Protein AF-A2DUW0-F1 (afdb_monomer_lite)

Structure (mmCIF, N/CA/C/O backbone):
data_AF-A2DUW0-F1
#
_entry.id   AF-A2DUW0-F1
#
loop_
_atom_site.group_PDB
_atom_site.id
_atom_site.type_symbol
_atom_site.label_atom_id
_atom_site.label_alt_id
_atom_site.label_comp_id
_atom_site.label_asym_id
_atom_site.label_entity_id
_atom_site.label_seq_id
_atom_site.pdbx_PDB_ins_code
_atom_site.Cartn_x
_atom_site.Cartn_y
_atom_site.Cartn_z
_atom_site.occupancy
_atom_site.B_iso_or_equiv
_atom_site.auth_seq_id
_atom_site.auth_comp_id
_atom_site.auth_asym_id
_atom_site.auth_atom_id
_atom_site.pdbx_PDB_model_num
ATOM 1 N N . MET A 1 1 ? -17.855 38.634 52.224 1.00 35.66 1 MET A N 1
ATOM 2 C CA . MET A 1 1 ? -19.246 39.143 52.230 1.00 35.66 1 MET A CA 1
ATOM 3 C C . MET A 1 1 ? -19.382 40.086 51.038 1.00 35.66 1 MET A C 1
ATOM 5 O O . MET A 1 1 ? -18.545 40.966 50.920 1.00 35.66 1 MET A O 1
ATOM 9 N N . PHE A 1 2 ? -20.346 39.821 50.146 1.00 29.27 2 PHE A N 1
ATOM 10 C CA . PHE A 1 2 ? -20.443 40.242 48.727 1.00 29.27 2 PHE A CA 1
ATOM 11 C C . PHE A 1 2 ? -19.543 39.495 47.729 1.00 29.27 2 PHE A C 1
ATOM 13 O O . PHE A 1 2 ? -18.723 40.077 47.031 1.00 29.27 2 PHE A O 1
ATOM 20 N N . LEU A 1 3 ? -19.746 38.177 47.645 1.00 30.94 3 LEU A N 1
ATOM 21 C CA . LEU A 1 3 ? -19.403 37.384 46.459 1.00 30.94 3 LEU A CA 1
ATOM 22 C C . LEU A 1 3 ? -20.303 36.142 46.402 1.00 30.94 3 LEU A C 1
ATOM 24 O O . LEU A 1 3 ? -19.866 35.025 46.647 1.00 30.94 3 LEU A O 1
ATOM 28 N N . THR A 1 4 ? -21.606 36.367 46.207 1.00 37.06 4 THR A N 1
ATOM 29 C CA . THR A 1 4 ? -22.603 35.369 45.763 1.00 37.06 4 THR A CA 1
ATOM 30 C C . THR A 1 4 ? -23.941 36.081 45.558 1.00 37.06 4 THR A C 1
ATOM 32 O O . THR A 1 4 ? -24.602 36.409 46.534 1.00 37.06 4 THR A O 1
ATOM 35 N N . LEU A 1 5 ? -24.273 36.404 44.304 1.00 29.56 5 LEU A N 1
ATOM 36 C CA . LEU A 1 5 ? -25.616 36.470 43.694 1.00 29.56 5 LEU A CA 1
ATOM 37 C C . LEU A 1 5 ? -25.523 37.313 42.410 1.00 29.56 5 LEU A C 1
ATOM 39 O O . LEU A 1 5 ? -25.614 38.535 42.460 1.00 29.56 5 LEU A O 1
ATOM 43 N N . LEU A 1 6 ? -25.341 36.657 41.265 1.00 28.47 6 LEU A N 1
ATOM 44 C CA . LEU A 1 6 ? -26.115 36.940 40.054 1.00 28.47 6 LEU A CA 1
ATOM 45 C C . LEU A 1 6 ? -25.976 35.742 39.111 1.00 28.47 6 LEU A C 1
ATOM 47 O O . LEU A 1 6 ? -24.917 35.436 38.573 1.00 28.47 6 LEU A O 1
ATOM 51 N N . TYR A 1 7 ? -27.092 35.036 39.034 1.00 33.09 7 TYR A N 1
ATOM 52 C CA . TYR A 1 7 ? -27.408 33.887 38.210 1.00 33.09 7 TYR A CA 1
ATOM 53 C C . TYR A 1 7 ? -27.801 34.390 36.802 1.00 33.09 7 TYR A C 1
ATOM 55 O O . TYR A 1 7 ? -28.501 35.393 36.689 1.00 33.09 7 TYR A O 1
ATOM 63 N N . TYR A 1 8 ? -27.407 33.631 35.775 1.00 30.00 8 TYR A N 1
ATOM 64 C CA . TYR A 1 8 ? -28.136 33.373 34.521 1.00 30.00 8 TYR A CA 1
ATOM 65 C C . TYR A 1 8 ? -28.273 34.485 33.466 1.00 30.00 8 TYR A C 1
ATOM 67 O O . TYR A 1 8 ? -29.315 35.115 33.315 1.00 30.00 8 TYR A O 1
ATOM 75 N N . ILE A 1 9 ? -27.273 34.549 32.583 1.00 25.31 9 ILE A N 1
ATOM 76 C CA . ILE A 1 9 ? -27.528 34.512 31.136 1.00 25.31 9 ILE A CA 1
ATOM 77 C C . ILE A 1 9 ? -26.670 33.367 30.588 1.00 25.31 9 ILE A C 1
ATOM 79 O O . ILE A 1 9 ? -25.445 33.463 30.573 1.00 25.31 9 ILE A O 1
ATOM 83 N N . ASN A 1 10 ? -27.321 32.266 30.205 1.00 26.20 10 ASN A N 1
ATOM 84 C CA . ASN A 1 10 ? -26.712 31.187 29.432 1.00 26.20 10 ASN A CA 1
ATOM 85 C C . ASN A 1 10 ? -26.269 31.765 28.086 1.00 26.20 10 ASN A C 1
ATOM 87 O O . ASN A 1 10 ? -27.077 31.927 27.175 1.00 26.20 10 ASN A O 1
ATOM 91 N N . ILE A 1 11 ? -24.989 32.100 27.975 1.00 27.03 11 ILE A N 1
ATOM 92 C CA . ILE A 1 11 ? -24.325 32.162 26.680 1.00 27.03 11 ILE A CA 1
ATOM 93 C C . ILE A 1 11 ? -23.965 30.704 26.376 1.00 27.03 11 ILE A C 1
ATOM 95 O O . ILE A 1 11 ? -23.225 30.120 27.173 1.00 27.03 11 ILE A O 1
ATOM 99 N N . PRO A 1 12 ? -24.499 30.082 25.309 1.00 25.00 12 PRO A N 1
ATOM 100 C CA . PRO A 1 12 ? -24.071 28.745 24.936 1.00 25.00 12 PRO A CA 1
ATOM 101 C C . PRO A 1 12 ? -22.571 28.820 24.655 1.00 25.00 12 PRO A C 1
ATOM 103 O O . PRO A 1 12 ? -22.129 29.553 23.768 1.00 25.00 12 PRO A O 1
ATOM 106 N N . GLN A 1 13 ? -21.776 28.122 25.467 1.00 25.81 13 GLN A N 1
ATOM 107 C CA . GLN A 1 13 ? -20.395 27.858 25.098 1.00 25.81 13 GLN A CA 1
ATOM 108 C C . GLN A 1 13 ? -20.413 27.086 23.772 1.00 25.81 13 GLN A C 1
ATOM 110 O O . GLN A 1 13 ? -21.318 26.270 23.577 1.00 25.81 13 GLN A O 1
ATOM 115 N N . PRO A 1 14 ? -19.472 27.338 22.846 1.00 25.48 14 PRO A N 1
ATOM 116 C CA . PRO A 1 14 ? -19.349 26.504 21.661 1.00 25.48 14 PRO A CA 1
ATOM 117 C C . PRO A 1 14 ? -19.167 25.066 22.147 1.00 25.48 14 PRO A C 1
ATOM 119 O O . PRO A 1 14 ? -18.234 24.787 22.897 1.00 25.48 14 PRO A O 1
ATOM 122 N N . HIS A 1 15 ? -20.125 24.203 21.805 1.00 29.12 15 HIS A N 1
ATOM 123 C CA . HIS A 1 15 ? -20.138 22.801 22.191 1.00 29.12 15 HIS A CA 1
ATOM 124 C C . HIS A 1 15 ? -18.778 22.185 21.849 1.00 29.12 15 HIS A C 1
ATOM 126 O O . HIS A 1 15 ? -18.462 21.977 20.679 1.00 29.12 15 HIS A O 1
ATOM 132 N N . GLY A 1 16 ? -17.963 21.906 22.869 1.00 28.61 16 GLY A N 1
ATOM 133 C CA . GLY A 1 16 ? -16.947 20.874 22.734 1.00 28.61 16 GLY A CA 1
ATOM 134 C C . GLY A 1 16 ? -17.696 19.603 22.363 1.00 28.61 16 GLY A C 1
ATOM 135 O O . GLY A 1 16 ? -18.690 19.288 23.016 1.00 28.61 16 GLY A O 1
ATOM 136 N N . TYR A 1 17 ? -17.295 18.945 21.275 1.00 37.66 17 TYR A N 1
ATOM 137 C CA . TYR A 1 17 ? -17.941 17.724 20.805 1.00 37.66 17 TYR A CA 1
ATOM 138 C C . TYR A 1 17 ? -17.980 16.706 21.952 1.00 37.66 17 TYR A C 1
ATOM 140 O O . TYR A 1 17 ? -16.959 16.108 22.297 1.00 37.66 17 TYR A O 1
ATOM 148 N N . GLU A 1 18 ? -19.156 16.539 22.560 1.00 33.97 18 GLU A N 1
ATOM 149 C CA . GLU A 1 18 ? -19.457 15.378 23.384 1.00 33.97 18 GLU A CA 1
ATOM 150 C C . GLU A 1 18 ? -19.238 14.162 22.485 1.00 33.97 18 GLU A C 1
ATOM 152 O O . GLU A 1 18 ? -19.802 14.067 21.392 1.00 33.97 18 GLU A O 1
ATOM 157 N N . SER A 1 19 ? -18.350 13.256 22.899 1.00 42.47 19 SER A N 1
ATOM 158 C CA . SER A 1 19 ? -18.252 11.947 22.267 1.00 42.47 19 SER A CA 1
ATOM 159 C C . SER A 1 19 ? -19.639 11.330 22.353 1.00 42.47 19 SER A C 1
ATOM 161 O O . SER A 1 19 ? -20.068 11.050 23.467 1.00 42.47 19 SER A O 1
ATOM 163 N N . LEU A 1 20 ? -20.343 11.162 21.231 1.00 52.78 20 LEU A N 1
ATOM 164 C CA . LEU A 1 20 ? -21.617 10.447 21.206 1.00 52.78 20 LEU A CA 1
ATOM 165 C C . LEU A 1 20 ? -21.343 9.039 21.751 1.00 52.78 20 LEU A C 1
ATOM 167 O O . LEU A 1 20 ? -20.740 8.235 21.037 1.00 52.78 20 LEU A O 1
ATOM 171 N N . PRO A 1 21 ? -21.718 8.729 23.007 1.00 62.34 21 PRO A N 1
ATOM 172 C CA . PRO A 1 21 ? -21.321 7.473 23.635 1.00 62.34 21 PRO A CA 1
ATOM 173 C C . PRO A 1 21 ? -22.006 6.284 22.951 1.00 62.34 21 PRO A C 1
ATOM 175 O O . PRO A 1 21 ? -21.516 5.162 23.024 1.00 62.34 21 PRO A O 1
ATOM 178 N N . CYS A 1 22 ? -23.104 6.548 22.234 1.00 80.38 22 CYS A N 1
ATOM 179 C CA . CYS A 1 22 ? -23.777 5.591 21.377 1.00 80.38 22 CYS A CA 1
ATOM 180 C C . CYS A 1 22 ? -23.915 6.102 19.941 1.00 80.38 22 CYS A C 1
ATOM 182 O O . CYS A 1 22 ? -25.001 6.429 19.466 1.00 80.38 22 CYS A O 1
ATOM 184 N N . GLY A 1 23 ? -22.788 6.186 19.241 1.00 82.31 23 GLY A N 1
ATOM 185 C CA . GLY A 1 23 ? -22.754 6.521 17.826 1.00 82.31 23 GLY A CA 1
ATOM 186 C C . GLY A 1 23 ? -21.554 5.916 17.111 1.00 82.31 23 GLY A C 1
ATOM 187 O O . GLY A 1 23 ? -20.636 5.390 17.736 1.00 82.31 23 GLY A O 1
ATOM 188 N N . ALA A 1 24 ? -21.573 5.989 15.787 1.00 85.75 24 ALA A N 1
ATOM 189 C CA . ALA A 1 24 ? -20.464 5.591 14.930 1.00 85.75 24 ALA A CA 1
ATOM 190 C C . ALA A 1 24 ? -20.120 6.741 13.985 1.00 85.75 24 ALA A C 1
ATOM 192 O O . ALA A 1 24 ? -21.026 7.360 13.435 1.00 85.75 24 ALA A O 1
ATOM 193 N N . ASN A 1 25 ? -18.833 7.025 13.783 1.00 81.44 25 ASN A N 1
ATOM 194 C CA . ASN A 1 25 ? -18.378 7.950 12.748 1.00 81.44 25 ASN A CA 1
ATOM 195 C C . ASN A 1 25 ? -17.589 7.169 11.698 1.00 81.44 25 ASN A C 1
ATOM 197 O O . ASN A 1 25 ? -16.466 6.744 11.961 1.00 81.44 25 ASN A O 1
ATOM 201 N N . ILE A 1 26 ? -18.179 6.982 10.521 1.00 82.88 26 ILE A N 1
ATOM 202 C CA . ILE A 1 26 ? -17.579 6.225 9.422 1.00 82.88 26 ILE A CA 1
ATOM 203 C C . ILE A 1 26 ? -17.382 7.190 8.259 1.00 82.88 26 ILE A C 1
ATOM 205 O O . ILE A 1 26 ? -18.352 7.711 7.716 1.00 82.88 26 ILE A O 1
ATOM 209 N N . ASP A 1 27 ? -16.131 7.481 7.895 1.00 77.50 27 ASP A N 1
ATOM 210 C CA . ASP A 1 27 ? -15.793 8.400 6.794 1.00 77.50 27 ASP A CA 1
ATOM 211 C C . ASP A 1 27 ? -16.489 9.783 6.878 1.00 77.50 27 ASP A C 1
ATOM 213 O O . ASP A 1 27 ? -16.844 10.393 5.867 1.00 77.50 27 ASP A O 1
ATOM 217 N N . GLY A 1 28 ? -16.689 10.303 8.094 1.00 75.31 28 GLY A N 1
ATOM 218 C CA . GLY A 1 28 ? -17.362 11.584 8.320 1.00 75.31 28 GLY A CA 1
ATOM 219 C C . GLY A 1 28 ? -18.889 11.497 8.316 1.00 75.31 28 GLY A C 1
ATOM 220 O O . GLY A 1 28 ? -19.545 12.535 8.335 1.00 75.31 28 GLY A O 1
ATOM 221 N N . TYR A 1 29 ? -19.471 10.299 8.301 1.00 84.62 29 TYR A N 1
ATOM 222 C CA . TYR A 1 29 ? -20.897 10.069 8.512 1.00 84.62 29 TYR A CA 1
ATOM 223 C C . TYR A 1 29 ? -21.140 9.598 9.943 1.00 84.62 29 TYR A C 1
ATOM 225 O O . TYR A 1 29 ? -20.657 8.545 10.353 1.00 84.62 29 TYR A O 1
ATOM 233 N N . ILE A 1 30 ? -21.894 10.393 10.695 1.00 86.12 30 ILE A N 1
ATOM 234 C CA . ILE A 1 30 ? -22.256 10.132 12.084 1.00 86.12 30 ILE A CA 1
ATOM 235 C C . ILE A 1 30 ? -23.592 9.395 12.121 1.00 86.12 30 ILE A C 1
ATOM 237 O O . ILE A 1 30 ? -24.615 9.932 11.696 1.00 86.12 30 ILE A O 1
ATOM 241 N N . TYR A 1 31 ? -23.588 8.197 12.685 1.00 92.88 31 TYR A N 1
ATOM 242 C CA . TYR A 1 31 ? -24.772 7.446 13.084 1.00 92.88 31 TYR A CA 1
ATOM 243 C C . TYR A 1 31 ? -24.980 7.645 14.584 1.00 92.88 31 TYR A C 1
ATOM 245 O O . TYR A 1 31 ? -24.024 7.511 15.347 1.00 92.88 31 TYR A O 1
ATOM 253 N N . ASN A 1 32 ? -26.200 7.969 15.014 1.00 92.75 32 ASN A N 1
ATOM 254 C CA . ASN A 1 32 ? -26.523 8.182 16.426 1.00 92.75 32 ASN A CA 1
ATOM 255 C C . ASN A 1 32 ? -27.611 7.197 16.867 1.00 92.75 32 ASN A C 1
ATOM 257 O O . ASN A 1 32 ? -28.758 7.300 16.438 1.00 92.75 32 ASN A O 1
ATOM 261 N N . PHE A 1 33 ? -27.238 6.279 17.755 1.00 94.06 33 PHE A N 1
ATOM 262 C CA . PHE A 1 33 ? -28.073 5.206 18.289 1.00 94.06 33 PHE A CA 1
ATOM 263 C C . PHE A 1 33 ? -28.546 5.463 19.722 1.00 94.06 33 PHE A C 1
ATOM 265 O O . PHE A 1 33 ? -29.137 4.584 20.342 1.00 94.06 33 PHE A O 1
ATOM 272 N N . GLU A 1 34 ? -28.347 6.665 20.261 1.00 90.12 34 GLU A N 1
ATOM 273 C CA . GLU A 1 34 ? -28.739 7.015 21.629 1.00 90.12 34 GLU A CA 1
ATOM 274 C C . GLU A 1 34 ? -30.231 6.759 21.905 1.00 90.12 34 GLU A C 1
ATOM 276 O O . GLU A 1 34 ? -30.599 6.298 22.985 1.00 90.12 34 GLU A O 1
ATOM 281 N N . GLY A 1 35 ? -31.089 6.940 20.894 1.00 88.19 35 GLY A N 1
ATOM 282 C CA . GLY A 1 35 ? -32.523 6.652 20.989 1.00 88.19 35 GLY A CA 1
ATOM 283 C C . GLY A 1 35 ? -32.885 5.169 21.159 1.00 88.19 35 GLY A C 1
ATOM 284 O O . GLY A 1 35 ? -34.002 4.876 21.579 1.00 88.19 35 GLY A O 1
ATOM 285 N N . VAL A 1 36 ? -31.962 4.241 20.878 1.00 89.94 36 VAL A N 1
ATOM 286 C CA . VAL A 1 36 ? -32.138 2.783 21.061 1.00 89.94 36 VAL A CA 1
ATOM 287 C C . VAL A 1 36 ? -31.187 2.183 22.098 1.00 89.94 36 VAL A C 1
ATOM 289 O O . VAL A 1 36 ? -31.312 1.007 22.427 1.00 89.94 36 VAL A O 1
ATOM 292 N N . ALA A 1 37 ? -30.274 2.982 22.654 1.00 86.88 37 ALA A N 1
ATOM 293 C CA . ALA A 1 37 ? -29.210 2.513 23.538 1.00 86.88 37 ALA A CA 1
ATOM 294 C C . ALA A 1 37 ? -29.707 1.994 24.897 1.00 86.88 37 ALA A C 1
ATOM 296 O O . ALA A 1 37 ? -29.127 1.077 25.468 1.00 86.88 37 ALA A O 1
ATOM 297 N N . ASN A 1 38 ? -30.786 2.581 25.424 1.00 81.75 38 ASN A N 1
ATOM 298 C CA . ASN A 1 38 ? -31.234 2.353 26.805 1.00 81.75 38 ASN A CA 1
ATOM 299 C C . ASN A 1 38 ? -32.020 1.049 27.015 1.00 81.75 3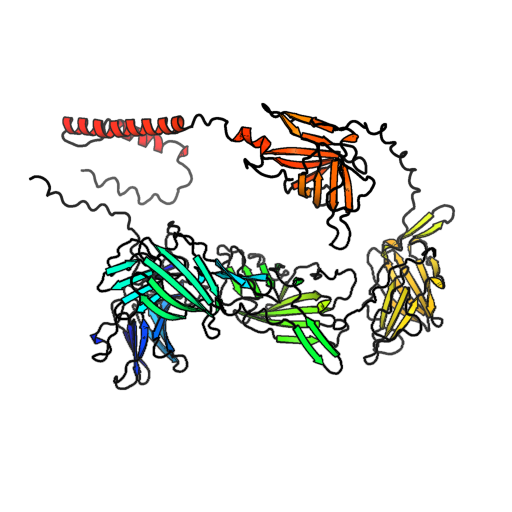8 ASN A C 1
ATOM 301 O O . ASN A 1 38 ? -32.403 0.745 28.144 1.00 81.75 38 ASN A O 1
ATOM 305 N N . ASN A 1 39 ? -32.292 0.288 25.953 1.00 84.69 39 ASN A N 1
ATOM 306 C CA . ASN A 1 39 ? -33.130 -0.902 26.031 1.00 84.69 39 ASN A CA 1
ATOM 307 C C . ASN A 1 39 ? -32.326 -2.149 25.662 1.00 84.69 39 ASN A C 1
ATOM 309 O O . ASN A 1 39 ? -31.848 -2.285 24.537 1.00 84.69 39 ASN A O 1
ATOM 313 N N . ALA A 1 40 ? -32.238 -3.093 26.601 1.00 91.75 40 ALA A N 1
ATOM 314 C CA . ALA A 1 40 ? -31.870 -4.459 26.264 1.00 91.75 40 ALA A CA 1
ATOM 315 C C . ALA A 1 40 ? -32.976 -5.068 25.389 1.00 91.75 40 ALA A C 1
ATOM 317 O O . ALA A 1 40 ? -34.159 -5.015 25.733 1.00 91.75 40 ALA A O 1
ATOM 318 N N . ASN A 1 41 ? -32.575 -5.648 24.268 1.00 94.62 41 ASN A N 1
ATOM 319 C CA . ASN A 1 41 ? -33.434 -6.326 23.315 1.00 94.62 41 ASN A CA 1
ATOM 320 C C . ASN A 1 41 ? -33.296 -7.832 23.524 1.00 94.62 41 ASN A C 1
ATOM 322 O O . ASN A 1 41 ? -32.182 -8.343 23.609 1.00 94.62 41 ASN A O 1
ATOM 326 N N . GLU A 1 42 ? -34.423 -8.532 23.606 1.00 95.88 42 GLU A N 1
ATOM 327 C CA . GLU A 1 42 ? -34.493 -9.987 23.755 1.00 95.88 42 GLU A CA 1
ATOM 328 C C . GLU A 1 42 ? -35.174 -10.563 22.513 1.00 95.88 42 GLU A C 1
ATOM 330 O O . GLU A 1 42 ? -36.256 -10.111 22.131 1.00 95.88 42 GLU A O 1
ATOM 335 N N . ILE A 1 43 ? -34.519 -11.516 21.848 1.00 95.38 43 ILE A N 1
ATOM 336 C CA . ILE A 1 43 ? -35.042 -12.174 20.649 1.00 95.38 43 ILE A CA 1
ATOM 337 C C . ILE A 1 43 ? -34.935 -13.684 20.821 1.00 95.38 43 ILE A C 1
ATOM 339 O O . ILE A 1 43 ? -33.837 -14.226 20.962 1.00 95.38 43 ILE A O 1
ATOM 343 N N . ASP A 1 44 ? -36.075 -14.359 20.730 1.00 95.06 44 ASP A N 1
ATOM 344 C CA . ASP A 1 44 ? -36.144 -15.813 20.649 1.00 95.06 44 ASP A CA 1
ATOM 345 C C . ASP A 1 44 ? -35.949 -16.275 19.198 1.00 95.06 44 ASP A C 1
ATOM 347 O O . ASP A 1 44 ? -36.615 -15.790 18.279 1.00 95.06 44 ASP A O 1
ATOM 351 N N . PHE A 1 45 ? -35.053 -17.237 18.981 1.00 92.94 45 PHE A N 1
ATOM 352 C CA . PHE A 1 45 ? -34.834 -17.872 17.685 1.00 92.94 45 PHE A CA 1
ATOM 353 C C . PHE A 1 45 ? -34.570 -19.374 17.860 1.00 92.94 45 PHE A C 1
ATOM 355 O O . PHE A 1 45 ? -33.614 -19.814 18.498 1.00 92.94 45 PHE A O 1
ATOM 362 N N . GLY A 1 46 ? -35.454 -20.197 17.294 1.00 93.00 46 GLY A N 1
ATOM 363 C CA . GLY A 1 46 ? -35.411 -21.643 17.505 1.00 93.00 46 GLY A CA 1
ATOM 364 C C . GLY A 1 46 ? -35.650 -22.005 18.973 1.00 93.00 46 GLY A C 1
ATOM 365 O O . GLY A 1 46 ? -36.700 -21.691 19.526 1.00 93.00 46 GLY A O 1
ATOM 366 N N . ASN A 1 47 ? -34.691 -22.697 19.587 1.00 94.44 47 ASN A N 1
ATOM 367 C CA . ASN A 1 47 ? -34.703 -23.049 21.006 1.00 94.44 47 ASN A CA 1
ATOM 368 C C . ASN A 1 47 ? -33.799 -22.140 21.850 1.00 94.44 47 ASN A C 1
ATOM 370 O O . ASN A 1 47 ? -33.537 -22.499 22.988 1.00 94.44 47 ASN A O 1
ATOM 374 N N . ALA A 1 48 ? -33.287 -21.030 21.319 1.00 95.56 48 ALA A N 1
ATOM 375 C CA . ALA A 1 48 ? -32.385 -20.134 22.031 1.00 95.56 48 ALA A CA 1
ATOM 376 C C . ALA A 1 48 ? -32.950 -18.711 22.106 1.00 95.56 48 ALA A C 1
ATOM 378 O O . ALA A 1 48 ? -33.774 -18.308 21.286 1.00 95.56 48 ALA A O 1
ATOM 379 N N . THR A 1 49 ? -32.462 -17.948 23.077 1.00 96.06 49 THR A N 1
ATOM 380 C CA . THR A 1 49 ? -32.793 -16.537 23.273 1.00 96.06 49 THR A CA 1
ATOM 381 C C . THR A 1 49 ? -31.504 -15.727 23.281 1.00 96.06 49 THR A C 1
ATOM 383 O O . THR A 1 49 ? -30.601 -16.028 24.060 1.00 96.06 49 THR A O 1
ATOM 386 N N . ILE A 1 50 ? -31.399 -14.684 22.459 1.00 96.75 50 ILE A N 1
ATOM 387 C CA . ILE A 1 50 ? -30.317 -13.697 22.567 1.00 96.75 50 ILE A CA 1
ATOM 388 C C . ILE A 1 50 ? -30.826 -12.436 23.256 1.00 96.75 50 ILE A C 1
ATOM 390 O O . ILE A 1 50 ? -31.853 -11.882 22.871 1.00 96.75 50 ILE A O 1
ATOM 394 N N . VAL A 1 51 ? -30.080 -11.972 24.255 1.00 96.75 51 VAL A N 1
ATOM 395 C CA . VAL A 1 51 ? -30.263 -10.667 24.888 1.00 96.75 51 VAL A CA 1
ATOM 396 C C . VAL A 1 51 ? -29.082 -9.789 24.500 1.00 96.75 51 VAL A C 1
ATOM 398 O O . VAL A 1 51 ? -27.935 -10.194 24.672 1.00 96.75 51 VAL A O 1
ATOM 401 N N . PHE A 1 52 ? -29.330 -8.599 23.967 1.00 96.50 52 PHE A N 1
ATOM 402 C CA . PHE A 1 52 ? -28.273 -7.674 23.562 1.00 96.50 52 PHE A CA 1
ATOM 403 C C . PHE A 1 52 ? -28.682 -6.217 23.756 1.00 96.50 52 PHE A C 1
ATOM 405 O O . PHE A 1 52 ? -29.864 -5.888 23.786 1.00 96.50 52 PHE A O 1
ATOM 412 N N . SER A 1 53 ? -27.704 -5.331 23.879 1.00 94.88 53 SER A N 1
ATOM 413 C CA . SER A 1 53 ? -27.911 -3.887 23.934 1.00 94.88 53 SER A CA 1
ATOM 414 C C . SER A 1 53 ? -26.997 -3.178 22.937 1.00 94.88 53 SER A C 1
ATOM 416 O O . SER A 1 53 ? -25.909 -3.661 22.617 1.00 94.88 53 SER A O 1
ATOM 418 N N . ILE A 1 54 ? -27.464 -2.043 22.413 1.00 94.00 54 ILE A N 1
ATOM 419 C CA . ILE A 1 54 ? -26.723 -1.216 21.460 1.00 94.00 54 ILE A CA 1
ATOM 420 C C . ILE A 1 54 ? -25.948 -0.155 22.242 1.00 94.00 54 ILE A C 1
ATOM 422 O O . ILE A 1 54 ? -26.527 0.644 22.971 1.00 94.00 54 ILE A O 1
ATOM 426 N N . CYS A 1 55 ? -24.623 -0.169 22.100 1.00 88.19 55 CYS A N 1
ATOM 427 C CA . CYS A 1 55 ? -23.660 0.708 22.784 1.00 88.19 55 CYS A CA 1
ATOM 428 C C . CYS A 1 55 ? -23.670 0.706 24.323 1.00 88.19 55 CYS A C 1
ATOM 430 O O . CYS A 1 55 ? -22.906 1.456 24.929 1.00 88.19 55 CYS A O 1
ATOM 432 N N . GLN A 1 56 ? -24.510 -0.094 24.976 1.00 89.94 56 GLN A N 1
ATOM 433 C CA . GLN A 1 56 ? -24.563 -0.192 26.432 1.00 89.94 56 GLN A CA 1
ATOM 434 C C . GLN A 1 56 ? -24.359 -1.624 26.895 1.00 89.94 56 GLN A C 1
ATOM 436 O O . GLN A 1 56 ? -24.572 -2.583 26.153 1.00 89.94 56 GLN A O 1
ATOM 441 N N . GLN A 1 57 ? -23.880 -1.756 28.130 1.00 91.62 57 GLN A N 1
ATOM 442 C CA . GLN A 1 57 ? -23.740 -3.063 28.749 1.00 91.62 57 GLN A CA 1
ATOM 443 C C . GLN A 1 57 ? -25.120 -3.529 29.200 1.00 91.62 57 GLN A C 1
ATOM 445 O O . GLN A 1 57 ? -25.974 -2.717 29.564 1.00 91.62 57 GLN A O 1
ATOM 450 N N . LEU A 1 58 ? -25.335 -4.834 29.198 1.00 93.50 58 LEU A N 1
ATOM 451 C CA . LEU A 1 58 ? -26.532 -5.421 29.772 1.00 93.50 58 LEU A CA 1
ATOM 452 C C . LEU A 1 58 ? -26.536 -5.214 31.289 1.00 93.50 58 LEU A C 1
ATOM 454 O O . LEU A 1 58 ? -25.502 -5.314 31.951 1.00 93.50 58 LEU A O 1
ATOM 458 N N . SER A 1 59 ? -27.708 -4.912 31.838 1.00 91.50 59 SER A N 1
ATOM 459 C CA . SER A 1 59 ? -27.907 -4.796 33.279 1.00 91.50 59 SER A CA 1
ATOM 460 C C . SER A 1 59 ? -27.844 -6.170 33.957 1.00 91.50 59 SER A C 1
ATOM 462 O O . SER A 1 59 ? -28.128 -7.195 33.339 1.00 91.50 59 SER A O 1
ATOM 464 N N . GLU A 1 60 ? -27.449 -6.201 35.231 1.00 90.88 60 GLU A N 1
ATOM 465 C CA . GLU A 1 60 ? -27.208 -7.438 35.995 1.00 90.88 60 GLU A CA 1
ATOM 466 C C . GLU A 1 60 ? -28.426 -8.378 36.051 1.00 90.88 60 GLU A C 1
ATOM 468 O O . GLU A 1 60 ? -28.267 -9.595 35.993 1.00 90.88 60 GLU A O 1
ATOM 473 N N . ASP A 1 61 ? -29.647 -7.833 36.048 1.00 91.94 61 ASP A N 1
ATOM 474 C CA . ASP A 1 61 ? -30.911 -8.586 36.023 1.00 91.94 61 ASP A CA 1
ATOM 475 C C . ASP A 1 61 ? -31.144 -9.376 34.723 1.00 91.94 61 ASP A C 1
ATOM 477 O O . ASP A 1 61 ? -32.064 -10.190 34.643 1.00 91.94 61 ASP A O 1
ATOM 481 N N . ARG A 1 62 ? -30.316 -9.153 33.696 1.00 91.50 62 ARG A N 1
ATOM 482 C CA . ARG A 1 62 ? -30.362 -9.878 32.419 1.00 91.50 62 ARG A CA 1
ATOM 483 C C . ARG A 1 62 ? -29.491 -11.127 32.394 1.00 91.50 62 ARG A C 1
ATOM 485 O O . ARG A 1 62 ? -29.464 -11.809 31.375 1.00 91.50 62 ARG A O 1
ATOM 492 N N . PHE A 1 63 ? -28.790 -11.429 33.481 1.00 90.75 63 PHE A N 1
ATOM 493 C CA . PHE A 1 63 ? -27.904 -12.581 33.596 1.00 90.75 63 PHE A CA 1
ATOM 494 C C . PHE A 1 63 ? -28.515 -13.641 34.513 1.00 90.75 63 PHE A C 1
ATOM 496 O O . PHE A 1 63 ? -29.345 -13.350 35.372 1.00 90.75 63 PHE A O 1
ATOM 503 N N . ILE A 1 64 ? -28.072 -14.889 34.356 1.00 88.38 64 ILE A N 1
ATOM 504 C CA . ILE A 1 64 ? -28.312 -15.919 35.373 1.00 88.38 64 ILE A CA 1
ATOM 505 C C . ILE A 1 64 ? -27.572 -15.477 36.642 1.00 88.38 64 ILE A C 1
ATOM 507 O O . ILE A 1 64 ? -26.440 -14.988 36.549 1.00 88.38 64 ILE A O 1
ATOM 511 N N . GLU A 1 65 ? -28.197 -15.635 37.810 1.00 88.31 65 GLU A N 1
ATOM 512 C CA . GLU A 1 65 ? -27.623 -15.233 39.100 1.00 88.31 65 GLU A CA 1
ATOM 513 C C . GLU A 1 65 ? -26.174 -15.741 39.242 1.00 88.31 65 GLU A C 1
ATOM 515 O O . GLU A 1 65 ? -25.893 -16.926 39.061 1.00 88.31 65 GLU A O 1
ATOM 520 N N . GLY A 1 66 ? -25.236 -14.823 39.501 1.00 84.25 66 GLY A N 1
ATOM 521 C CA . GLY A 1 66 ? -23.804 -15.126 39.632 1.00 84.25 66 GLY A CA 1
ATOM 522 C C . GLY A 1 66 ? -22.994 -15.189 38.327 1.00 84.25 66 GLY A C 1
ATOM 523 O O . GLY A 1 66 ? -21.786 -15.405 38.393 1.00 84.25 66 GLY A O 1
ATOM 524 N N . THR A 1 67 ? -23.602 -14.976 37.154 1.00 85.75 67 THR A N 1
ATOM 525 C CA . THR A 1 67 ? -22.892 -14.973 35.851 1.00 85.75 67 THR A CA 1
ATOM 526 C C . THR A 1 67 ? -22.622 -13.576 35.285 1.00 85.75 67 THR A C 1
ATOM 528 O O . THR A 1 67 ? -22.055 -13.454 34.201 1.00 85.75 67 THR A O 1
ATOM 531 N N . TYR A 1 68 ? -23.009 -12.516 35.998 1.00 86.88 68 TYR A N 1
ATOM 532 C CA . TYR A 1 68 ? -22.812 -11.143 35.538 1.00 86.88 68 TYR A CA 1
ATOM 533 C C . TYR A 1 68 ? -21.332 -10.815 35.321 1.00 86.88 68 TYR A C 1
ATOM 535 O O . TYR A 1 68 ? -20.478 -11.072 36.173 1.00 86.88 68 TYR A O 1
ATOM 543 N N . LYS A 1 69 ? -21.050 -10.188 34.180 1.00 82.81 69 LYS A N 1
ATOM 544 C CA . LYS A 1 69 ? -19.766 -9.561 33.876 1.00 82.81 69 LYS A CA 1
ATOM 545 C C . LYS A 1 69 ? -20.032 -8.153 33.353 1.00 82.81 69 LYS A C 1
ATOM 547 O O . LYS A 1 69 ? -20.866 -7.969 32.465 1.00 82.81 69 LYS A O 1
ATOM 552 N N . ALA A 1 70 ? -19.329 -7.167 33.906 1.00 77.69 70 ALA A N 1
ATOM 553 C CA . ALA A 1 70 ? -19.416 -5.789 33.433 1.00 77.69 70 ALA A CA 1
ATOM 554 C C . ALA A 1 70 ? -18.962 -5.696 31.966 1.00 77.69 70 ALA A C 1
ATOM 556 O O . ALA A 1 70 ? -18.113 -6.462 31.523 1.00 77.69 70 ALA A O 1
ATOM 557 N N . GLY A 1 71 ? -19.549 -4.773 31.207 1.00 82.00 71 GLY A N 1
ATOM 558 C CA . GLY A 1 71 ? -19.199 -4.506 29.812 1.00 82.00 71 GLY A CA 1
ATOM 559 C C . GLY A 1 71 ? -19.780 -5.472 28.775 1.00 82.00 71 GLY A C 1
ATOM 560 O O . GLY A 1 71 ? -19.653 -5.205 27.586 1.00 82.00 71 GLY A O 1
ATOM 561 N N . ILE A 1 72 ? -20.465 -6.555 29.156 1.00 92.00 72 ILE A N 1
ATOM 562 C CA . ILE A 1 72 ? -21.090 -7.466 28.180 1.00 92.00 72 ILE A CA 1
ATOM 563 C C . ILE A 1 72 ? -22.249 -6.768 27.453 1.00 92.00 72 ILE A C 1
ATOM 565 O O . ILE A 1 72 ? -23.188 -6.293 28.089 1.00 92.00 72 ILE A O 1
ATOM 569 N N . SER A 1 73 ? -22.205 -6.736 26.118 1.00 93.56 73 SER A N 1
ATOM 570 C CA . SER A 1 73 ? -23.253 -6.161 25.261 1.00 93.56 73 SER A CA 1
ATOM 571 C C . SER A 1 73 ? -24.231 -7.198 24.720 1.00 93.56 73 SER A C 1
ATOM 573 O O . SER A 1 73 ? -25.341 -6.832 24.349 1.00 93.56 73 SER A O 1
ATOM 575 N N . SER A 1 74 ? -23.851 -8.480 24.653 1.00 95.94 74 SER A N 1
ATOM 576 C CA . SER A 1 74 ? -24.733 -9.548 24.163 1.00 95.94 74 SER A CA 1
ATOM 577 C C . SER A 1 74 ? -24.467 -10.906 24.815 1.00 95.94 74 SER A C 1
ATOM 579 O O . SER A 1 74 ? -23.318 -11.312 25.011 1.00 95.94 74 SER A O 1
ATOM 581 N N . VAL A 1 75 ? -25.553 -11.608 25.142 1.00 96.00 75 VAL A N 1
ATOM 582 C CA . VAL A 1 75 ? -25.586 -12.910 25.818 1.00 96.00 75 VAL A CA 1
ATOM 583 C C . VAL A 1 75 ? -26.568 -13.822 25.084 1.00 96.00 75 VAL A C 1
ATOM 585 O O . VAL A 1 75 ? -27.705 -13.436 24.823 1.00 96.00 75 VAL A O 1
ATOM 588 N N . LEU A 1 76 ? -26.145 -15.045 24.785 1.00 96.00 76 LEU A N 1
ATOM 589 C CA . LEU A 1 76 ? -26.980 -16.108 24.240 1.00 96.00 76 LEU A CA 1
ATOM 590 C C . LEU A 1 76 ? -27.354 -17.104 25.345 1.00 96.00 76 LEU A C 1
ATOM 592 O O . LEU A 1 76 ? -26.480 -17.617 26.044 1.00 96.00 76 LEU A O 1
ATOM 596 N N . PHE A 1 77 ? -28.641 -17.421 25.444 1.00 95.19 77 PHE A N 1
ATOM 597 C CA . PHE A 1 77 ? -29.210 -18.432 26.329 1.00 95.19 77 PHE A CA 1
ATOM 598 C C . PHE A 1 77 ? -29.789 -19.580 25.493 1.00 95.19 77 PHE A C 1
ATOM 600 O O . PHE A 1 77 ? -30.886 -19.443 24.946 1.00 95.19 77 PHE A O 1
ATOM 607 N N . PRO A 1 78 ? -29.095 -20.718 25.355 1.00 91.56 78 PRO A N 1
ATOM 608 C CA . PRO A 1 78 ? -29.682 -21.887 24.719 1.00 91.56 78 PRO A CA 1
ATOM 609 C C . PRO A 1 78 ? -30.726 -22.541 25.637 1.00 91.56 78 PRO A C 1
ATOM 611 O O . PRO A 1 78 ? -30.495 -22.782 26.821 1.00 91.56 78 PRO A O 1
ATOM 614 N N . GLY A 1 79 ? -31.885 -22.879 25.082 1.00 88.00 79 GLY A N 1
ATOM 615 C CA . GLY A 1 79 ? -32.897 -23.723 25.711 1.00 88.00 79 GLY A CA 1
ATOM 616 C C . GLY A 1 79 ? -33.538 -23.137 26.970 1.00 88.00 79 GLY A C 1
ATOM 617 O O . GLY A 1 79 ? -34.095 -22.045 26.984 1.00 88.00 79 GLY A O 1
ATOM 618 N N . ASN A 1 80 ? -33.491 -23.923 28.045 1.00 83.19 80 ASN A N 1
ATOM 619 C CA . ASN A 1 80 ? -34.131 -23.686 29.343 1.00 83.19 80 ASN A CA 1
ATOM 620 C C . ASN A 1 80 ? -33.461 -22.589 30.201 1.00 83.19 80 ASN A C 1
ATOM 622 O O . ASN A 1 80 ? -33.703 -22.550 31.407 1.00 83.19 80 ASN A O 1
ATOM 626 N N . LYS A 1 81 ? -32.633 -21.718 29.604 1.00 83.62 81 LYS A N 1
ATOM 627 C CA . LYS A 1 81 ? -31.898 -20.628 30.278 1.00 83.62 81 LYS A CA 1
ATOM 628 C C . LYS A 1 81 ? -31.014 -21.102 31.450 1.00 83.62 81 LYS A C 1
ATOM 630 O O . LYS A 1 81 ? -30.788 -20.348 32.390 1.00 83.62 81 LYS A O 1
ATOM 635 N N . ALA A 1 82 ? -30.524 -22.346 31.412 1.00 87.50 82 ALA A N 1
ATOM 636 C CA . ALA A 1 82 ? -29.631 -22.888 32.445 1.00 87.50 82 ALA A CA 1
ATOM 637 C C . ALA A 1 82 ? -28.160 -22.470 32.257 1.00 87.50 82 ALA A C 1
ATOM 639 O O . ALA A 1 82 ? -27.390 -22.490 33.214 1.00 87.50 82 ALA A O 1
ATOM 640 N N . GLU A 1 83 ? -27.779 -22.079 31.040 1.00 91.19 83 GLU A N 1
ATOM 641 C CA . GLU A 1 83 ? -26.426 -21.658 30.671 1.00 91.19 83 GLU A CA 1
ATOM 642 C C . GLU A 1 83 ? -26.475 -20.334 29.900 1.00 91.19 83 GLU A C 1
ATOM 644 O O . GLU A 1 83 ? -27.477 -20.018 29.250 1.00 91.19 83 GLU A O 1
ATOM 649 N N . SER A 1 84 ? -25.389 -19.561 29.965 1.00 92.06 84 SER A N 1
ATOM 650 C CA . SER A 1 84 ? -25.228 -18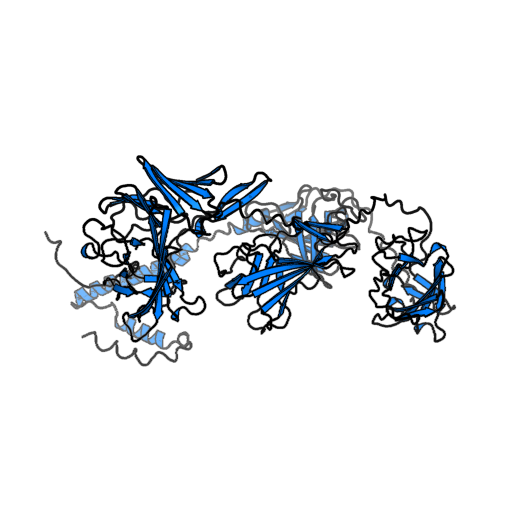.300 29.242 1.00 92.06 84 SER A CA 1
ATOM 651 C C . SER A 1 84 ? -23.878 -18.248 28.527 1.00 92.06 84 SER A C 1
ATOM 653 O O . SER A 1 84 ? -22.847 -18.649 29.065 1.00 92.06 84 SER A O 1
ATOM 655 N N . TYR A 1 85 ? -23.889 -17.746 27.294 1.00 93.19 85 TYR A N 1
ATOM 656 C CA . TYR A 1 85 ? -22.706 -17.605 26.447 1.00 93.19 85 TYR A CA 1
ATOM 657 C C . TYR A 1 85 ? -22.563 -16.141 26.033 1.00 93.19 85 TYR A C 1
ATOM 659 O O . TYR A 1 85 ? -23.484 -15.564 25.462 1.00 93.19 85 TYR A O 1
ATOM 667 N N . PHE A 1 86 ? -21.420 -15.519 26.310 1.00 93.88 86 PHE A N 1
ATOM 668 C CA . PHE A 1 86 ? -21.189 -14.105 25.996 1.00 93.88 86 PHE A CA 1
ATOM 669 C C . PHE A 1 86 ? -20.677 -13.933 24.567 1.00 93.88 86 PHE A C 1
ATOM 671 O O . PHE A 1 86 ? -19.685 -14.560 24.205 1.00 93.88 86 PHE A O 1
ATOM 678 N N . TYR A 1 87 ? -21.330 -13.088 23.767 1.00 93.06 87 TYR A N 1
ATOM 679 C CA . TYR A 1 87 ? -20.991 -12.893 22.349 1.00 93.06 87 TYR A CA 1
ATOM 680 C C . TYR A 1 87 ? -20.425 -11.513 22.016 1.00 93.06 87 TYR A C 1
ATOM 682 O O . TYR A 1 87 ? -19.794 -11.348 20.977 1.00 93.06 87 TYR A O 1
ATOM 690 N N . GLY A 1 88 ? -20.599 -10.526 22.891 1.00 89.25 88 GLY A N 1
ATOM 691 C CA . GLY A 1 88 ? -20.138 -9.171 22.622 1.00 89.25 88 GLY A CA 1
ATOM 692 C C . GLY A 1 88 ? -19.824 -8.400 23.889 1.00 89.25 88 GLY A C 1
ATOM 693 O O . GLY A 1 88 ? -20.453 -8.604 24.928 1.00 89.25 88 GLY A O 1
ATOM 694 N N . TYR A 1 89 ? -18.852 -7.503 23.773 1.00 86.81 89 TYR A N 1
ATOM 695 C CA . TYR A 1 89 ? -18.432 -6.572 24.808 1.00 86.81 89 TYR A CA 1
ATOM 696 C C . TYR A 1 89 ? -18.596 -5.141 24.279 1.00 86.81 89 TYR A C 1
ATOM 698 O O . TYR A 1 89 ? -18.205 -4.842 23.156 1.00 86.81 89 TYR A O 1
ATOM 706 N N . THR A 1 90 ? -19.183 -4.228 25.046 1.00 82.94 90 THR A N 1
ATOM 707 C CA . THR A 1 90 ? -19.448 -2.850 24.596 1.00 82.94 90 THR A CA 1
ATOM 708 C C . THR A 1 90 ? -18.186 -2.098 24.211 1.00 82.94 90 THR A C 1
ATOM 710 O O . THR A 1 90 ? -18.182 -1.357 23.234 1.00 82.94 90 THR A O 1
ATOM 713 N N . GLY A 1 91 ? -17.099 -2.323 24.950 1.00 72.12 91 GLY A N 1
ATOM 714 C CA . GLY A 1 91 ? -15.798 -1.717 24.679 1.00 72.12 91 GLY A CA 1
ATOM 715 C C . GLY A 1 91 ? -15.125 -2.198 23.391 1.00 72.12 91 GLY A C 1
ATOM 716 O O . GLY A 1 91 ? -14.130 -1.607 22.995 1.00 72.12 91 GLY A O 1
ATOM 717 N N . THR A 1 92 ? -15.643 -3.239 22.729 1.00 75.94 92 THR A N 1
ATOM 718 C CA . THR A 1 92 ? -15.110 -3.754 21.454 1.00 75.94 92 THR A CA 1
ATOM 719 C C . THR A 1 92 ? -15.989 -3.391 20.255 1.00 75.94 92 THR A C 1
ATOM 721 O O . THR A 1 92 ? -15.788 -3.931 19.169 1.00 75.94 92 THR A O 1
ATOM 724 N N . GLN A 1 93 ? -16.966 -2.492 20.430 1.00 83.69 93 GLN A N 1
ATOM 725 C CA . GLN A 1 93 ? -17.877 -2.080 19.363 1.00 83.69 93 GLN A CA 1
ATOM 726 C C . GLN A 1 93 ? -17.123 -1.484 18.171 1.00 83.69 93 GLN A C 1
ATOM 728 O O . GLN A 1 93 ? -16.433 -0.472 18.318 1.00 83.69 93 GLN A O 1
ATOM 733 N N . TYR A 1 94 ? -17.339 -2.059 16.991 1.00 83.19 94 TYR A N 1
ATOM 734 C CA . TYR A 1 94 ? -16.905 -1.597 15.672 1.00 83.19 94 TYR A CA 1
ATOM 735 C C . TYR A 1 94 ? -18.084 -1.230 14.799 1.00 83.19 94 TYR A C 1
ATOM 737 O O . TYR A 1 94 ? -19.183 -1.729 15.012 1.00 83.19 94 TYR A O 1
ATOM 745 N N . ALA A 1 95 ? -17.855 -0.342 13.837 1.00 87.88 95 ALA A N 1
ATOM 746 C CA . ALA A 1 95 ? -18.879 0.098 12.915 1.00 87.88 95 ALA A CA 1
ATOM 747 C C . ALA A 1 95 ? -18.334 0.181 11.487 1.00 87.88 95 ALA A C 1
ATOM 749 O O . ALA A 1 95 ? -17.301 0.804 11.249 1.00 87.88 95 ALA A O 1
ATOM 750 N N . GLU A 1 96 ? -19.061 -0.404 10.541 1.00 90.50 96 GLU A N 1
ATOM 751 C CA . GLU A 1 96 ? -18.781 -0.333 9.102 1.00 90.50 96 GLU A CA 1
ATOM 752 C C . GLU A 1 96 ? -20.079 -0.114 8.322 1.00 90.50 96 GLU A C 1
ATOM 754 O O . GLU A 1 96 ? -21.167 -0.414 8.814 1.00 90.50 96 GLU A O 1
ATOM 759 N N . PHE A 1 97 ? -19.998 0.412 7.101 1.00 91.56 97 PHE A N 1
ATOM 760 C CA . PHE A 1 97 ? -21.195 0.557 6.276 1.00 91.56 97 PHE A CA 1
ATOM 761 C C . PHE A 1 97 ? -21.791 -0.818 5.952 1.00 91.56 97 PHE A C 1
ATOM 763 O O . PHE A 1 97 ? -21.060 -1.740 5.598 1.00 91.56 97 PHE A O 1
ATOM 770 N N . ASN A 1 98 ? -23.124 -0.934 5.971 1.00 91.69 98 ASN A N 1
ATOM 771 C CA . ASN A 1 98 ? -23.791 -2.114 5.399 1.00 91.69 98 ASN A CA 1
ATOM 772 C C . ASN A 1 98 ? -23.431 -2.282 3.911 1.00 91.69 98 ASN A C 1
ATOM 774 O O . ASN A 1 98 ? -23.362 -3.394 3.394 1.00 91.69 98 ASN A O 1
ATOM 778 N N . ASP A 1 99 ? -23.223 -1.154 3.226 1.00 89.62 99 ASP A N 1
ATOM 779 C CA . ASP A 1 99 ? -22.805 -1.071 1.834 1.00 89.62 99 ASP A CA 1
ATOM 780 C C . ASP A 1 99 ? -21.828 0.102 1.670 1.00 89.62 99 ASP A C 1
ATOM 782 O O . ASP A 1 99 ? -22.202 1.269 1.793 1.00 89.62 99 ASP A O 1
ATOM 786 N N . ASN A 1 100 ? -20.569 -0.204 1.355 1.00 82.56 100 ASN A N 1
ATOM 787 C CA . ASN A 1 100 ? -19.498 0.786 1.183 1.00 82.56 100 ASN A CA 1
ATOM 788 C C . ASN A 1 100 ? -19.748 1.795 0.041 1.00 82.56 100 ASN A C 1
ATOM 790 O O . ASN A 1 100 ? -19.035 2.803 -0.071 1.00 82.56 100 ASN A O 1
ATOM 794 N N . SER A 1 101 ? -20.721 1.523 -0.836 1.00 85.44 101 SER A N 1
ATOM 795 C CA . SER A 1 101 ? -21.116 2.424 -1.921 1.00 85.44 101 SER A CA 1
ATOM 796 C C . SER A 1 101 ? -22.154 3.471 -1.503 1.00 85.44 101 SER A C 1
ATOM 798 O O . SER A 1 101 ? -22.210 4.530 -2.129 1.00 85.44 101 SER A O 1
ATOM 800 N N . ASP A 1 102 ? -22.934 3.222 -0.444 1.00 92.88 102 ASP A N 1
ATOM 801 C CA . ASP A 1 102 ? -24.022 4.104 -0.013 1.00 92.88 102 ASP A CA 1
ATOM 802 C C . ASP A 1 102 ? -24.174 4.128 1.521 1.00 92.88 102 ASP A C 1
ATOM 804 O O . ASP A 1 102 ? -24.784 3.221 2.098 1.00 92.88 102 ASP A O 1
ATOM 808 N N . PRO A 1 103 ? -23.708 5.196 2.201 1.00 91.31 103 PRO A N 1
ATOM 809 C CA . PRO A 1 103 ? -23.819 5.312 3.655 1.00 91.31 103 PRO A CA 1
ATOM 810 C C . PRO A 1 103 ? -25.282 5.329 4.140 1.00 91.31 103 PRO A C 1
ATOM 812 O O . PRO A 1 103 ? -25.551 5.049 5.309 1.00 91.31 103 PRO A O 1
ATOM 815 N N . ASN A 1 104 ? -26.261 5.619 3.274 1.00 94.31 104 ASN A N 1
ATOM 816 C CA . ASN A 1 104 ? -27.675 5.660 3.659 1.00 94.31 104 ASN A CA 1
ATOM 817 C C . ASN A 1 104 ? -28.318 4.273 3.792 1.00 94.31 104 ASN A C 1
ATOM 819 O O . ASN A 1 104 ? -29.431 4.181 4.307 1.00 94.31 104 ASN A O 1
ATOM 823 N N . LYS A 1 105 ? -27.646 3.195 3.364 1.00 94.06 105 LYS A N 1
ATOM 824 C CA . LYS A 1 105 ? -28.142 1.817 3.540 1.00 94.06 105 LYS A CA 1
ATOM 825 C C . LYS A 1 105 ? -27.974 1.282 4.965 1.00 94.06 105 LYS A C 1
ATOM 827 O O . LYS A 1 105 ? -28.451 0.190 5.272 1.00 94.06 105 LYS A O 1
ATOM 832 N N . GLY A 1 106 ? -27.344 2.059 5.842 1.00 95.62 106 GLY A N 1
ATOM 833 C CA . GLY A 1 106 ? -27.175 1.743 7.253 1.00 95.62 106 GLY A CA 1
ATOM 834 C C . GLY A 1 106 ? -25.762 1.288 7.605 1.00 95.62 106 GLY A C 1
ATOM 835 O O . GLY A 1 106 ? -24.807 1.538 6.867 1.00 95.62 106 GLY A O 1
ATOM 836 N N . VAL A 1 107 ? -25.630 0.649 8.763 1.00 96.50 107 VAL A N 1
ATOM 837 C CA . VAL A 1 107 ? -24.346 0.350 9.409 1.00 96.50 107 VAL A CA 1
ATOM 838 C C . VAL A 1 107 ? -24.395 -0.991 10.135 1.00 96.50 107 VAL A C 1
ATOM 840 O O . VAL A 1 107 ? -25.387 -1.320 10.789 1.00 96.50 107 VAL A O 1
ATOM 843 N N . ASN A 1 108 ? -23.302 -1.745 10.049 1.00 95.19 108 ASN A N 1
ATOM 844 C CA . ASN A 1 108 ? -23.066 -2.927 10.860 1.00 95.19 108 ASN A CA 1
ATOM 845 C C . ASN A 1 108 ? -22.375 -2.490 12.150 1.00 95.19 108 ASN A C 1
ATOM 847 O O . ASN A 1 108 ? -21.287 -1.923 12.081 1.00 95.19 108 ASN A O 1
ATOM 851 N N . LEU A 1 109 ? -22.960 -2.778 13.315 1.00 94.12 109 LEU A N 1
ATOM 852 C CA . LEU A 1 109 ? -22.260 -2.686 14.599 1.00 94.12 109 LEU A CA 1
ATOM 853 C C . LEU A 1 109 ? -21.743 -4.068 14.996 1.00 94.12 109 LEU A C 1
ATOM 855 O O . LEU A 1 109 ? -22.532 -4.987 15.198 1.00 94.12 109 LEU A O 1
ATOM 859 N N . ILE A 1 110 ? -20.431 -4.226 15.114 1.00 91.44 110 ILE A N 1
ATOM 860 C CA . ILE A 1 110 ? -19.785 -5.505 15.414 1.00 91.44 110 ILE A CA 1
ATOM 861 C C . ILE A 1 110 ? -19.242 -5.468 16.839 1.00 91.44 110 ILE A C 1
ATOM 863 O O . ILE A 1 110 ? -18.488 -4.570 17.192 1.00 91.44 110 ILE A O 1
ATOM 867 N N . TYR A 1 111 ? -19.607 -6.445 17.658 1.00 92.19 111 TYR A N 1
ATOM 868 C CA . TYR A 1 111 ? -19.131 -6.612 19.025 1.00 92.19 111 TYR A CA 1
ATOM 869 C C . TYR A 1 111 ? -18.356 -7.917 19.126 1.00 92.19 111 TYR A C 1
ATOM 871 O O . TYR A 1 111 ? -18.838 -8.962 18.692 1.00 92.19 111 TYR A O 1
ATOM 879 N N . TYR A 1 112 ? -17.184 -7.860 19.749 1.00 87.06 112 TYR A N 1
ATOM 880 C CA . TYR A 1 112 ? -16.329 -9.019 19.981 1.00 87.06 112 TYR A CA 1
ATOM 881 C C . TYR A 1 112 ? -16.313 -9.381 21.462 1.00 87.06 112 TYR A C 1
ATOM 883 O O . TYR A 1 112 ? -16.205 -8.510 22.328 1.00 87.06 112 TYR A O 1
ATOM 891 N N . TYR A 1 113 ? -16.354 -10.672 21.759 1.00 86.62 113 TYR A N 1
ATOM 892 C CA . TYR A 1 113 ? -16.035 -11.207 23.073 1.00 86.62 113 TYR A CA 1
ATOM 893 C C . TYR A 1 113 ? -14.946 -12.269 22.930 1.00 86.62 113 TYR A C 1
ATOM 895 O O . TYR A 1 113 ? -15.133 -13.269 22.240 1.00 86.62 113 TYR A O 1
ATOM 903 N N . SER A 1 114 ? -13.805 -12.055 23.583 1.00 79.31 114 SER A N 1
ATOM 904 C CA . SER A 1 114 ? -12.727 -13.042 23.672 1.00 79.31 114 SER A CA 1
ATOM 905 C C . SER A 1 114 ? -12.552 -13.434 25.132 1.00 79.31 114 SER A C 1
ATOM 907 O O . SER A 1 114 ? -12.323 -12.571 25.979 1.00 79.31 114 SER A O 1
ATOM 909 N N . ASN A 1 115 ? -12.681 -14.726 25.439 1.00 76.56 115 ASN A N 1
ATOM 910 C CA . ASN A 1 115 ? -12.284 -15.256 26.739 1.00 76.56 115 ASN A CA 1
ATOM 911 C C . ASN A 1 115 ? -10.925 -15.943 26.590 1.00 76.56 115 ASN A C 1
ATOM 913 O O . ASN A 1 115 ? -10.832 -16.998 25.962 1.00 76.56 115 ASN A O 1
ATOM 917 N N . ILE A 1 116 ? -9.895 -15.366 27.215 1.00 62.81 116 ILE A N 1
ATOM 918 C CA . ILE A 1 116 ? -8.516 -15.880 27.199 1.00 62.81 116 ILE A CA 1
ATOM 919 C C . ILE A 1 116 ? -8.460 -17.341 27.678 1.00 62.81 116 ILE A C 1
ATOM 921 O O . ILE A 1 116 ? -7.643 -18.116 27.189 1.00 62.81 116 ILE A O 1
ATOM 925 N N . GLN A 1 117 ? -9.336 -17.742 28.607 1.00 67.75 117 GLN A N 1
ATOM 926 C CA . GLN A 1 117 ? -9.333 -19.104 29.153 1.00 67.75 117 GLN A CA 1
ATOM 927 C C . GLN A 1 117 ? -9.867 -20.153 28.174 1.00 67.75 117 GLN A C 1
ATOM 929 O O . GLN A 1 117 ? -9.376 -21.280 28.173 1.00 67.75 117 GLN A O 1
ATOM 934 N N . ASP A 1 118 ? -10.835 -19.783 27.335 1.00 68.44 118 ASP A N 1
ATOM 935 C CA . ASP A 1 118 ? -11.518 -20.736 26.454 1.00 68.44 118 ASP A CA 1
ATOM 936 C C . ASP A 1 118 ? -10.924 -20.747 25.041 1.00 68.44 118 ASP A C 1
ATOM 938 O O . ASP A 1 118 ? -11.237 -21.637 24.256 1.00 68.44 118 ASP A O 1
ATOM 942 N N . ASN A 1 119 ? -10.081 -19.762 24.703 1.00 72.00 119 ASN A N 1
ATOM 943 C CA . ASN A 1 119 ? -9.532 -19.550 23.360 1.00 72.00 119 ASN A CA 1
ATOM 944 C C . ASN A 1 119 ? -10.617 -19.492 22.258 1.00 72.00 119 ASN A C 1
ATOM 946 O O . ASN A 1 119 ? -10.362 -19.799 21.094 1.00 72.00 119 ASN A O 1
ATOM 950 N N . ILE A 1 120 ? -11.847 -19.120 22.631 1.00 73.62 120 ILE A N 1
ATOM 951 C CA . ILE A 1 120 ? -12.990 -18.963 21.728 1.00 73.62 120 ILE A CA 1
ATOM 952 C C . ILE A 1 120 ? -13.286 -17.472 21.606 1.00 73.62 120 ILE A C 1
ATOM 954 O O . ILE A 1 120 ? -13.596 -16.803 22.597 1.00 73.62 120 ILE A O 1
ATOM 958 N N . LYS A 1 121 ? -13.241 -16.972 20.370 1.00 80.06 121 LYS A N 1
ATOM 959 C CA . LYS A 1 121 ? -13.744 -15.645 20.012 1.00 80.06 121 LYS A CA 1
ATOM 960 C C . LYS A 1 121 ? -15.192 -15.778 19.576 1.00 80.06 121 LYS A C 1
ATOM 962 O O . LYS A 1 121 ? -15.506 -16.584 18.706 1.00 80.06 121 LYS A O 1
ATOM 967 N N . ARG A 1 122 ? -16.063 -14.988 20.189 1.00 89.81 122 ARG A N 1
ATOM 968 C CA . ARG A 1 122 ? -17.479 -14.895 19.843 1.00 89.81 122 ARG A CA 1
ATOM 969 C C . ARG A 1 122 ? -17.767 -13.505 19.296 1.00 89.81 122 ARG A C 1
ATOM 971 O O . ARG A 1 122 ? -17.157 -12.533 19.747 1.00 89.81 122 ARG A O 1
ATOM 978 N N . VAL A 1 123 ? -18.645 -13.426 18.303 1.00 91.31 123 VAL A N 1
ATOM 979 C CA . VAL A 1 123 ? -18.933 -12.175 17.593 1.00 91.31 123 VAL A CA 1
ATOM 980 C C . VAL A 1 123 ? -20.435 -11.983 17.441 1.00 91.31 123 VAL A C 1
ATOM 982 O O . VAL A 1 123 ? -21.131 -12.882 16.968 1.00 91.31 123 VAL A O 1
ATOM 985 N N . THR A 1 124 ? -20.913 -10.788 17.777 1.00 96.38 124 THR A N 1
ATOM 986 C CA . THR A 1 124 ? -22.263 -10.316 17.447 1.00 96.38 124 THR A CA 1
ATOM 987 C C . THR A 1 124 ? -22.167 -9.201 16.416 1.00 96.38 124 THR A C 1
ATOM 989 O O . THR A 1 124 ? -21.552 -8.173 16.679 1.00 96.38 124 THR A O 1
ATOM 992 N N . VAL A 1 125 ? -22.814 -9.366 15.267 1.00 95.81 125 VAL A N 1
ATOM 993 C CA . VAL A 1 125 ? -23.004 -8.320 14.257 1.00 95.81 125 VAL A CA 1
ATOM 994 C C . VAL A 1 125 ? -24.454 -7.862 14.287 1.00 95.81 125 VAL A C 1
ATOM 996 O O . VAL A 1 125 ? -25.370 -8.670 14.169 1.00 95.81 125 VAL A O 1
ATOM 999 N N . LEU A 1 126 ? -24.665 -6.560 14.428 1.00 97.19 126 LEU A N 1
ATOM 1000 C CA . LEU A 1 126 ? -25.958 -5.907 14.299 1.00 97.19 126 LEU A CA 1
ATOM 1001 C C . LEU A 1 126 ? -25.988 -5.174 12.956 1.00 97.19 126 LEU A C 1
ATOM 1003 O O . LEU A 1 126 ? -25.444 -4.079 12.847 1.00 97.19 126 LEU A O 1
ATOM 1007 N N . SER A 1 127 ? -26.599 -5.767 11.934 1.00 97.31 127 SER A N 1
ATOM 1008 C CA . SER A 1 127 ? -26.784 -5.126 10.627 1.00 97.31 127 SER A CA 1
ATOM 1009 C C . SER A 1 127 ? -28.001 -4.206 10.678 1.00 97.31 127 SER A C 1
ATOM 1011 O O . SER A 1 127 ? -29.133 -4.671 10.529 1.00 97.31 127 SER A O 1
ATOM 1013 N N . ILE A 1 128 ? -27.785 -2.913 10.931 1.00 97.50 128 ILE A N 1
ATOM 1014 C CA . ILE A 1 128 ? -28.857 -1.932 11.134 1.00 97.50 128 ILE A CA 1
ATOM 1015 C C . ILE A 1 128 ? -29.116 -1.179 9.827 1.00 97.50 128 ILE A C 1
ATOM 1017 O O . ILE A 1 128 ? -28.335 -0.316 9.435 1.00 97.50 128 ILE A O 1
ATOM 1021 N N . GLU A 1 129 ? -30.206 -1.504 9.142 1.00 97.56 129 GLU A N 1
ATOM 1022 C CA . GLU A 1 129 ? -30.679 -0.826 7.935 1.00 97.56 129 GLU A CA 1
ATOM 1023 C C . GLU A 1 129 ? -31.541 0.394 8.286 1.00 97.56 129 GLU A C 1
ATOM 1025 O O . GLU A 1 129 ? -32.332 0.375 9.237 1.00 97.56 129 GLU A O 1
ATOM 1030 N N . TYR A 1 130 ? -31.411 1.464 7.498 1.00 96.88 130 TYR A N 1
ATOM 1031 C CA . TYR A 1 130 ? -32.246 2.651 7.663 1.00 96.88 130 TYR A CA 1
ATOM 1032 C C . TYR A 1 130 ? -33.697 2.362 7.263 1.00 96.88 130 TYR A C 1
ATOM 1034 O O . TYR A 1 130 ? -33.986 2.009 6.120 1.00 96.88 130 TYR A O 1
ATOM 1042 N N . ASP A 1 131 ? -34.617 2.587 8.199 1.00 96.88 131 ASP A N 1
ATOM 1043 C CA . ASP A 1 131 ? -36.058 2.612 7.947 1.00 96.88 131 ASP A CA 1
ATOM 1044 C C . ASP A 1 131 ? -36.660 3.825 8.656 1.00 96.88 131 ASP A C 1
ATOM 1046 O O . ASP A 1 131 ? -36.598 3.939 9.874 1.00 96.88 131 ASP A O 1
ATOM 1050 N N . GLU A 1 132 ? -37.248 4.747 7.897 1.00 96.06 132 GLU A N 1
ATOM 1051 C CA . GLU A 1 132 ? -37.812 5.989 8.435 1.00 96.06 132 GLU A CA 1
ATOM 1052 C C . GLU A 1 132 ? -38.979 5.760 9.415 1.00 96.06 132 GLU A C 1
ATOM 1054 O O . GLU A 1 132 ? -39.280 6.638 10.225 1.00 96.06 132 GLU A O 1
ATOM 1059 N N . LYS A 1 133 ? -39.650 4.602 9.348 1.00 96.81 133 LYS A N 1
ATOM 1060 C CA . LYS A 1 133 ? -40.879 4.320 10.107 1.00 96.81 133 LYS A CA 1
ATOM 1061 C C . LYS A 1 133 ? -40.644 3.570 11.408 1.00 96.81 133 LYS A C 1
ATOM 1063 O O . LYS A 1 133 ? -41.486 3.649 12.298 1.00 96.81 133 LYS A O 1
ATOM 1068 N N . GLU A 1 134 ? -39.560 2.812 11.493 1.00 96.62 134 GLU A N 1
ATOM 1069 C CA . GLU A 1 134 ? -39.311 1.895 12.600 1.00 96.62 134 GLU A CA 1
ATOM 1070 C C . GLU A 1 134 ? -38.273 2.513 13.543 1.00 96.62 134 GLU A C 1
ATOM 1072 O O . GLU A 1 134 ? -37.159 2.835 13.135 1.00 96.62 134 GLU A O 1
ATOM 1077 N N . ASP A 1 135 ? -38.607 2.669 14.824 1.00 92.94 135 ASP A N 1
ATOM 1078 C CA . ASP A 1 135 ? -37.617 3.083 15.828 1.00 92.94 135 ASP A CA 1
ATOM 1079 C C . ASP A 1 135 ? -36.581 1.970 16.017 1.00 92.94 135 ASP A C 1
ATOM 1081 O O . ASP A 1 135 ? -35.374 2.219 16.020 1.00 92.94 135 ASP A O 1
ATOM 1085 N N . PHE A 1 136 ? -37.068 0.732 16.107 1.00 94.94 136 PHE A N 1
ATOM 1086 C CA . PHE A 1 136 ? -36.270 -0.478 16.202 1.00 94.94 136 PHE A CA 1
ATOM 1087 C C . PHE A 1 136 ? -37.123 -1.703 15.857 1.00 94.94 136 PHE A C 1
ATOM 1089 O O . PHE A 1 136 ? -38.145 -1.949 16.499 1.00 94.94 136 PHE A O 1
ATOM 1096 N N . LYS A 1 137 ? -36.695 -2.506 14.881 1.00 96.06 137 LYS A N 1
ATOM 1097 C CA . LYS A 1 137 ? -37.357 -3.764 14.522 1.00 96.06 137 LYS A CA 1
ATOM 1098 C C . LYS A 1 137 ? -36.346 -4.812 14.095 1.00 96.06 137 LYS A C 1
ATOM 1100 O O . LYS A 1 137 ? -35.656 -4.628 13.098 1.00 96.06 137 LYS A O 1
ATOM 1105 N N . CYS A 1 138 ? -36.291 -5.931 14.809 1.00 96.50 138 CYS A N 1
ATOM 1106 C CA . CYS A 1 138 ? -35.503 -7.076 14.366 1.00 96.50 138 CYS A CA 1
ATOM 1107 C C . CYS A 1 138 ? -36.205 -7.793 13.204 1.00 96.50 138 CYS A C 1
ATOM 1109 O O . CYS A 1 138 ? -37.371 -8.168 13.318 1.00 96.50 138 CYS A O 1
ATOM 1111 N N . GLU A 1 139 ? -35.487 -8.023 12.106 1.00 96.88 139 GLU A N 1
ATOM 1112 C CA . GLU A 1 139 ? -35.974 -8.790 10.957 1.00 96.88 139 GLU A CA 1
ATOM 1113 C C . GLU A 1 139 ? -35.598 -10.268 11.033 1.00 96.88 139 GLU A C 1
ATOM 1115 O O . GLU A 1 139 ? -36.420 -11.135 10.741 1.00 96.88 139 GLU A O 1
ATOM 1120 N N . SER A 1 140 ? -34.355 -10.569 11.411 1.00 96.00 140 SER A N 1
ATOM 1121 C CA . SER A 1 140 ? -33.854 -11.944 11.459 1.00 96.00 140 SER A CA 1
ATOM 1122 C C . SER A 1 140 ? -32.636 -12.072 12.363 1.00 96.00 140 SER A C 1
ATOM 1124 O O . SER A 1 140 ? -31.806 -11.164 12.394 1.00 96.00 140 SER A O 1
ATOM 1126 N N . VAL A 1 141 ? -32.483 -13.238 12.988 1.00 96.88 141 VAL A N 1
ATOM 1127 C CA . VAL A 1 141 ? -31.264 -13.654 13.690 1.00 96.88 141 VAL A CA 1
ATOM 1128 C C . VAL A 1 141 ? -30.693 -14.872 12.972 1.00 96.88 141 VAL A C 1
ATOM 1130 O O . VAL A 1 141 ? -31.394 -15.866 12.792 1.00 96.88 141 VAL A O 1
ATOM 1133 N N . ASN A 1 142 ? -29.432 -14.792 12.558 1.00 95.25 142 ASN A N 1
ATOM 1134 C CA . ASN A 1 142 ? -28.692 -15.901 11.964 1.00 95.25 142 ASN A CA 1
ATOM 1135 C C . ASN A 1 142 ? -27.553 -16.287 12.907 1.00 95.25 142 ASN A C 1
ATOM 1137 O O . ASN A 1 142 ? -26.672 -15.470 13.174 1.00 95.25 142 ASN A O 1
ATOM 1141 N N . TYR A 1 143 ? -27.577 -17.522 13.403 1.00 94.56 143 TYR A N 1
ATOM 1142 C CA . TYR A 1 143 ? -26.564 -18.060 14.305 1.00 94.56 143 TYR A CA 1
ATOM 1143 C C . TYR A 1 143 ? -25.737 -19.135 13.602 1.00 94.56 143 TYR A C 1
ATOM 1145 O O . TYR A 1 143 ? -26.290 -20.049 12.991 1.00 94.56 143 TYR A O 1
ATOM 1153 N N . PHE A 1 144 ? -24.417 -19.016 13.709 1.00 89.06 144 PHE A N 1
ATOM 1154 C CA . PHE A 1 144 ? -23.444 -19.923 13.120 1.00 89.06 144 PHE A CA 1
ATOM 1155 C C . PHE A 1 144 ? -22.556 -20.474 14.237 1.00 89.06 144 PHE A C 1
ATOM 1157 O O . PHE A 1 144 ? -21.576 -19.845 14.642 1.00 89.06 144 PHE A O 1
ATOM 1164 N N . GLU A 1 145 ? -22.933 -21.645 14.749 1.00 87.44 145 GLU A N 1
ATOM 1165 C CA . GLU A 1 145 ? -22.290 -22.296 15.897 1.00 87.44 145 GLU A CA 1
ATOM 1166 C C . GLU A 1 145 ? -20.808 -22.606 15.639 1.00 87.44 145 GLU A C 1
ATOM 1168 O O . GLU A 1 145 ? -19.964 -22.270 16.470 1.00 87.44 145 GLU A O 1
ATOM 1173 N N . ASP A 1 146 ? -20.479 -23.122 14.448 1.00 80.12 146 ASP A N 1
ATOM 1174 C CA . ASP A 1 146 ? -19.117 -23.534 14.065 1.00 80.12 146 ASP A CA 1
ATOM 1175 C C . ASP A 1 146 ? -18.072 -22.413 14.177 1.00 80.12 146 ASP A C 1
ATOM 1177 O O . ASP A 1 146 ? -16.889 -22.674 14.387 1.00 80.12 146 ASP A O 1
ATOM 1181 N N . ILE A 1 147 ? -18.507 -21.159 14.037 1.00 78.06 147 ILE A N 1
ATOM 1182 C CA . ILE A 1 147 ? -17.646 -19.970 14.075 1.00 78.06 147 ILE A CA 1
ATOM 1183 C C . ILE A 1 147 ? -18.013 -19.011 15.215 1.00 78.06 147 ILE A C 1
ATOM 1185 O O . ILE A 1 147 ? -17.500 -17.896 15.256 1.00 78.06 147 ILE A O 1
ATOM 1189 N N . SER A 1 148 ? -18.899 -19.421 16.135 1.00 90.31 148 SER A N 1
ATOM 1190 C CA . SER A 1 148 ? -19.375 -18.596 17.259 1.00 90.31 148 SER A CA 1
ATOM 1191 C C . SER A 1 148 ? -19.794 -17.176 16.840 1.00 90.31 148 SER A C 1
ATOM 1193 O O . SER A 1 148 ? -19.431 -16.179 17.469 1.00 90.31 148 SER A O 1
ATOM 1195 N N . TYR A 1 149 ? -20.581 -17.088 15.767 1.00 92.75 149 TYR A N 1
ATOM 1196 C CA . TYR A 1 149 ? -20.983 -15.830 15.137 1.00 92.75 149 TYR A CA 1
ATOM 1197 C C . TYR A 1 149 ? -22.508 -15.685 15.119 1.00 92.75 149 TYR A C 1
ATOM 1199 O O . TYR A 1 149 ? -23.227 -16.605 14.719 1.00 92.75 149 TYR A O 1
ATOM 1207 N N . ILE A 1 150 ? -23.007 -14.517 15.527 1.00 96.00 150 ILE A N 1
ATOM 1208 C CA . ILE A 1 150 ? -24.427 -14.158 15.481 1.00 96.00 150 ILE A CA 1
ATOM 1209 C C . ILE A 1 150 ? -24.594 -12.887 14.653 1.00 96.00 150 ILE A C 1
ATOM 1211 O O . ILE A 1 150 ? -23.972 -11.874 14.950 1.00 96.00 150 ILE A O 1
ATOM 1215 N N . ASN A 1 151 ? -25.472 -12.917 13.651 1.00 96.94 151 ASN A N 1
ATOM 1216 C CA . ASN A 1 151 ? -25.882 -11.733 12.898 1.00 96.94 151 ASN A CA 1
ATOM 1217 C C . ASN A 1 151 ? -27.364 -11.427 13.142 1.00 96.94 151 ASN A C 1
ATOM 1219 O O . ASN A 1 151 ? -28.231 -12.248 12.831 1.00 96.94 151 ASN A O 1
ATOM 1223 N N . ILE A 1 152 ? -27.644 -10.238 13.669 1.00 97.50 152 ILE A N 1
ATOM 1224 C CA . ILE A 1 152 ? -28.981 -9.704 13.918 1.00 97.50 152 ILE A CA 1
ATOM 1225 C C . ILE A 1 152 ? -29.246 -8.584 12.910 1.00 97.50 152 ILE A C 1
ATOM 1227 O O . ILE A 1 152 ? -28.619 -7.527 12.963 1.00 97.50 152 ILE A O 1
ATOM 1231 N N . LYS A 1 153 ? -30.211 -8.791 12.011 1.00 97.50 153 LYS A N 1
ATOM 1232 C CA . LYS A 1 153 ? -30.670 -7.752 11.079 1.00 97.50 153 LYS A CA 1
ATOM 1233 C C . LYS A 1 153 ? -31.742 -6.895 11.730 1.00 97.50 153 LYS A C 1
ATOM 1235 O O . LYS A 1 153 ? -32.743 -7.425 12.215 1.00 97.50 153 LYS A O 1
ATOM 1240 N N . ILE A 1 154 ? -31.544 -5.584 11.722 1.00 97.56 154 ILE A N 1
ATOM 1241 C CA . ILE A 1 154 ? -32.385 -4.603 12.408 1.00 97.56 154 ILE A CA 1
ATOM 1242 C C . ILE A 1 154 ? -32.774 -3.514 11.412 1.00 97.56 154 ILE A C 1
ATOM 1244 O O . ILE A 1 154 ? -31.945 -3.060 10.636 1.00 97.56 154 ILE A O 1
ATOM 1248 N N . LYS A 1 155 ? -34.019 -3.048 11.468 1.00 97.31 155 LYS A N 1
ATOM 1249 C CA . LYS A 1 155 ? -34.464 -1.811 10.823 1.00 97.31 155 LYS A CA 1
ATOM 1250 C C . LYS A 1 155 ? -34.654 -0.720 11.858 1.00 97.31 155 LYS A C 1
ATOM 1252 O O . LYS A 1 155 ? -35.286 -0.952 12.891 1.00 97.31 155 LYS A O 1
ATOM 1257 N N . SER A 1 156 ? -34.079 0.451 11.601 1.00 96.88 156 SER A N 1
ATOM 1258 C CA . SER A 1 156 ? -34.144 1.576 12.529 1.00 96.88 156 SER A CA 1
ATOM 1259 C C . SER A 1 156 ? -33.955 2.924 11.836 1.00 96.88 156 SER A C 1
ATOM 1261 O O . SER A 1 156 ? -33.033 3.110 11.039 1.00 96.88 156 SER A O 1
ATOM 1263 N N . LYS A 1 157 ? -34.754 3.921 12.223 1.00 95.56 157 LYS A N 1
ATOM 1264 C CA . LYS A 1 157 ? -34.598 5.317 11.784 1.00 95.56 157 LYS A CA 1
ATOM 1265 C C . LYS A 1 157 ? -33.282 5.944 12.251 1.00 95.56 157 LYS A C 1
ATOM 1267 O O . LYS A 1 157 ? -32.822 6.917 11.656 1.00 95.56 157 LYS A O 1
ATOM 1272 N N . PHE A 1 158 ? -32.666 5.382 13.293 1.00 94.94 158 PHE A N 1
ATOM 1273 C CA . PHE A 1 158 ? -31.395 5.837 13.865 1.00 94.94 158 PHE A CA 1
ATOM 1274 C C . PHE A 1 158 ? -30.177 5.458 13.008 1.00 94.94 158 PHE A C 1
ATOM 1276 O O . PHE A 1 158 ? -29.111 6.048 13.159 1.00 94.94 158 PHE A O 1
ATOM 1283 N N . ALA A 1 159 ? -30.339 4.545 12.044 1.00 95.81 159 ALA A N 1
ATOM 1284 C CA . ALA A 1 159 ? -29.301 4.219 11.065 1.00 95.81 159 ALA A CA 1
ATOM 1285 C C . ALA A 1 159 ? -29.188 5.244 9.919 1.00 95.81 159 ALA A C 1
ATOM 1287 O O . ALA A 1 159 ? -28.478 5.001 8.945 1.00 95.81 159 ALA A O 1
ATOM 1288 N N . LYS A 1 160 ? -29.866 6.397 10.014 1.00 95.75 160 LYS A N 1
ATOM 1289 C CA . LYS A 1 160 ? -29.682 7.506 9.074 1.00 95.75 160 LYS A CA 1
ATOM 1290 C C . LYS A 1 160 ? -28.382 8.249 9.393 1.00 95.75 160 LYS A C 1
ATOM 1292 O O . LYS A 1 160 ? -28.297 8.859 10.462 1.00 95.75 160 LYS A O 1
ATOM 1297 N N . PRO A 1 161 ? -27.390 8.272 8.492 1.00 94.81 161 PRO A N 1
ATOM 1298 C CA . PRO A 1 161 ? -26.175 9.022 8.749 1.00 94.81 161 PRO A CA 1
ATOM 1299 C C . PRO A 1 161 ? -26.426 10.532 8.680 1.00 94.81 161 PRO A C 1
ATOM 1301 O O . PRO A 1 161 ? -27.187 11.027 7.847 1.00 94.81 161 PRO A O 1
ATOM 1304 N N . THR A 1 162 ? -25.701 11.284 9.500 1.00 90.81 162 THR A N 1
ATOM 1305 C CA . THR A 1 162 ? -25.569 12.739 9.387 1.00 90.81 162 THR A CA 1
ATOM 1306 C C . THR A 1 162 ? -24.133 13.060 9.001 1.00 90.81 162 THR A C 1
ATOM 1308 O O . THR A 1 162 ? -23.202 12.622 9.670 1.00 90.81 162 THR A O 1
ATOM 1311 N N . LYS A 1 163 ? -23.914 13.809 7.917 1.00 85.00 163 LYS A N 1
ATOM 1312 C CA . LYS A 1 163 ? -22.556 14.197 7.517 1.00 85.00 163 LYS A CA 1
ATOM 1313 C C . LYS A 1 163 ? -21.976 15.155 8.564 1.00 85.00 163 LYS A C 1
ATOM 1315 O O . LYS A 1 163 ? -22.526 16.235 8.775 1.00 85.00 163 LYS A O 1
ATOM 1320 N N . SER A 1 164 ? -20.891 14.756 9.219 1.00 75.56 164 SER A N 1
ATOM 1321 C CA . SER A 1 164 ? -20.177 15.584 10.186 1.00 75.56 164 SER A CA 1
ATOM 1322 C C . SER A 1 164 ? -19.626 16.825 9.485 1.00 75.56 164 SER A C 1
ATOM 1324 O O . SER A 1 164 ? -18.999 16.689 8.426 1.00 75.56 164 SER A O 1
ATOM 1326 N N . PRO A 1 165 ? -19.767 18.031 10.061 1.00 62.00 165 PRO A N 1
ATOM 1327 C CA . PRO A 1 165 ? -18.825 19.098 9.755 1.00 62.00 165 PRO A CA 1
ATOM 1328 C C . PRO A 1 165 ? -17.429 18.581 10.133 1.00 62.00 165 PRO A C 1
ATOM 1330 O O . PRO A 1 165 ? -17.257 18.011 11.210 1.00 62.00 165 PRO A O 1
ATOM 1333 N N . VAL A 1 166 ? -16.472 18.667 9.209 1.00 42.16 166 VAL A N 1
ATOM 1334 C CA . VAL A 1 166 ? -15.106 18.153 9.392 1.00 42.16 166 VAL A CA 1
ATOM 1335 C C . VAL A 1 166 ? -14.493 18.842 10.618 1.00 42.16 166 VAL A C 1
ATOM 1337 O O . VAL A 1 166 ? -14.337 20.062 10.577 1.00 42.16 166 VAL A O 1
ATOM 1340 N N . PRO A 1 167 ? -14.176 18.128 11.715 1.00 46.41 167 PRO A N 1
ATOM 1341 C CA . PRO A 1 167 ? -13.453 18.728 12.823 1.00 46.41 167 PRO A CA 1
ATOM 1342 C C . PRO A 1 167 ? -11.988 18.882 12.417 1.00 46.41 167 PRO A C 1
ATOM 1344 O O . PRO A 1 167 ? -11.351 17.928 11.978 1.00 46.41 167 PRO A O 1
ATOM 1347 N N . GLU A 1 168 ? -11.474 20.093 12.572 1.00 40.66 168 GLU A N 1
ATOM 1348 C CA . GLU A 1 168 ? -10.125 20.527 12.193 1.00 40.66 168 GLU A CA 1
ATOM 1349 C C . GLU A 1 168 ? -9.061 20.179 13.259 1.00 40.66 168 GLU A C 1
ATOM 1351 O O . GLU A 1 168 ? -7.987 20.771 13.284 1.00 40.66 168 GLU A O 1
ATOM 1356 N N . GLU A 1 169 ? -9.342 19.243 14.176 1.00 51.06 169 GLU A N 1
ATOM 1357 C CA . GLU A 1 169 ? -8.360 18.825 15.184 1.00 51.06 169 GLU A CA 1
ATOM 1358 C C . GLU A 1 169 ? -7.542 17.636 14.667 1.00 51.06 169 GLU A C 1
ATOM 1360 O O . GLU A 1 169 ? -7.986 16.485 14.678 1.00 51.06 169 GLU A O 1
ATOM 1365 N N . GLU A 1 170 ? -6.325 17.932 14.205 1.00 47.88 170 GLU A N 1
ATOM 1366 C CA . GLU A 1 170 ? -5.300 16.938 13.889 1.00 47.88 170 GLU A CA 1
ATOM 1367 C C . GLU A 1 170 ? -4.989 16.091 15.132 1.00 47.88 170 GLU A C 1
ATOM 1369 O O . GLU A 1 170 ? -4.337 16.534 16.080 1.00 47.88 170 GLU A O 1
ATOM 1374 N N . TYR A 1 171 ? -5.428 14.833 15.128 1.00 55.59 171 TYR A N 1
ATOM 1375 C CA . TYR A 1 171 ? -4.883 13.839 16.042 1.00 55.59 171 TYR A CA 1
ATOM 1376 C C . TYR A 1 171 ? -3.413 13.625 15.686 1.00 55.59 171 TYR A C 1
ATOM 1378 O O . TYR A 1 171 ? -3.096 13.227 14.565 1.00 55.59 171 TYR A O 1
ATOM 1386 N N . TYR A 1 172 ? -2.516 13.853 16.644 1.00 54.47 172 TYR A N 1
ATOM 1387 C CA . TYR A 1 172 ? -1.108 13.516 16.475 1.00 54.47 172 TYR A CA 1
ATOM 1388 C C . TYR A 1 172 ? -0.974 12.001 16.264 1.00 54.47 172 TYR A C 1
ATOM 1390 O O . TYR A 1 172 ? -1.127 11.205 17.194 1.00 54.47 172 TYR A O 1
ATOM 1398 N N . GLN A 1 173 ? -0.720 11.595 15.021 1.00 60.22 173 GLN A N 1
ATOM 1399 C CA . GLN A 1 173 ? -0.387 10.220 14.671 1.00 60.22 173 GLN A CA 1
ATOM 1400 C C . GLN A 1 173 ? 1.130 10.093 14.650 1.00 60.22 173 GLN A C 1
ATOM 1402 O O . GLN A 1 173 ? 1.803 10.627 13.767 1.00 60.22 173 GLN A O 1
ATOM 1407 N N . ALA A 1 174 ? 1.680 9.386 15.636 1.00 68.06 174 ALA A N 1
ATOM 1408 C CA . ALA A 1 174 ? 3.093 9.049 15.611 1.00 68.06 174 ALA A CA 1
ATOM 1409 C C . ALA A 1 174 ? 3.378 8.156 14.391 1.00 68.06 174 ALA A C 1
ATOM 1411 O O . ALA A 1 174 ? 2.581 7.284 14.029 1.00 68.06 174 ALA A O 1
ATOM 1412 N N . ASN A 1 175 ? 4.523 8.364 13.739 1.00 72.88 175 ASN A N 1
ATOM 1413 C CA . ASN A 1 175 ? 4.934 7.504 12.636 1.00 72.88 175 ASN A CA 1
ATOM 1414 C C . ASN A 1 175 ? 5.347 6.136 13.198 1.00 72.88 175 ASN A C 1
ATOM 1416 O O . ASN A 1 175 ? 6.424 5.979 13.769 1.00 72.88 175 ASN A O 1
ATOM 1420 N N . CYS A 1 176 ? 4.448 5.167 13.078 1.00 81.94 176 CYS A N 1
ATOM 1421 C CA . CYS A 1 176 ? 4.462 3.936 13.853 1.00 81.94 176 CYS A CA 1
ATOM 1422 C C . CYS A 1 176 ? 4.827 2.717 13.007 1.00 81.94 176 CYS A C 1
ATOM 1424 O O . CYS A 1 176 ? 4.162 1.678 12.995 1.00 81.94 176 CYS A O 1
ATOM 1426 N N . LEU A 1 177 ? 5.900 2.895 12.248 1.00 82.25 177 LEU A N 1
ATOM 1427 C CA . LEU A 1 177 ? 6.433 1.902 11.335 1.00 82.25 177 LEU A CA 1
ATOM 1428 C C . LEU A 1 177 ? 7.548 1.135 12.041 1.00 8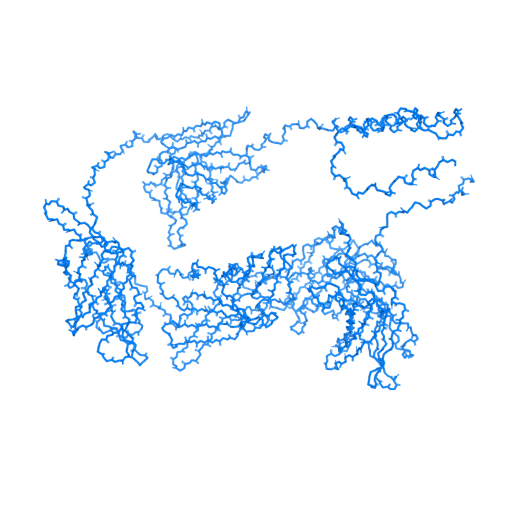2.25 177 LEU A C 1
ATOM 1430 O O . LEU A 1 177 ? 8.592 1.694 12.380 1.00 82.25 177 LEU A O 1
ATOM 1434 N N . VAL A 1 178 ? 7.321 -0.157 12.258 1.00 83.56 178 VAL A N 1
ATOM 1435 C CA . VAL A 1 178 ? 8.301 -1.063 12.857 1.00 83.56 178 VAL A CA 1
ATOM 1436 C C . VAL A 1 178 ? 9.033 -1.791 11.741 1.00 83.56 178 VAL A C 1
ATOM 1438 O O . VAL A 1 178 ? 8.407 -2.491 10.946 1.00 83.56 178 VAL A O 1
ATOM 1441 N N . TYR A 1 179 ? 10.358 -1.647 11.690 1.00 81.12 179 TYR A N 1
ATOM 1442 C CA . TYR A 1 179 ? 11.180 -2.312 10.685 1.00 81.12 179 TYR A CA 1
ATOM 1443 C C . TYR A 1 179 ? 11.806 -3.589 11.252 1.00 81.12 179 TYR A C 1
ATOM 1445 O O . TYR A 1 179 ? 12.609 -3.555 12.184 1.00 81.12 179 TYR A O 1
ATOM 1453 N N . SER A 1 180 ? 11.468 -4.734 10.666 1.00 76.69 180 SER A N 1
ATOM 1454 C CA . SER A 1 180 ? 12.121 -6.008 10.943 1.00 76.69 180 SER A CA 1
ATOM 1455 C C . SER A 1 180 ? 13.418 -6.120 10.133 1.00 76.69 180 SER A C 1
ATOM 1457 O O . SER A 1 180 ? 13.377 -6.005 8.901 1.00 76.69 180 SER A O 1
ATOM 1459 N N . PRO A 1 181 ? 14.575 -6.354 10.778 1.00 65.75 181 PRO A N 1
ATOM 1460 C CA . PRO A 1 181 ? 15.799 -6.700 10.074 1.00 65.75 181 PRO A CA 1
ATOM 1461 C C . PRO A 1 181 ? 15.685 -8.134 9.545 1.00 65.75 181 PRO A C 1
ATOM 1463 O O . PRO A 1 181 ? 15.709 -9.099 10.314 1.00 65.75 181 PRO A O 1
ATOM 1466 N N . ALA A 1 182 ? 15.567 -8.304 8.229 1.00 60.78 182 ALA A N 1
ATOM 1467 C CA . ALA A 1 182 ? 15.574 -9.634 7.643 1.00 60.78 182 ALA A CA 1
ATOM 1468 C C . ALA A 1 182 ? 16.996 -10.208 7.599 1.00 60.78 182 ALA A C 1
ATOM 1470 O O . ALA A 1 182 ? 17.979 -9.503 7.365 1.00 60.78 182 ALA A O 1
ATOM 1471 N N . LYS A 1 183 ? 17.103 -11.534 7.758 1.00 55.56 183 LYS A N 1
ATOM 1472 C CA . LYS A 1 183 ? 18.379 -12.267 7.651 1.00 55.56 183 LYS A CA 1
ATOM 1473 C C . LYS A 1 183 ? 19.036 -12.157 6.265 1.00 55.56 183 LYS A C 1
ATOM 1475 O O . LYS A 1 183 ? 20.216 -12.466 6.148 1.00 55.56 183 LYS A O 1
ATOM 1480 N N . ASP A 1 184 ? 18.296 -11.749 5.234 1.00 60.69 184 ASP A N 1
ATOM 1481 C CA . ASP A 1 184 ? 18.764 -11.576 3.852 1.00 60.69 184 ASP A CA 1
ATOM 1482 C C . ASP A 1 184 ? 19.081 -10.111 3.485 1.00 60.69 184 ASP A C 1
ATOM 1484 O O . ASP A 1 184 ? 19.339 -9.813 2.319 1.00 60.69 184 ASP A O 1
ATOM 1488 N N . GLY A 1 185 ? 19.071 -9.194 4.460 1.00 58.97 185 GLY A N 1
ATOM 1489 C CA . GLY A 1 185 ? 19.335 -7.770 4.236 1.00 58.97 185 GLY A CA 1
ATOM 1490 C C . GLY A 1 185 ? 18.147 -6.983 3.676 1.00 58.97 185 GLY A C 1
ATOM 1491 O O . GLY A 1 185 ? 18.314 -5.823 3.306 1.00 58.97 185 GLY A O 1
ATOM 1492 N N . LYS A 1 186 ? 16.950 -7.579 3.600 1.00 52.62 186 LYS A N 1
ATOM 1493 C CA . LYS A 1 186 ? 15.708 -6.836 3.351 1.00 52.62 186 LYS A CA 1
ATOM 1494 C C . LYS A 1 186 ? 15.161 -6.266 4.664 1.00 52.62 186 LYS A C 1
ATOM 1496 O O . LYS A 1 186 ? 15.380 -6.820 5.736 1.00 52.62 186 LYS A O 1
ATOM 1501 N N . HIS A 1 187 ? 14.448 -5.151 4.597 1.00 59.34 187 HIS A N 1
ATOM 1502 C CA . HIS A 1 187 ? 13.708 -4.628 5.743 1.00 59.34 187 HIS A CA 1
ATOM 1503 C C . HIS A 1 187 ? 12.227 -4.862 5.492 1.00 59.34 187 HIS A C 1
ATOM 1505 O O . HIS A 1 187 ? 11.733 -4.536 4.414 1.00 59.34 187 HIS A O 1
ATOM 1511 N N . TYR A 1 188 ? 11.530 -5.432 6.468 1.00 70.75 188 TYR A N 1
ATOM 1512 C CA . TYR A 1 188 ? 10.076 -5.549 6.415 1.00 70.75 188 TYR A CA 1
ATOM 1513 C C . TYR A 1 188 ? 9.451 -4.513 7.324 1.00 70.75 188 TYR A C 1
ATOM 1515 O O . TYR A 1 188 ? 9.994 -4.246 8.388 1.00 70.75 188 TYR A O 1
ATOM 1523 N N . MET A 1 189 ? 8.330 -3.939 6.911 1.00 79.00 189 MET A N 1
ATOM 1524 C CA . MET A 1 189 ? 7.682 -2.856 7.634 1.00 79.00 189 MET A CA 1
ATOM 1525 C C . MET A 1 189 ? 6.312 -3.318 8.125 1.00 79.00 189 MET A C 1
ATOM 1527 O O . MET A 1 189 ? 5.466 -3.688 7.316 1.00 79.00 189 MET A O 1
ATOM 1531 N N . THR A 1 190 ? 6.086 -3.266 9.434 1.00 82.12 190 THR A N 1
ATOM 1532 C CA . THR A 1 190 ? 4.756 -3.423 10.034 1.00 82.12 190 THR A CA 1
ATOM 1533 C C . THR A 1 190 ? 4.244 -2.041 10.415 1.00 82.12 190 THR A C 1
ATOM 1535 O O . THR A 1 190 ? 4.900 -1.324 11.173 1.00 82.12 190 THR A O 1
ATOM 1538 N N . ASN A 1 191 ? 3.084 -1.649 9.884 1.00 84.31 191 ASN A N 1
ATOM 1539 C CA . ASN A 1 191 ? 2.462 -0.370 10.209 1.00 84.31 191 ASN A CA 1
ATOM 1540 C C . ASN A 1 191 ? 1.475 -0.542 11.363 1.00 84.31 191 ASN A C 1
ATOM 1542 O O . ASN A 1 191 ? 0.350 -0.993 11.162 1.00 84.31 191 ASN A O 1
ATOM 1546 N N . LEU A 1 192 ? 1.889 -0.150 12.567 1.00 88.12 192 LEU A N 1
ATOM 1547 C CA . LEU A 1 192 ? 1.045 -0.280 13.747 1.00 88.12 192 LEU A CA 1
ATOM 1548 C C . LEU A 1 192 ? -0.156 0.682 13.747 1.00 88.12 192 LEU A C 1
ATOM 1550 O O . LEU A 1 192 ? -1.116 0.434 14.470 1.00 88.12 192 LEU A O 1
ATOM 1554 N N . ASN A 1 193 ? -0.144 1.733 12.915 1.00 81.56 193 ASN A N 1
ATOM 1555 C CA . ASN A 1 193 ? -1.286 2.644 12.788 1.00 81.56 193 ASN A CA 1
ATOM 1556 C C . ASN A 1 193 ? -2.537 1.952 12.234 1.00 81.56 193 ASN A C 1
ATOM 1558 O O . ASN A 1 193 ? -3.645 2.433 12.451 1.00 81.56 193 ASN A O 1
ATOM 1562 N N . LEU A 1 194 ? -2.366 0.819 11.544 1.00 78.50 194 LEU A N 1
ATOM 1563 C CA . LEU A 1 194 ? -3.476 0.008 11.041 1.00 78.50 194 LEU A CA 1
ATOM 1564 C C . LEU A 1 194 ? -4.279 -0.649 12.169 1.00 78.50 194 LEU A C 1
ATOM 1566 O O . LEU A 1 194 ? -5.416 -1.045 11.948 1.00 78.50 194 LEU A O 1
ATOM 1570 N N . PHE A 1 195 ? -3.709 -0.729 13.374 1.00 83.62 195 PHE A N 1
ATOM 1571 C CA . PHE A 1 195 ? -4.380 -1.266 14.553 1.00 83.62 195 PHE A CA 1
ATOM 1572 C C . PHE A 1 195 ? -5.000 -0.169 15.427 1.00 83.62 195 PHE A C 1
ATOM 1574 O O . PHE A 1 195 ? -5.537 -0.489 16.486 1.00 83.62 195 PHE A O 1
ATOM 1581 N N . ASN A 1 196 ? -4.922 1.109 15.041 1.00 82.00 196 ASN A N 1
ATOM 1582 C CA . ASN A 1 196 ? -5.486 2.201 15.831 1.00 82.00 196 ASN A CA 1
ATOM 1583 C C . ASN A 1 196 ? -7.012 2.123 15.811 1.00 82.00 196 ASN A C 1
ATOM 1585 O O . ASN A 1 196 ? -7.637 2.076 14.753 1.00 82.00 196 ASN A O 1
ATOM 1589 N N . TYR A 1 197 ? -7.614 2.184 16.991 1.00 72.88 197 TYR A N 1
ATOM 1590 C CA . TYR A 1 197 ? -9.049 2.099 17.174 1.00 72.88 197 TYR A CA 1
ATOM 1591 C C . TYR A 1 197 ? -9.611 3.365 17.820 1.00 72.88 197 TYR A C 1
ATOM 1593 O O . TYR A 1 197 ? -8.998 3.901 18.735 1.00 72.88 197 TYR A O 1
ATOM 1601 N N . GLN A 1 198 ? -10.768 3.876 17.391 1.00 70.44 198 GLN A N 1
ATOM 1602 C CA . GLN A 1 198 ? -11.253 5.187 17.865 1.00 70.44 198 GLN A CA 1
ATOM 1603 C C . GLN A 1 198 ? -11.356 5.273 19.403 1.00 70.44 198 GLN A C 1
ATOM 1605 O O . GLN A 1 198 ? -11.045 6.313 19.982 1.00 70.44 198 GLN A O 1
ATOM 1610 N N . ASN A 1 199 ? -11.710 4.158 20.050 1.00 73.44 199 ASN A N 1
ATOM 1611 C CA . ASN A 1 199 ? -11.829 4.034 21.507 1.00 73.44 199 ASN A CA 1
ATOM 1612 C C . ASN A 1 199 ? -10.753 3.126 22.141 1.00 73.44 199 ASN A C 1
ATOM 1614 O O . ASN A 1 199 ? -10.812 2.859 23.339 1.00 73.44 199 ASN A O 1
ATOM 1618 N N . GLY A 1 200 ? -9.783 2.654 21.348 1.00 84.25 200 GLY A N 1
ATOM 1619 C CA . GLY A 1 200 ? -8.841 1.584 21.699 1.00 84.25 200 GLY A CA 1
ATOM 1620 C C . GLY A 1 200 ? -9.472 0.238 22.045 1.00 84.25 200 GLY A C 1
ATOM 1621 O O . GLY A 1 200 ? -10.680 0.041 21.955 1.00 84.25 200 GLY A O 1
ATOM 1622 N N . TYR A 1 201 ? -8.610 -0.696 22.425 1.00 84.56 201 TYR A N 1
ATOM 1623 C CA . TYR A 1 201 ? -8.944 -2.051 22.845 1.00 84.56 201 TYR A CA 1
ATOM 1624 C C . TYR A 1 201 ? -9.137 -2.113 24.353 1.00 84.56 201 TYR A C 1
ATOM 1626 O O . TYR A 1 201 ? -8.371 -1.501 25.093 1.00 84.56 201 TYR A O 1
ATOM 1634 N N . VAL A 1 202 ? -10.110 -2.898 24.812 1.00 84.06 202 VAL A N 1
ATOM 1635 C CA . VAL A 1 202 ? -10.330 -3.147 26.242 1.00 84.06 202 VAL A CA 1
ATOM 1636 C C . VAL A 1 202 ? -9.825 -4.537 26.607 1.00 84.06 202 VAL A C 1
ATOM 1638 O O . VAL A 1 202 ? -10.236 -5.521 26.000 1.00 84.06 202 VAL A O 1
ATOM 1641 N N . LEU A 1 203 ? -8.937 -4.608 27.595 1.00 88.44 203 LEU A N 1
ATOM 1642 C CA . LEU A 1 203 ? -8.332 -5.827 28.126 1.00 88.44 203 LEU A CA 1
ATOM 1643 C C . LEU A 1 203 ? -8.614 -5.924 29.631 1.00 88.44 203 LEU A C 1
ATOM 1645 O O . LEU A 1 203 ? -8.826 -4.911 30.300 1.00 88.44 203 LEU A O 1
ATOM 1649 N N . GLU A 1 204 ? -8.563 -7.131 30.183 1.00 83.62 204 GLU A N 1
ATOM 1650 C CA . GLU A 1 204 ? -8.746 -7.376 31.617 1.00 83.62 204 GLU A CA 1
ATOM 1651 C C . GLU A 1 204 ? -7.461 -7.933 32.238 1.00 83.62 204 GLU A C 1
ATOM 1653 O O . GLU A 1 204 ? -6.773 -8.764 31.644 1.00 83.62 204 GLU A O 1
ATOM 1658 N N . SER A 1 205 ? -7.133 -7.479 33.451 1.00 90.56 205 SER A N 1
ATOM 1659 C CA . SER A 1 205 ? -6.018 -8.007 34.246 1.00 90.56 205 SER A CA 1
ATOM 1660 C C . SER A 1 205 ? -6.401 -8.045 35.726 1.00 90.56 205 SER A C 1
ATOM 1662 O O . SER A 1 205 ? -6.258 -7.062 36.467 1.00 90.56 205 SER A O 1
ATOM 1664 N N . GLY A 1 206 ? -6.946 -9.186 36.158 1.00 92.00 206 GLY A N 1
ATOM 1665 C CA . GLY A 1 206 ? -7.541 -9.339 37.487 1.00 92.00 206 GLY A CA 1
ATOM 1666 C C . GLY A 1 206 ? -8.773 -8.445 37.650 1.00 92.00 206 GLY A C 1
ATOM 1667 O O . GLY A 1 206 ? -9.723 -8.556 36.889 1.00 92.00 206 GLY A O 1
ATOM 1668 N N . GLU A 1 207 ? -8.752 -7.543 38.632 1.00 89.88 207 GLU A N 1
ATOM 1669 C CA . GLU A 1 207 ? -9.822 -6.551 38.861 1.00 89.88 207 GLU A CA 1
ATOM 1670 C C . GLU A 1 207 ? -9.652 -5.262 38.036 1.00 89.88 207 GLU A C 1
ATOM 1672 O O . GLU A 1 207 ? -10.432 -4.321 38.190 1.00 89.88 207 GLU A O 1
ATOM 1677 N N . ASN A 1 208 ? -8.589 -5.158 37.233 1.00 91.81 208 ASN A N 1
ATOM 1678 C CA . ASN A 1 208 ? -8.285 -3.947 36.478 1.00 91.81 208 ASN A CA 1
ATOM 1679 C C . ASN A 1 208 ? -8.818 -4.053 35.050 1.00 91.81 208 ASN A C 1
ATOM 1681 O O . ASN A 1 208 ? -8.625 -5.072 34.384 1.00 91.81 208 ASN A O 1
ATOM 1685 N N . LEU A 1 209 ? -9.399 -2.955 34.571 1.00 89.31 209 LEU A N 1
ATOM 1686 C CA . LEU A 1 209 ? -9.748 -2.752 33.168 1.00 89.31 209 LEU A CA 1
ATOM 1687 C C . LEU A 1 209 ? -8.646 -1.950 32.489 1.00 89.31 209 LEU A C 1
ATOM 1689 O O . LEU A 1 209 ? -8.203 -0.933 33.018 1.00 89.31 209 LEU A O 1
ATOM 1693 N N . ILE A 1 210 ? -8.200 -2.398 31.326 1.00 93.25 210 ILE A N 1
ATOM 1694 C CA . ILE A 1 210 ? -7.109 -1.781 30.582 1.00 93.25 210 ILE A CA 1
ATOM 1695 C C . ILE A 1 210 ? -7.663 -1.298 29.249 1.00 93.25 210 ILE A C 1
ATOM 1697 O O . ILE A 1 210 ? -8.198 -2.097 28.496 1.00 93.25 210 ILE A O 1
ATOM 1701 N N . PHE A 1 211 ? -7.514 -0.017 28.934 1.00 92.88 211 PHE A N 1
ATOM 1702 C CA . PHE A 1 211 ? -7.803 0.523 27.606 1.00 92.88 211 PHE A CA 1
ATOM 1703 C C . PHE A 1 211 ? -6.472 0.746 26.901 1.00 92.88 211 PHE A C 1
ATOM 1705 O O . PHE A 1 211 ? -5.639 1.456 27.446 1.00 92.88 211 PHE A O 1
ATOM 1712 N N . TYR A 1 212 ? -6.236 0.154 25.735 1.00 94.88 212 TYR A N 1
ATOM 1713 C CA . TYR A 1 212 ? -4.973 0.257 25.004 1.00 94.88 212 TYR A CA 1
ATOM 1714 C C . TYR A 1 212 ? -5.202 0.733 23.573 1.00 94.88 212 TYR A C 1
ATOM 1716 O O . TYR A 1 212 ? -6.027 0.185 22.853 1.00 94.88 212 TYR A O 1
ATOM 1724 N N . GLN A 1 213 ? -4.430 1.724 23.143 1.00 93.38 213 GLN A N 1
ATOM 1725 C CA . GLN A 1 213 ? -4.384 2.200 21.773 1.00 93.38 213 GLN A CA 1
ATOM 1726 C C . GLN A 1 213 ? -2.960 2.042 21.227 1.00 93.38 213 GLN A C 1
ATOM 1728 O O . GLN A 1 213 ? -2.051 2.755 21.670 1.00 93.38 213 GLN A O 1
ATOM 1733 N N . PRO A 1 214 ? -2.730 1.150 20.246 1.00 92.12 214 PRO A N 1
ATOM 1734 C CA . PRO A 1 214 ? -1.495 1.162 19.481 1.00 92.12 214 PRO A CA 1
ATOM 1735 C C . PRO A 1 214 ? -1.306 2.554 18.886 1.00 92.12 214 PRO A C 1
ATOM 1737 O O . PRO A 1 214 ? -2.266 3.163 18.444 1.00 92.12 214 PRO A O 1
ATOM 1740 N N . CYS A 1 215 ? -0.084 3.081 18.915 1.00 88.31 215 CYS A N 1
ATOM 1741 C CA . CYS A 1 215 ? 0.372 4.161 18.028 1.00 88.31 215 CYS A CA 1
ATOM 1742 C C . CYS A 1 215 ? -0.398 5.487 17.972 1.00 88.31 215 CYS A C 1
ATOM 1744 O O . CYS A 1 215 ? -0.073 6.376 17.187 1.00 88.31 215 CYS A O 1
ATOM 1746 N N . SER A 1 216 ? -1.343 5.675 18.877 1.00 90.06 216 SER A N 1
ATOM 1747 C CA . SER A 1 216 ? -2.063 6.914 19.091 1.00 90.06 216 SER A CA 1
ATOM 1748 C C . SER A 1 216 ? -2.297 7.112 20.591 1.00 90.06 216 SER A C 1
ATOM 1750 O O . SER A 1 216 ? -1.913 6.282 21.424 1.00 90.06 216 SER A O 1
ATOM 1752 N N . THR A 1 217 ? -2.889 8.245 20.942 1.00 91.19 217 THR A N 1
ATOM 1753 C CA . THR A 1 217 ? -3.375 8.521 22.288 1.00 91.19 217 THR A CA 1
ATOM 1754 C C . THR A 1 217 ? -4.897 8.515 22.288 1.00 91.19 217 THR A C 1
ATOM 1756 O O . THR A 1 217 ? -5.555 8.871 21.313 1.00 91.19 217 THR A O 1
ATOM 1759 N N . MET A 1 218 ? -5.469 8.103 23.409 1.00 90.31 218 MET A N 1
ATOM 1760 C CA . MET A 1 218 ? -6.896 8.133 23.686 1.00 90.31 218 MET A CA 1
ATOM 1761 C C . MET A 1 218 ? -7.173 9.103 24.830 1.00 90.31 218 MET A C 1
ATOM 1763 O O . MET A 1 218 ? -6.378 9.227 25.767 1.00 90.31 218 MET A O 1
ATOM 1767 N N . LYS A 1 219 ? -8.316 9.793 24.753 1.00 90.00 219 LYS A N 1
ATOM 1768 C CA . LYS A 1 219 ? -8.822 10.618 25.857 1.00 90.00 219 LYS A CA 1
ATOM 1769 C C . LYS A 1 219 ? -9.153 9.731 27.062 1.00 90.00 219 LYS A C 1
ATOM 1771 O O . LYS A 1 219 ? -9.305 8.517 26.929 1.00 90.00 219 LYS A O 1
ATOM 1776 N N . CYS A 1 220 ? -9.263 10.348 28.234 1.00 90.44 220 CYS A N 1
ATOM 1777 C CA . CYS A 1 220 ? -9.775 9.668 29.419 1.00 90.44 220 CYS A CA 1
ATOM 1778 C C . CYS A 1 220 ? -11.151 9.027 29.125 1.00 90.44 220 CYS A C 1
ATOM 1780 O O . CYS A 1 220 ? -12.022 9.732 28.602 1.00 90.44 220 CYS A O 1
ATOM 1782 N N . PRO A 1 221 ? -11.373 7.735 29.438 1.00 85.44 221 PRO A N 1
ATOM 1783 C CA . PRO A 1 221 ? -12.676 7.102 29.263 1.00 85.44 221 PRO A CA 1
ATOM 1784 C C . PRO A 1 221 ? -13.752 7.840 30.071 1.00 85.44 221 PRO A C 1
ATOM 1786 O O . PRO A 1 221 ? -13.558 8.121 31.251 1.00 85.44 221 PRO A O 1
ATOM 1789 N N . ALA A 1 222 ? -14.896 8.143 29.450 1.00 78.62 222 ALA A N 1
ATOM 1790 C CA . ALA A 1 222 ? -15.883 9.091 29.987 1.00 78.62 222 ALA A CA 1
ATOM 1791 C C . ALA A 1 222 ? -16.454 8.729 31.375 1.00 78.62 222 ALA A C 1
ATOM 1793 O O . ALA A 1 222 ? -16.883 9.609 32.116 1.00 78.62 222 ALA A O 1
ATOM 1794 N N . SER A 1 223 ? -16.452 7.446 31.747 1.00 78.94 223 SER A N 1
ATOM 1795 C CA . SER A 1 223 ? -16.940 6.956 33.043 1.00 78.94 223 SER A CA 1
ATOM 1796 C C . SER A 1 223 ? -15.869 6.900 34.142 1.00 78.94 223 SER A C 1
ATOM 1798 O O . SER A 1 223 ? -16.119 6.329 35.204 1.00 78.94 223 SER A O 1
ATOM 1800 N N . TYR A 1 224 ? -14.671 7.435 33.895 1.00 90.06 224 TYR A N 1
ATOM 1801 C CA . TYR A 1 224 ? -13.536 7.355 34.809 1.00 90.06 224 TYR A CA 1
ATOM 1802 C C . TYR A 1 224 ? -12.890 8.722 35.048 1.00 90.06 224 TYR A C 1
ATOM 1804 O O . TYR A 1 224 ? -12.964 9.633 34.230 1.00 90.06 224 TYR A O 1
ATOM 1812 N N . SER A 1 225 ? -12.220 8.857 36.190 1.00 93.75 225 SER A N 1
ATOM 1813 C CA . SER A 1 225 ? -11.335 9.984 36.489 1.00 93.75 225 SER A CA 1
ATOM 1814 C C . SER A 1 225 ? -9.887 9.590 36.203 1.00 93.75 225 SER A C 1
ATOM 1816 O O . SER A 1 225 ? -9.388 8.639 36.803 1.00 93.75 225 SER A O 1
ATOM 1818 N N . CYS A 1 226 ? -9.202 10.308 35.313 1.00 95.81 226 CYS A N 1
ATOM 1819 C CA . CYS A 1 226 ? -7.830 9.991 34.905 1.00 95.81 226 CYS A CA 1
ATOM 1820 C C . CYS A 1 226 ? -6.789 10.943 35.507 1.00 95.81 226 CYS A C 1
ATOM 1822 O O . CYS A 1 226 ? -7.070 12.114 35.759 1.00 95.81 226 CYS A O 1
ATOM 1824 N N . ASN A 1 227 ? -5.560 10.454 35.704 1.00 95.25 227 ASN A N 1
ATOM 1825 C CA . ASN A 1 227 ? -4.436 11.273 36.178 1.00 95.25 227 ASN A CA 1
ATOM 1826 C C . ASN A 1 227 ? -3.838 12.204 35.103 1.00 95.25 227 ASN A C 1
ATOM 1828 O O . ASN A 1 227 ? -3.128 13.147 35.449 1.00 95.25 227 ASN A O 1
ATOM 1832 N N . THR A 1 228 ? -4.109 11.946 33.822 1.00 93.50 228 THR A N 1
ATOM 1833 C CA . THR A 1 228 ? -3.734 12.799 32.684 1.00 93.50 228 THR A CA 1
ATOM 1834 C C . THR A 1 228 ? -4.920 12.931 31.716 1.00 93.50 228 THR A C 1
ATOM 1836 O O . THR A 1 228 ? -5.950 12.277 31.885 1.00 93.50 228 THR A O 1
ATOM 1839 N N . ASN A 1 229 ? -4.810 13.794 30.700 1.00 89.56 229 ASN A N 1
ATOM 1840 C CA . ASN A 1 229 ? -5.890 13.991 29.719 1.00 89.56 229 ASN A CA 1
ATOM 1841 C C . ASN A 1 229 ? -5.848 12.981 28.563 1.00 89.56 229 ASN A C 1
ATOM 1843 O O . ASN A 1 229 ? -6.850 12.802 27.868 1.00 89.56 229 ASN A O 1
ATOM 1847 N N . GLN A 1 230 ? -4.688 12.367 28.324 1.00 92.19 230 GLN A N 1
ATOM 1848 C CA . GLN A 1 230 ? -4.443 11.470 27.202 1.00 92.19 230 GLN A CA 1
ATOM 1849 C C . GLN A 1 230 ? -3.430 10.394 27.590 1.00 92.19 230 GLN A C 1
ATOM 1851 O O . GLN A 1 230 ? -2.470 10.681 28.303 1.00 92.19 230 GLN A O 1
ATOM 1856 N N . SER A 1 231 ? -3.627 9.184 27.076 1.00 94.06 231 SER A N 1
ATOM 1857 C CA . SER A 1 231 ? -2.712 8.059 27.261 1.00 94.06 231 SER A CA 1
ATOM 1858 C C . SER A 1 231 ? -2.735 7.135 26.050 1.00 94.06 231 SER A C 1
ATOM 1860 O O . SER A 1 231 ? -3.731 7.095 25.334 1.00 94.06 231 SER A O 1
ATOM 1862 N N . SER A 1 232 ? -1.670 6.373 25.817 1.00 94.62 232 SER A N 1
ATOM 1863 C CA . SER A 1 232 ? -1.724 5.213 24.920 1.00 94.62 232 SER A CA 1
ATOM 1864 C C . SER A 1 232 ? -2.265 3.973 25.631 1.00 94.62 232 SER A C 1
ATOM 1866 O O . SER A 1 232 ? -2.766 3.077 24.959 1.00 94.62 232 SER A O 1
ATOM 1868 N N . ALA A 1 233 ? -2.217 3.916 26.969 1.00 96.56 233 ALA A N 1
ATOM 1869 C CA . ALA A 1 233 ? -2.943 2.908 27.731 1.00 96.56 233 ALA A CA 1
ATOM 1870 C C . ALA A 1 233 ? -3.434 3.406 29.096 1.00 96.56 233 ALA A C 1
ATOM 1872 O O . ALA A 1 233 ? -2.647 3.858 29.924 1.00 96.56 233 ALA A O 1
ATOM 1873 N N . TRP A 1 234 ? -4.719 3.224 29.382 1.00 96.56 234 TRP A N 1
ATOM 1874 C CA . TRP A 1 234 ? -5.297 3.443 30.705 1.00 96.56 234 TRP A CA 1
ATOM 1875 C C . TRP A 1 234 ? -5.397 2.138 31.475 1.00 96.56 234 TRP A C 1
ATOM 1877 O O . TRP A 1 234 ? -5.940 1.172 30.958 1.00 96.56 234 TRP A O 1
ATOM 1887 N N . VAL A 1 235 ? -4.959 2.124 32.733 1.00 97.00 235 VAL A N 1
ATOM 1888 C CA . VAL A 1 235 ? -5.282 1.057 33.690 1.00 97.00 235 VAL A CA 1
ATOM 1889 C C . VAL A 1 235 ? -6.253 1.616 34.713 1.00 97.00 235 VAL A C 1
ATOM 1891 O O . VAL A 1 235 ? -5.920 2.545 35.450 1.00 97.00 235 VAL A O 1
ATOM 1894 N N . CYS A 1 236 ? -7.448 1.048 34.760 1.00 94.81 236 CYS A N 1
ATOM 1895 C CA . CYS A 1 236 ? -8.583 1.568 35.492 1.00 94.81 236 CYS A CA 1
ATOM 1896 C C . CYS A 1 236 ? -9.034 0.606 36.594 1.00 94.81 236 CYS A C 1
ATOM 1898 O O . CYS A 1 236 ? -9.284 -0.575 36.349 1.00 94.81 236 CYS A O 1
ATOM 1900 N N . LYS A 1 237 ? -9.186 1.137 37.810 1.00 95.81 237 LYS A N 1
ATOM 1901 C CA . LYS A 1 237 ? -9.696 0.433 38.990 1.00 95.81 237 LYS A CA 1
ATOM 1902 C C . LYS A 1 237 ? -10.583 1.378 39.801 1.00 95.81 237 LYS A C 1
ATOM 1904 O O . LYS A 1 237 ? -10.185 2.505 40.085 1.00 95.81 237 LYS A O 1
ATOM 1909 N N . ASN A 1 238 ? -11.777 0.928 40.195 1.00 93.25 238 ASN A N 1
ATOM 1910 C CA . ASN A 1 238 ? -12.713 1.697 41.034 1.00 93.25 238 ASN A CA 1
ATOM 1911 C C . ASN A 1 238 ? -13.010 3.123 40.509 1.00 93.25 238 ASN A C 1
ATOM 1913 O O . ASN A 1 238 ? -12.889 4.088 41.257 1.00 93.25 238 ASN A O 1
ATOM 1917 N N . GLN A 1 239 ? -13.363 3.267 39.224 1.00 89.94 239 GLN A N 1
ATOM 1918 C CA . GLN A 1 239 ? -13.623 4.559 38.547 1.00 89.94 239 GLN A CA 1
ATOM 1919 C C . GLN A 1 239 ? -12.425 5.528 38.453 1.00 89.94 239 GLN A C 1
ATOM 1921 O O . GLN A 1 239 ? -12.577 6.646 37.964 1.00 89.94 239 GLN A O 1
ATOM 1926 N N . SER A 1 240 ? -11.223 5.111 38.852 1.00 96.00 240 SER A N 1
ATOM 1927 C CA . SER A 1 240 ? -9.984 5.870 38.662 1.00 96.00 240 SER A CA 1
ATOM 1928 C C . SER A 1 240 ? -9.101 5.187 37.620 1.00 96.00 240 SER A C 1
ATOM 1930 O O . SER A 1 240 ? -8.985 3.962 37.643 1.00 96.00 240 SER A O 1
ATOM 1932 N N . CYS A 1 241 ? -8.480 5.952 36.722 1.00 96.38 241 CYS A N 1
ATOM 1933 C CA . CYS A 1 241 ? -7.544 5.451 35.716 1.00 96.38 241 CYS A CA 1
ATOM 1934 C C . CYS A 1 241 ? -6.165 6.102 35.842 1.00 96.38 241 CYS A C 1
ATOM 1936 O O . CYS A 1 241 ? -6.029 7.302 36.090 1.00 96.38 241 CYS A O 1
ATOM 1938 N N . ILE A 1 242 ? -5.133 5.297 35.607 1.00 96.88 242 ILE A N 1
ATOM 1939 C CA . ILE A 1 242 ? -3.732 5.715 35.570 1.00 96.88 242 ILE A CA 1
ATOM 1940 C C . ILE A 1 242 ? -3.201 5.501 34.150 1.00 96.88 242 ILE A C 1
ATOM 1942 O O . ILE A 1 242 ? -3.407 4.433 33.575 1.00 96.88 242 ILE A O 1
ATOM 1946 N N . SER A 1 243 ? -2.527 6.510 33.595 1.00 96.06 243 SER A N 1
ATOM 1947 C CA . SER A 1 243 ? -1.836 6.449 32.300 1.00 96.06 243 SER A CA 1
ATOM 1948 C C . SER A 1 243 ? -0.587 5.563 32.362 1.00 96.06 243 SER A C 1
ATOM 1950 O O . SER A 1 243 ? 0.210 5.674 33.296 1.00 96.06 243 SER A O 1
ATOM 1952 N N . TYR A 1 244 ? -0.404 4.706 31.357 1.00 95.44 244 TYR A N 1
ATOM 1953 C CA . TYR A 1 244 ? 0.766 3.849 31.157 1.00 95.44 244 TYR A CA 1
ATOM 1954 C C . TYR A 1 244 ? 1.405 4.137 29.793 1.00 95.44 244 TYR A C 1
ATOM 1956 O O . TYR A 1 244 ? 1.385 3.304 28.892 1.00 95.44 244 TYR A O 1
ATOM 1964 N N . GLY A 1 245 ? 2.014 5.313 29.633 1.00 90.06 245 GLY A N 1
ATOM 1965 C CA . GLY A 1 245 ? 2.762 5.654 28.421 1.00 90.06 245 GLY A CA 1
ATOM 1966 C C . GLY A 1 245 ? 1.966 6.491 27.420 1.00 90.06 245 GLY A C 1
ATOM 1967 O O . GLY A 1 245 ? 0.738 6.454 27.371 1.00 90.06 245 GLY A O 1
ATOM 1968 N N . THR A 1 246 ? 2.688 7.235 26.581 1.00 89.12 246 THR A N 1
ATOM 1969 C CA . THR A 1 246 ? 2.111 8.032 25.488 1.00 89.12 246 THR A CA 1
ATOM 1970 C C . THR A 1 246 ? 2.952 7.874 24.222 1.00 89.12 246 THR A C 1
ATOM 1972 O O . THR A 1 246 ? 4.152 7.602 24.299 1.00 89.12 246 THR A O 1
ATOM 1975 N N . THR A 1 247 ? 2.349 8.084 23.054 1.00 80.75 247 THR A N 1
ATOM 1976 C CA . THR A 1 247 ? 3.047 8.117 21.755 1.00 80.75 247 THR A CA 1
ATOM 1977 C C . THR A 1 247 ? 3.705 9.459 21.443 1.00 80.75 247 THR A C 1
ATOM 1979 O O . THR A 1 247 ? 4.274 9.616 20.367 1.00 80.75 247 THR A O 1
ATOM 1982 N N . MET A 1 248 ? 3.657 10.430 22.364 1.00 77.38 248 MET A N 1
ATOM 1983 C CA . MET A 1 248 ? 4.354 11.713 22.194 1.00 77.38 248 MET A CA 1
ATOM 1984 C C . MET A 1 248 ? 5.879 11.561 22.281 1.00 77.38 248 MET A C 1
ATOM 1986 O O . MET A 1 248 ? 6.613 12.416 21.792 1.00 77.38 248 MET A O 1
ATOM 1990 N N . ASN A 1 249 ? 6.360 10.467 22.879 1.00 70.38 249 ASN A N 1
ATOM 1991 C CA . ASN A 1 249 ? 7.772 10.107 22.883 1.00 70.38 249 ASN A CA 1
ATOM 1992 C C . ASN A 1 249 ? 8.087 9.167 21.708 1.00 70.38 249 ASN A C 1
ATOM 1994 O O . ASN A 1 249 ? 7.245 8.334 21.359 1.00 70.38 249 ASN A O 1
ATOM 1998 N N . PRO A 1 250 ? 9.295 9.253 21.113 1.00 69.69 250 PRO A N 1
ATOM 1999 C CA . PRO A 1 250 ? 9.710 8.322 20.075 1.00 69.69 250 PRO A CA 1
ATOM 2000 C C . PRO A 1 250 ? 9.611 6.888 20.593 1.00 69.69 250 PRO A C 1
ATOM 2002 O O . PRO A 1 250 ? 10.092 6.554 21.677 1.00 69.69 250 PRO A O 1
ATOM 2005 N N . MET A 1 251 ? 8.947 6.057 19.801 1.00 79.19 251 MET A N 1
ATOM 2006 C CA . MET A 1 251 ? 8.709 4.660 20.106 1.00 79.19 251 MET A CA 1
ATOM 2007 C C . MET A 1 251 ? 10.019 3.872 20.052 1.00 79.19 251 MET A C 1
ATOM 2009 O O . MET A 1 251 ? 10.673 3.834 19.011 1.00 79.19 251 MET A O 1
ATOM 2013 N N . ASP A 1 252 ? 10.373 3.210 21.151 1.00 85.12 252 ASP A N 1
ATOM 2014 C CA . ASP A 1 252 ? 11.463 2.234 21.162 1.00 85.12 252 ASP A CA 1
ATOM 2015 C C . ASP A 1 252 ? 10.900 0.851 20.818 1.00 85.12 252 ASP A C 1
ATOM 2017 O O . ASP A 1 252 ? 9.861 0.446 21.357 1.00 85.12 252 ASP A O 1
ATOM 2021 N N . TYR A 1 253 ? 11.561 0.127 19.913 1.00 88.50 253 TYR A N 1
ATOM 2022 C CA . TYR A 1 253 ? 11.153 -1.223 19.551 1.00 88.50 253 TYR A CA 1
ATOM 2023 C C . TYR A 1 253 ? 12.330 -2.177 19.361 1.00 88.50 253 TYR A C 1
ATOM 2025 O O . TYR A 1 253 ? 13.396 -1.827 18.859 1.00 88.50 253 TYR A O 1
ATOM 2033 N N . VAL A 1 254 ? 12.110 -3.438 19.733 1.00 90.12 254 VAL A N 1
ATOM 2034 C CA . VAL A 1 254 ? 13.101 -4.515 19.628 1.00 90.12 254 VAL A CA 1
ATOM 2035 C C . VAL A 1 254 ? 12.477 -5.696 18.897 1.00 90.12 254 VAL A C 1
ATOM 2037 O O . VAL A 1 254 ? 11.511 -6.284 19.378 1.00 90.12 254 VAL A O 1
ATOM 2040 N N . TYR A 1 255 ? 13.054 -6.087 17.760 1.00 86.38 255 TYR A N 1
ATOM 2041 C CA . TYR A 1 255 ? 12.633 -7.273 17.007 1.00 86.38 255 TYR A CA 1
ATOM 2042 C C . TYR A 1 255 ? 13.391 -8.532 17.470 1.00 86.38 255 TYR A C 1
ATOM 2044 O O . TYR A 1 255 ? 14.622 -8.520 17.551 1.00 86.38 255 TYR A O 1
ATOM 2052 N N . ARG A 1 256 ? 12.685 -9.638 17.757 1.00 87.44 256 ARG A N 1
ATOM 2053 C CA . ARG A 1 256 ? 13.259 -10.956 18.105 1.00 87.44 256 ARG A CA 1
ATOM 2054 C C . ARG A 1 256 ? 12.348 -12.108 17.661 1.00 87.44 256 ARG A C 1
ATOM 2056 O O . ARG A 1 256 ? 11.216 -12.186 18.116 1.00 87.44 256 ARG A O 1
ATOM 2063 N N . ASN A 1 257 ? 12.878 -13.060 16.885 1.00 81.25 257 ASN A N 1
ATOM 2064 C CA . ASN A 1 257 ? 12.250 -14.366 16.597 1.00 81.25 257 ASN A CA 1
ATOM 2065 C C . ASN A 1 257 ? 10.749 -14.292 16.233 1.00 81.25 257 ASN A C 1
ATOM 2067 O O . ASN A 1 257 ? 9.922 -14.829 16.963 1.00 81.25 257 ASN A O 1
ATOM 2071 N N . ASP A 1 258 ? 10.408 -13.619 15.130 1.00 86.06 258 ASP A N 1
ATOM 2072 C CA . ASP A 1 258 ? 9.018 -13.450 14.655 1.00 86.06 258 ASP A CA 1
ATOM 2073 C C . ASP A 1 258 ? 8.093 -12.757 15.673 1.00 86.06 258 ASP A C 1
ATOM 2075 O O . ASP A 1 258 ? 6.885 -12.982 15.727 1.00 86.06 258 ASP A O 1
ATOM 2079 N N . SER A 1 259 ? 8.678 -11.899 16.503 1.00 92.38 259 SER A N 1
ATOM 2080 C CA . SER A 1 259 ? 7.969 -10.985 17.385 1.00 92.38 259 SER A CA 1
ATOM 2081 C C . SER A 1 259 ? 8.707 -9.653 17.437 1.00 92.38 259 SER A C 1
ATOM 2083 O O . SER A 1 259 ? 9.923 -9.598 17.226 1.00 92.38 259 SER A O 1
ATOM 2085 N N . PHE A 1 260 ? 7.995 -8.578 17.742 1.00 92.50 260 PHE A N 1
ATOM 2086 C CA . PHE A 1 260 ? 8.620 -7.334 18.158 1.00 92.50 260 PHE A CA 1
ATOM 2087 C C . PHE A 1 260 ? 7.980 -6.810 19.430 1.00 92.50 260 PHE A C 1
ATOM 2089 O O . PHE A 1 260 ? 6.808 -7.037 19.718 1.00 92.50 260 PHE A O 1
ATOM 2096 N N . THR A 1 261 ? 8.781 -6.111 20.215 1.00 94.69 261 THR A N 1
ATOM 2097 C CA . THR A 1 261 ? 8.341 -5.467 21.442 1.00 94.69 261 THR A CA 1
ATOM 2098 C C . THR A 1 261 ? 8.396 -3.971 21.249 1.00 94.69 261 THR A C 1
ATOM 2100 O O . THR A 1 261 ? 9.440 -3.462 20.864 1.00 94.69 261 THR A O 1
ATOM 2103 N N . VAL A 1 262 ? 7.292 -3.296 21.534 1.00 94.25 262 VAL A N 1
ATOM 2104 C CA . VAL A 1 262 ? 7.158 -1.843 21.535 1.00 94.25 262 VAL A CA 1
ATOM 2105 C C . VAL A 1 262 ? 7.139 -1.353 22.971 1.00 94.25 262 VAL A C 1
ATOM 2107 O O . VAL A 1 262 ? 6.429 -1.924 23.799 1.00 94.25 262 VAL A O 1
ATOM 2110 N N . LYS A 1 263 ? 7.879 -0.289 23.275 1.00 94.50 263 LYS A N 1
ATOM 2111 C CA . LYS A 1 263 ? 7.866 0.337 24.595 1.00 94.50 263 LYS A CA 1
ATOM 2112 C C . LYS A 1 263 ? 7.395 1.786 24.512 1.00 94.50 263 LYS A C 1
ATOM 2114 O O . LYS A 1 263 ? 7.964 2.591 23.781 1.00 94.50 263 LYS A O 1
ATOM 2119 N N . TYR A 1 264 ? 6.392 2.110 25.321 1.00 92.94 264 TYR A N 1
ATOM 2120 C CA . TYR A 1 264 ? 5.884 3.459 25.540 1.00 92.94 264 TYR A CA 1
ATOM 2121 C C . TYR A 1 264 ? 6.302 3.899 26.940 1.00 92.94 264 TYR A C 1
ATOM 2123 O O . TYR A 1 264 ? 6.055 3.200 27.928 1.00 92.94 264 TYR A O 1
ATOM 2131 N N . THR A 1 265 ? 6.965 5.044 27.039 1.00 86.75 265 THR A N 1
ATOM 2132 C CA . THR A 1 265 ? 7.473 5.571 28.308 1.00 86.75 265 THR A CA 1
ATOM 2133 C C . THR A 1 265 ? 6.777 6.876 28.666 1.00 86.75 265 THR A C 1
ATOM 2135 O O . THR A 1 265 ? 6.608 7.768 27.836 1.00 86.75 265 THR A O 1
ATOM 2138 N N . GLU A 1 266 ? 6.382 6.985 29.929 1.00 84.75 266 GLU A N 1
ATOM 2139 C CA . GLU A 1 266 ? 5.905 8.205 30.573 1.00 84.75 266 GLU A CA 1
ATOM 2140 C C . GLU A 1 266 ? 6.577 8.307 31.954 1.00 84.75 266 GLU A C 1
ATOM 2142 O O . GLU A 1 266 ? 7.114 7.322 32.458 1.00 84.75 266 GLU A O 1
ATOM 2147 N N . SER A 1 267 ? 6.636 9.505 32.536 1.00 82.38 267 SER A N 1
ATOM 2148 C CA . SER A 1 267 ? 7.532 9.880 33.648 1.00 82.38 267 SER A CA 1
ATOM 2149 C C . SER A 1 267 ? 7.706 8.842 34.771 1.00 82.38 267 SER A C 1
ATOM 2151 O O . SER A 1 267 ? 8.826 8.671 35.253 1.00 82.38 267 SER A O 1
ATOM 2153 N N . SER A 1 268 ? 6.646 8.135 35.178 1.00 89.88 268 SER A N 1
ATOM 2154 C CA . SER A 1 268 ? 6.709 7.098 36.220 1.00 89.88 268 SER A CA 1
ATOM 2155 C C . SER A 1 268 ? 6.138 5.731 35.839 1.00 89.88 268 SER A C 1
ATOM 2157 O O . SER A 1 268 ? 6.357 4.786 36.598 1.00 89.88 268 SER A O 1
ATOM 2159 N N . GLN A 1 269 ? 5.441 5.609 34.707 1.00 95.56 269 GLN A N 1
ATOM 2160 C CA . GLN A 1 269 ? 4.790 4.384 34.235 1.00 95.56 269 GLN A CA 1
ATOM 2161 C C . GLN A 1 269 ? 5.297 4.015 32.841 1.00 95.56 269 GLN A C 1
ATOM 2163 O O . GLN A 1 269 ? 5.584 4.885 32.018 1.00 95.56 269 GLN A O 1
ATOM 2168 N N . SER A 1 270 ? 5.392 2.720 32.550 1.00 95.19 270 SER A N 1
ATOM 2169 C CA . SER A 1 270 ? 5.737 2.266 31.203 1.00 95.19 270 SER A CA 1
ATOM 2170 C C . SER A 1 270 ? 4.816 1.165 30.709 1.00 95.19 270 SER A C 1
ATOM 2172 O O . SER A 1 270 ? 4.357 0.322 31.480 1.00 95.19 270 SER A O 1
ATOM 2174 N N . LEU A 1 271 ? 4.564 1.175 29.407 1.00 96.56 271 LEU A N 1
ATOM 2175 C CA . LEU A 1 271 ? 3.834 0.136 28.702 1.00 96.56 271 LEU A CA 1
ATOM 2176 C C . LEU A 1 271 ? 4.791 -0.590 27.769 1.00 96.56 271 LEU A C 1
ATOM 2178 O O . LEU A 1 271 ? 5.521 0.027 26.997 1.00 96.56 271 LEU A O 1
ATOM 2182 N N . THR A 1 272 ? 4.778 -1.912 27.839 1.00 96.75 272 THR A N 1
ATOM 2183 C CA . THR A 1 272 ? 5.520 -2.796 26.947 1.00 96.75 272 THR A CA 1
ATOM 2184 C C . THR A 1 272 ? 4.525 -3.683 26.223 1.00 96.75 272 THR A C 1
ATOM 2186 O O . THR A 1 272 ? 3.761 -4.393 26.866 1.00 96.75 272 THR A O 1
ATOM 2189 N N . VAL A 1 273 ? 4.526 -3.655 24.895 1.00 97.00 273 VAL A N 1
ATOM 2190 C CA . VAL A 1 273 ? 3.617 -4.460 24.075 1.00 97.00 273 VAL A CA 1
ATOM 2191 C C . VAL A 1 273 ? 4.432 -5.394 23.211 1.00 97.00 273 VAL A C 1
ATOM 2193 O O . VAL A 1 273 ? 5.182 -4.953 22.342 1.00 97.00 273 VAL A O 1
ATOM 2196 N N . LYS A 1 274 ? 4.324 -6.693 23.469 1.00 96.88 274 LYS A N 1
ATOM 2197 C CA . LYS A 1 274 ? 4.953 -7.730 22.661 1.00 96.88 274 LYS A CA 1
ATOM 2198 C C . LYS A 1 274 ? 3.951 -8.213 21.624 1.00 96.88 274 LYS A C 1
ATOM 2200 O O . LYS A 1 274 ? 3.002 -8.909 21.963 1.00 96.88 274 LYS A O 1
ATOM 2205 N N . TYR A 1 275 ? 4.210 -7.889 20.370 1.00 95.69 275 TYR A N 1
ATOM 2206 C CA . TYR A 1 275 ? 3.474 -8.426 19.244 1.00 95.69 275 TYR A CA 1
ATOM 2207 C C . TYR A 1 275 ? 4.202 -9.649 18.690 1.00 95.69 275 TYR A C 1
ATOM 2209 O O . TYR A 1 275 ? 5.393 -9.582 18.382 1.00 95.69 275 TYR A O 1
ATOM 2217 N N . GLN A 1 276 ? 3.511 -10.772 18.577 1.00 95.12 276 GLN A N 1
ATOM 2218 C CA . GLN A 1 276 ? 4.043 -12.045 18.118 1.00 95.12 276 GLN A CA 1
ATOM 2219 C C . GLN A 1 276 ? 3.297 -12.499 16.865 1.00 95.12 276 GLN A C 1
ATOM 2221 O O . GLN A 1 276 ? 2.105 -12.253 16.724 1.00 95.12 276 GLN A O 1
ATOM 2226 N N . CYS A 1 277 ? 4.004 -13.144 15.941 1.00 91.44 277 CYS A N 1
ATOM 2227 C CA . CYS A 1 277 ? 3.377 -13.773 14.789 1.00 91.44 277 CYS A CA 1
ATOM 2228 C C . CYS A 1 277 ? 2.342 -14.817 15.231 1.00 91.44 277 CYS A C 1
ATOM 2230 O O . CYS A 1 277 ? 2.692 -15.775 15.925 1.00 91.44 277 CYS A O 1
ATOM 2232 N N . ASP A 1 278 ? 1.117 -14.663 14.735 1.00 89.81 278 ASP A N 1
ATOM 2233 C CA . ASP A 1 278 ? 0.112 -15.718 14.685 1.00 89.81 278 ASP A CA 1
ATOM 2234 C C . ASP A 1 278 ? -0.432 -15.903 13.260 1.00 89.81 278 ASP A C 1
ATOM 2236 O O . ASP A 1 278 ? -1.049 -15.003 12.693 1.00 89.81 278 ASP A O 1
ATOM 2240 N N . ARG A 1 279 ? -0.141 -17.063 12.657 1.00 80.88 279 ARG A N 1
ATOM 2241 C CA . ARG A 1 279 ? -0.486 -17.355 11.254 1.00 80.88 279 ARG A CA 1
ATOM 2242 C C . ARG A 1 279 ? -1.961 -17.662 11.061 1.00 80.88 279 ARG A C 1
ATOM 2244 O O . ARG A 1 279 ? -2.439 -17.562 9.936 1.00 80.88 279 ARG A O 1
ATOM 2251 N N . ASP A 1 280 ? -2.630 -18.033 12.141 1.00 75.12 280 ASP A N 1
ATOM 2252 C CA . ASP A 1 280 ? -4.054 -18.331 12.153 1.00 75.12 280 ASP A CA 1
ATOM 2253 C C . ASP A 1 280 ? -4.864 -17.090 12.583 1.00 75.12 280 ASP A C 1
ATOM 2255 O O . ASP A 1 280 ? -6.095 -17.110 12.587 1.00 75.12 280 ASP A O 1
ATOM 2259 N N . GLY A 1 281 ? -4.172 -15.992 12.922 1.00 70.25 281 GLY A N 1
ATOM 2260 C CA . GLY A 1 281 ? -4.764 -14.711 13.277 1.00 70.25 281 GLY A CA 1
ATOM 2261 C C . GLY A 1 281 ? -5.395 -13.984 12.086 1.00 70.25 281 GLY A C 1
ATOM 2262 O O . GLY A 1 281 ? -5.144 -14.285 10.920 1.00 70.25 281 GLY A O 1
ATOM 2263 N N . PHE A 1 282 ? -6.204 -12.970 12.386 1.00 60.19 282 PHE A N 1
ATOM 2264 C CA . PHE A 1 282 ? -6.804 -12.112 11.369 1.00 60.19 282 PHE A CA 1
ATOM 2265 C C . PHE A 1 282 ? -5.882 -10.934 11.049 1.00 60.19 282 PHE A C 1
ATOM 2267 O O . PHE A 1 282 ? -5.226 -10.367 11.924 1.00 60.19 282 PHE A O 1
ATOM 2274 N N . LEU A 1 283 ? -5.846 -10.553 9.775 1.00 63.16 283 LEU A N 1
ATOM 2275 C CA . LEU A 1 283 ? -5.083 -9.398 9.324 1.00 63.16 283 LEU A CA 1
ATOM 2276 C C . LEU A 1 283 ? -5.633 -8.112 9.951 1.00 63.16 283 LEU A C 1
ATOM 2278 O O . LEU A 1 283 ? -6.847 -7.921 9.990 1.00 63.16 283 LEU A O 1
ATOM 2282 N N . HIS A 1 284 ? -4.744 -7.239 10.430 1.00 72.62 284 HIS A N 1
ATOM 2283 C CA . HIS A 1 284 ? -5.100 -5.966 11.073 1.00 72.62 284 HIS A CA 1
ATOM 2284 C C . HIS A 1 284 ? -5.927 -6.093 12.365 1.00 72.62 284 HIS A C 1
ATOM 2286 O O . HIS A 1 284 ? -6.459 -5.100 12.856 1.00 72.62 284 HIS A O 1
ATOM 2292 N N . SER A 1 285 ? -6.014 -7.289 12.957 1.00 76.88 285 SER A N 1
ATOM 2293 C CA . SER A 1 285 ? -6.763 -7.524 14.192 1.00 76.88 285 SER A CA 1
ATOM 2294 C C . SER A 1 285 ? -5.864 -8.187 15.242 1.00 76.88 285 SER A C 1
ATOM 2296 O O . SER A 1 285 ? -5.623 -9.395 15.173 1.00 76.88 285 SER A O 1
ATOM 2298 N N . PRO A 1 286 ? -5.321 -7.413 16.200 1.00 85.31 286 PRO A N 1
ATOM 2299 C CA . PRO A 1 286 ? -4.488 -7.959 17.258 1.00 85.31 286 PRO A CA 1
ATOM 2300 C C . PRO A 1 286 ? -5.292 -8.840 18.200 1.00 85.31 286 PRO A C 1
ATOM 2302 O O . PRO A 1 286 ? -6.283 -8.419 18.793 1.00 85.31 286 PRO A O 1
ATOM 2305 N N . ASP A 1 287 ? -4.820 -10.071 18.366 1.00 86.00 287 ASP A N 1
ATOM 2306 C CA . ASP A 1 287 ? -5.337 -11.002 19.351 1.00 86.00 287 ASP A CA 1
ATOM 2307 C C . ASP A 1 287 ? -4.558 -10.874 20.656 1.00 86.00 287 ASP A C 1
ATOM 2309 O O . ASP A 1 287 ? -3.447 -11.388 20.801 1.00 86.00 287 ASP A O 1
ATOM 2313 N N . PHE A 1 288 ? -5.111 -10.128 21.603 1.00 89.38 288 PHE A N 1
ATOM 2314 C CA . PHE A 1 288 ? -4.468 -9.895 22.888 1.00 89.38 288 PHE A CA 1
ATOM 2315 C C . PHE A 1 288 ? -4.535 -11.149 23.758 1.00 89.38 288 PHE A C 1
ATOM 2317 O O . PHE A 1 288 ? -5.593 -11.538 24.244 1.00 89.38 288 PHE A O 1
ATOM 2324 N N . THR A 1 289 ? -3.377 -11.767 23.974 1.00 90.31 289 THR A N 1
ATOM 2325 C CA . THR A 1 289 ? -3.251 -13.033 24.703 1.00 90.31 289 THR A CA 1
ATOM 2326 C C . THR A 1 289 ? -3.020 -12.837 26.193 1.00 90.31 289 THR A C 1
ATOM 2328 O O . THR A 1 289 ? -3.353 -13.717 26.984 1.00 90.31 289 THR A O 1
ATOM 2331 N N . ASN A 1 290 ? -2.427 -11.710 26.595 1.00 94.06 290 ASN A N 1
ATOM 2332 C CA . ASN A 1 290 ? -2.141 -11.433 27.997 1.00 94.06 290 ASN A CA 1
ATOM 2333 C C . ASN A 1 290 ? -2.017 -9.931 28.272 1.00 94.06 290 ASN A C 1
ATOM 2335 O O . ASN A 1 290 ? -1.506 -9.180 27.437 1.00 94.06 290 ASN A O 1
ATOM 2339 N N . ALA A 1 291 ? -2.406 -9.519 29.475 1.00 95.75 291 ALA A N 1
ATOM 2340 C CA . ALA A 1 291 ? -2.143 -8.198 30.017 1.00 95.75 291 ALA A CA 1
ATOM 2341 C C . ALA A 1 291 ? -1.780 -8.328 31.504 1.00 95.75 291 ALA A C 1
ATOM 2343 O O . ALA A 1 291 ? -2.587 -8.769 32.320 1.00 95.75 291 ALA A O 1
ATOM 2344 N N . GLU A 1 292 ? -0.561 -7.939 31.868 1.00 97.19 292 GLU A N 1
ATOM 2345 C CA . GLU A 1 292 ? -0.032 -8.060 33.227 1.00 97.19 292 GLU A CA 1
ATOM 2346 C C . GLU A 1 292 ? 0.453 -6.712 33.749 1.00 97.19 292 GLU A C 1
ATOM 2348 O O . GLU A 1 292 ? 1.206 -5.996 33.085 1.00 97.19 292 GLU A O 1
ATOM 2353 N N . ILE A 1 293 ? 0.050 -6.383 34.976 1.00 97.06 293 ILE A N 1
ATOM 2354 C CA . ILE A 1 293 ? 0.491 -5.183 35.685 1.00 97.06 293 ILE A CA 1
ATOM 2355 C C . ILE A 1 293 ? 1.500 -5.609 36.753 1.00 97.06 293 ILE A C 1
ATOM 2357 O O . ILE A 1 293 ? 1.156 -6.317 37.698 1.00 97.06 293 ILE A O 1
ATOM 2361 N N . SER A 1 294 ? 2.747 -5.156 36.622 1.00 96.75 294 SER A N 1
ATOM 2362 C CA . SER A 1 294 ? 3.826 -5.425 37.577 1.00 96.75 294 SER A CA 1
ATOM 2363 C C . SER A 1 294 ? 4.436 -4.113 38.068 1.00 96.75 294 SER A C 1
ATOM 2365 O O . SER A 1 294 ? 5.371 -3.569 37.470 1.00 96.75 294 SER A O 1
ATOM 2367 N N . GLY A 1 295 ? 3.912 -3.602 39.184 1.00 94.56 295 GLY A N 1
ATOM 2368 C CA . GLY A 1 295 ? 4.301 -2.301 39.728 1.00 94.56 295 GLY A CA 1
ATOM 2369 C C . GLY A 1 295 ? 3.889 -1.177 38.779 1.00 94.56 295 GLY A C 1
ATOM 2370 O O . GLY A 1 295 ? 2.712 -1.032 38.476 1.00 94.56 295 GLY A O 1
ATOM 2371 N N . ASN A 1 296 ? 4.863 -0.414 38.282 1.00 96.69 296 ASN A N 1
ATOM 2372 C CA . ASN A 1 296 ? 4.626 0.692 37.348 1.00 96.69 296 ASN A CA 1
ATOM 2373 C C . ASN A 1 296 ? 4.726 0.284 35.865 1.00 96.69 296 ASN A C 1
ATOM 2375 O O . ASN A 1 296 ? 4.750 1.148 34.988 1.00 96.69 296 ASN A O 1
ATOM 2379 N N . ASN A 1 297 ? 4.827 -1.014 35.574 1.00 97.44 297 ASN A N 1
ATOM 2380 C CA . ASN A 1 297 ? 4.943 -1.520 34.212 1.00 97.44 297 ASN A CA 1
ATOM 2381 C C . ASN A 1 297 ? 3.694 -2.315 33.834 1.00 97.44 297 ASN A C 1
ATOM 2383 O O . ASN A 1 297 ? 3.342 -3.275 34.520 1.00 97.44 297 ASN A O 1
ATOM 2387 N N . LEU A 1 298 ? 3.070 -1.933 32.724 1.00 97.56 298 LEU A N 1
ATOM 2388 C CA . LEU A 1 298 ? 2.026 -2.696 32.053 1.00 97.56 298 LEU A CA 1
ATOM 2389 C C . LEU A 1 298 ? 2.665 -3.474 30.899 1.00 97.56 298 LEU A C 1
ATOM 2391 O O . LEU A 1 298 ? 3.337 -2.889 30.051 1.00 97.56 298 LEU A O 1
ATOM 2395 N N . SER A 1 299 ? 2.472 -4.788 30.869 1.00 97.62 299 SER A N 1
ATOM 2396 C CA . SER A 1 299 ? 2.947 -5.668 29.804 1.00 97.62 299 SER A CA 1
ATOM 2397 C C . SER A 1 299 ? 1.757 -6.277 29.074 1.00 97.62 299 SER A C 1
ATOM 2399 O O . SER A 1 299 ? 0.993 -7.026 29.673 1.00 97.62 299 SER A O 1
ATOM 2401 N N . ILE A 1 300 ? 1.611 -5.982 27.786 1.00 97.62 300 ILE A N 1
ATOM 2402 C CA . ILE A 1 300 ? 0.583 -6.555 26.913 1.00 97.62 300 ILE A CA 1
ATOM 2403 C C . ILE A 1 300 ? 1.264 -7.511 25.933 1.00 97.62 300 ILE A C 1
ATOM 2405 O O . ILE A 1 300 ? 2.317 -7.199 25.378 1.00 97.62 300 ILE A O 1
ATOM 2409 N N . SER A 1 301 ? 0.676 -8.681 25.709 1.00 96.75 301 SER A N 1
ATOM 2410 C CA . SER A 1 301 ? 1.063 -9.586 24.626 1.00 96.75 301 SER A CA 1
ATOM 2411 C C . SER A 1 301 ? -0.072 -9.681 23.621 1.00 96.75 301 SER A C 1
ATOM 2413 O O . SER A 1 301 ? -1.226 -9.863 24.003 1.00 96.75 301 SER A O 1
ATOM 2415 N N . ALA A 1 302 ? 0.260 -9.545 22.345 1.00 95.75 302 ALA A N 1
ATOM 2416 C CA . ALA A 1 302 ? -0.678 -9.635 21.243 1.00 95.75 302 ALA A CA 1
ATOM 2417 C C . ALA A 1 302 ? -0.118 -10.540 20.150 1.00 95.75 302 ALA A C 1
ATOM 2419 O O . ALA A 1 302 ? 1.076 -10.527 19.862 1.00 95.75 302 ALA A O 1
ATOM 2420 N N . ASN A 1 303 ? -0.995 -11.300 19.528 1.00 93.94 303 ASN A N 1
ATOM 2421 C CA . ASN A 1 303 ? -0.732 -12.137 18.380 1.00 93.94 303 ASN A CA 1
ATOM 2422 C C . ASN A 1 303 ? -1.278 -11.416 17.139 1.00 93.94 303 ASN A C 1
ATOM 2424 O O . ASN A 1 303 ? -2.448 -11.041 17.117 1.00 93.94 303 ASN A O 1
ATOM 2428 N N . ILE A 1 304 ? -0.441 -11.167 16.129 1.00 90.69 304 ILE A N 1
ATOM 2429 C CA . ILE A 1 304 ? -0.858 -10.534 14.868 1.00 90.69 304 ILE A CA 1
ATOM 2430 C C . ILE A 1 304 ? -0.304 -11.267 13.655 1.00 90.69 304 ILE A C 1
ATOM 2432 O O . ILE A 1 304 ? 0.882 -11.612 13.597 1.00 90.69 304 ILE A O 1
ATOM 2436 N N . LEU A 1 305 ? -1.164 -11.432 12.648 1.00 82.00 305 LEU A N 1
ATOM 2437 C CA . LEU A 1 305 ? -0.794 -12.004 11.357 1.00 82.00 305 LEU A CA 1
ATOM 2438 C C . LEU A 1 305 ? 0.208 -11.112 10.614 1.00 82.00 305 LEU A C 1
ATOM 2440 O O . LEU A 1 305 ? 1.116 -11.614 9.962 1.00 82.00 305 LEU A O 1
ATOM 2444 N N . ASP A 1 306 ? 0.112 -9.793 10.779 1.00 82.75 306 ASP A N 1
ATOM 2445 C CA . ASP A 1 306 ? 0.973 -8.797 10.131 1.00 82.75 306 ASP A CA 1
ATOM 2446 C C . ASP A 1 306 ? 2.472 -8.940 10.466 1.00 82.75 306 ASP A C 1
ATOM 2448 O O . ASP A 1 306 ? 3.324 -8.414 9.748 1.00 82.75 306 ASP A O 1
ATOM 2452 N N . ILE A 1 307 ? 2.815 -9.639 11.557 1.00 84.81 307 ILE A N 1
ATOM 2453 C CA . ILE A 1 307 ? 4.208 -9.962 11.923 1.00 84.81 307 ILE A CA 1
ATOM 2454 C C . ILE A 1 307 ? 4.663 -11.282 11.329 1.00 84.81 307 ILE A C 1
ATOM 2456 O O . ILE A 1 307 ? 5.868 -11.504 11.167 1.00 84.81 307 ILE A O 1
ATOM 2460 N N . CYS A 1 308 ? 3.731 -12.187 11.043 1.00 79.19 308 CYS A N 1
ATOM 2461 C CA . CYS A 1 308 ? 4.072 -13.495 10.533 1.00 79.19 308 CYS A CA 1
ATOM 2462 C C . CYS A 1 308 ? 4.757 -13.382 9.203 1.00 79.19 308 CYS A C 1
ATOM 2464 O O . CYS A 1 308 ? 4.071 -13.195 8.209 1.00 79.19 308 CYS A O 1
ATOM 2466 N N . ASN A 1 309 ? 6.091 -13.536 9.235 1.00 60.22 309 ASN A N 1
ATOM 2467 C CA . ASN A 1 309 ? 6.989 -13.679 8.092 1.00 60.22 309 ASN A CA 1
ATOM 2468 C C . ASN A 1 309 ? 6.322 -13.116 6.835 1.00 60.22 309 ASN A C 1
ATOM 2470 O O . ASN A 1 309 ? 5.682 -13.921 6.149 1.00 60.22 309 ASN A O 1
ATOM 2474 N N . PRO A 1 310 ? 6.377 -11.785 6.615 1.00 50.41 310 PRO A N 1
ATOM 2475 C CA . PRO A 1 310 ? 5.559 -11.080 5.625 1.00 50.41 310 PRO A CA 1
ATOM 2476 C C . PRO A 1 310 ? 5.559 -11.933 4.393 1.00 50.41 310 PRO A C 1
ATOM 2478 O O . PRO A 1 310 ? 6.664 -12.188 3.905 1.00 50.41 310 PRO A O 1
ATOM 2481 N N . VAL A 1 311 ? 4.375 -12.496 4.090 1.00 43.00 311 VAL A N 1
ATOM 2482 C CA . VAL A 1 311 ? 4.153 -13.644 3.201 1.00 43.00 311 VAL A CA 1
ATOM 2483 C C . VAL A 1 311 ? 5.387 -13.801 2.352 1.00 43.00 311 VAL A C 1
ATOM 2485 O O . VAL A 1 311 ? 5.568 -12.974 1.462 1.00 43.00 311 VAL A O 1
ATOM 2488 N N . ARG A 1 312 ? 6.313 -14.715 2.724 1.00 43.66 312 ARG A N 1
ATOM 2489 C CA . ARG A 1 312 ? 7.524 -14.974 1.924 1.00 43.66 312 ARG A CA 1
ATOM 2490 C C . ARG A 1 312 ? 7.001 -15.006 0.510 1.00 43.66 312 ARG A C 1
ATOM 2492 O O . ARG A 1 312 ? 6.268 -15.966 0.261 1.00 43.66 312 ARG A O 1
ATOM 2499 N N . GLY A 1 313 ? 7.284 -13.967 -0.296 1.00 44.50 313 GLY A N 1
ATOM 2500 C CA . GLY A 1 313 ? 6.649 -13.794 -1.602 1.00 44.50 313 GLY A CA 1
ATOM 2501 C C . GLY A 1 313 ? 6.673 -15.169 -2.214 1.00 44.50 313 GLY A C 1
ATOM 2502 O O . GLY A 1 313 ? 7.770 -15.746 -2.259 1.00 44.50 313 GLY A O 1
ATOM 2503 N N . SER A 1 314 ? 5.478 -15.772 -2.353 1.00 47.34 314 SER A N 1
ATOM 2504 C CA . SER A 1 314 ? 5.316 -17.222 -2.527 1.00 47.34 314 SER A CA 1
ATOM 2505 C C . SER A 1 314 ? 6.423 -17.644 -3.452 1.00 47.34 314 SER A C 1
ATOM 2507 O O . SER A 1 314 ? 6.490 -16.996 -4.482 1.00 47.34 314 SER A O 1
ATOM 2509 N N . LYS A 1 315 ? 7.358 -18.542 -3.080 1.00 51.72 315 LYS A N 1
ATOM 2510 C CA . LYS A 1 315 ? 8.537 -18.814 -3.929 1.00 51.72 315 LYS A CA 1
ATOM 2511 C C . LYS A 1 315 ? 8.035 -18.906 -5.369 1.00 51.72 315 LYS A C 1
ATOM 2513 O O . LYS A 1 315 ? 7.419 -19.911 -5.709 1.00 51.72 315 LYS A O 1
ATOM 2518 N N . ASN A 1 316 ? 8.245 -17.864 -6.182 1.00 62.69 316 ASN A N 1
ATOM 2519 C CA . ASN A 1 316 ? 7.563 -17.705 -7.470 1.00 62.69 316 ASN A CA 1
ATOM 2520 C C . ASN A 1 316 ? 8.330 -18.509 -8.522 1.00 62.69 316 ASN A C 1
ATOM 2522 O O . ASN A 1 316 ? 8.582 -18.066 -9.637 1.00 62.69 316 ASN A O 1
ATOM 2526 N N . VAL A 1 317 ? 8.799 -19.677 -8.088 1.00 64.00 317 VAL A N 1
ATOM 2527 C CA . VAL A 1 317 ? 9.443 -20.690 -8.885 1.00 64.00 317 VAL A CA 1
ATOM 2528 C C . VAL A 1 317 ? 8.344 -21.665 -9.259 1.00 64.00 317 VAL A C 1
ATOM 2530 O O . VAL A 1 317 ? 7.951 -22.516 -8.461 1.00 64.00 317 VAL A O 1
ATOM 2533 N N . TYR A 1 318 ? 7.837 -21.527 -10.472 1.00 70.81 318 TYR A N 1
ATOM 2534 C CA . TYR A 1 318 ? 6.854 -22.445 -11.015 1.00 70.81 318 TYR A CA 1
ATOM 2535 C C . TYR A 1 318 ? 7.593 -23.545 -11.772 1.00 70.81 318 TYR A C 1
ATOM 2537 O O . TYR A 1 318 ? 8.296 -23.282 -12.750 1.00 70.81 318 TYR A O 1
ATOM 2545 N N . HIS A 1 319 ? 7.457 -24.774 -11.280 1.00 70.31 319 HIS A N 1
ATOM 2546 C CA . HIS A 1 319 ? 7.956 -25.974 -11.939 1.00 70.31 319 HIS A CA 1
ATOM 2547 C C . HIS A 1 319 ? 6.837 -26.567 -12.794 1.00 70.31 319 HIS A C 1
ATOM 2549 O O . HIS A 1 319 ? 5.747 -26.841 -12.289 1.00 70.31 319 HIS A O 1
ATOM 2555 N N . PHE A 1 320 ? 7.095 -26.739 -14.088 1.00 69.81 320 PHE A N 1
ATOM 2556 C CA . PHE A 1 320 ? 6.156 -27.361 -15.013 1.00 69.81 320 PHE A CA 1
ATOM 2557 C C . PHE A 1 320 ? 6.725 -28.685 -15.522 1.00 69.81 320 PHE A C 1
ATOM 2559 O O . PHE A 1 320 ? 7.443 -28.710 -16.520 1.00 69.81 320 PHE A O 1
ATOM 2566 N N . ASP A 1 321 ? 6.347 -29.781 -14.864 1.00 52.84 321 ASP A N 1
ATOM 2567 C CA . ASP A 1 321 ? 6.733 -31.133 -15.269 1.00 52.84 321 ASP A CA 1
ATOM 2568 C C . ASP A 1 321 ? 5.769 -31.623 -16.357 1.00 52.84 321 ASP A C 1
ATOM 2570 O O . ASP A 1 321 ? 4.626 -32.013 -16.087 1.00 52.84 321 ASP A O 1
ATOM 2574 N N . LYS A 1 322 ? 6.190 -31.586 -17.627 1.00 52.22 322 LYS A N 1
ATOM 2575 C CA . LYS A 1 322 ? 5.397 -32.161 -18.724 1.00 52.22 322 LYS A CA 1
ATOM 2576 C C . LYS A 1 322 ? 6.275 -32.913 -19.724 1.00 52.22 322 LYS A C 1
ATOM 2578 O O . LYS A 1 322 ? 6.968 -32.307 -20.531 1.00 52.22 322 LYS A O 1
ATOM 2583 N N . LEU A 1 323 ? 6.177 -34.247 -19.679 1.00 42.84 323 LEU A N 1
ATOM 2584 C CA . LEU A 1 323 ? 6.577 -35.226 -20.708 1.00 42.84 323 LEU A CA 1
ATOM 2585 C C . LEU A 1 323 ? 7.875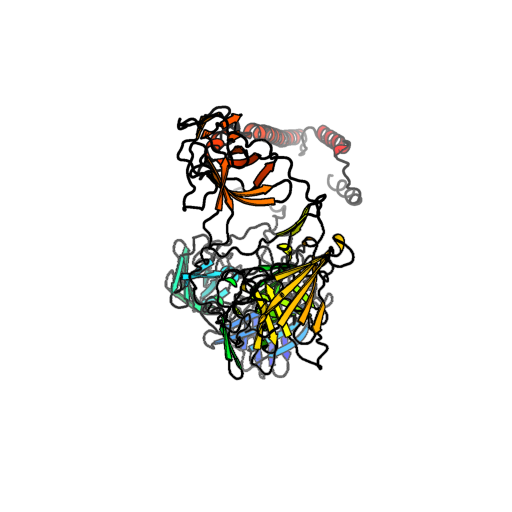 -34.890 -21.482 1.00 42.84 323 LEU A C 1
ATOM 2587 O O . LEU A 1 323 ? 7.833 -34.792 -22.706 1.00 42.84 323 LEU A O 1
ATOM 2591 N N . ASN A 1 324 ? 9.005 -34.804 -20.761 1.00 51.41 324 ASN A N 1
ATOM 2592 C CA . ASN A 1 324 ? 10.409 -34.702 -21.229 1.00 51.41 324 ASN A CA 1
ATOM 2593 C C . ASN A 1 324 ? 11.112 -33.335 -21.092 1.00 51.41 324 ASN A C 1
ATOM 2595 O O . ASN A 1 324 ? 12.267 -33.236 -21.502 1.00 51.41 324 ASN A O 1
ATOM 2599 N N . TYR A 1 325 ? 10.489 -32.317 -20.486 1.00 53.88 325 TYR A N 1
ATOM 2600 C CA . TYR A 1 325 ? 11.167 -31.050 -20.172 1.00 53.88 325 TYR A CA 1
ATOM 2601 C C . TYR A 1 325 ? 10.771 -30.525 -18.787 1.00 53.88 325 TYR A C 1
ATOM 2603 O O . TYR A 1 325 ? 9.582 -30.336 -18.527 1.00 53.88 325 TYR A O 1
ATOM 2611 N N . ASP A 1 326 ? 11.769 -30.241 -17.947 1.00 57.44 326 ASP A N 1
ATOM 2612 C CA . ASP A 1 326 ? 11.604 -29.494 -16.696 1.00 57.44 326 ASP A CA 1
ATOM 2613 C C . ASP A 1 326 ? 11.728 -28.002 -17.011 1.00 57.44 326 ASP A C 1
ATOM 2615 O O . ASP A 1 326 ? 12.827 -27.453 -17.110 1.00 57.44 326 ASP A O 1
ATOM 2619 N N . ALA A 1 327 ? 10.595 -27.324 -17.204 1.00 60.91 327 ALA A N 1
ATOM 2620 C CA . ALA A 1 327 ? 10.597 -25.870 -17.316 1.00 60.91 327 ALA A CA 1
ATOM 2621 C C . ALA A 1 327 ? 10.502 -25.265 -15.909 1.00 60.91 327 ALA A C 1
ATOM 2623 O O . ALA A 1 327 ? 9.460 -25.348 -15.253 1.00 60.91 327 ALA A O 1
ATOM 2624 N N . LYS A 1 328 ? 11.594 -24.645 -15.452 1.00 71.12 328 LYS A N 1
ATOM 2625 C CA . LYS A 1 328 ? 11.627 -23.841 -14.227 1.00 71.12 328 LYS A CA 1
ATOM 2626 C C . LYS A 1 328 ? 11.462 -22.373 -14.600 1.00 71.12 328 LYS A C 1
ATOM 2628 O O . LYS A 1 328 ? 12.363 -21.783 -15.187 1.00 71.12 328 LYS A O 1
ATOM 2633 N N . VAL A 1 329 ? 10.328 -21.786 -14.240 1.00 68.25 329 VAL A N 1
ATOM 2634 C CA . VAL A 1 329 ? 10.084 -20.350 -14.410 1.00 68.25 329 VAL A CA 1
ATOM 2635 C C . VAL A 1 329 ? 10.271 -19.689 -13.057 1.00 68.25 329 VAL A C 1
ATOM 2637 O O . VAL A 1 329 ? 9.461 -19.894 -12.156 1.00 68.25 329 VAL A O 1
ATOM 2640 N N . ASP A 1 330 ? 11.355 -18.934 -12.901 1.00 73.31 330 ASP A N 1
ATOM 2641 C CA . ASP A 1 330 ? 11.679 -18.236 -11.656 1.00 73.31 330 ASP A CA 1
ATOM 2642 C C . ASP A 1 330 ? 11.327 -16.750 -11.770 1.00 73.31 330 ASP A C 1
ATOM 2644 O O . ASP A 1 330 ? 12.100 -15.941 -12.281 1.00 73.31 330 ASP A O 1
ATOM 2648 N N . LEU A 1 331 ? 10.141 -16.384 -11.284 1.00 70.00 331 LEU A N 1
ATOM 2649 C CA . LEU A 1 331 ? 9.707 -14.989 -11.219 1.00 70.00 331 LEU A CA 1
ATOM 2650 C C . LEU A 1 331 ? 10.198 -14.282 -9.941 1.00 70.00 331 LEU A C 1
ATOM 2652 O O . LEU A 1 331 ? 9.822 -13.141 -9.700 1.00 70.00 331 LEU A O 1
ATOM 2656 N N . ASN A 1 332 ? 11.060 -14.896 -9.113 1.00 64.81 332 ASN A N 1
ATOM 2657 C CA . ASN A 1 332 ? 11.648 -14.211 -7.946 1.00 64.81 332 ASN A CA 1
ATOM 2658 C C . ASN A 1 332 ? 12.777 -13.246 -8.317 1.00 64.81 332 ASN A C 1
ATOM 2660 O O . ASN A 1 332 ? 13.410 -12.654 -7.435 1.00 64.81 332 ASN A O 1
ATOM 2664 N N . ASN A 1 333 ? 13.075 -13.105 -9.607 1.00 65.12 333 ASN A N 1
ATOM 2665 C CA . ASN A 1 333 ? 14.036 -12.125 -10.067 1.00 65.12 333 ASN A CA 1
ATOM 2666 C C . ASN A 1 333 ? 13.602 -10.733 -9.574 1.00 65.12 333 ASN A C 1
ATOM 2668 O O . ASN A 1 333 ? 12.459 -10.325 -9.782 1.00 65.12 333 ASN A O 1
ATOM 2672 N N . LYS A 1 334 ? 14.513 -9.983 -8.931 1.00 55.06 334 LYS A N 1
ATOM 2673 C CA . LYS A 1 334 ? 14.221 -8.662 -8.329 1.00 55.06 334 LYS A CA 1
ATOM 2674 C C . LYS A 1 334 ? 13.612 -7.654 -9.322 1.00 55.06 334 LYS A C 1
ATOM 2676 O O . LYS A 1 334 ? 13.091 -6.631 -8.905 1.00 55.06 334 LYS A O 1
ATOM 2681 N N . LYS A 1 335 ? 13.675 -7.955 -10.620 1.00 60.38 335 LYS A N 1
ATOM 2682 C CA . LYS A 1 335 ? 13.170 -7.172 -11.756 1.00 60.38 335 LYS A CA 1
ATOM 2683 C C . LYS A 1 335 ? 11.644 -7.100 -11.817 1.00 60.38 335 LYS A C 1
ATOM 2685 O O . LYS A 1 335 ? 11.117 -6.143 -12.367 1.00 60.38 335 LYS A O 1
ATOM 2690 N N . TYR A 1 336 ? 10.942 -8.073 -11.236 1.00 57.56 336 TYR A N 1
ATOM 2691 C CA . TYR A 1 336 ? 9.478 -8.063 -11.152 1.00 57.56 336 TYR A CA 1
ATOM 2692 C C . TYR A 1 336 ? 8.960 -7.319 -9.906 1.00 57.56 336 TYR A C 1
ATOM 2694 O O . TYR A 1 336 ? 7.755 -7.163 -9.754 1.00 57.56 336 TYR A O 1
ATOM 2702 N N . ILE A 1 337 ? 9.853 -6.852 -9.022 1.00 54.38 337 ILE A N 1
ATOM 2703 C CA . ILE A 1 337 ? 9.502 -6.211 -7.751 1.00 54.38 337 ILE A CA 1
ATOM 2704 C C . ILE A 1 337 ? 9.335 -4.703 -7.964 1.00 54.38 337 ILE A C 1
ATOM 2706 O O . ILE A 1 337 ? 10.303 -3.997 -8.243 1.00 54.38 337 ILE A O 1
ATOM 2710 N N . GLY A 1 338 ? 8.111 -4.204 -7.803 1.00 62.34 338 GLY A N 1
ATOM 2711 C CA . GLY A 1 338 ? 7.806 -2.776 -7.807 1.00 62.34 338 GLY A CA 1
ATOM 2712 C C . GLY A 1 338 ? 6.374 -2.479 -8.245 1.00 62.34 338 GLY A C 1
ATOM 2713 O O . GLY A 1 338 ? 5.735 -3.265 -8.941 1.00 62.34 338 GLY A O 1
ATOM 2714 N N . GLN A 1 339 ? 5.858 -1.321 -7.839 1.00 76.25 339 GLN A N 1
ATOM 2715 C CA . GLN A 1 339 ? 4.562 -0.829 -8.293 1.00 76.25 339 GLN A CA 1
ATOM 2716 C C . GLN A 1 339 ? 4.651 -0.369 -9.745 1.00 76.25 339 GLN A C 1
ATOM 2718 O O . GLN A 1 339 ? 5.318 0.617 -10.050 1.00 76.25 339 GLN A O 1
ATOM 2723 N N . THR A 1 340 ? 3.958 -1.072 -10.643 1.00 81.38 340 THR A N 1
ATOM 2724 C CA . THR A 1 340 ? 3.830 -0.649 -12.040 1.00 81.38 340 THR A CA 1
ATOM 2725 C C . THR A 1 340 ? 2.439 -0.088 -12.285 1.00 81.38 340 THR A C 1
ATOM 2727 O O . THR A 1 340 ? 1.446 -0.769 -12.038 1.00 81.38 340 THR A O 1
ATOM 2730 N N . GLU A 1 341 ? 2.376 1.146 -12.782 1.00 87.56 341 GLU A N 1
ATOM 2731 C CA . GLU A 1 341 ? 1.144 1.781 -13.254 1.00 87.56 341 GLU A CA 1
ATOM 2732 C C . GLU A 1 341 ? 0.866 1.402 -14.718 1.00 87.56 341 GLU A C 1
ATOM 2734 O O . GLU A 1 341 ? 1.747 1.490 -15.581 1.00 87.56 341 GLU A O 1
ATOM 2739 N N . PHE A 1 342 ? -0.376 1.012 -14.993 1.00 85.38 342 PHE A N 1
ATOM 2740 C CA . PHE A 1 342 ? -0.897 0.654 -16.302 1.00 85.38 342 PHE A CA 1
ATOM 2741 C C . PHE A 1 342 ? -2.102 1.520 -16.667 1.00 85.38 342 PHE A C 1
ATOM 2743 O O . PHE A 1 342 ? -2.991 1.765 -15.848 1.00 85.38 342 PHE A O 1
ATOM 2750 N N . ASN A 1 343 ? -2.164 1.889 -17.944 1.00 83.25 343 ASN A N 1
ATOM 2751 C CA . ASN A 1 343 ? -3.323 2.536 -18.540 1.00 83.25 343 ASN A CA 1
ATOM 2752 C C . ASN A 1 343 ? -4.327 1.467 -18.993 1.00 83.25 343 ASN A C 1
ATOM 2754 O O . ASN A 1 343 ? -3.942 0.424 -19.527 1.00 83.25 343 ASN A O 1
ATOM 2758 N N . LEU A 1 344 ? -5.623 1.714 -18.820 1.00 83.88 344 LEU A N 1
ATOM 2759 C CA . LEU A 1 344 ? -6.669 0.860 -19.384 1.00 83.88 344 LEU A CA 1
ATOM 2760 C C . LEU A 1 344 ? -6.932 1.253 -20.841 1.00 83.88 344 LEU A C 1
ATOM 2762 O O . LEU A 1 344 ? -7.047 2.433 -21.152 1.00 83.88 344 LEU A O 1
ATOM 2766 N N . SER A 1 345 ? -6.996 0.277 -21.751 1.00 76.75 345 SER A N 1
ATOM 2767 C CA . SER A 1 345 ? -7.258 0.565 -23.169 1.00 76.75 345 SER A CA 1
ATOM 2768 C C . SER A 1 345 ? -8.723 0.954 -23.411 1.00 76.75 345 SER A C 1
ATOM 2770 O O . SER A 1 345 ? -9.586 0.154 -23.064 1.00 76.75 345 SER A O 1
ATOM 2772 N N . ASP A 1 346 ? -8.955 2.118 -24.032 1.00 60.03 346 ASP A N 1
ATOM 2773 C CA . ASP A 1 346 ? -10.085 2.696 -24.809 1.00 60.03 346 ASP A CA 1
ATOM 2774 C C . ASP A 1 346 ? -11.562 2.258 -24.627 1.00 60.03 346 ASP A C 1
ATOM 2776 O O . ASP A 1 346 ? -12.422 2.782 -25.332 1.00 60.03 346 ASP A O 1
ATOM 2780 N N . THR A 1 347 ? -11.926 1.349 -23.722 1.00 57.41 347 THR A N 1
ATOM 2781 C CA . THR A 1 347 ? -13.312 0.847 -23.594 1.00 57.41 347 THR A CA 1
ATOM 2782 C C . THR A 1 347 ? -14.027 1.255 -22.311 1.00 57.41 347 THR A C 1
ATOM 2784 O O . THR A 1 347 ? -15.191 0.906 -22.152 1.00 57.41 347 THR A O 1
ATOM 2787 N N . PHE A 1 348 ? -13.379 1.991 -21.406 1.00 58.72 348 PHE A N 1
ATOM 2788 C CA . PHE A 1 348 ? -14.066 2.581 -20.254 1.00 58.72 348 PHE A CA 1
ATOM 2789 C C . PHE A 1 348 ? -14.544 3.990 -20.586 1.00 58.72 348 PHE A C 1
ATOM 2791 O O . PHE A 1 348 ? -13.798 4.777 -21.168 1.00 58.72 348 PHE A O 1
ATOM 2798 N N . ASP A 1 349 ? -15.780 4.296 -20.194 1.00 61.06 349 ASP A N 1
ATOM 2799 C CA . ASP A 1 349 ? -16.370 5.624 -20.324 1.00 61.06 349 ASP A CA 1
ATOM 2800 C C . ASP A 1 349 ? -15.401 6.676 -19.746 1.00 61.06 349 ASP A C 1
ATOM 2802 O O . ASP A 1 349 ? -14.975 6.589 -18.589 1.00 61.06 349 ASP A O 1
ATOM 2806 N N . LEU A 1 350 ? -14.979 7.623 -20.589 1.00 53.38 350 LEU A N 1
ATOM 2807 C CA . LEU A 1 350 ? -13.794 8.481 -20.406 1.00 53.38 350 LEU A CA 1
ATOM 2808 C C . LEU A 1 350 ? -13.843 9.388 -19.162 1.00 53.38 350 LEU A C 1
ATOM 2810 O O . LEU A 1 350 ? -12.855 10.052 -18.849 1.00 53.38 350 LEU A O 1
ATOM 2814 N N . ALA A 1 351 ? -14.971 9.430 -18.454 1.00 61.34 351 ALA A N 1
ATOM 2815 C CA . ALA A 1 351 ? -15.219 10.354 -17.356 1.00 61.34 351 ALA A CA 1
ATOM 2816 C C . ALA A 1 351 ? -14.335 10.122 -16.114 1.00 61.34 351 ALA A C 1
ATOM 2818 O O . ALA A 1 351 ? -14.120 11.068 -15.362 1.00 61.34 351 ALA A O 1
ATOM 2819 N N . TYR A 1 352 ? -13.802 8.911 -15.890 1.00 69.19 352 TYR A N 1
ATOM 2820 C CA . TYR A 1 352 ? -13.154 8.568 -14.608 1.00 69.19 352 TYR A CA 1
ATOM 2821 C C . TYR A 1 352 ? -11.671 8.174 -14.679 1.00 69.19 352 TYR A C 1
ATOM 2823 O O . TYR A 1 352 ? -11.078 7.950 -13.623 1.00 69.19 352 TYR A O 1
ATOM 2831 N N . GLN A 1 353 ? -11.086 8.082 -15.884 1.00 81.38 353 GLN A N 1
ATOM 2832 C CA . GLN A 1 353 ? -9.682 7.701 -16.150 1.00 81.38 353 GLN A CA 1
ATOM 2833 C C . GLN A 1 353 ? -9.072 6.738 -15.103 1.00 81.38 353 GLN A C 1
ATOM 2835 O O . GLN A 1 353 ? -8.141 7.109 -14.381 1.00 81.38 353 GLN A O 1
ATOM 2840 N N . PRO A 1 354 ? -9.608 5.510 -14.968 1.00 90.06 354 PRO A N 1
ATOM 2841 C CA . PRO A 1 354 ? -9.108 4.565 -13.979 1.00 90.06 354 PRO A CA 1
ATOM 2842 C C . PRO A 1 354 ? -7.653 4.166 -14.268 1.00 90.06 354 PRO A C 1
ATOM 2844 O O . PRO A 1 354 ? -7.270 3.927 -15.415 1.00 90.06 354 PRO A O 1
ATOM 2847 N N . LYS A 1 355 ? -6.856 4.056 -13.204 1.00 91.06 355 LYS A N 1
ATOM 2848 C CA . LYS A 1 355 ? -5.457 3.614 -13.222 1.00 91.06 355 LYS A CA 1
ATOM 2849 C C . LYS A 1 355 ? -5.345 2.234 -12.600 1.00 91.06 355 LYS A C 1
ATOM 2851 O O . LYS A 1 355 ? -5.943 1.975 -11.562 1.00 91.06 355 LYS A O 1
ATOM 2856 N N . VAL A 1 356 ? -4.556 1.353 -13.202 1.00 92.38 356 VAL A N 1
ATOM 2857 C CA . VAL A 1 356 ? -4.286 0.025 -12.641 1.00 92.38 356 VAL A CA 1
ATOM 2858 C C . VAL A 1 356 ? -2.859 -0.002 -12.115 1.00 92.38 356 VAL A C 1
ATOM 2860 O O . VAL A 1 356 ? -1.931 0.282 -12.860 1.00 92.38 356 VAL A O 1
ATOM 2863 N N . PHE A 1 357 ? -2.665 -0.372 -10.856 1.00 91.44 357 PHE A N 1
ATOM 2864 C CA . PHE A 1 357 ? -1.351 -0.628 -10.272 1.00 91.44 357 PHE A CA 1
ATOM 2865 C C . PHE A 1 357 ? -1.219 -2.125 -10.050 1.00 91.44 357 PHE A C 1
ATOM 2867 O O . PHE A 1 357 ? -2.070 -2.683 -9.378 1.00 91.44 357 PHE A O 1
ATOM 2874 N N . ALA A 1 358 ? -0.211 -2.803 -10.593 1.00 90.25 358 ALA A N 1
ATOM 2875 C CA . ALA A 1 358 ? -0.100 -4.252 -10.408 1.00 90.25 358 ALA A CA 1
ATOM 2876 C C . ALA A 1 358 ? 1.349 -4.745 -10.345 1.00 90.25 358 ALA A C 1
ATOM 2878 O O . ALA A 1 358 ? 2.248 -4.146 -10.939 1.00 90.25 358 ALA A O 1
ATOM 2879 N N . ASN A 1 359 ? 1.560 -5.831 -9.601 1.00 87.12 359 ASN A N 1
ATOM 2880 C CA . ASN A 1 359 ? 2.838 -6.491 -9.380 1.00 87.12 359 ASN A CA 1
ATOM 2881 C C . ASN A 1 359 ? 2.593 -8.007 -9.282 1.00 87.12 359 ASN A C 1
ATOM 2883 O O . ASN A 1 359 ? 2.041 -8.477 -8.294 1.00 87.12 359 ASN A O 1
ATOM 2887 N N . PRO A 1 360 ? 2.992 -8.794 -10.294 1.00 84.88 360 PRO A N 1
ATOM 2888 C CA . PRO A 1 360 ? 2.625 -10.210 -10.369 1.00 84.88 360 PRO A CA 1
ATOM 2889 C C . PRO A 1 360 ? 3.370 -11.106 -9.383 1.00 84.88 360 PRO A C 1
ATOM 2891 O O . PRO A 1 360 ? 3.044 -12.283 -9.277 1.00 84.88 360 PRO A O 1
ATOM 2894 N N . VAL A 1 361 ? 4.379 -10.601 -8.680 1.00 79.12 361 VAL A N 1
ATOM 2895 C CA . VAL A 1 361 ? 5.251 -11.448 -7.854 1.00 79.12 361 VAL A CA 1
ATOM 2896 C C . VAL A 1 361 ? 5.316 -11.018 -6.399 1.00 79.12 361 VAL A C 1
ATOM 2898 O O . VAL A 1 361 ? 5.752 -11.806 -5.562 1.00 79.12 361 VAL A O 1
ATOM 2901 N N . ASP A 1 362 ? 4.926 -9.781 -6.096 1.00 79.75 362 ASP A N 1
ATOM 2902 C CA . ASP A 1 362 ? 5.067 -9.200 -4.766 1.00 79.75 362 ASP A CA 1
ATOM 2903 C C . ASP A 1 362 ? 3.809 -8.444 -4.357 1.00 79.75 362 ASP A C 1
ATOM 2905 O O . ASP A 1 362 ? 3.003 -8.027 -5.195 1.00 79.75 362 ASP A O 1
ATOM 2909 N N . ILE A 1 363 ? 3.643 -8.287 -3.052 1.00 80.00 363 ILE A N 1
ATOM 2910 C CA . ILE A 1 363 ? 2.529 -7.554 -2.470 1.00 80.00 363 ILE A CA 1
ATOM 2911 C C . ILE A 1 363 ? 2.710 -6.068 -2.777 1.00 80.00 363 ILE A C 1
ATOM 2913 O O . ILE A 1 363 ? 3.785 -5.492 -2.606 1.00 80.00 363 ILE A O 1
ATOM 2917 N N . LEU A 1 364 ? 1.632 -5.438 -3.222 1.00 82.56 364 LEU A N 1
ATOM 2918 C CA . LEU A 1 364 ? 1.536 -4.010 -3.439 1.00 82.56 364 LEU A CA 1
ATOM 2919 C C . LEU A 1 364 ? 0.863 -3.326 -2.253 1.00 82.56 364 LEU A C 1
ATOM 2921 O O . LEU A 1 364 ? -0.298 -3.633 -1.959 1.00 82.56 364 LEU A O 1
ATOM 2925 N N . PRO A 1 365 ? 1.529 -2.344 -1.613 1.00 81.25 365 PRO A N 1
ATOM 2926 C CA . PRO A 1 365 ? 0.835 -1.460 -0.692 1.00 81.25 365 PRO A CA 1
ATOM 2927 C C . PRO A 1 365 ? -0.259 -0.678 -1.428 1.00 81.25 365 PRO A C 1
ATOM 2929 O O . PRO A 1 365 ? -0.242 -0.555 -2.659 1.00 81.25 365 PRO A O 1
ATOM 2932 N N . CYS A 1 366 ? -1.205 -0.133 -0.662 1.00 84.50 366 CYS A N 1
ATOM 2933 C CA . CYS A 1 366 ? -2.195 0.783 -1.210 1.00 84.50 366 CYS A CA 1
ATOM 2934 C C . CYS A 1 366 ? -1.480 1.963 -1.901 1.00 84.50 366 CYS A C 1
ATOM 2936 O O . CYS A 1 366 ? -0.577 2.544 -1.290 1.00 84.50 366 CYS A O 1
ATOM 2938 N N . PRO A 1 367 ? -1.828 2.313 -3.155 1.00 87.31 367 PRO A N 1
ATOM 2939 C CA . PRO A 1 367 ? -1.175 3.403 -3.869 1.00 87.31 367 PRO A CA 1
ATOM 2940 C C . PRO A 1 367 ? -1.288 4.724 -3.104 1.00 87.31 367 PRO A C 1
ATOM 2942 O O . PRO A 1 367 ? -2.355 5.067 -2.592 1.00 87.31 367 PRO A O 1
ATOM 2945 N N . GLU A 1 368 ? -0.189 5.477 -3.039 1.00 83.75 368 GLU A N 1
ATOM 2946 C CA . GLU A 1 368 ? -0.130 6.722 -2.274 1.00 83.75 368 GLU A CA 1
ATOM 2947 C C . GLU A 1 368 ? -1.217 7.714 -2.723 1.00 83.75 368 GLU A C 1
ATOM 2949 O O . GLU A 1 368 ? -1.432 7.951 -3.915 1.00 83.75 368 GLU A O 1
ATOM 2954 N N . GLY A 1 369 ? -1.930 8.284 -1.749 1.00 85.81 369 GLY A N 1
ATOM 2955 C CA . GLY A 1 369 ? -3.016 9.231 -1.996 1.00 85.81 369 GLY A CA 1
ATOM 2956 C C . GLY A 1 369 ? -4.352 8.603 -2.407 1.00 85.81 369 GLY A C 1
ATOM 2957 O O . GLY A 1 369 ? -5.259 9.356 -2.762 1.00 85.81 369 GLY A O 1
ATOM 2958 N N . TYR A 1 370 ? -4.494 7.275 -2.350 1.00 88.94 370 TYR A N 1
ATOM 2959 C CA . TYR A 1 370 ? -5.767 6.581 -2.547 1.00 88.94 370 TYR A CA 1
ATOM 2960 C C . TYR A 1 370 ? -6.255 5.875 -1.270 1.00 88.94 370 TYR A C 1
ATOM 2962 O O . TYR A 1 370 ? -5.469 5.489 -0.409 1.00 88.94 370 TYR A O 1
ATOM 2970 N N . LYS A 1 371 ? -7.573 5.681 -1.165 1.00 87.44 371 LYS A N 1
ATOM 2971 C CA . LYS A 1 371 ? -8.246 4.825 -0.179 1.00 87.44 371 LYS A CA 1
ATOM 2972 C C . LYS A 1 371 ? -8.550 3.463 -0.806 1.00 87.44 371 LYS A C 1
ATOM 2974 O O . LYS A 1 371 ? -9.369 3.382 -1.718 1.00 87.44 371 LYS A O 1
ATOM 2979 N N . CYS A 1 372 ? -7.913 2.399 -0.340 1.00 87.81 372 CYS A N 1
ATOM 2980 C CA . CYS A 1 372 ? -8.133 1.053 -0.869 1.00 87.81 372 CYS A CA 1
ATOM 2981 C C . CYS A 1 372 ? -9.310 0.347 -0.184 1.00 87.81 372 CYS A C 1
ATOM 2983 O O . CYS A 1 372 ? -9.458 0.444 1.032 1.00 87.81 372 CYS A O 1
ATOM 2985 N N . SER A 1 373 ? -10.149 -0.346 -0.958 1.00 78.44 373 SER A N 1
ATOM 2986 C CA . SER A 1 373 ? -11.165 -1.254 -0.431 1.00 78.44 373 SER A CA 1
ATOM 2987 C C . SER A 1 373 ? -10.525 -2.567 -0.002 1.00 78.44 373 SER A C 1
ATOM 2989 O O . SER A 1 373 ? -9.598 -3.065 -0.644 1.00 78.44 373 SER A O 1
ATOM 2991 N N . GLY A 1 374 ? -11.040 -3.108 1.098 1.00 66.50 374 GLY A N 1
ATOM 2992 C CA . GLY A 1 374 ? -10.593 -4.377 1.643 1.00 66.50 374 GLY A CA 1
ATOM 2993 C C . GLY A 1 374 ? -9.328 -4.258 2.488 1.00 66.50 374 GLY A C 1
ATOM 2994 O O . GLY A 1 374 ? -8.406 -3.495 2.212 1.00 66.50 374 GLY A O 1
ATOM 2995 N N . HIS A 1 375 ? -9.281 -5.068 3.541 1.00 65.62 375 HIS A N 1
ATOM 2996 C CA . HIS A 1 375 ? -8.099 -5.207 4.389 1.00 65.62 375 HIS A CA 1
ATOM 2997 C C . HIS A 1 375 ? -7.050 -6.139 3.779 1.00 65.62 375 HIS A C 1
ATOM 2999 O O . HIS A 1 375 ? -5.950 -6.237 4.302 1.00 65.62 375 HIS A O 1
ATOM 3005 N N . ARG A 1 376 ? -7.368 -6.851 2.689 1.00 72.12 376 ARG A N 1
ATOM 3006 C CA . ARG A 1 376 ? -6.492 -7.897 2.155 1.00 72.12 376 ARG A CA 1
ATOM 3007 C C . ARG A 1 376 ? -5.296 -7.311 1.403 1.00 72.12 376 ARG A C 1
ATOM 3009 O O . ARG A 1 376 ? -5.477 -6.375 0.619 1.00 72.12 376 ARG A O 1
ATOM 3016 N N . PRO A 1 377 ? -4.095 -7.897 1.560 1.00 76.31 377 PRO A N 1
ATOM 3017 C CA . PRO A 1 377 ? -2.954 -7.542 0.741 1.00 76.31 377 PRO A CA 1
ATOM 3018 C C . PRO A 1 377 ? -3.299 -7.818 -0.721 1.00 76.31 377 PRO A C 1
ATOM 3020 O O . PRO A 1 377 ? -4.040 -8.750 -1.053 1.00 76.31 377 PRO A O 1
ATOM 3023 N N . SER A 1 378 ? -2.780 -6.981 -1.605 1.00 87.44 378 SER A N 1
ATOM 3024 C CA . SER A 1 378 ? -3.098 -7.054 -3.019 1.00 87.44 378 SER A CA 1
ATOM 3025 C C . SER A 1 378 ? -1.834 -7.182 -3.844 1.00 87.44 378 SER A C 1
ATOM 3027 O O . SER A 1 378 ? -0.845 -6.524 -3.556 1.00 87.44 378 SER A O 1
ATOM 3029 N N . HIS A 1 379 ? -1.866 -7.987 -4.895 1.00 89.50 379 HIS A N 1
ATOM 3030 C CA . HIS A 1 379 ? -0.902 -7.933 -5.986 1.00 89.50 379 HIS A CA 1
ATOM 3031 C C . HIS A 1 379 ? -1.332 -6.932 -7.078 1.00 89.50 379 HIS A C 1
ATOM 3033 O O . HIS A 1 379 ? -0.619 -6.752 -8.064 1.00 89.50 379 HIS A O 1
ATOM 3039 N N . GLY A 1 380 ? -2.486 -6.267 -6.943 1.00 92.31 380 GLY A N 1
ATOM 3040 C CA . GLY A 1 380 ? -2.981 -5.321 -7.934 1.00 92.31 380 GLY A CA 1
ATOM 3041 C C . GLY A 1 380 ? -4.212 -4.514 -7.509 1.00 92.31 380 GLY A C 1
ATOM 3042 O O . GLY A 1 380 ? -5.220 -5.058 -7.071 1.00 92.31 380 GLY A O 1
ATOM 3043 N N . TRP A 1 381 ? -4.157 -3.206 -7.739 1.00 94.00 381 TRP A N 1
ATOM 3044 C CA . TRP A 1 381 ? -5.179 -2.217 -7.420 1.00 94.00 381 TRP A CA 1
ATOM 3045 C C . TRP A 1 381 ? -5.766 -1.582 -8.686 1.00 94.00 381 TRP A C 1
ATOM 3047 O O . TRP A 1 381 ? -5.028 -1.176 -9.584 1.00 94.00 381 TRP A O 1
ATOM 3057 N N . LEU A 1 382 ? -7.089 -1.429 -8.740 1.00 93.81 382 LEU A N 1
ATOM 3058 C CA . LEU A 1 382 ? -7.800 -0.617 -9.731 1.00 93.81 382 LEU A CA 1
ATOM 3059 C C . LEU A 1 382 ? -8.282 0.674 -9.071 1.00 93.81 382 LEU A C 1
ATOM 3061 O O . LEU A 1 382 ? -9.201 0.648 -8.262 1.00 93.81 382 LEU A O 1
ATOM 3065 N N . CYS A 1 383 ? -7.675 1.800 -9.415 1.00 93.56 383 CYS A N 1
ATOM 3066 C CA . CYS A 1 383 ? -7.870 3.072 -8.736 1.00 93.56 383 CYS A CA 1
ATOM 3067 C C . CYS A 1 383 ? -8.587 4.102 -9.605 1.00 93.56 383 CYS A C 1
ATOM 3069 O O . CYS A 1 383 ? -8.273 4.274 -10.780 1.00 93.56 383 CYS A O 1
ATOM 3071 N N . TYR A 1 384 ? -9.516 4.837 -9.003 1.00 90.81 384 TYR A N 1
ATOM 3072 C CA . TYR A 1 384 ? -10.329 5.857 -9.658 1.00 90.81 384 TYR A CA 1
ATOM 3073 C C . TYR A 1 384 ? -9.918 7.247 -9.173 1.00 90.81 384 TYR A C 1
ATOM 3075 O O . TYR A 1 384 ? -9.799 7.472 -7.969 1.00 90.81 384 TYR A O 1
ATOM 3083 N N . GLN A 1 385 ? -9.752 8.204 -10.089 1.00 84.69 385 GLN A N 1
ATOM 3084 C CA . GLN A 1 385 ? -9.421 9.601 -9.763 1.00 84.69 385 GLN A CA 1
ATOM 3085 C C . GLN A 1 385 ? -10.663 10.467 -9.479 1.00 84.69 385 GLN A C 1
ATOM 3087 O O . GLN A 1 385 ? -10.725 11.625 -9.879 1.00 84.69 385 GLN A O 1
ATOM 3092 N N . ASN A 1 386 ? -11.676 9.914 -8.812 1.00 82.56 386 ASN A N 1
ATOM 3093 C CA . ASN A 1 386 ? -12.824 10.707 -8.363 1.00 82.56 386 ASN A CA 1
ATOM 3094 C C . ASN A 1 386 ? -12.483 11.520 -7.095 1.00 82.56 386 ASN A C 1
ATOM 3096 O O . ASN A 1 386 ? -11.396 11.368 -6.533 1.00 82.56 386 ASN A O 1
ATOM 3100 N N . ASP A 1 387 ? -13.429 12.328 -6.603 1.00 76.12 387 ASP A N 1
ATOM 3101 C CA . ASP A 1 387 ? -13.268 13.182 -5.409 1.00 76.12 387 ASP A CA 1
ATOM 3102 C C . ASP A 1 387 ? -12.772 12.433 -4.158 1.00 76.12 387 ASP A C 1
ATOM 3104 O O . ASP A 1 387 ? -12.202 13.033 -3.251 1.00 76.12 387 ASP A O 1
ATOM 3108 N N . THR A 1 388 ? -12.964 11.112 -4.101 1.00 78.94 388 THR A N 1
ATOM 3109 C CA . THR A 1 388 ? -12.578 10.276 -2.955 1.00 78.94 388 THR A CA 1
ATOM 3110 C C . THR A 1 388 ? -11.315 9.444 -3.167 1.00 78.94 388 THR A C 1
ATOM 3112 O O . THR A 1 388 ? -10.907 8.774 -2.221 1.00 78.94 388 THR A O 1
ATOM 3115 N N . LYS A 1 389 ? -10.722 9.462 -4.375 1.00 88.00 389 LYS A N 1
ATOM 3116 C CA . LYS A 1 389 ? -9.566 8.645 -4.792 1.00 88.00 389 LYS A CA 1
ATOM 3117 C C . LYS A 1 389 ? -9.602 7.230 -4.205 1.00 88.00 389 LYS A C 1
ATOM 3119 O O . LYS A 1 389 ? -8.869 6.925 -3.272 1.00 88.00 389 LYS A O 1
ATOM 3124 N N . ARG A 1 390 ? -10.463 6.353 -4.724 1.00 91.81 390 ARG A N 1
ATOM 3125 C CA . ARG A 1 390 ? -10.626 4.979 -4.206 1.00 91.81 390 ARG A CA 1
ATOM 3126 C C . ARG A 1 390 ? -9.919 3.943 -5.077 1.00 91.81 390 ARG A C 1
ATOM 3128 O O . ARG A 1 390 ? -9.862 4.126 -6.290 1.00 91.81 390 ARG A O 1
ATOM 3135 N N . CYS A 1 391 ? -9.439 2.855 -4.482 1.00 93.44 391 CYS A N 1
ATOM 3136 C CA . CYS A 1 391 ? -8.895 1.692 -5.185 1.00 93.44 391 CYS A CA 1
ATOM 3137 C C . CYS A 1 391 ? -9.656 0.418 -4.826 1.00 93.44 391 CYS A C 1
ATOM 3139 O O . CYS A 1 391 ? -9.999 0.230 -3.668 1.00 93.44 391 CYS A O 1
ATOM 3141 N N . LEU A 1 392 ? -9.862 -0.455 -5.808 1.00 92.81 392 LEU A N 1
ATOM 3142 C CA . LEU A 1 392 ? -10.434 -1.791 -5.666 1.00 92.81 392 LEU A CA 1
ATOM 3143 C C . LEU A 1 392 ? -9.322 -2.844 -5.731 1.00 92.81 392 LEU A C 1
ATOM 3145 O O . LEU A 1 392 ? -8.458 -2.754 -6.611 1.00 92.81 392 LEU A O 1
ATOM 3149 N N . ASN A 1 393 ? -9.332 -3.834 -4.837 1.00 92.56 393 ASN A N 1
ATOM 3150 C CA . ASN A 1 393 ? -8.379 -4.944 -4.890 1.00 92.56 393 ASN A CA 1
ATOM 3151 C C . ASN A 1 393 ? -8.757 -5.886 -6.043 1.00 92.56 393 ASN A C 1
ATOM 3153 O O . ASN A 1 393 ? -9.791 -6.547 -5.997 1.00 92.56 393 ASN A O 1
ATOM 3157 N N . ILE A 1 394 ? -7.930 -5.953 -7.085 1.00 93.31 394 ILE A N 1
ATOM 3158 C CA . ILE A 1 394 ? -8.190 -6.806 -8.252 1.00 93.31 394 ILE A CA 1
ATOM 3159 C C . ILE A 1 394 ? -7.387 -8.111 -8.227 1.00 93.31 394 ILE A C 1
ATOM 3161 O O . ILE A 1 394 ? -7.749 -9.033 -8.961 1.00 93.31 394 ILE A O 1
ATOM 3165 N N . TRP A 1 395 ? -6.310 -8.207 -7.433 1.00 91.56 395 TRP A N 1
ATOM 3166 C CA . TRP A 1 395 ? -5.482 -9.414 -7.288 1.00 91.56 395 TRP A CA 1
ATOM 3167 C C . TRP A 1 395 ? -5.236 -9.700 -5.793 1.00 91.56 395 TRP A C 1
ATOM 3169 O O . TRP A 1 395 ? -4.381 -9.068 -5.181 1.00 91.56 395 TRP A O 1
ATOM 3179 N N . HIS A 1 396 ? -5.931 -10.659 -5.191 1.00 86.81 396 HIS A N 1
ATOM 3180 C CA . HIS A 1 396 ? -5.691 -11.076 -3.808 1.00 86.81 396 HIS A CA 1
ATOM 3181 C C . HIS A 1 396 ? -4.286 -11.669 -3.641 1.00 86.81 396 HIS A C 1
ATOM 3183 O O . HIS A 1 396 ? -3.897 -12.562 -4.395 1.00 86.81 396 HIS A O 1
ATOM 3189 N N . ALA A 1 397 ? -3.511 -11.166 -2.674 1.00 80.75 397 ALA A N 1
ATOM 3190 C CA . ALA A 1 397 ? -2.158 -11.667 -2.418 1.00 80.75 397 ALA A CA 1
ATOM 3191 C C . ALA A 1 397 ? -2.086 -12.848 -1.445 1.00 80.75 397 ALA A C 1
ATOM 3193 O O . ALA A 1 397 ? -1.053 -13.501 -1.319 1.00 80.75 397 ALA A O 1
ATOM 3194 N N . ASP A 1 398 ? -3.192 -13.138 -0.769 1.00 75.69 398 ASP A N 1
ATOM 3195 C CA . ASP A 1 398 ? -3.413 -14.341 0.027 1.00 75.69 398 ASP A CA 1
ATOM 3196 C C . ASP A 1 398 ? -3.733 -15.576 -0.837 1.00 75.69 398 ASP A C 1
ATOM 3198 O O . ASP A 1 398 ? -3.650 -16.706 -0.352 1.00 75.69 398 ASP A O 1
ATOM 3202 N N . GLU A 1 399 ? -4.037 -15.395 -2.126 1.00 79.38 399 GLU A N 1
ATOM 3203 C CA . GLU A 1 399 ? -4.324 -16.490 -3.050 1.00 79.38 399 GLU A CA 1
ATOM 3204 C C . GLU A 1 399 ? -3.122 -16.830 -3.939 1.00 79.38 399 GLU A C 1
ATOM 3206 O O . GLU A 1 399 ? -2.578 -15.990 -4.653 1.00 79.38 399 GLU A O 1
ATOM 3211 N N . VAL A 1 400 ? -2.742 -18.112 -3.967 1.00 78.19 400 VAL A N 1
ATOM 3212 C CA . VAL A 1 400 ? -1.762 -18.602 -4.943 1.00 78.19 400 VAL A CA 1
ATOM 3213 C C . VAL A 1 400 ? -2.398 -18.529 -6.336 1.00 78.19 400 VAL A C 1
ATOM 3215 O O . VAL A 1 400 ? -3.417 -19.194 -6.563 1.00 78.19 400 VAL A O 1
ATOM 3218 N N . PRO A 1 401 ? -1.821 -17.782 -7.297 1.00 84.69 401 PRO A N 1
ATOM 3219 C CA . PRO A 1 401 ? -2.418 -17.661 -8.616 1.00 84.69 401 PRO A CA 1
ATOM 3220 C C . PRO A 1 401 ? -2.483 -19.027 -9.298 1.00 84.69 401 PRO A C 1
ATOM 3222 O O . PRO A 1 401 ? -1.520 -19.802 -9.277 1.00 84.69 401 PRO A O 1
ATOM 3225 N N . LYS A 1 402 ? -3.604 -19.324 -9.966 1.00 86.75 402 LYS A N 1
ATOM 3226 C CA . LYS A 1 402 ? -3.704 -20.547 -10.774 1.00 86.75 402 LYS A CA 1
ATOM 3227 C C . LYS A 1 402 ? -2.749 -20.419 -11.948 1.00 86.75 402 LYS A C 1
ATOM 3229 O O . LYS A 1 402 ? -2.842 -19.470 -12.726 1.00 86.75 402 LYS A O 1
ATOM 3234 N N . THR A 1 403 ? -1.854 -21.385 -12.096 1.00 84.62 403 THR A N 1
ATOM 3235 C CA . THR A 1 403 ? -0.844 -21.355 -13.149 1.00 84.62 403 THR A CA 1
ATOM 3236 C C . THR A 1 403 ? -1.171 -22.345 -14.255 1.00 84.62 403 THR A C 1
ATOM 3238 O O . THR A 1 403 ? -1.667 -23.447 -14.029 1.00 84.62 403 THR A O 1
ATOM 3241 N N . SER A 1 404 ? -0.903 -21.952 -15.496 1.00 84.81 404 SER A N 1
ATOM 3242 C CA . SER A 1 404 ? -0.910 -22.870 -16.629 1.00 84.81 404 SER A CA 1
ATOM 3243 C C . SER A 1 404 ? 0.244 -22.555 -17.566 1.00 84.81 404 SER A C 1
ATOM 3245 O O . SER A 1 404 ? 0.594 -21.394 -17.780 1.00 84.81 404 SER A O 1
ATOM 3247 N N . TYR A 1 405 ? 0.835 -23.607 -18.121 1.00 79.31 405 TYR A N 1
ATOM 3248 C CA . TYR A 1 405 ? 1.919 -23.508 -19.085 1.00 79.31 405 TYR A CA 1
ATOM 3249 C C . TYR A 1 405 ? 1.474 -24.094 -20.421 1.00 79.31 405 TYR A C 1
ATOM 3251 O O . TYR A 1 405 ? 1.043 -25.251 -20.503 1.00 79.31 405 TYR A O 1
ATOM 3259 N N . ASN A 1 406 ? 1.549 -23.280 -21.472 1.00 77.44 406 ASN A N 1
ATOM 3260 C CA . ASN A 1 406 ? 1.241 -23.698 -22.831 1.00 77.44 406 ASN A CA 1
ATOM 3261 C C . ASN A 1 406 ? 2.534 -23.799 -23.648 1.00 77.44 406 ASN A C 1
ATOM 3263 O O . ASN A 1 406 ? 3.101 -22.782 -24.043 1.00 77.44 406 ASN A O 1
ATOM 3267 N N . ASN A 1 407 ? 2.959 -25.037 -23.912 1.00 66.69 407 ASN A N 1
ATOM 3268 C CA . ASN A 1 407 ? 4.128 -25.370 -24.729 1.00 66.69 407 ASN A CA 1
ATOM 3269 C C . ASN A 1 407 ? 3.789 -25.679 -26.197 1.00 66.69 407 ASN A C 1
ATOM 3271 O O . ASN A 1 407 ? 4.687 -25.951 -26.984 1.00 66.69 407 ASN A O 1
ATOM 3275 N N . LYS A 1 408 ? 2.504 -25.666 -26.587 1.00 59.41 408 LYS A N 1
ATOM 3276 C CA . LYS A 1 408 ? 2.078 -26.000 -27.961 1.00 59.41 408 LYS A CA 1
ATOM 3277 C C . LYS A 1 408 ? 2.345 -24.874 -28.966 1.00 59.41 408 LYS A C 1
ATOM 3279 O O . LYS A 1 408 ? 2.038 -25.016 -30.143 1.00 59.41 408 LYS A O 1
ATOM 3284 N N . SER A 1 409 ? 2.865 -23.745 -28.496 1.00 55.19 409 SER A N 1
ATOM 3285 C CA . SER A 1 409 ? 3.257 -22.590 -29.292 1.00 55.19 409 SER A CA 1
ATOM 3286 C C . SER A 1 409 ? 4.769 -22.421 -29.185 1.00 55.19 409 SER A C 1
ATOM 3288 O O . SER A 1 409 ? 5.323 -22.602 -28.104 1.00 55.19 409 SER A O 1
ATOM 3290 N N . LEU A 1 410 ? 5.418 -22.008 -30.278 1.00 50.69 410 LEU A N 1
ATOM 3291 C CA . LEU A 1 410 ? 6.829 -21.584 -30.305 1.00 50.69 410 LEU A CA 1
ATOM 3292 C C . LEU A 1 410 ? 7.151 -20.495 -29.261 1.00 50.69 410 LEU A C 1
ATOM 3294 O O . LEU A 1 410 ? 8.309 -20.292 -28.915 1.00 50.69 410 LEU A O 1
ATOM 3298 N N . TYR A 1 411 ? 6.124 -19.830 -28.726 1.00 62.41 411 TYR A N 1
ATOM 3299 C CA . TYR A 1 411 ? 6.214 -18.936 -27.584 1.00 62.41 411 TYR A CA 1
ATOM 3300 C C . TYR A 1 411 ? 5.677 -19.656 -26.354 1.00 62.41 411 TYR A C 1
ATOM 3302 O O . TYR A 1 411 ? 4.470 -19.638 -26.092 1.00 62.41 411 TYR A O 1
ATOM 3310 N N . ALA A 1 412 ? 6.587 -20.276 -25.601 1.00 69.81 412 ALA A N 1
ATOM 3311 C CA . ALA A 1 412 ? 6.311 -20.721 -24.244 1.00 69.81 412 ALA A CA 1
ATOM 3312 C C . ALA A 1 412 ? 5.553 -19.609 -23.505 1.00 69.81 412 ALA A C 1
ATOM 3314 O O . ALA A 1 412 ? 5.999 -18.459 -23.458 1.00 69.81 412 ALA A O 1
ATOM 3315 N N . LYS A 1 413 ? 4.359 -19.937 -23.010 1.00 84.38 413 LYS A N 1
ATOM 3316 C CA . LYS A 1 413 ? 3.480 -18.978 -22.348 1.00 84.38 413 LYS A CA 1
ATOM 3317 C C . LYS A 1 413 ? 3.127 -19.494 -20.967 1.00 84.38 413 LYS A C 1
ATOM 3319 O O . LYS A 1 413 ? 2.505 -20.550 -20.846 1.00 84.38 413 LYS A O 1
ATOM 3324 N N . VAL A 1 414 ? 3.486 -18.716 -19.955 1.00 85.75 414 VAL A N 1
ATOM 3325 C CA . VAL A 1 414 ? 3.043 -18.910 -18.576 1.00 85.75 414 VAL A CA 1
ATOM 3326 C C . VAL A 1 414 ? 1.857 -17.989 -18.351 1.00 85.75 414 VAL A C 1
ATOM 3328 O O . VAL A 1 414 ? 1.935 -16.785 -18.592 1.00 85.75 414 VAL A O 1
ATOM 3331 N N . THR A 1 415 ? 0.743 -18.554 -17.915 1.00 89.25 415 THR A N 1
ATOM 3332 C CA . THR A 1 415 ? -0.447 -17.800 -17.539 1.00 89.25 415 THR A CA 1
ATOM 3333 C C . THR A 1 415 ? -0.660 -17.951 -16.043 1.00 89.25 415 THR A C 1
ATOM 3335 O O . THR A 1 415 ? -0.808 -19.075 -15.568 1.00 89.25 415 THR A O 1
ATOM 3338 N N . LEU A 1 416 ? -0.688 -16.828 -15.330 1.00 90.31 416 LEU A N 1
ATOM 3339 C CA . LEU A 1 416 ? -1.107 -16.721 -13.937 1.00 90.31 416 LEU A CA 1
ATOM 3340 C C . LEU A 1 416 ? -2.521 -16.133 -13.908 1.00 90.31 416 LEU A C 1
ATOM 3342 O O . LEU A 1 416 ? -2.811 -15.189 -14.645 1.00 90.31 416 LEU A O 1
ATOM 3346 N N . VAL A 1 417 ? -3.405 -16.697 -13.093 1.00 91.56 417 VAL A N 1
ATOM 3347 C CA . VAL A 1 417 ? -4.769 -16.194 -12.900 1.00 91.56 417 VAL A CA 1
ATOM 3348 C C . VAL A 1 417 ? -4.954 -15.837 -11.433 1.00 91.56 417 VAL A C 1
ATOM 3350 O O . VAL A 1 417 ? -4.888 -16.724 -10.581 1.00 91.56 417 VAL A O 1
ATOM 3353 N N . TYR A 1 418 ? -5.189 -14.554 -11.172 1.00 92.81 418 TYR A N 1
ATOM 3354 C CA . TYR A 1 418 ? -5.518 -14.002 -9.858 1.00 92.81 418 TYR A CA 1
ATOM 3355 C C . TYR A 1 418 ? -7.023 -13.763 -9.775 1.00 92.81 418 TYR A C 1
ATOM 3357 O O . TYR A 1 418 ? -7.637 -13.373 -10.774 1.00 92.81 418 TYR A O 1
ATOM 3365 N N . ASN A 1 419 ? -7.600 -13.965 -8.594 1.00 93.00 419 ASN A N 1
ATOM 3366 C CA . ASN A 1 419 ? -8.940 -13.482 -8.280 1.00 93.00 419 ASN A CA 1
ATOM 3367 C C . ASN A 1 419 ? -8.808 -12.220 -7.422 1.00 93.00 419 ASN A C 1
ATOM 3369 O O . ASN A 1 419 ? -7.873 -12.104 -6.632 1.00 93.00 419 ASN A O 1
ATOM 3373 N N . GLY A 1 420 ? -9.717 -11.276 -7.605 1.00 90.25 420 GLY A N 1
ATOM 3374 C CA . GLY A 1 420 ? -9.856 -10.074 -6.795 1.00 90.25 420 GLY A CA 1
ATOM 3375 C C . GLY A 1 420 ? -11.262 -9.949 -6.232 1.00 90.25 420 GLY A C 1
ATOM 3376 O O . GLY A 1 420 ? -12.082 -10.864 -6.329 1.00 90.25 420 GLY A O 1
ATOM 3377 N N . GLU A 1 421 ? -11.553 -8.777 -5.684 1.00 88.50 421 GLU A N 1
ATOM 3378 C CA . GLU A 1 421 ? -12.871 -8.458 -5.152 1.00 88.50 421 GLU A CA 1
ATOM 3379 C C . GLU A 1 421 ? -13.931 -8.455 -6.261 1.00 88.50 421 GLU A C 1
ATOM 3381 O O . GLU A 1 421 ? -13.651 -8.169 -7.427 1.00 88.50 421 GLU A O 1
ATOM 3386 N N . SER A 1 422 ? -15.184 -8.731 -5.886 1.00 87.25 422 SER A N 1
ATOM 3387 C CA . SER A 1 422 ? -16.338 -8.705 -6.802 1.00 87.25 422 SER A CA 1
ATOM 3388 C C . SER A 1 422 ? -16.205 -9.646 -8.009 1.00 87.25 422 SER A C 1
ATOM 3390 O O . SER A 1 422 ? -16.587 -9.289 -9.125 1.00 87.25 422 SER A O 1
ATOM 3392 N N . ASP A 1 423 ? -15.622 -10.830 -7.798 1.00 86.75 423 ASP A N 1
ATOM 3393 C CA . ASP A 1 423 ? -15.384 -11.846 -8.832 1.00 86.75 423 ASP A CA 1
ATOM 3394 C C . ASP A 1 423 ? -14.556 -11.341 -10.028 1.00 86.75 423 ASP A C 1
ATOM 3396 O O . ASP A 1 423 ? -14.615 -11.902 -11.127 1.00 86.75 423 ASP A O 1
ATOM 3400 N N . ILE A 1 424 ? -13.781 -10.267 -9.843 1.00 89.81 424 ILE A N 1
ATOM 3401 C CA . ILE A 1 424 ? -12.869 -9.773 -10.869 1.00 89.81 424 ILE A CA 1
ATOM 3402 C C . ILE A 1 424 ? -11.726 -10.769 -11.005 1.00 89.81 424 ILE A C 1
ATOM 3404 O O . ILE A 1 424 ? -11.042 -11.089 -10.036 1.00 89.81 424 ILE A O 1
ATOM 3408 N N . GLN A 1 425 ? -11.468 -11.229 -12.225 1.00 94.06 425 GLN A N 1
ATOM 3409 C CA . GLN A 1 425 ? -10.294 -12.049 -12.508 1.00 94.06 425 GLN A CA 1
ATOM 3410 C C . GLN A 1 425 ? -9.214 -11.244 -13.211 1.00 94.06 425 GLN A C 1
ATOM 3412 O O . GLN A 1 425 ? -9.473 -10.309 -13.964 1.00 94.06 425 GLN A O 1
ATOM 3417 N N . SER A 1 426 ? -7.966 -11.633 -13.008 1.00 93.62 426 SER A N 1
ATOM 3418 C CA . SER A 1 426 ? -6.846 -11.038 -13.715 1.00 93.62 426 SER A CA 1
ATOM 3419 C C . SER A 1 426 ? -5.940 -12.108 -14.280 1.00 93.62 426 SER A C 1
ATOM 3421 O O . SER A 1 426 ? -5.359 -12.915 -13.562 1.00 93.62 426 SER A O 1
ATOM 3423 N N . ILE A 1 427 ? -5.836 -12.112 -15.604 1.00 92.69 427 ILE A N 1
ATOM 3424 C CA . ILE A 1 427 ? -5.074 -13.081 -16.377 1.00 92.69 427 ILE A CA 1
ATOM 3425 C C . ILE A 1 427 ? -3.765 -12.425 -16.792 1.00 92.69 427 ILE A C 1
ATOM 3427 O O . ILE A 1 427 ? -3.715 -11.589 -17.698 1.00 92.69 427 ILE A O 1
ATOM 3431 N N . VAL A 1 428 ? -2.690 -12.848 -16.149 1.00 91.19 428 VAL A N 1
ATOM 3432 C CA . VAL A 1 428 ? -1.334 -12.384 -16.396 1.00 91.19 428 VAL A CA 1
ATOM 3433 C C . VAL A 1 428 ? -0.615 -13.379 -17.291 1.00 91.19 428 VAL A C 1
ATOM 3435 O O . VAL A 1 428 ? -0.346 -14.514 -16.912 1.00 91.19 428 VAL A O 1
ATOM 3438 N N . ASN A 1 429 ? -0.304 -12.957 -18.512 1.00 89.81 429 ASN A N 1
ATOM 3439 C CA . ASN A 1 429 ? 0.376 -13.789 -19.491 1.00 89.81 429 ASN A CA 1
ATOM 3440 C C . ASN A 1 429 ? 1.823 -13.357 -19.659 1.00 89.81 429 ASN A C 1
ATOM 3442 O O . ASN A 1 429 ? 2.071 -12.324 -20.273 1.00 89.81 429 ASN A O 1
ATOM 3446 N N . PHE A 1 430 ? 2.761 -14.186 -19.232 1.00 87.00 430 PHE A N 1
ATOM 3447 C CA . PHE A 1 430 ? 4.156 -14.050 -19.610 1.00 87.00 430 PHE A CA 1
ATOM 3448 C C . PHE A 1 430 ? 4.422 -14.863 -20.873 1.00 87.00 430 PHE A C 1
ATOM 3450 O O . PHE A 1 430 ? 4.231 -16.080 -20.899 1.00 87.00 430 PHE A O 1
ATOM 3457 N N . LYS A 1 431 ? 4.819 -14.183 -21.943 1.00 87.06 431 LYS A N 1
ATOM 3458 C CA . LYS A 1 431 ? 5.276 -14.801 -23.183 1.00 87.06 431 LYS A CA 1
ATOM 3459 C C . LYS A 1 431 ? 6.798 -14.800 -23.208 1.00 87.06 431 LYS A C 1
ATOM 3461 O O . LYS A 1 431 ? 7.417 -13.759 -22.981 1.00 87.06 431 LYS A O 1
ATOM 3466 N N . CYS A 1 432 ? 7.377 -15.942 -23.558 1.00 83.00 432 CYS A N 1
ATOM 3467 C CA . CYS A 1 432 ? 8.793 -16.028 -23.873 1.00 83.00 432 CYS A CA 1
ATOM 3468 C C . CYS A 1 432 ? 9.117 -15.063 -25.017 1.00 83.00 432 CYS A C 1
ATOM 3470 O O . CYS A 1 432 ? 8.496 -15.109 -26.083 1.00 83.00 432 CYS A O 1
ATOM 3472 N N . ASN A 1 433 ? 10.087 -14.186 -24.782 1.00 78.81 433 ASN A N 1
ATOM 3473 C CA . ASN A 1 433 ? 10.664 -13.334 -25.808 1.00 78.81 433 ASN A CA 1
ATOM 3474 C C . ASN A 1 433 ? 12.181 -13.480 -25.754 1.00 78.81 433 ASN A C 1
ATOM 3476 O O . ASN A 1 433 ? 12.832 -12.898 -24.894 1.00 78.81 433 ASN A O 1
ATOM 3480 N N . ALA A 1 434 ? 12.711 -14.294 -26.665 1.00 67.69 434 ALA A N 1
ATOM 3481 C CA . ALA A 1 434 ? 14.133 -14.597 -26.765 1.00 67.69 434 ALA A CA 1
ATOM 3482 C C . ALA A 1 434 ? 14.904 -13.608 -27.662 1.00 67.69 434 ALA A C 1
ATOM 3484 O O . ALA A 1 434 ? 16.069 -13.851 -27.963 1.00 67.69 434 ALA A O 1
ATOM 3485 N N . ARG A 1 435 ? 14.280 -12.517 -28.145 1.00 57.75 435 ARG A N 1
ATOM 3486 C CA . ARG A 1 435 ? 14.974 -11.572 -29.033 1.00 57.75 435 ARG A CA 1
ATOM 3487 C C . ARG A 1 435 ? 16.065 -10.790 -28.276 1.00 57.75 435 ARG A C 1
ATOM 3489 O O . ARG A 1 435 ? 15.742 -10.123 -27.290 1.00 57.75 435 ARG A O 1
ATOM 3496 N N . PRO A 1 436 ? 17.311 -10.744 -28.783 1.00 44.62 436 PRO A N 1
ATOM 3497 C CA . PRO A 1 436 ? 18.235 -9.661 -28.457 1.00 44.62 436 PRO A CA 1
ATOM 3498 C C . PRO A 1 436 ? 17.672 -8.340 -29.033 1.00 44.62 436 PRO A C 1
ATOM 3500 O O . PRO A 1 436 ? 17.118 -8.369 -30.135 1.00 44.62 436 PRO A O 1
ATOM 3503 N N . PRO A 1 437 ? 17.750 -7.189 -28.333 1.00 45.31 437 PRO A N 1
ATOM 3504 C CA . PRO A 1 437 ? 18.626 -6.874 -27.212 1.00 45.31 437 PRO A CA 1
ATOM 3505 C C . PRO A 1 437 ? 17.823 -6.623 -25.925 1.00 45.31 437 PRO A C 1
ATOM 3507 O O . PRO A 1 437 ? 17.987 -5.584 -25.290 1.00 45.31 437 PRO A O 1
ATOM 3510 N N . ILE A 1 438 ? 16.905 -7.519 -25.549 1.00 48.28 438 ILE A N 1
ATOM 3511 C CA . ILE A 1 438 ? 16.305 -7.419 -24.214 1.00 48.28 438 ILE A CA 1
ATOM 3512 C C . ILE A 1 438 ? 17.422 -7.777 -23.242 1.00 48.28 438 ILE A C 1
ATOM 3514 O O . ILE A 1 438 ? 17.776 -8.950 -23.121 1.00 48.28 438 ILE A O 1
ATOM 3518 N N . GLN A 1 439 ? 18.047 -6.756 -22.646 1.00 51.56 439 GLN A N 1
ATOM 3519 C CA . GLN A 1 439 ? 19.093 -6.961 -21.655 1.00 51.56 439 GLN A CA 1
ATOM 3520 C C . GLN A 1 439 ? 18.572 -7.913 -20.591 1.00 51.56 439 GLN A C 1
ATOM 3522 O O . GLN A 1 439 ? 17.380 -7.915 -20.274 1.00 51.56 439 GLN A O 1
ATOM 3527 N N . ASP A 1 440 ? 19.485 -8.664 -19.983 1.00 48.81 440 ASP A N 1
ATOM 3528 C CA . ASP A 1 440 ? 19.156 -9.568 -18.892 1.00 48.81 440 ASP A CA 1
ATOM 3529 C C . ASP A 1 440 ? 18.323 -8.890 -17.795 1.00 48.81 440 ASP A C 1
ATOM 3531 O O . ASP A 1 440 ? 17.585 -9.580 -17.090 1.00 48.81 440 ASP A O 1
ATOM 3535 N N . ASP A 1 441 ? 18.411 -7.558 -17.710 1.00 44.88 441 ASP A N 1
ATOM 3536 C CA . ASP A 1 441 ? 17.863 -6.635 -16.723 1.00 44.88 441 ASP A CA 1
ATOM 3537 C C . ASP A 1 441 ? 16.520 -5.985 -17.063 1.00 44.88 441 ASP A C 1
ATOM 3539 O O . ASP A 1 441 ? 15.863 -5.483 -16.149 1.00 44.88 441 ASP A O 1
ATOM 3543 N N . GLU A 1 442 ? 16.076 -6.026 -18.318 1.00 46.69 442 GLU A N 1
ATOM 3544 C CA . GLU A 1 442 ? 14.831 -5.381 -18.733 1.00 46.69 442 GLU A CA 1
ATOM 3545 C C . GLU A 1 442 ? 13.724 -6.407 -18.959 1.00 46.69 442 GLU A C 1
ATOM 3547 O O . GLU A 1 442 ? 13.766 -7.245 -19.857 1.00 46.69 442 GLU A O 1
ATOM 3552 N N . ILE A 1 443 ? 12.649 -6.292 -18.181 1.00 51.94 443 ILE A N 1
ATOM 3553 C CA . ILE A 1 443 ? 11.356 -6.785 -18.642 1.00 51.94 443 ILE A CA 1
ATOM 3554 C C . ILE A 1 443 ? 10.976 -5.860 -19.795 1.00 51.94 443 ILE A C 1
ATOM 3556 O O . ILE A 1 443 ? 10.679 -4.687 -19.570 1.00 51.94 443 ILE A O 1
ATOM 3560 N N . ALA A 1 444 ? 10.987 -6.370 -21.026 1.00 47.28 444 ALA A N 1
ATOM 3561 C CA . ALA A 1 444 ? 10.407 -5.657 -22.153 1.00 47.28 444 ALA A CA 1
ATOM 3562 C C . ALA A 1 444 ? 8.887 -5.631 -21.965 1.00 47.28 444 ALA A C 1
ATOM 3564 O O . ALA A 1 444 ? 8.140 -6.445 -22.519 1.00 47.28 444 ALA A O 1
ATOM 3565 N N . TRP A 1 445 ? 8.423 -4.686 -21.150 1.00 51.66 445 TRP A N 1
ATOM 3566 C CA . TRP A 1 445 ? 7.057 -4.206 -21.197 1.00 51.66 445 TRP A CA 1
ATOM 3567 C C . TRP A 1 445 ? 6.770 -3.915 -22.664 1.00 51.66 445 TRP A C 1
ATOM 3569 O O . TRP A 1 445 ? 7.524 -3.182 -23.309 1.00 51.66 445 TRP A O 1
ATOM 3579 N N . LEU A 1 446 ? 5.734 -4.534 -23.235 1.00 48.12 446 LEU A N 1
ATOM 3580 C CA . LEU A 1 446 ? 5.294 -4.106 -24.558 1.00 48.12 446 LEU A CA 1
ATOM 3581 C C . LEU A 1 446 ? 5.130 -2.576 -24.502 1.00 48.12 446 LEU A C 1
ATOM 3583 O O . LEU A 1 446 ? 4.603 -2.080 -23.504 1.00 48.12 446 LEU A O 1
ATOM 3587 N N . PRO A 1 447 ? 5.566 -1.827 -25.530 1.00 40.66 447 PRO A N 1
ATOM 3588 C CA . PRO A 1 447 ? 5.589 -0.359 -25.516 1.00 40.66 447 PRO A CA 1
ATOM 3589 C C . PRO A 1 447 ? 4.226 0.294 -25.228 1.00 40.66 447 PRO A C 1
ATOM 3591 O O . PRO A 1 447 ? 4.157 1.480 -24.926 1.00 40.66 447 PRO A O 1
ATOM 3594 N N . ASN A 1 448 ? 3.149 -0.489 -25.223 1.00 53.06 448 ASN A N 1
ATOM 3595 C CA . ASN A 1 448 ? 1.864 -0.084 -24.694 1.00 53.06 448 ASN A CA 1
ATOM 3596 C C . ASN A 1 448 ? 1.689 -0.700 -23.296 1.00 53.06 448 ASN A C 1
ATOM 3598 O O . ASN A 1 448 ? 1.324 -1.873 -23.190 1.00 53.06 448 ASN A O 1
ATOM 3602 N N . LYS A 1 449 ? 1.897 0.096 -22.231 1.00 66.50 449 LYS A N 1
ATOM 3603 C CA . LYS A 1 449 ? 1.454 -0.170 -20.839 1.00 66.50 449 LYS A CA 1
ATOM 3604 C C . LYS A 1 449 ? -0.081 -0.226 -20.748 1.00 66.50 449 LYS A C 1
ATOM 3606 O O . LYS A 1 449 ? -0.694 0.469 -19.944 1.00 66.50 449 LYS A O 1
ATOM 3611 N N . THR A 1 450 ? -0.716 -0.979 -21.636 1.00 73.88 450 THR A N 1
ATOM 3612 C CA . THR A 1 450 ? -2.162 -1.052 -21.786 1.00 73.88 450 THR A CA 1
ATOM 3613 C C . THR A 1 450 ? -2.651 -2.382 -21.255 1.00 73.88 450 THR A C 1
ATOM 3615 O O . THR A 1 450 ? -2.283 -3.435 -21.782 1.00 73.88 450 THR A O 1
ATOM 3618 N N . VAL A 1 451 ? -3.505 -2.330 -20.246 1.00 84.50 451 VAL A N 1
ATOM 3619 C CA . VAL A 1 451 ? -4.268 -3.479 -19.767 1.00 84.50 451 VAL A CA 1
ATOM 3620 C C . VAL A 1 451 ? -5.601 -3.485 -20.497 1.00 84.50 451 VAL A C 1
ATOM 3622 O O . VAL A 1 451 ? -6.247 -2.446 -20.640 1.00 84.50 451 VAL A O 1
ATOM 3625 N N . LYS A 1 452 ? -6.009 -4.658 -20.987 1.00 87.94 452 LYS A N 1
ATOM 3626 C CA . LYS A 1 452 ? -7.325 -4.828 -21.611 1.00 87.94 452 LYS A CA 1
ATOM 3627 C C . LYS A 1 452 ? -8.304 -5.348 -20.574 1.00 87.94 452 LYS A C 1
ATOM 3629 O O . LYS A 1 452 ? -8.060 -6.410 -20.006 1.00 87.94 452 LYS A O 1
ATOM 3634 N N . TYR A 1 453 ? -9.404 -4.639 -20.369 1.00 89.56 453 TYR A N 1
ATOM 3635 C CA . TYR A 1 453 ? -10.521 -5.124 -19.567 1.00 89.56 453 TYR A CA 1
ATOM 3636 C C . TYR A 1 453 ? -11.597 -5.720 -20.476 1.00 89.56 453 TYR A C 1
ATOM 3638 O O . TYR A 1 453 ? -11.976 -5.115 -21.477 1.00 89.56 453 TYR A O 1
ATOM 3646 N N . TYR A 1 454 ? -12.073 -6.916 -20.141 1.00 87.19 454 TYR A N 1
ATOM 3647 C CA . TYR A 1 454 ? -13.142 -7.602 -20.860 1.00 87.19 454 TYR A CA 1
ATOM 3648 C C . TYR A 1 454 ? -14.400 -7.627 -19.993 1.00 87.19 454 TYR A C 1
ATOM 3650 O O . TYR A 1 454 ? -14.643 -8.599 -19.283 1.00 87.19 454 TYR A O 1
ATOM 3658 N N . GLU A 1 455 ? -15.212 -6.573 -20.093 1.00 85.25 455 GLU A N 1
ATOM 3659 C CA . GLU A 1 455 ? -16.425 -6.362 -19.285 1.00 85.25 455 GLU A CA 1
ATOM 3660 C C . GLU A 1 455 ? -17.362 -7.578 -19.277 1.00 85.25 455 GLU A C 1
ATOM 3662 O O . GLU A 1 455 ? -17.763 -8.048 -18.217 1.00 85.25 455 GLU A O 1
ATOM 3667 N N . LYS A 1 456 ? -17.616 -8.179 -20.450 1.00 86.19 456 LYS A N 1
ATOM 3668 C CA . LYS A 1 456 ? -18.493 -9.358 -20.598 1.00 86.19 456 LYS A CA 1
ATOM 3669 C C . LYS A 1 456 ? -18.107 -10.539 -19.695 1.00 86.19 456 LYS A C 1
ATOM 3671 O O . LYS A 1 456 ? -18.957 -11.366 -19.377 1.00 86.19 456 LYS A O 1
ATOM 3676 N N . TYR A 1 457 ? -16.830 -10.654 -19.349 1.00 83.19 457 TYR A N 1
ATOM 3677 C CA . TYR A 1 457 ? -16.281 -11.775 -18.589 1.00 83.19 457 TYR A CA 1
ATOM 3678 C C . TYR A 1 457 ? -15.632 -11.327 -17.275 1.00 83.19 457 TYR A C 1
ATOM 3680 O O . TYR A 1 457 ? -14.989 -12.143 -16.623 1.00 83.19 457 TYR A O 1
ATOM 3688 N N . ASN A 1 458 ? -15.769 -10.045 -16.926 1.00 89.81 458 ASN A N 1
ATOM 3689 C CA . ASN A 1 458 ? -15.215 -9.414 -15.735 1.00 89.81 458 ASN A CA 1
ATOM 3690 C C . ASN A 1 458 ? -13.738 -9.759 -15.451 1.00 89.81 458 ASN A C 1
ATOM 3692 O O . ASN A 1 458 ? -13.379 -10.120 -14.330 1.00 89.81 458 ASN A O 1
ATOM 3696 N N . TYR A 1 459 ? -12.865 -9.672 -16.466 1.00 92.38 459 TYR A N 1
ATOM 3697 C CA . TYR A 1 459 ? -11.434 -9.901 -16.249 1.00 92.38 459 TYR A CA 1
ATOM 3698 C C . TYR A 1 459 ? -10.504 -8.904 -16.938 1.00 92.38 459 TYR A C 1
ATOM 3700 O O . TYR A 1 459 ? -10.780 -8.383 -18.023 1.00 92.38 459 TYR A O 1
ATOM 3708 N N . PHE A 1 460 ? -9.345 -8.696 -16.318 1.00 91.19 460 PHE A N 1
ATOM 3709 C CA . PHE A 1 460 ? -8.225 -7.940 -16.864 1.00 91.19 460 PHE A CA 1
ATOM 3710 C C . PHE A 1 460 ? -7.216 -8.879 -17.528 1.00 91.19 460 PHE A C 1
ATOM 3712 O O . PHE A 1 460 ? -6.876 -9.935 -16.998 1.00 91.19 460 PHE A O 1
ATOM 3719 N N . LEU A 1 461 ? -6.719 -8.508 -18.706 1.00 91.25 461 LEU A N 1
ATOM 3720 C CA . LEU A 1 461 ? -5.699 -9.251 -19.436 1.00 91.25 461 LEU A CA 1
ATOM 3721 C C . LEU A 1 461 ? -4.407 -8.448 -19.491 1.00 91.25 461 LEU A C 1
ATOM 3723 O O . LEU A 1 461 ? -4.335 -7.406 -20.148 1.00 91.25 461 LEU A O 1
ATOM 3727 N N . TYR A 1 462 ? -3.373 -9.005 -18.879 1.00 90.25 462 TYR A N 1
ATOM 3728 C CA . TYR A 1 462 ? -2.027 -8.464 -18.886 1.00 90.25 462 TYR A CA 1
ATOM 3729 C C . TYR A 1 462 ? -1.152 -9.336 -19.776 1.00 90.25 462 TYR A C 1
ATOM 3731 O O . TYR A 1 462 ? -1.277 -10.566 -19.794 1.00 90.25 462 TYR A O 1
ATOM 3739 N N . GLN A 1 463 ? -0.260 -8.706 -20.532 1.00 87.06 463 GLN A N 1
ATOM 3740 C CA . GLN A 1 463 ? 0.680 -9.416 -21.383 1.00 87.06 463 GLN A CA 1
ATOM 3741 C C . GLN A 1 463 ? 2.085 -8.862 -21.180 1.00 87.06 463 GLN A C 1
ATOM 3743 O O . GLN A 1 463 ? 2.378 -7.725 -21.535 1.00 87.06 463 GLN A O 1
ATOM 3748 N N . PHE A 1 464 ? 2.944 -9.712 -20.639 1.00 83.69 464 PHE A N 1
ATOM 3749 C CA . PHE A 1 464 ? 4.346 -9.461 -20.366 1.00 83.69 464 PHE A CA 1
ATOM 3750 C C . PHE A 1 464 ? 5.178 -10.273 -21.349 1.00 83.69 464 PHE A C 1
ATOM 3752 O O . PHE A 1 464 ? 4.827 -11.408 -21.674 1.00 83.69 464 PHE A O 1
ATOM 3759 N N . ASN A 1 465 ? 6.286 -9.708 -21.809 1.00 81.81 465 ASN A N 1
ATOM 3760 C CA . ASN A 1 465 ? 7.297 -10.453 -22.538 1.00 81.81 465 ASN A CA 1
ATOM 3761 C C . ASN A 1 465 ? 8.513 -10.588 -21.625 1.00 81.81 465 ASN A C 1
ATOM 3763 O O . ASN A 1 465 ? 9.023 -9.583 -21.136 1.00 81.81 465 ASN A O 1
ATOM 3767 N N . SER A 1 466 ? 8.962 -11.813 -21.377 1.00 79.62 466 SER A N 1
ATOM 3768 C CA . SER A 1 466 ? 10.113 -12.054 -20.510 1.00 79.62 466 SER A CA 1
ATOM 3769 C C . SER A 1 466 ? 10.934 -13.240 -20.994 1.00 79.62 466 SER A C 1
ATOM 3771 O O . SER A 1 466 ? 10.385 -14.301 -21.307 1.00 79.62 466 SER A O 1
ATOM 3773 N N . LYS A 1 467 ? 12.259 -13.071 -20.996 1.00 76.31 467 LYS A N 1
ATOM 3774 C CA . LYS A 1 467 ? 13.213 -14.156 -21.237 1.00 76.31 467 LYS A CA 1
ATOM 3775 C C . LYS A 1 467 ? 13.152 -15.239 -20.152 1.00 76.31 467 LYS A C 1
ATOM 3777 O O . LYS A 1 467 ? 13.339 -16.408 -20.461 1.00 76.31 467 LYS A O 1
ATOM 3782 N N . ASP A 1 468 ? 12.796 -14.879 -18.914 1.00 75.12 468 ASP A N 1
ATOM 3783 C CA . ASP A 1 468 ? 12.754 -15.804 -17.767 1.00 75.12 468 ASP A CA 1
ATOM 3784 C C . ASP A 1 468 ? 11.606 -16.823 -17.892 1.00 75.12 468 ASP A C 1
ATOM 3786 O O . ASP A 1 468 ? 11.523 -17.789 -17.138 1.00 75.12 468 ASP A O 1
ATOM 3790 N N . THR A 1 469 ? 10.702 -16.611 -18.854 1.00 77.38 469 THR A N 1
ATOM 3791 C CA . THR A 1 469 ? 9.603 -17.539 -19.170 1.00 77.38 469 THR A CA 1
ATOM 3792 C C . THR A 1 469 ? 9.899 -18.458 -20.352 1.00 77.38 469 THR A C 1
ATOM 3794 O O . THR A 1 469 ? 9.070 -19.296 -20.716 1.00 77.38 469 THR A O 1
ATOM 3797 N N . CYS A 1 470 ? 11.087 -18.332 -20.945 1.00 77.81 470 CYS A N 1
ATOM 3798 C CA . CYS A 1 470 ? 11.586 -19.259 -21.946 1.00 77.81 470 CYS A CA 1
ATOM 3799 C C . CYS A 1 470 ? 12.059 -20.546 -21.258 1.00 77.81 470 CYS A C 1
ATOM 3801 O O . CYS A 1 470 ? 12.885 -20.514 -20.355 1.00 77.81 470 CYS A O 1
ATOM 3803 N N . SER A 1 471 ? 11.544 -21.702 -21.685 1.00 63.03 471 SER A N 1
ATOM 3804 C CA . SER A 1 471 ? 11.835 -23.004 -21.058 1.00 63.03 471 SER A CA 1
ATOM 3805 C C . SER A 1 471 ? 13.226 -23.564 -21.357 1.00 63.03 471 SER A C 1
ATOM 3807 O O . SER A 1 471 ? 13.518 -24.690 -20.971 1.00 63.03 471 SER A O 1
ATOM 3809 N N . MET A 1 472 ? 14.063 -22.826 -22.083 1.00 60.59 472 MET A N 1
ATOM 3810 C CA . MET A 1 472 ? 15.423 -23.227 -22.423 1.00 60.59 472 MET A CA 1
ATOM 3811 C C . MET A 1 472 ? 16.354 -22.101 -21.993 1.00 60.59 472 MET A C 1
ATOM 3813 O O . MET A 1 472 ? 16.203 -20.971 -22.461 1.00 60.59 472 MET A O 1
ATOM 3817 N N . THR A 1 473 ? 17.300 -22.401 -21.105 1.00 48.91 473 THR A N 1
ATOM 3818 C CA . THR A 1 473 ? 18.475 -21.556 -20.903 1.00 48.91 473 THR A CA 1
ATOM 3819 C C . THR A 1 473 ? 19.228 -21.542 -22.226 1.00 48.91 473 THR A C 1
ATOM 3821 O O . THR A 1 473 ? 19.779 -22.554 -22.656 1.00 48.91 473 THR A O 1
ATOM 3824 N N . TRP A 1 474 ? 19.178 -20.412 -22.928 1.00 49.19 474 TRP A N 1
ATOM 3825 C CA . TRP A 1 474 ? 20.096 -20.160 -24.027 1.00 49.19 474 TRP A CA 1
ATOM 3826 C C . TRP A 1 474 ? 21.456 -19.909 -23.385 1.00 49.19 474 TRP A C 1
ATOM 3828 O O . TRP A 1 474 ? 21.826 -18.763 -23.150 1.00 49.19 474 TRP A O 1
ATOM 3838 N N . ASP A 1 475 ? 22.181 -20.976 -23.061 1.00 39.75 475 ASP A N 1
ATOM 3839 C CA . ASP A 1 475 ? 23.620 -20.865 -22.870 1.00 39.75 475 ASP A CA 1
ATOM 3840 C C . ASP A 1 475 ? 24.186 -20.565 -24.259 1.00 39.75 475 ASP A C 1
ATOM 3842 O O . ASP A 1 475 ? 24.560 -21.463 -25.014 1.00 39.75 475 ASP A O 1
ATOM 3846 N N . PHE A 1 476 ? 24.177 -19.287 -24.646 1.00 38.91 476 PHE A N 1
ATOM 3847 C CA . PHE A 1 476 ? 25.167 -18.814 -25.593 1.00 38.91 476 PHE A CA 1
ATOM 3848 C C . PHE A 1 476 ? 26.499 -19.089 -24.900 1.00 38.91 476 PHE A C 1
ATOM 3850 O O . PHE A 1 476 ? 26.729 -18.532 -23.826 1.00 38.91 476 PHE A O 1
ATOM 3857 N N . PRO A 1 477 ? 27.361 -19.975 -25.423 1.00 35.53 477 PRO A N 1
ATOM 3858 C CA . PRO A 1 477 ? 28.711 -20.040 -24.899 1.00 35.53 477 PRO A CA 1
ATOM 3859 C C . PRO A 1 477 ? 29.273 -18.623 -25.023 1.00 35.53 477 PRO A C 1
ATOM 3861 O O . PRO A 1 477 ? 29.095 -18.012 -26.081 1.00 35.53 477 PRO A O 1
ATOM 3864 N N . ASP A 1 478 ? 29.876 -18.093 -23.956 1.00 32.66 478 ASP A N 1
ATOM 3865 C CA . ASP A 1 478 ? 30.652 -16.852 -23.998 1.00 32.66 478 ASP A CA 1
ATOM 3866 C C . ASP A 1 478 ? 31.742 -17.026 -25.062 1.00 32.66 478 ASP A C 1
ATOM 3868 O O . ASP A 1 478 ? 32.837 -17.531 -24.810 1.00 32.66 478 ASP A O 1
ATOM 3872 N N . PHE A 1 479 ? 31.407 -16.695 -26.304 1.00 40.50 479 PHE A N 1
ATOM 3873 C CA . PHE A 1 479 ? 32.354 -16.643 -27.391 1.00 40.50 479 PHE A CA 1
ATOM 3874 C C . PHE A 1 479 ? 32.890 -15.230 -27.397 1.00 40.50 479 PHE A C 1
ATOM 3876 O O . PHE A 1 479 ? 32.198 -14.284 -27.774 1.00 40.50 479 PHE A O 1
ATOM 3883 N N . ASP A 1 480 ? 34.138 -15.127 -26.956 1.00 30.55 480 ASP A N 1
ATOM 3884 C CA . ASP A 1 480 ? 34.996 -13.977 -27.165 1.00 30.55 480 ASP A CA 1
ATOM 3885 C C . ASP A 1 480 ? 34.834 -13.530 -28.628 1.00 30.55 480 ASP A C 1
ATOM 3887 O O . ASP A 1 480 ? 35.200 -14.253 -29.563 1.00 30.55 480 ASP A O 1
ATOM 3891 N N . TYR A 1 481 ? 34.164 -12.393 -28.831 1.00 34.44 481 TYR A N 1
ATOM 3892 C CA . TYR A 1 481 ? 33.887 -11.819 -30.144 1.00 34.44 481 TYR A CA 1
ATOM 3893 C C . TYR A 1 481 ? 35.208 -11.291 -30.712 1.00 34.44 481 TYR A C 1
ATOM 3895 O O . TYR A 1 481 ? 35.456 -10.089 -30.790 1.00 34.44 481 TYR A O 1
ATOM 3903 N N . GLN A 1 482 ? 36.085 -12.191 -31.147 1.00 30.08 482 GLN A N 1
ATOM 3904 C CA . GLN A 1 482 ? 37.096 -11.820 -32.117 1.00 30.08 482 GLN A CA 1
ATOM 3905 C C . GLN A 1 482 ? 36.375 -11.675 -33.451 1.00 30.08 482 GLN A C 1
ATOM 3907 O O . GLN A 1 482 ? 36.149 -12.650 -34.169 1.00 30.08 482 GLN A O 1
ATOM 3912 N N . LEU A 1 483 ? 35.971 -10.436 -33.759 1.00 35.72 483 LEU A N 1
ATOM 3913 C CA . LEU A 1 483 ? 35.707 -10.010 -35.130 1.00 35.72 483 LEU A CA 1
ATOM 3914 C C . LEU A 1 483 ? 36.809 -10.626 -36.004 1.00 35.72 483 LEU A C 1
ATOM 3916 O O . LEU A 1 483 ? 37.983 -10.343 -35.739 1.00 35.72 483 LEU A O 1
ATOM 3920 N N . PRO A 1 484 ? 36.480 -11.478 -36.995 1.00 34.56 484 PRO A N 1
ATOM 3921 C CA . PRO A 1 484 ? 37.478 -11.961 -37.927 1.00 34.56 484 PRO A CA 1
ATOM 3922 C C . PRO A 1 484 ? 38.142 -10.726 -38.520 1.00 34.56 484 PRO A C 1
ATOM 3924 O O . PRO A 1 484 ? 37.491 -9.901 -39.169 1.00 34.56 484 PRO A O 1
ATOM 3927 N N . SER A 1 485 ? 39.429 -10.556 -38.238 1.00 38.38 485 SER A N 1
ATOM 3928 C CA . SER A 1 485 ? 40.205 -9.516 -38.876 1.00 38.38 485 SER A CA 1
ATOM 3929 C C . SER A 1 485 ? 40.136 -9.778 -40.383 1.00 38.38 485 SER A C 1
ATOM 3931 O O . SER A 1 485 ? 40.482 -10.847 -40.875 1.00 38.38 485 SER A O 1
ATOM 3933 N N . SER A 1 486 ? 39.604 -8.795 -41.106 1.00 39.09 486 SER A N 1
ATOM 3934 C CA . SER A 1 486 ? 39.685 -8.661 -42.563 1.00 39.09 486 SER A CA 1
ATOM 3935 C C . SER A 1 486 ? 38.954 -9.679 -43.455 1.00 39.09 486 SER A C 1
ATOM 3937 O O . SER A 1 486 ? 39.546 -10.207 -44.394 1.00 39.09 486 SER A O 1
ATOM 3939 N N . THR A 1 487 ? 37.638 -9.840 -43.306 1.00 42.97 487 THR A N 1
ATOM 3940 C CA . THR A 1 487 ? 36.804 -10.055 -44.507 1.00 42.97 487 THR A CA 1
ATOM 3941 C C . THR A 1 487 ? 35.762 -8.950 -44.578 1.00 42.97 487 THR A C 1
ATOM 3943 O O . THR A 1 487 ? 34.953 -8.768 -43.674 1.00 42.97 487 THR A O 1
ATOM 3946 N N . SER A 1 488 ? 35.883 -8.107 -45.604 1.00 48.38 488 SER A N 1
ATOM 3947 C CA . SER A 1 488 ? 35.003 -6.968 -45.833 1.00 48.38 488 SER A CA 1
ATOM 3948 C C . SER A 1 488 ? 33.583 -7.484 -46.023 1.00 48.38 488 SER A C 1
ATOM 3950 O O . SER A 1 488 ? 33.282 -8.072 -47.064 1.00 48.38 488 SER A O 1
ATOM 3952 N N . TYR A 1 489 ? 32.715 -7.267 -45.036 1.00 52.06 489 TYR A N 1
ATOM 3953 C CA . TYR A 1 489 ? 31.282 -7.389 -45.261 1.00 52.06 489 TYR A CA 1
ATOM 3954 C C . TYR A 1 489 ? 30.926 -6.545 -46.489 1.00 52.06 489 TYR A C 1
ATOM 3956 O O . TYR A 1 489 ? 31.447 -5.428 -46.625 1.00 52.06 489 TYR A O 1
ATOM 3964 N N . PRO A 1 490 ? 30.103 -7.064 -47.414 1.00 55.97 490 PRO A N 1
ATOM 3965 C CA . PRO A 1 490 ? 29.704 -6.281 -48.564 1.00 55.97 490 PRO A CA 1
ATOM 3966 C C . PRO A 1 490 ? 29.049 -4.983 -48.084 1.00 55.97 490 PRO A C 1
ATOM 3968 O O . PRO A 1 490 ? 28.395 -4.968 -47.035 1.00 55.97 490 PRO A O 1
ATOM 3971 N N . PRO A 1 491 ? 29.259 -3.871 -48.805 1.00 58.94 491 PRO A N 1
ATOM 3972 C CA . PRO A 1 491 ? 28.714 -2.591 -48.400 1.00 58.94 491 PRO A CA 1
ATOM 3973 C C . PRO A 1 491 ? 27.198 -2.719 -48.229 1.00 58.94 491 PRO A C 1
ATOM 3975 O O . PRO A 1 491 ? 26.513 -3.262 -49.092 1.00 58.94 491 PRO A O 1
ATOM 3978 N N . GLN A 1 492 ? 26.663 -2.142 -47.149 1.00 67.81 492 GLN A N 1
ATOM 3979 C CA . GLN A 1 492 ? 25.216 -2.020 -46.883 1.00 67.81 492 GLN A CA 1
ATOM 3980 C C . GLN A 1 492 ? 24.464 -1.221 -47.972 1.00 67.81 492 GLN A C 1
ATOM 3982 O O . GLN A 1 492 ? 23.250 -1.027 -47.903 1.00 67.81 492 GLN A O 1
ATOM 3987 N N . TYR A 1 493 ? 25.203 -0.754 -48.979 1.00 75.44 493 TYR A N 1
ATOM 3988 C CA . TYR A 1 493 ? 24.764 0.092 -50.062 1.00 75.44 493 TYR A CA 1
ATOM 3989 C C . TYR A 1 493 ? 25.121 -0.546 -51.399 1.00 75.44 493 TYR A C 1
ATOM 3991 O O . TYR A 1 493 ? 26.283 -0.875 -51.648 1.00 75.44 493 TYR A O 1
ATOM 3999 N N . ILE A 1 494 ? 24.132 -0.651 -52.281 1.00 76.38 494 ILE A N 1
ATOM 4000 C CA . ILE A 1 494 ? 24.366 -0.979 -53.686 1.00 76.38 494 ILE A CA 1
ATOM 4001 C C . ILE A 1 494 ? 24.461 0.341 -54.447 1.00 76.38 494 ILE A C 1
ATOM 4003 O O . ILE A 1 494 ? 23.527 1.147 -54.416 1.00 76.38 494 ILE A O 1
ATOM 4007 N N . TYR A 1 495 ? 25.610 0.557 -55.089 1.00 75.94 495 TYR A N 1
ATOM 4008 C CA . TYR A 1 495 ? 25.865 1.704 -55.952 1.00 75.94 495 TYR A CA 1
ATOM 4009 C C . TYR A 1 495 ? 25.831 1.248 -57.404 1.00 75.94 495 TYR A C 1
ATOM 4011 O O . TYR A 1 495 ? 26.661 0.436 -57.810 1.00 75.94 495 TYR A O 1
ATOM 4019 N N . GLU A 1 496 ? 24.917 1.806 -58.191 1.00 75.88 496 GLU A N 1
ATOM 4020 C CA . GLU A 1 496 ? 24.945 1.651 -59.644 1.00 75.88 496 GLU A CA 1
ATOM 4021 C C . GLU A 1 496 ? 24.939 3.030 -60.303 1.00 75.88 496 GLU A C 1
ATOM 4023 O O . GLU A 1 496 ? 24.204 3.931 -59.895 1.00 75.88 496 GLU A O 1
ATOM 4028 N N . SER A 1 497 ? 25.812 3.215 -61.293 1.00 67.75 497 SER A N 1
ATOM 4029 C CA . SER A 1 497 ? 25.932 4.457 -62.053 1.00 67.75 497 SER A CA 1
ATOM 4030 C C . SER A 1 497 ? 25.778 4.152 -63.535 1.00 67.75 497 SER A C 1
ATOM 4032 O O . SER A 1 497 ? 26.574 3.408 -64.100 1.00 67.75 497 SER A O 1
ATOM 4034 N N . ASN A 1 498 ? 24.774 4.752 -64.179 1.00 61.47 498 ASN A N 1
ATOM 4035 C CA . ASN A 1 498 ? 24.564 4.650 -65.630 1.00 61.47 498 ASN A CA 1
ATOM 4036 C C . ASN A 1 498 ? 25.177 5.860 -66.369 1.00 61.47 498 ASN A C 1
ATOM 4038 O O . ASN A 1 498 ? 24.583 6.428 -67.286 1.00 61.47 498 ASN A O 1
ATOM 4042 N N . GLY A 1 499 ? 26.319 6.359 -65.880 1.00 67.06 499 GLY A N 1
ATOM 4043 C CA . GLY A 1 499 ? 27.073 7.480 -66.462 1.00 67.06 499 GLY A CA 1
ATOM 4044 C C . GLY A 1 499 ? 26.443 8.875 -66.326 1.00 67.06 499 GLY A C 1
ATOM 4045 O O . GLY A 1 499 ? 27.156 9.866 -66.428 1.00 67.06 499 GLY A O 1
ATOM 4046 N N . THR A 1 500 ? 25.137 8.979 -66.065 1.00 57.22 500 THR A N 1
ATOM 4047 C CA . THR A 1 500 ? 24.417 10.260 -65.880 1.00 57.22 500 THR A CA 1
ATOM 4048 C C . THR A 1 500 ? 23.782 10.412 -64.500 1.00 57.22 500 THR A C 1
ATOM 4050 O O . THR A 1 500 ? 23.497 11.528 -64.083 1.00 57.22 500 THR A O 1
ATOM 4053 N N . HIS A 1 501 ? 23.570 9.305 -63.787 1.00 60.72 501 HIS A N 1
ATOM 4054 C CA . HIS A 1 501 ? 22.961 9.270 -62.462 1.00 60.72 501 HIS A CA 1
ATOM 4055 C C . HIS A 1 501 ? 23.618 8.152 -61.654 1.00 60.72 501 HIS A C 1
ATOM 4057 O O . HIS A 1 501 ? 23.743 7.033 -62.159 1.00 60.72 501 HIS A O 1
ATOM 4063 N N . SER A 1 502 ? 24.021 8.451 -60.419 1.00 63.88 502 SER A N 1
ATOM 4064 C CA . SER A 1 502 ? 24.390 7.454 -59.418 1.00 63.88 502 SER A CA 1
ATOM 4065 C C . SER A 1 502 ? 23.190 7.183 -58.516 1.00 63.88 502 SER A C 1
ATOM 4067 O O . SER A 1 502 ? 22.480 8.092 -58.079 1.00 63.88 502 SER A O 1
ATOM 4069 N N . ILE A 1 503 ? 22.932 5.905 -58.271 1.00 67.38 503 ILE A N 1
ATOM 4070 C CA . ILE A 1 503 ? 21.826 5.445 -57.442 1.00 67.38 503 ILE A CA 1
ATOM 4071 C C . ILE A 1 503 ? 22.422 4.710 -56.261 1.00 67.38 503 ILE A C 1
ATOM 4073 O O . ILE A 1 503 ? 23.245 3.811 -56.429 1.00 67.38 503 ILE A O 1
ATOM 4077 N N . LYS A 1 504 ? 22.004 5.127 -55.068 1.00 76.44 504 LYS A N 1
ATOM 4078 C CA . LYS A 1 504 ? 22.367 4.506 -53.801 1.00 76.44 504 LYS A CA 1
ATOM 4079 C C . LYS A 1 504 ? 21.127 3.825 -53.240 1.00 76.44 504 LYS A C 1
ATOM 4081 O O . LYS A 1 504 ? 20.177 4.509 -52.861 1.00 76.44 504 LYS A O 1
ATOM 4086 N N . ILE A 1 505 ? 21.145 2.498 -53.193 1.00 73.75 505 ILE A N 1
ATOM 4087 C CA . ILE A 1 505 ? 20.121 1.710 -52.502 1.00 73.75 505 ILE A CA 1
ATOM 4088 C C . ILE A 1 505 ? 20.649 1.376 -51.118 1.00 73.75 505 ILE A C 1
ATOM 4090 O O . ILE A 1 505 ? 21.730 0.804 -51.002 1.00 73.75 505 ILE A O 1
ATOM 4094 N N . ASP A 1 506 ? 19.888 1.733 -50.089 1.00 76.25 506 ASP A N 1
ATOM 4095 C CA . ASP A 1 506 ? 20.235 1.463 -48.700 1.00 76.25 506 ASP A CA 1
ATOM 4096 C C . ASP A 1 506 ? 19.489 0.224 -48.201 1.00 76.25 506 ASP A C 1
ATOM 4098 O O . ASP A 1 506 ? 18.285 0.254 -47.926 1.00 76.25 506 ASP A O 1
ATOM 4102 N N . LEU A 1 507 ? 20.226 -0.880 -48.087 1.00 70.38 507 LEU A N 1
ATOM 4103 C CA . LEU A 1 507 ? 19.688 -2.139 -47.594 1.00 70.38 507 LEU A CA 1
ATOM 4104 C C . LEU A 1 507 ? 19.750 -2.223 -46.059 1.00 70.38 507 LEU A C 1
ATOM 4106 O O . LEU A 1 507 ? 19.286 -3.217 -45.514 1.00 70.38 507 LEU A O 1
ATOM 4110 N N . SER A 1 508 ? 20.253 -1.205 -45.342 1.00 68.88 508 SER A N 1
ATOM 4111 C CA . SER A 1 508 ? 20.309 -1.183 -43.865 1.00 68.88 508 SER A CA 1
ATOM 4112 C C . SER A 1 508 ? 18.929 -1.280 -43.206 1.00 68.88 508 SER A C 1
ATOM 4114 O O . SER A 1 508 ? 18.759 -1.926 -42.176 1.00 68.88 508 SER A O 1
ATOM 4116 N N . SER A 1 509 ? 17.905 -0.730 -43.860 1.00 63.00 509 SER A N 1
ATOM 4117 C CA . SER A 1 509 ? 16.502 -0.797 -43.422 1.00 63.00 509 SER A CA 1
ATOM 4118 C C . SER A 1 509 ? 15.869 -2.196 -43.519 1.00 63.00 509 SER A C 1
ATOM 4120 O O . SER A 1 509 ? 14.762 -2.413 -43.032 1.00 63.00 509 SER A O 1
ATOM 4122 N N . ILE A 1 510 ? 16.557 -3.145 -44.156 1.00 62.75 510 ILE A N 1
ATOM 4123 C CA . ILE A 1 510 ? 16.112 -4.527 -44.406 1.00 62.75 510 ILE A CA 1
ATOM 4124 C C . ILE A 1 510 ? 16.651 -5.469 -43.302 1.00 62.75 510 ILE A C 1
ATOM 4126 O O . ILE A 1 510 ? 16.370 -6.666 -43.295 1.00 62.75 510 ILE A O 1
ATOM 4130 N N . PHE A 1 511 ? 17.431 -4.946 -42.346 1.00 56.62 511 PHE A N 1
ATOM 4131 C CA . PHE A 1 511 ? 18.116 -5.733 -41.323 1.00 56.62 511 PHE A CA 1
ATOM 4132 C C . PHE A 1 511 ? 17.162 -6.200 -40.217 1.00 56.62 511 PHE A C 1
ATOM 4134 O O . PHE A 1 511 ? 16.540 -5.396 -39.529 1.00 56.62 511 PHE A O 1
ATOM 4141 N N . MET A 1 512 ? 17.138 -7.521 -40.018 1.00 51.16 512 MET A N 1
ATOM 4142 C CA . MET A 1 512 ? 16.311 -8.295 -39.083 1.00 51.16 512 MET A CA 1
ATOM 4143 C C . MET A 1 512 ? 14.852 -8.467 -39.499 1.00 51.16 512 MET A C 1
ATOM 4145 O O . MET A 1 512 ? 13.930 -7.855 -38.954 1.00 51.16 512 MET A O 1
ATOM 4149 N N . PHE A 1 513 ? 14.630 -9.425 -40.397 1.00 50.91 513 PHE A N 1
ATOM 4150 C CA . PHE A 1 513 ? 13.309 -10.005 -40.560 1.00 50.91 513 PHE A CA 1
ATOM 4151 C C . PHE A 1 513 ? 13.160 -11.253 -39.696 1.00 50.91 513 PHE A C 1
ATOM 4153 O O . PHE A 1 513 ? 13.712 -12.310 -39.990 1.00 50.91 513 PHE A O 1
ATOM 4160 N N . ASP A 1 514 ? 12.342 -11.139 -38.659 1.00 45.19 514 ASP A N 1
ATOM 4161 C CA . ASP A 1 514 ? 11.697 -12.289 -38.035 1.00 45.19 514 ASP A CA 1
ATOM 4162 C C . ASP A 1 514 ? 10.353 -12.467 -38.754 1.00 45.19 514 ASP A C 1
ATOM 4164 O O . ASP A 1 514 ? 9.324 -11.900 -38.360 1.00 45.19 514 ASP A O 1
ATOM 4168 N N . VAL A 1 515 ? 10.381 -13.115 -39.926 1.00 46.97 515 VAL A N 1
ATOM 4169 C CA . VAL A 1 515 ? 9.177 -13.283 -40.744 1.00 46.97 515 VAL A CA 1
ATOM 4170 C C . VAL A 1 515 ? 8.315 -14.385 -40.126 1.00 46.97 515 VAL A C 1
ATOM 4172 O O . VAL A 1 515 ? 8.317 -15.531 -40.562 1.00 46.97 515 VAL A O 1
ATOM 4175 N N . ASN A 1 516 ? 7.486 -14.014 -39.151 1.00 41.50 516 ASN A N 1
ATOM 4176 C CA . ASN A 1 516 ? 6.386 -14.837 -38.630 1.00 41.50 516 ASN A CA 1
ATOM 4177 C C . ASN A 1 516 ? 5.218 -14.998 -39.630 1.00 41.50 516 ASN A C 1
ATOM 4179 O O . ASN A 1 516 ? 4.064 -15.180 -39.235 1.00 41.50 516 ASN A O 1
ATOM 4183 N N . SER A 1 517 ? 5.462 -14.888 -40.939 1.00 39.97 517 SER A N 1
ATOM 4184 C CA . SER A 1 517 ? 4.413 -15.113 -41.929 1.00 39.97 517 SER A CA 1
ATOM 4185 C C . SER A 1 517 ? 4.301 -16.604 -42.211 1.00 39.97 517 SER A C 1
ATOM 4187 O O . SER A 1 517 ? 5.265 -17.218 -42.665 1.00 39.97 517 SER A O 1
ATOM 4189 N N . LEU A 1 518 ? 3.108 -17.164 -41.995 1.00 37.28 518 LEU A N 1
ATOM 4190 C CA . LEU A 1 518 ? 2.708 -18.468 -42.518 1.00 37.28 518 LEU A CA 1
ATOM 4191 C C . LEU A 1 518 ? 3.086 -18.568 -44.005 1.00 37.28 518 LEU A C 1
ATOM 4193 O O . LEU A 1 518 ? 2.404 -18.011 -44.868 1.00 37.28 518 LEU A O 1
ATOM 4197 N N . CYS A 1 519 ? 4.159 -19.295 -44.311 1.00 40.03 519 CYS A N 1
ATOM 4198 C CA . CYS A 1 519 ? 4.458 -19.701 -45.676 1.00 40.03 519 CYS A CA 1
ATOM 4199 C C . CYS A 1 519 ? 3.402 -20.724 -46.102 1.00 40.03 519 CYS A C 1
ATOM 4201 O O . CYS A 1 519 ? 3.396 -21.856 -45.623 1.00 40.03 519 CYS A O 1
ATOM 4203 N N . LYS A 1 520 ? 2.501 -20.348 -47.014 1.00 37.50 520 LYS A N 1
ATOM 4204 C CA . LYS A 1 520 ? 1.761 -21.330 -47.815 1.00 37.50 520 LYS A CA 1
ATOM 4205 C C . LYS A 1 520 ? 2.668 -21.740 -48.969 1.00 37.50 520 LYS A C 1
ATOM 4207 O O . LYS A 1 520 ? 2.623 -21.127 -50.030 1.00 37.50 520 LYS A O 1
ATOM 4212 N N . THR A 1 521 ? 3.507 -22.748 -48.759 1.00 42.38 521 THR A N 1
ATOM 4213 C CA . THR A 1 521 ? 4.170 -23.402 -49.889 1.00 42.38 521 THR A CA 1
ATOM 4214 C C . THR A 1 521 ? 3.113 -24.170 -50.689 1.00 42.38 521 THR A C 1
ATOM 4216 O O . THR A 1 521 ? 2.165 -24.734 -50.138 1.00 42.38 521 THR A O 1
ATOM 4219 N N . THR A 1 522 ? 3.225 -24.141 -52.013 1.00 39.78 522 THR A N 1
ATOM 4220 C CA . THR A 1 522 ? 2.327 -24.835 -52.953 1.00 39.78 522 THR A CA 1
ATOM 4221 C C . THR A 1 522 ? 2.536 -26.352 -52.960 1.00 39.78 522 THR A C 1
ATOM 4223 O O . THR A 1 522 ? 1.714 -27.078 -53.518 1.00 39.78 522 THR A O 1
ATOM 4226 N N . MET A 1 523 ? 3.589 -26.852 -52.304 1.00 40.12 523 MET A N 1
ATOM 4227 C CA . MET A 1 523 ? 3.837 -28.280 -52.120 1.00 40.12 523 MET A CA 1
ATOM 4228 C C . MET A 1 523 ? 3.214 -28.794 -50.818 1.00 40.12 523 MET A C 1
ATOM 4230 O O . MET A 1 523 ? 3.856 -28.838 -49.775 1.00 40.12 523 MET A O 1
ATOM 4234 N N . ASP A 1 524 ? 1.967 -29.238 -50.948 1.00 41.34 524 ASP A N 1
ATOM 4235 C CA . ASP A 1 524 ? 1.229 -30.107 -50.029 1.00 41.34 524 ASP A CA 1
ATOM 4236 C C . ASP A 1 524 ? 0.898 -29.542 -48.628 1.00 41.34 524 ASP A C 1
ATOM 4238 O O . ASP A 1 524 ? 1.716 -29.023 -47.870 1.00 41.34 524 ASP A O 1
ATOM 4242 N N . TYR A 1 525 ? -0.379 -29.643 -48.277 1.00 38.25 525 TYR A N 1
ATOM 4243 C CA . TYR A 1 525 ? -1.005 -28.942 -47.160 1.00 38.25 525 TYR A CA 1
ATOM 4244 C C . TYR A 1 525 ? -0.354 -29.240 -45.783 1.00 38.25 525 TYR A C 1
ATOM 4246 O O . TYR A 1 525 ? -0.197 -30.394 -45.388 1.00 38.25 525 TYR A O 1
ATOM 4254 N N . ARG A 1 526 ? -0.161 -28.169 -44.985 1.00 44.41 526 ARG A N 1
ATOM 4255 C CA . ARG A 1 526 ? 0.078 -28.119 -43.514 1.00 44.41 526 ARG A CA 1
ATOM 4256 C C . ARG A 1 526 ? 1.513 -28.288 -42.989 1.00 44.41 526 ARG A C 1
ATOM 4258 O O . ARG A 1 526 ? 1.737 -29.102 -42.092 1.00 44.41 526 ARG A O 1
ATOM 4265 N N . LYS A 1 527 ? 2.477 -27.482 -43.435 1.00 57.47 527 LYS A N 1
ATOM 4266 C CA . LYS A 1 527 ? 3.738 -27.335 -42.683 1.00 57.47 527 LYS A CA 1
ATOM 4267 C C . LYS A 1 527 ? 4.089 -25.870 -42.497 1.00 57.47 527 LYS A C 1
ATOM 4269 O O . LYS A 1 527 ? 4.274 -25.144 -43.464 1.00 57.47 527 LYS A O 1
ATOM 4274 N N . GLU A 1 528 ? 4.138 -25.451 -41.239 1.00 61.09 528 GLU A N 1
ATOM 4275 C CA . GLU A 1 528 ? 4.638 -24.138 -40.854 1.00 61.09 528 GLU A CA 1
ATOM 4276 C C . GLU A 1 528 ? 6.168 -24.187 -40.906 1.00 61.09 528 GLU A C 1
ATOM 4278 O O . GLU A 1 528 ? 6.812 -24.938 -40.164 1.00 61.09 528 GLU A O 1
ATOM 4283 N N . SER A 1 529 ? 6.730 -23.420 -41.836 1.00 69.19 529 SER A N 1
ATOM 4284 C CA . SER A 1 529 ? 8.164 -23.169 -41.929 1.00 69.19 529 SER A CA 1
ATOM 4285 C C . SER A 1 529 ? 8.435 -21.732 -41.501 1.00 69.19 529 SER A C 1
ATOM 4287 O O . SER A 1 529 ? 7.725 -20.822 -41.930 1.00 69.19 529 SER A O 1
ATOM 4289 N N . LEU A 1 530 ? 9.452 -21.537 -40.667 1.00 72.12 530 LEU A N 1
ATOM 4290 C CA . LEU A 1 530 ? 9.946 -20.224 -40.261 1.00 72.12 530 LEU A CA 1
ATOM 4291 C C . LEU A 1 530 ? 11.149 -19.857 -41.114 1.00 72.12 530 LEU A C 1
ATOM 4293 O O . LEU A 1 530 ? 12.024 -20.690 -41.348 1.00 72.12 530 LEU A O 1
ATOM 4297 N N . LEU A 1 531 ? 11.182 -18.611 -41.562 1.00 79.12 531 LEU A N 1
ATOM 4298 C CA . LEU A 1 531 ? 12.242 -18.075 -42.394 1.00 79.12 531 LEU A CA 1
ATOM 4299 C C . LEU A 1 531 ? 12.990 -17.001 -41.605 1.00 79.12 531 LEU A C 1
ATOM 4301 O O . LEU A 1 531 ? 12.422 -15.959 -41.284 1.00 79.12 531 LEU A O 1
ATOM 4305 N N . PHE A 1 532 ? 14.260 -17.260 -41.314 1.00 78.88 532 PHE A N 1
ATOM 4306 C CA . PHE A 1 532 ? 15.158 -16.337 -40.631 1.00 78.88 532 PHE A CA 1
ATOM 4307 C C . PHE A 1 532 ? 16.167 -15.821 -41.650 1.00 78.88 532 PHE A C 1
ATOM 4309 O O . PHE A 1 532 ? 16.871 -16.623 -42.255 1.00 78.88 532 PHE A O 1
ATOM 4316 N N . ILE A 1 533 ? 16.238 -14.511 -41.876 1.00 80.12 533 ILE A N 1
ATOM 4317 C CA . ILE A 1 533 ? 17.153 -13.913 -42.859 1.00 80.12 533 ILE A CA 1
ATOM 4318 C C . ILE A 1 533 ? 17.774 -12.655 -42.247 1.00 80.12 533 ILE A C 1
ATOM 4320 O O . ILE A 1 533 ? 17.070 -11.760 -41.780 1.00 80.12 533 ILE A O 1
ATOM 4324 N N . SER A 1 534 ? 19.098 -12.584 -42.301 1.00 78.94 534 SER A N 1
ATOM 4325 C CA . SER A 1 534 ? 19.933 -11.451 -41.925 1.00 78.94 534 SER A CA 1
ATOM 4326 C C . SER A 1 534 ? 20.989 -11.258 -43.020 1.00 78.94 534 SER A C 1
ATOM 4328 O O . SER A 1 534 ? 22.067 -11.839 -42.957 1.00 78.94 534 SER A O 1
ATOM 4330 N N . PRO A 1 535 ? 20.691 -10.475 -44.069 1.00 67.69 535 PRO A N 1
ATOM 4331 C CA . PRO A 1 535 ? 21.479 -10.446 -45.304 1.00 67.69 535 PRO A CA 1
ATOM 4332 C C . PRO A 1 535 ? 22.900 -9.892 -45.172 1.00 67.69 535 PRO A C 1
ATOM 4334 O O . PRO A 1 535 ? 23.586 -9.825 -46.183 1.00 67.69 535 PRO A O 1
ATOM 4337 N N . PHE A 1 536 ? 23.351 -9.504 -43.974 1.00 71.12 536 PHE A N 1
ATOM 4338 C CA . PHE A 1 536 ? 24.701 -8.981 -43.729 1.00 71.12 536 PHE A CA 1
ATOM 4339 C C . PHE A 1 536 ? 25.240 -9.285 -42.326 1.00 71.12 536 PHE A C 1
ATOM 4341 O O . PHE A 1 536 ? 26.178 -8.629 -41.876 1.00 71.12 536 PHE A O 1
ATOM 4348 N N . ALA A 1 537 ? 24.632 -10.229 -41.614 1.00 72.81 537 ALA A N 1
ATOM 4349 C CA . ALA A 1 537 ? 25.172 -10.709 -40.353 1.00 72.81 537 ALA A CA 1
ATOM 4350 C C . ALA A 1 537 ? 24.865 -12.193 -40.242 1.00 72.81 537 ALA A C 1
ATOM 4352 O O . ALA A 1 537 ? 23.692 -12.580 -40.293 1.00 72.81 537 ALA A O 1
ATOM 4353 N N . ASP A 1 538 ? 25.912 -12.994 -40.067 1.00 75.75 538 ASP A N 1
ATOM 4354 C CA . ASP A 1 538 ? 25.741 -14.401 -39.780 1.00 75.75 538 ASP A CA 1
ATOM 4355 C C . ASP A 1 538 ? 25.120 -14.554 -38.387 1.00 75.75 538 ASP A C 1
ATOM 4357 O O . ASP A 1 538 ? 25.386 -13.795 -37.454 1.00 75.75 538 ASP A O 1
ATOM 4361 N N . PHE A 1 539 ? 24.224 -15.521 -38.233 1.00 76.50 539 PHE A N 1
ATOM 4362 C CA . PHE A 1 539 ? 23.710 -15.870 -36.916 1.00 76.50 539 PHE A CA 1
ATOM 4363 C C . PHE A 1 539 ? 23.705 -17.380 -36.723 1.00 76.50 539 PHE A C 1
ATOM 4365 O O . PHE A 1 539 ? 23.735 -18.178 -37.671 1.00 76.50 539 PHE A O 1
ATOM 4372 N N . GLY A 1 540 ? 23.740 -17.768 -35.450 1.00 79.75 540 GLY A N 1
ATOM 4373 C CA . GLY A 1 540 ? 23.639 -19.161 -35.039 1.00 79.75 540 GLY A CA 1
ATOM 4374 C C . GLY A 1 540 ? 22.306 -19.784 -35.457 1.00 79.75 540 GLY A C 1
ATOM 4375 O O . GLY A 1 540 ? 21.353 -19.079 -35.782 1.00 79.75 540 GLY A O 1
ATOM 4376 N N . CYS A 1 541 ? 22.227 -21.113 -35.431 1.00 81.75 541 CYS A N 1
ATOM 4377 C CA . CYS A 1 541 ? 20.987 -21.846 -35.689 1.00 81.75 541 CYS A CA 1
ATOM 4378 C C . CYS A 1 541 ? 19.821 -21.283 -34.828 1.00 81.75 541 CYS A C 1
ATOM 4380 O O . CYS A 1 541 ? 19.915 -21.325 -33.602 1.00 81.75 541 CYS A O 1
ATOM 4382 N N . PRO A 1 542 ? 18.730 -20.753 -35.419 1.00 68.81 542 PRO A N 1
ATOM 4383 C CA . PRO A 1 542 ? 17.738 -19.925 -34.709 1.00 68.81 542 PRO A CA 1
ATOM 4384 C C . PRO A 1 542 ? 16.769 -20.695 -33.794 1.00 68.81 542 PRO A C 1
ATOM 4386 O O . PRO A 1 542 ? 15.892 -20.102 -33.171 1.00 68.81 542 PRO A O 1
ATOM 4389 N N . ILE A 1 543 ? 16.898 -22.019 -33.706 1.00 63.69 543 ILE A N 1
ATOM 4390 C CA . ILE A 1 543 ? 16.075 -22.902 -32.873 1.00 63.69 543 ILE A CA 1
ATOM 4391 C C . ILE A 1 543 ? 16.998 -24.024 -32.379 1.00 63.69 543 ILE A C 1
ATOM 4393 O O . ILE A 1 543 ? 17.893 -24.417 -33.122 1.00 63.69 543 ILE A O 1
ATOM 4397 N N . ALA A 1 544 ? 16.742 -24.624 -31.209 1.00 55.91 544 ALA A N 1
ATOM 4398 C CA . ALA A 1 544 ? 17.396 -25.857 -30.721 1.00 55.91 544 ALA A CA 1
ATOM 4399 C C . ALA A 1 544 ? 17.238 -27.090 -31.653 1.00 55.91 544 ALA A C 1
ATOM 4401 O O . ALA A 1 544 ? 17.480 -28.232 -31.266 1.00 55.91 544 ALA A O 1
ATOM 4402 N N . GLY A 1 545 ? 16.795 -26.873 -32.890 1.00 55.62 545 GLY A N 1
ATOM 4403 C CA . GLY A 1 545 ? 16.823 -27.847 -33.954 1.00 55.62 545 GLY A CA 1
ATOM 4404 C C . GLY A 1 545 ? 18.248 -28.161 -34.387 1.00 55.62 545 GLY A C 1
ATOM 4405 O O . GLY A 1 545 ? 19.116 -27.294 -34.434 1.00 55.62 545 GLY A O 1
ATOM 4406 N N . ALA A 1 546 ? 18.488 -29.414 -34.756 1.00 65.38 546 ALA A N 1
ATOM 4407 C CA . ALA A 1 546 ? 19.753 -29.814 -35.351 1.00 65.38 546 ALA A CA 1
ATOM 4408 C C . ALA A 1 546 ? 19.919 -29.122 -36.717 1.00 65.38 546 ALA A C 1
ATOM 4410 O O . ALA A 1 546 ? 19.320 -29.548 -37.711 1.00 65.38 546 ALA A O 1
ATOM 4411 N N . CYS A 1 547 ? 20.722 -28.056 -36.772 1.00 78.00 547 CYS A N 1
ATOM 4412 C CA . CYS A 1 547 ? 21.221 -27.525 -38.034 1.00 78.00 547 CYS A CA 1
ATOM 4413 C C . CYS A 1 547 ? 22.124 -28.576 -38.680 1.00 78.00 547 CYS A C 1
ATOM 4415 O O . CYS A 1 547 ? 23.054 -29.104 -38.067 1.00 78.00 547 CYS A O 1
ATOM 4417 N N . LYS A 1 548 ? 21.826 -28.928 -39.929 1.00 61.41 548 LYS A N 1
ATOM 4418 C CA . LYS A 1 548 ? 22.649 -29.874 -40.674 1.00 61.41 548 LYS A CA 1
ATOM 4419 C C . LYS A 1 548 ? 23.918 -29.132 -41.113 1.00 61.41 548 LYS A C 1
ATOM 4421 O O . LYS A 1 548 ? 23.832 -28.128 -41.814 1.00 61.41 548 LYS A O 1
ATOM 4426 N N . SER A 1 549 ? 25.084 -29.628 -40.700 1.00 61.38 549 SER A N 1
ATOM 4427 C CA . SER A 1 549 ? 26.434 -29.283 -41.192 1.00 61.38 549 SER A CA 1
ATOM 4428 C C . SER A 1 549 ? 26.992 -27.863 -41.001 1.00 61.38 549 SER A C 1
ATOM 4430 O O . SER A 1 549 ? 28.213 -27.742 -41.006 1.00 61.38 549 SER A O 1
ATOM 4432 N N . ILE A 1 550 ? 26.185 -26.814 -40.820 1.00 73.12 550 ILE A N 1
ATOM 4433 C CA . ILE A 1 550 ? 26.696 -25.438 -40.694 1.00 73.12 550 ILE A CA 1
ATOM 4434 C C . ILE A 1 550 ? 26.019 -24.720 -39.524 1.00 73.12 550 ILE A C 1
ATOM 4436 O O . ILE A 1 550 ? 24.794 -24.639 -39.457 1.00 73.12 550 ILE A O 1
ATOM 4440 N N . ASN A 1 551 ? 26.838 -24.203 -38.603 1.00 75.19 551 ASN A N 1
ATOM 4441 C CA . ASN A 1 551 ? 26.382 -23.567 -37.362 1.00 75.19 551 ASN A CA 1
ATOM 4442 C C . ASN A 1 551 ? 26.154 -22.055 -37.494 1.00 75.19 551 ASN A C 1
ATOM 4444 O O . ASN A 1 551 ? 25.636 -21.446 -36.560 1.00 75.19 551 ASN A O 1
ATOM 4448 N N . LYS A 1 552 ? 26.560 -21.455 -38.618 1.00 82.81 552 LYS A N 1
ATOM 4449 C CA . LYS A 1 552 ? 26.378 -20.039 -38.934 1.00 82.81 552 LYS A CA 1
ATOM 4450 C C . LYS A 1 552 ? 25.905 -19.882 -40.371 1.00 82.81 552 LYS A C 1
ATOM 4452 O O . LYS A 1 552 ? 26.469 -20.479 -41.275 1.00 82.81 552 LYS A O 1
ATOM 4457 N N . SER A 1 553 ? 24.874 -19.087 -40.579 1.00 85.88 553 SER A N 1
ATOM 4458 C CA . SER A 1 553 ? 24.338 -18.783 -41.899 1.00 85.88 553 SER A CA 1
ATOM 4459 C C . SER A 1 553 ? 23.727 -17.403 -41.811 1.00 85.88 553 SER A C 1
ATOM 4461 O O . SER A 1 553 ? 23.202 -17.021 -40.765 1.00 85.88 553 SER A O 1
ATOM 4463 N N . ASP A 1 554 ? 23.744 -16.678 -42.916 1.00 85.75 554 ASP A N 1
ATOM 4464 C CA . ASP A 1 554 ? 23.054 -15.400 -43.008 1.00 85.75 554 ASP A CA 1
ATOM 4465 C C . ASP A 1 554 ? 21.532 -15.610 -43.111 1.00 85.75 554 ASP A C 1
ATOM 4467 O O . ASP A 1 554 ? 20.755 -14.679 -42.934 1.00 85.75 554 ASP A O 1
ATOM 4471 N N . GLY A 1 555 ? 21.056 -16.839 -43.348 1.00 87.19 555 GLY A N 1
ATOM 4472 C CA . GLY A 1 555 ? 19.637 -17.165 -43.265 1.00 87.19 555 GLY A CA 1
ATOM 4473 C C . GLY A 1 555 ? 19.330 -18.659 -43.194 1.00 87.19 555 GLY A C 1
ATOM 4474 O O . GLY A 1 555 ? 20.017 -19.481 -43.798 1.00 87.19 555 GLY A O 1
ATOM 4475 N N . TYR A 1 556 ? 18.253 -19.005 -42.489 1.00 86.62 556 TYR A N 1
ATOM 4476 C CA . TYR A 1 556 ? 17.767 -20.368 -42.287 1.00 86.62 556 TYR A CA 1
ATOM 4477 C C . TYR A 1 556 ? 16.284 -20.490 -42.627 1.00 86.62 556 TYR A C 1
ATOM 4479 O O . TYR A 1 556 ? 15.490 -19.600 -42.326 1.00 86.62 556 TYR A O 1
ATOM 4487 N N . ILE A 1 557 ? 15.895 -21.647 -43.158 1.00 85.38 557 ILE A N 1
ATOM 4488 C CA . ILE A 1 557 ? 14.503 -22.098 -43.159 1.00 85.38 557 ILE A CA 1
ATOM 4489 C C . ILE A 1 557 ? 14.344 -23.242 -42.161 1.00 85.38 557 ILE A C 1
ATOM 4491 O O . ILE A 1 557 ? 15.028 -24.260 -42.251 1.00 85.38 557 ILE A O 1
ATOM 4495 N N . CYS A 1 558 ? 13.452 -23.084 -41.191 1.00 82.88 558 CYS A N 1
ATOM 4496 C CA . CYS A 1 558 ? 13.212 -24.065 -40.142 1.00 82.88 558 CYS A CA 1
ATOM 4497 C C . CYS A 1 558 ? 11.829 -24.682 -40.293 1.00 82.88 558 CYS A C 1
ATOM 4499 O O . CYS A 1 558 ? 10.827 -23.978 -40.305 1.00 82.88 558 CYS A O 1
ATOM 4501 N N . THR A 1 559 ? 11.768 -26.007 -40.374 1.00 79.25 559 THR A N 1
ATOM 4502 C CA . THR A 1 559 ? 10.507 -26.753 -40.460 1.00 79.25 559 THR A CA 1
ATOM 4503 C C . THR A 1 559 ? 10.115 -27.294 -39.089 1.00 79.25 559 THR A C 1
ATOM 4505 O O . THR A 1 559 ? 10.927 -27.929 -38.415 1.00 79.25 559 THR A O 1
ATOM 4508 N N . SER A 1 560 ? 8.865 -27.070 -38.680 1.00 67.25 560 SER A N 1
ATOM 4509 C CA . SER A 1 560 ? 8.269 -27.705 -37.500 1.00 67.25 560 SER A CA 1
ATOM 4510 C C . SER A 1 560 ? 7.779 -29.107 -37.880 1.00 67.25 560 SER A C 1
ATOM 4512 O O . SER A 1 560 ? 6.728 -29.264 -38.506 1.00 67.25 560 SER A O 1
ATOM 4514 N N . ARG A 1 561 ? 8.555 -30.157 -37.580 1.00 59.31 561 ARG A N 1
ATOM 4515 C CA . ARG A 1 561 ? 8.111 -31.547 -37.775 1.00 59.31 561 ARG A CA 1
ATOM 4516 C C . ARG A 1 561 ? 8.377 -32.360 -36.509 1.00 59.31 561 ARG A C 1
ATOM 4518 O O . ARG A 1 561 ? 9.531 -32.580 -36.169 1.00 59.31 561 ARG A O 1
ATOM 4525 N N . ASN A 1 562 ? 7.307 -32.842 -35.869 1.00 55.88 562 ASN A N 1
ATOM 4526 C CA . ASN A 1 562 ? 7.326 -33.852 -34.799 1.00 55.88 562 ASN A CA 1
ATOM 4527 C C . ASN A 1 562 ? 8.361 -33.575 -33.689 1.00 55.88 562 ASN A C 1
ATOM 4529 O O . ASN A 1 562 ? 9.356 -34.293 -33.594 1.00 55.88 562 ASN A O 1
ATOM 4533 N N . ASP A 1 563 ? 8.143 -32.519 -32.899 1.00 57.97 563 ASP A N 1
ATOM 4534 C CA . ASP A 1 563 ? 8.935 -32.135 -31.713 1.00 57.97 563 ASP A CA 1
ATOM 4535 C C . ASP A 1 563 ? 10.438 -31.849 -31.945 1.00 57.97 563 ASP A C 1
ATOM 4537 O O . ASP A 1 563 ? 11.129 -31.423 -31.027 1.00 57.97 563 ASP A O 1
ATOM 4541 N N . ASN A 1 564 ? 10.943 -31.999 -33.177 1.00 65.44 564 ASN A N 1
ATOM 4542 C CA . ASN A 1 564 ? 12.337 -31.762 -33.554 1.00 65.44 564 ASN A CA 1
ATOM 4543 C C . ASN A 1 564 ? 12.419 -30.818 -34.764 1.00 65.44 564 ASN A C 1
ATOM 4545 O O . ASN A 1 564 ? 12.437 -31.282 -35.913 1.00 65.44 564 ASN A O 1
ATOM 4549 N N . PRO A 1 565 ? 12.467 -29.492 -34.543 1.00 72.69 565 PRO A N 1
ATOM 4550 C CA . PRO A 1 565 ? 12.628 -28.538 -35.628 1.00 72.69 565 PRO A CA 1
ATOM 4551 C C . PRO A 1 565 ? 13.921 -28.829 -36.399 1.00 72.69 565 PRO A C 1
ATOM 4553 O O . PRO A 1 565 ? 14.961 -29.124 -35.814 1.00 72.69 565 PRO A O 1
ATOM 4556 N N . ARG A 1 566 ? 13.864 -28.778 -37.731 1.00 80.62 566 ARG A N 1
ATOM 4557 C CA . ARG A 1 566 ? 15.059 -28.882 -38.583 1.00 80.62 566 ARG A CA 1
ATOM 4558 C C . ARG A 1 566 ? 15.237 -27.592 -39.351 1.00 80.62 566 ARG A C 1
ATOM 4560 O O . ARG A 1 566 ? 14.344 -27.224 -40.114 1.00 80.62 566 ARG A O 1
ATOM 4567 N N . CYS A 1 567 ? 16.384 -26.957 -39.152 1.00 83.62 567 CYS A N 1
ATOM 4568 C CA . CYS A 1 567 ? 16.784 -25.740 -39.839 1.00 83.62 567 CYS A CA 1
ATOM 4569 C C . CYS A 1 567 ? 17.789 -26.072 -40.946 1.00 83.62 567 CYS A C 1
ATOM 4571 O O . CYS A 1 567 ? 18.749 -26.813 -40.725 1.00 83.62 567 CYS A O 1
ATOM 4573 N N . ILE A 1 568 ? 17.540 -25.543 -42.140 1.00 85.69 568 ILE A N 1
ATOM 4574 C CA . ILE A 1 568 ? 18.404 -25.676 -43.313 1.00 85.69 568 ILE A CA 1
ATOM 4575 C C . ILE A 1 568 ? 18.957 -24.281 -43.629 1.00 85.69 568 ILE A C 1
ATOM 4577 O O . ILE A 1 568 ? 18.159 -23.347 -43.741 1.00 85.69 568 ILE A O 1
ATOM 4581 N N . PRO A 1 569 ? 20.283 -24.109 -43.752 1.00 86.38 569 PRO A N 1
ATOM 4582 C CA . PRO A 1 569 ? 20.880 -22.836 -44.137 1.00 86.38 569 PRO A CA 1
ATOM 4583 C C . PRO A 1 569 ? 20.608 -22.548 -45.620 1.00 86.38 569 PRO A C 1
ATOM 4585 O O . PRO A 1 569 ? 21.013 -23.303 -46.509 1.00 86.38 569 PRO A O 1
ATOM 4588 N N . ILE A 1 570 ? 19.904 -21.451 -45.883 1.00 86.69 570 ILE A N 1
ATOM 4589 C CA . ILE A 1 570 ? 19.423 -21.055 -47.218 1.00 86.69 570 ILE A CA 1
ATOM 4590 C C . ILE A 1 570 ? 20.148 -19.831 -47.784 1.00 86.69 570 ILE A C 1
ATOM 4592 O O . ILE A 1 570 ? 19.902 -19.453 -48.926 1.00 86.69 570 ILE A O 1
ATOM 4596 N N . MET A 1 571 ? 21.006 -19.190 -46.989 1.00 87.62 571 MET A N 1
ATOM 4597 C CA . MET A 1 571 ? 21.721 -17.984 -47.393 1.00 87.62 571 MET A CA 1
ATOM 4598 C C . MET A 1 571 ? 23.116 -17.950 -46.773 1.00 87.62 571 MET A C 1
ATOM 4600 O O . MET A 1 571 ? 23.251 -18.000 -45.549 1.00 87.62 571 MET A O 1
ATOM 4604 N N . TYR A 1 572 ? 24.134 -17.856 -47.627 1.00 85.81 572 TYR A N 1
ATOM 4605 C CA . TYR A 1 572 ? 25.533 -17.773 -47.227 1.00 85.81 572 TYR A CA 1
ATOM 4606 C C . TYR A 1 572 ? 26.231 -16.674 -48.036 1.00 85.81 572 TYR A C 1
ATOM 4608 O O . TYR A 1 572 ? 26.522 -16.834 -49.219 1.00 85.81 572 TYR A O 1
ATOM 4616 N N . LEU A 1 573 ? 26.492 -15.528 -47.415 1.00 79.19 573 LEU A N 1
ATOM 4617 C CA . LEU A 1 573 ? 27.092 -14.360 -48.064 1.00 79.19 573 LEU A CA 1
ATOM 4618 C C . LEU A 1 573 ? 28.488 -14.636 -48.607 1.00 79.19 573 LEU A C 1
ATOM 4620 O O . LEU A 1 573 ? 28.879 -14.033 -49.606 1.00 79.19 573 LEU A O 1
ATOM 4624 N N . GLN A 1 574 ? 29.231 -15.552 -47.980 1.00 79.94 574 GLN A N 1
ATOM 4625 C CA . GLN A 1 574 ? 30.575 -15.914 -48.437 1.00 79.94 574 GLN A CA 1
ATOM 4626 C C . GLN A 1 574 ? 30.555 -16.632 -49.799 1.00 79.94 574 GLN A C 1
ATOM 4628 O O . GLN A 1 574 ? 31.543 -16.567 -50.522 1.00 79.94 574 GLN A O 1
ATOM 4633 N N . GLU A 1 575 ? 29.429 -17.248 -50.191 1.00 79.19 575 GLU A N 1
ATOM 4634 C CA . GLU A 1 575 ? 29.226 -17.837 -51.531 1.00 79.19 575 GLU A CA 1
ATOM 4635 C C . GLU A 1 575 ? 28.854 -16.779 -52.592 1.00 79.19 575 GLU A C 1
ATOM 4637 O O . GLU A 1 575 ? 28.647 -17.089 -53.770 1.00 79.19 575 GLU A O 1
ATOM 4642 N N . GLY A 1 576 ? 28.780 -15.510 -52.180 1.00 78.00 576 GLY A N 1
ATOM 4643 C CA . GLY A 1 576 ? 28.441 -14.372 -53.016 1.00 78.00 576 GLY A CA 1
ATOM 4644 C C . GLY A 1 576 ? 26.936 -14.156 -53.183 1.00 78.00 576 GLY A C 1
ATOM 4645 O O . GLY A 1 576 ? 26.092 -15.022 -52.945 1.00 78.00 576 GLY A O 1
ATOM 4646 N N . TYR A 1 577 ? 26.599 -12.953 -53.636 1.00 86.12 577 TYR A N 1
ATOM 4647 C CA . TYR A 1 577 ? 25.253 -12.575 -54.046 1.00 86.12 577 TYR A CA 1
ATOM 4648 C C . TYR A 1 577 ? 25.317 -11.910 -55.419 1.00 86.12 577 TYR A C 1
ATOM 4650 O O . TYR A 1 577 ? 26.328 -11.329 -55.812 1.00 86.12 577 TYR A O 1
ATOM 4658 N N . SER A 1 578 ? 24.221 -11.994 -56.159 1.00 88.69 578 SER A N 1
ATOM 4659 C CA . SER A 1 578 ? 24.022 -11.231 -57.393 1.00 88.69 578 SER A CA 1
ATOM 4660 C C . SER A 1 578 ? 22.764 -10.398 -57.248 1.00 88.69 578 SER A C 1
ATOM 4662 O O . SER A 1 578 ? 21.830 -10.833 -56.578 1.00 88.69 578 SER A O 1
ATOM 4664 N N . TYR A 1 579 ? 22.708 -9.232 -57.875 1.00 87.75 579 TYR A N 1
ATOM 4665 C CA . TYR A 1 579 ? 21.489 -8.441 -57.912 1.00 87.75 579 TYR A CA 1
ATOM 4666 C C . TYR A 1 579 ? 21.141 -8.048 -59.342 1.00 87.75 579 TYR A C 1
ATOM 4668 O O . TYR A 1 579 ? 22.011 -7.885 -60.191 1.00 87.75 579 TYR A O 1
ATOM 4676 N N . GLU A 1 580 ? 19.847 -7.925 -59.601 1.00 88.12 580 GLU A N 1
ATOM 4677 C CA . GLU A 1 580 ? 19.288 -7.485 -60.872 1.00 88.12 580 GLU A CA 1
ATOM 4678 C C . GLU A 1 580 ? 18.199 -6.450 -60.577 1.00 88.12 580 GLU A C 1
ATOM 4680 O O . GLU A 1 580 ? 17.285 -6.691 -59.778 1.00 88.12 580 GLU A O 1
ATOM 4685 N N . PHE A 1 581 ? 18.283 -5.289 -61.225 1.00 82.25 581 PHE A N 1
ATOM 4686 C CA . PHE A 1 581 ? 17.186 -4.327 -61.233 1.00 82.25 581 PHE A CA 1
ATOM 4687 C C . PHE A 1 581 ? 15.985 -4.922 -61.970 1.00 82.25 581 PHE A C 1
ATOM 4689 O O . PHE A 1 581 ? 16.125 -5.628 -62.972 1.00 82.25 581 PHE A O 1
ATOM 4696 N N . THR A 1 582 ? 14.781 -4.671 -61.462 1.00 77.44 582 THR A N 1
ATOM 4697 C CA . THR A 1 582 ? 13.571 -5.214 -62.088 1.00 77.44 582 THR A CA 1
ATOM 4698 C C . THR A 1 582 ? 13.360 -4.613 -63.489 1.00 77.44 582 THR A C 1
ATOM 4700 O O . THR A 1 582 ? 13.672 -3.452 -63.748 1.00 77.44 582 THR A O 1
ATOM 4703 N N . LYS A 1 583 ? 12.829 -5.412 -64.431 1.00 70.44 583 LYS A N 1
ATOM 4704 C CA . LYS A 1 583 ? 12.747 -5.078 -65.874 1.00 70.44 583 LYS A CA 1
ATOM 4705 C C . LYS A 1 583 ? 11.964 -3.799 -66.220 1.00 70.44 583 LYS A C 1
ATOM 4707 O O . LYS A 1 583 ? 11.994 -3.380 -67.372 1.00 70.44 583 LYS A O 1
ATOM 4712 N N . GLN A 1 584 ? 11.229 -3.224 -65.272 1.00 67.81 584 GLN A N 1
ATOM 4713 C CA . GLN A 1 584 ? 10.342 -2.078 -65.488 1.00 67.81 584 GLN A CA 1
ATOM 4714 C C . GLN A 1 584 ? 10.991 -0.723 -65.134 1.00 67.81 584 GLN A C 1
ATOM 4716 O O . GLN A 1 584 ? 10.426 0.322 -65.450 1.00 67.81 584 GLN A O 1
ATOM 4721 N N . GLY A 1 585 ? 12.227 -0.724 -64.618 1.00 66.25 585 GLY A N 1
ATOM 4722 C CA . GLY A 1 585 ? 13.033 0.477 -64.399 1.00 66.25 585 GLY A CA 1
ATOM 4723 C C . GLY A 1 585 ? 13.601 0.562 -62.983 1.00 66.25 585 GLY A C 1
ATOM 4724 O O . GLY A 1 585 ? 13.259 -0.220 -62.101 1.00 66.25 585 GLY A O 1
ATOM 4725 N N . LEU A 1 586 ? 14.470 1.550 -62.758 1.00 67.50 586 LEU A N 1
ATOM 4726 C CA . LEU A 1 586 ? 15.169 1.761 -61.483 1.00 67.50 586 LEU A CA 1
ATOM 4727 C C . LEU A 1 586 ? 14.209 1.972 -60.293 1.00 67.50 586 LEU A C 1
ATOM 4729 O O . LEU A 1 586 ? 14.551 1.632 -59.167 1.00 67.50 586 LEU A O 1
ATOM 4733 N N . ASN A 1 587 ? 12.996 2.476 -60.541 1.00 69.81 587 ASN A N 1
ATOM 4734 C CA . ASN A 1 587 ? 12.019 2.816 -59.500 1.00 69.81 587 ASN A CA 1
ATOM 4735 C C . ASN A 1 587 ? 11.215 1.621 -58.955 1.00 69.81 587 ASN A C 1
ATOM 4737 O O . ASN A 1 587 ? 10.595 1.757 -57.903 1.00 69.81 587 ASN A O 1
ATOM 4741 N N . A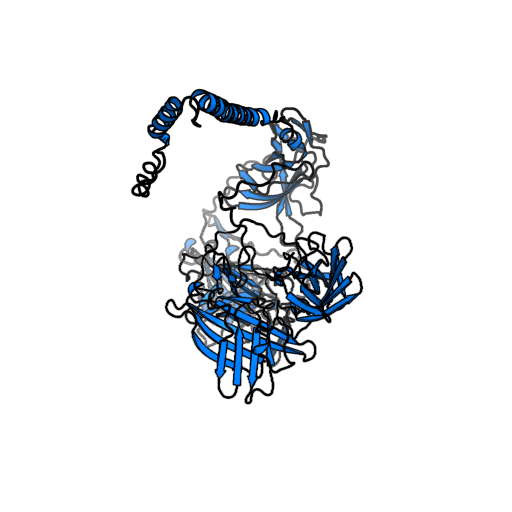SP A 1 588 ? 11.224 0.465 -59.626 1.00 75.94 588 ASP A N 1
ATOM 4742 C CA . ASP A 1 588 ? 10.389 -0.688 -59.242 1.00 75.94 588 ASP A CA 1
ATOM 4743 C C . ASP A 1 588 ? 11.071 -1.643 -58.249 1.00 75.94 588 ASP A C 1
ATOM 4745 O O . ASP A 1 588 ? 10.458 -2.595 -57.756 1.00 75.94 588 ASP A O 1
ATOM 4749 N N . GLY A 1 589 ? 12.324 -1.349 -57.895 1.00 83.44 589 GLY A N 1
ATOM 4750 C CA . GLY A 1 589 ? 13.081 -2.060 -56.874 1.00 83.44 589 GLY A CA 1
ATOM 4751 C C . GLY A 1 589 ? 14.123 -3.034 -57.424 1.00 83.44 589 GLY A C 1
ATOM 4752 O O . GLY A 1 589 ? 14.425 -3.068 -58.622 1.00 83.44 589 GLY A O 1
ATOM 4753 N N . ILE A 1 590 ? 14.685 -3.832 -56.519 1.00 87.06 590 ILE A N 1
ATOM 4754 C CA . ILE A 1 590 ? 15.870 -4.666 -56.747 1.00 87.06 590 ILE A CA 1
ATOM 4755 C C . ILE A 1 590 ? 15.586 -6.128 -56.407 1.00 87.06 590 ILE A C 1
ATOM 4757 O O . ILE A 1 590 ? 14.909 -6.424 -55.427 1.00 87.06 590 ILE A O 1
ATOM 4761 N N . THR A 1 591 ? 16.096 -7.058 -57.212 1.00 88.81 591 THR A N 1
ATOM 4762 C CA . THR A 1 591 ? 16.088 -8.490 -56.889 1.00 88.81 591 THR A CA 1
ATOM 4763 C C . THR A 1 591 ? 17.491 -8.922 -56.515 1.00 88.81 591 THR A C 1
ATOM 4765 O O . THR A 1 591 ? 18.393 -8.831 -57.337 1.00 88.81 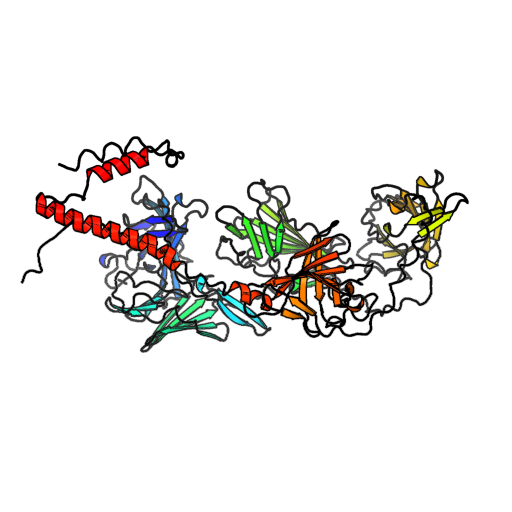591 THR A O 1
ATOM 4768 N N . ILE A 1 592 ? 17.673 -9.414 -55.295 1.00 88.31 592 ILE A N 1
ATOM 4769 C CA . ILE A 1 592 ? 18.941 -9.919 -54.773 1.00 88.31 592 ILE A CA 1
ATOM 4770 C C . ILE A 1 592 ? 18.841 -11.441 -54.702 1.00 88.31 592 ILE A C 1
ATOM 4772 O O . ILE A 1 592 ? 17.909 -11.979 -54.114 1.00 88.31 592 ILE A O 1
ATOM 4776 N N . LYS A 1 593 ? 19.772 -12.151 -55.328 1.00 90.06 593 LYS A N 1
ATOM 4777 C CA . LYS A 1 593 ? 19.867 -13.611 -55.305 1.00 90.06 593 LYS A CA 1
ATOM 4778 C C . LYS A 1 593 ? 21.069 -14.005 -54.459 1.00 90.06 593 LYS A C 1
ATOM 4780 O O . LYS A 1 593 ? 22.196 -13.624 -54.777 1.00 90.06 593 LYS A O 1
ATOM 4785 N N . PHE A 1 594 ? 20.816 -14.794 -53.429 1.00 88.25 594 PHE A N 1
ATOM 4786 C CA . PHE A 1 594 ? 21.815 -15.384 -52.557 1.00 88.25 594 PHE A CA 1
ATOM 4787 C C . PHE A 1 594 ? 21.898 -16.887 -52.806 1.00 88.25 594 PHE A C 1
ATOM 4789 O O . PHE A 1 594 ? 20.879 -17.535 -53.061 1.00 88.25 594 PHE A O 1
ATOM 4796 N N . ARG A 1 595 ? 23.103 -17.447 -52.706 1.00 86.81 595 ARG A N 1
ATOM 4797 C CA . ARG A 1 595 ? 23.311 -18.896 -52.739 1.00 86.81 595 ARG A CA 1
ATOM 4798 C C . ARG A 1 595 ? 23.343 -19.441 -51.312 1.00 86.81 595 ARG A C 1
ATOM 4800 O O . ARG A 1 595 ? 24.020 -18.896 -50.444 1.00 86.81 595 ARG A O 1
ATOM 4807 N N . GLY A 1 596 ? 22.558 -20.480 -51.070 1.00 83.75 596 GLY A N 1
ATOM 4808 C CA . GLY A 1 596 ? 22.566 -21.281 -49.853 1.00 83.75 596 GLY A CA 1
ATOM 4809 C C . GLY A 1 596 ? 23.267 -22.620 -50.071 1.00 83.75 596 GLY A C 1
ATOM 4810 O O . GLY A 1 596 ? 23.904 -22.860 -51.098 1.00 83.75 596 GLY A O 1
ATOM 4811 N N . THR A 1 597 ? 23.124 -23.515 -49.096 1.00 78.69 597 THR A N 1
ATOM 4812 C CA . THR A 1 597 ? 23.630 -24.892 -49.211 1.00 78.69 597 THR A CA 1
ATOM 4813 C C . THR A 1 597 ? 22.763 -25.744 -50.142 1.00 78.69 597 THR A C 1
ATOM 4815 O O . THR A 1 597 ? 21.623 -25.389 -50.431 1.00 78.69 597 THR A O 1
ATOM 4818 N N . ASP A 1 598 ? 23.291 -26.872 -50.631 1.00 72.19 598 ASP A N 1
ATOM 4819 C CA . ASP A 1 598 ? 22.522 -27.885 -51.376 1.00 72.19 598 ASP A CA 1
ATOM 4820 C C . ASP A 1 598 ? 21.779 -27.359 -52.627 1.00 72.19 598 ASP A C 1
ATOM 4822 O O . ASP A 1 598 ? 20.683 -27.815 -52.949 1.00 72.19 598 ASP A O 1
ATOM 4826 N N . TYR A 1 599 ? 22.381 -26.414 -53.361 1.00 78.19 599 TYR A N 1
ATOM 4827 C CA . TYR A 1 599 ? 21.796 -25.761 -54.550 1.00 78.19 599 TYR A CA 1
ATOM 4828 C C . TYR A 1 599 ? 20.552 -24.904 -54.266 1.00 78.19 599 TYR A C 1
ATOM 4830 O O . TYR A 1 599 ? 19.860 -24.498 -55.202 1.00 78.19 599 TYR A O 1
ATOM 4838 N N . ILE A 1 600 ? 20.281 -24.589 -52.997 1.00 82.75 600 ILE A N 1
ATOM 4839 C CA . ILE A 1 600 ? 19.193 -23.697 -52.611 1.00 82.75 600 ILE A CA 1
ATOM 4840 C C . ILE A 1 600 ? 19.572 -22.258 -52.964 1.00 82.75 600 ILE A C 1
ATOM 4842 O O . ILE A 1 600 ? 20.642 -21.776 -52.602 1.00 82.75 600 ILE A O 1
ATOM 4846 N N . THR A 1 601 ? 18.685 -21.548 -53.653 1.00 85.19 601 THR A N 1
ATOM 4847 C CA . THR A 1 601 ? 18.835 -20.120 -53.948 1.00 85.19 601 THR A CA 1
ATOM 4848 C C . THR A 1 601 ? 17.751 -19.333 -53.224 1.00 85.19 601 THR A C 1
ATOM 4850 O O . THR A 1 601 ? 16.573 -19.664 -53.317 1.00 85.19 601 THR A O 1
ATOM 4853 N N . LEU A 1 602 ? 18.125 -18.263 -52.531 1.00 88.31 602 LEU A N 1
ATOM 4854 C CA . LEU A 1 602 ? 17.183 -17.306 -51.960 1.00 88.31 602 LEU A CA 1
ATOM 4855 C C . LEU A 1 602 ? 17.138 -16.067 -52.856 1.00 88.31 602 LEU A C 1
ATOM 4857 O O . LEU A 1 602 ? 18.133 -15.371 -53.018 1.00 88.31 602 LEU A O 1
ATOM 4861 N N . SER A 1 603 ? 15.984 -15.773 -53.440 1.00 89.56 603 SER A N 1
ATOM 4862 C CA . SER A 1 603 ? 15.744 -14.598 -54.271 1.00 89.56 603 SER A CA 1
ATOM 4863 C C . SER A 1 603 ? 14.872 -13.597 -53.516 1.00 89.56 603 SER A C 1
ATOM 4865 O O . SER A 1 603 ? 13.668 -13.783 -53.392 1.00 89.56 603 SER A O 1
ATOM 4867 N N . VAL A 1 604 ? 15.473 -12.521 -53.016 1.00 87.56 604 VAL A N 1
ATOM 4868 C CA . VAL A 1 604 ? 14.790 -11.434 -52.309 1.00 87.56 604 VAL A CA 1
ATOM 4869 C C . VAL A 1 604 ? 14.501 -10.291 -53.279 1.00 87.56 604 VAL A C 1
ATOM 4871 O O . VAL A 1 604 ? 15.408 -9.570 -53.688 1.00 87.56 604 VAL A O 1
ATOM 4874 N N . ARG A 1 605 ? 13.238 -10.100 -53.653 1.00 88.31 605 ARG A N 1
ATOM 4875 C CA . ARG A 1 605 ? 12.779 -8.945 -54.430 1.00 88.31 605 ARG A CA 1
ATOM 4876 C C . ARG A 1 605 ? 12.296 -7.856 -53.483 1.00 88.31 605 ARG A C 1
ATOM 4878 O O . ARG A 1 605 ? 11.302 -8.056 -52.798 1.00 88.31 605 ARG A O 1
ATOM 4885 N N . VAL A 1 606 ? 12.955 -6.704 -53.476 1.00 85.62 606 VAL A N 1
ATOM 4886 C CA . VAL A 1 606 ? 12.601 -5.552 -52.642 1.00 85.62 606 VAL A CA 1
ATOM 4887 C C . VAL A 1 606 ? 12.001 -4.459 -53.518 1.00 85.62 606 VAL A C 1
ATOM 4889 O O . VAL A 1 606 ? 12.710 -3.839 -54.305 1.00 85.62 606 VAL A O 1
ATOM 4892 N N . GLU A 1 607 ? 10.698 -4.227 -53.392 1.00 87.81 607 GLU A N 1
ATOM 4893 C CA . GLU A 1 607 ? 9.973 -3.166 -54.098 1.00 87.81 607 GLU A CA 1
ATOM 4894 C C . GLU A 1 607 ? 10.030 -1.839 -53.322 1.00 87.81 607 GLU A C 1
ATOM 4896 O O . GLU A 1 607 ? 9.920 -1.814 -52.093 1.00 87.81 607 GLU A O 1
ATOM 4901 N N . CYS A 1 608 ? 10.121 -0.715 -54.035 1.00 84.19 608 CYS A N 1
ATOM 4902 C CA . CYS A 1 608 ? 9.998 0.619 -53.442 1.00 84.19 608 CYS A CA 1
ATOM 4903 C C . CYS A 1 608 ? 8.536 0.905 -53.052 1.00 84.19 608 CYS A C 1
ATOM 4905 O O . CYS A 1 608 ? 7.721 1.309 -53.886 1.00 84.19 608 CYS A O 1
ATOM 4907 N N . LYS A 1 609 ? 8.170 0.702 -51.778 1.00 82.88 609 LYS A N 1
ATOM 4908 C CA . LYS A 1 609 ? 6.864 1.126 -51.230 1.00 82.88 609 LYS A CA 1
ATOM 4909 C C . LYS A 1 609 ? 7.004 1.614 -49.791 1.00 82.88 609 LYS A C 1
ATOM 4911 O O . LYS A 1 609 ? 7.797 1.089 -49.023 1.00 82.88 609 LYS A O 1
ATOM 4916 N N . LYS A 1 610 ? 6.146 2.569 -49.408 1.00 71.38 610 LYS A N 1
ATOM 4917 C CA . LYS A 1 610 ? 6.081 3.157 -48.052 1.00 71.38 610 LYS A CA 1
ATOM 4918 C C . LYS A 1 610 ? 5.600 2.196 -46.951 1.00 71.38 610 LYS A C 1
ATOM 4920 O O . LYS A 1 610 ? 5.629 2.563 -45.784 1.00 71.38 610 LYS A O 1
ATOM 4925 N N . SER A 1 611 ? 5.108 1.008 -47.298 1.00 55.72 611 SER A N 1
ATOM 4926 C CA . SER A 1 611 ? 4.663 -0.005 -46.337 1.00 55.72 611 SER A CA 1
ATOM 4927 C C . SER A 1 611 ? 5.263 -1.358 -46.686 1.00 55.72 611 SER A C 1
ATOM 4929 O O . SER A 1 611 ? 5.308 -1.735 -47.858 1.00 55.72 611 SER A O 1
ATOM 4931 N N . SER A 1 612 ? 5.729 -2.082 -45.673 1.00 54.41 612 SER A N 1
ATOM 4932 C CA . SER A 1 612 ? 6.335 -3.401 -45.816 1.00 54.41 612 SER A CA 1
ATOM 4933 C C . SER A 1 612 ? 5.265 -4.494 -45.900 1.00 54.41 612 SER A C 1
ATOM 4935 O O . SER A 1 612 ? 4.390 -4.614 -45.042 1.00 54.41 612 SER A O 1
ATOM 4937 N N . ARG A 1 613 ? 5.302 -5.292 -46.970 1.00 52.88 613 ARG A N 1
ATOM 4938 C CA . ARG A 1 613 ? 4.519 -6.524 -47.139 1.00 52.88 613 ARG A CA 1
ATOM 4939 C C . ARG A 1 613 ? 5.427 -7.617 -47.676 1.00 52.88 613 ARG A C 1
ATOM 4941 O O . ARG A 1 613 ? 6.309 -7.324 -48.479 1.00 52.88 613 ARG A O 1
ATOM 4948 N N . TYR A 1 614 ? 5.153 -8.859 -47.273 1.00 58.06 614 TYR A N 1
ATOM 4949 C CA . TYR A 1 614 ? 5.941 -10.006 -47.703 1.00 58.06 614 TYR A CA 1
ATOM 4950 C C . TYR A 1 614 ? 5.081 -11.120 -48.278 1.00 58.06 614 TYR A C 1
ATOM 4952 O O . TYR A 1 614 ? 4.006 -11.420 -47.757 1.00 58.06 614 TYR A O 1
ATOM 4960 N N . VAL A 1 615 ? 5.559 -11.721 -49.364 1.00 52.88 615 VAL A N 1
ATOM 4961 C CA . VAL A 1 615 ? 4.975 -12.922 -49.968 1.00 52.88 615 VAL A CA 1
ATOM 4962 C C . VAL A 1 615 ? 6.121 -13.868 -50.280 1.00 52.88 615 VAL A C 1
ATOM 4964 O O . VAL A 1 615 ? 7.095 -13.459 -50.910 1.00 52.88 615 VAL A O 1
ATOM 4967 N N . ILE A 1 616 ? 6.007 -15.112 -49.818 1.00 60.69 616 ILE A N 1
ATOM 4968 C CA . ILE A 1 616 ? 6.996 -16.160 -50.060 1.00 60.69 616 ILE A CA 1
ATOM 4969 C C . ILE A 1 616 ? 6.356 -17.198 -50.970 1.00 60.69 616 ILE A C 1
ATOM 4971 O O . ILE A 1 616 ? 5.269 -17.693 -50.666 1.00 60.69 616 ILE A O 1
ATOM 4975 N N . TYR A 1 617 ? 7.008 -17.514 -52.082 1.00 61.38 617 TYR A N 1
ATOM 4976 C CA . TYR A 1 617 ? 6.608 -18.610 -52.958 1.00 61.38 617 TYR A CA 1
ATOM 4977 C C . TYR A 1 617 ? 7.823 -19.466 -53.321 1.00 61.38 617 TYR A C 1
ATOM 4979 O O . TYR A 1 617 ? 8.947 -18.972 -53.407 1.00 61.38 617 TYR A O 1
ATOM 4987 N N . ASP A 1 618 ? 7.578 -20.769 -53.441 1.00 64.12 618 ASP A N 1
ATOM 4988 C CA . ASP A 1 618 ? 8.596 -21.818 -53.497 1.00 64.12 618 ASP A CA 1
ATOM 4989 C C . ASP A 1 618 ? 8.581 -22.483 -54.879 1.00 64.12 618 ASP A C 1
ATOM 4991 O O . ASP A 1 618 ? 7.543 -22.982 -55.325 1.00 64.12 618 ASP A O 1
ATOM 4995 N N . GLU A 1 619 ? 9.731 -22.469 -55.547 1.00 75.06 619 GLU A N 1
ATOM 4996 C CA . GLU A 1 619 ? 10.058 -23.355 -56.664 1.00 75.06 619 GLU A CA 1
ATOM 4997 C C . GLU A 1 619 ? 11.096 -24.378 -56.174 1.00 75.06 619 GLU A C 1
ATOM 4999 O O . GLU A 1 619 ? 11.834 -24.085 -55.238 1.00 75.06 619 GLU A O 1
ATOM 5004 N N . PRO A 1 620 ? 11.221 -25.574 -56.782 1.00 74.94 620 PRO A N 1
ATOM 5005 C CA . PRO A 1 620 ? 12.204 -26.563 -56.343 1.00 74.94 620 PRO A CA 1
ATOM 5006 C C . PRO A 1 620 ? 13.612 -25.951 -56.220 1.00 74.94 620 PRO A C 1
ATOM 5008 O O . PRO A 1 620 ? 14.238 -25.611 -57.223 1.00 74.94 620 PRO A O 1
ATOM 5011 N N . ASN A 1 621 ? 14.108 -25.843 -54.983 1.00 77.75 621 ASN A N 1
ATOM 5012 C CA . ASN A 1 621 ? 15.400 -25.251 -54.612 1.00 77.75 621 ASN A CA 1
ATOM 5013 C C . ASN A 1 621 ? 15.525 -23.721 -54.786 1.00 77.75 621 ASN A C 1
ATOM 5015 O O . ASN A 1 621 ? 16.638 -23.203 -54.695 1.00 77.75 621 ASN A O 1
ATOM 5019 N N . ILE A 1 622 ? 14.437 -22.973 -55.002 1.00 83.31 622 ILE A N 1
ATOM 5020 C CA . ILE A 1 622 ? 14.466 -21.504 -55.062 1.00 83.31 622 ILE A CA 1
ATOM 5021 C C . ILE A 1 622 ? 13.371 -20.908 -54.171 1.00 83.31 622 ILE A C 1
ATOM 5023 O O . ILE A 1 622 ? 12.178 -21.033 -54.441 1.00 83.31 622 ILE A O 1
ATOM 5027 N N . PHE A 1 623 ? 13.792 -20.182 -53.136 1.00 84.12 623 PHE A N 1
ATOM 5028 C CA . PHE A 1 623 ? 12.905 -19.420 -52.263 1.00 84.12 623 PHE A CA 1
ATOM 5029 C C . PHE A 1 623 ? 12.790 -17.989 -52.769 1.00 84.12 623 PHE A C 1
ATOM 5031 O O . PHE A 1 623 ? 13.769 -17.246 -52.743 1.00 84.12 623 PHE A O 1
ATOM 5038 N N . HIS A 1 624 ? 11.601 -17.565 -53.188 1.00 84.25 624 HIS A N 1
ATOM 5039 C CA . HIS A 1 624 ? 11.356 -16.169 -53.535 1.00 84.25 624 HIS A CA 1
ATOM 5040 C C . HIS A 1 624 ? 10.758 -15.431 -52.341 1.00 84.25 624 HIS A C 1
ATOM 5042 O O . HIS A 1 624 ? 9.680 -15.785 -51.875 1.00 84.25 624 HIS A O 1
ATOM 5048 N N . VAL A 1 625 ? 11.436 -14.392 -51.858 1.00 84.44 625 VAL A N 1
ATOM 5049 C CA . VAL A 1 625 ? 10.950 -13.480 -50.819 1.00 84.44 625 VAL A CA 1
ATOM 5050 C C . VAL A 1 625 ? 10.643 -12.149 -51.468 1.00 84.44 625 VAL A C 1
ATOM 5052 O O . VAL A 1 625 ? 11.536 -11.456 -51.940 1.00 84.44 625 VAL A O 1
ATOM 5055 N N . HIS A 1 626 ? 9.376 -11.769 -51.492 1.00 83.25 626 HIS A N 1
ATOM 5056 C CA . HIS A 1 626 ? 8.994 -10.415 -51.865 1.00 83.25 626 HIS A CA 1
ATOM 5057 C C . HIS A 1 626 ? 8.984 -9.566 -50.606 1.00 83.25 626 HIS A C 1
ATOM 5059 O O . HIS A 1 626 ? 8.396 -9.973 -49.614 1.00 83.25 626 HIS A O 1
ATOM 5065 N N . ALA A 1 627 ? 9.635 -8.416 -50.640 1.00 81.56 627 ALA A N 1
ATOM 5066 C CA . ALA A 1 627 ? 9.686 -7.427 -49.581 1.00 81.56 627 ALA A CA 1
ATOM 5067 C C . ALA A 1 627 ? 9.367 -6.056 -50.174 1.00 81.56 627 ALA A C 1
ATOM 5069 O O . ALA A 1 627 ? 9.548 -5.820 -51.369 1.00 81.56 627 ALA A O 1
ATOM 5070 N N . SER A 1 628 ? 8.929 -5.127 -49.337 1.00 81.56 628 SER A N 1
ATOM 5071 C CA . SER A 1 628 ? 8.843 -3.725 -49.723 1.00 81.56 628 SER A CA 1
ATOM 5072 C C . SER A 1 628 ? 9.445 -2.833 -48.649 1.00 81.56 628 SER A C 1
ATOM 5074 O O . SER A 1 628 ? 9.177 -3.018 -47.464 1.00 81.56 628 SER A O 1
ATOM 5076 N N . SER A 1 629 ? 10.289 -1.895 -49.070 1.00 80.75 629 SER A N 1
ATOM 5077 C CA . SER A 1 629 ? 10.997 -0.962 -48.191 1.00 80.75 629 SER A CA 1
ATOM 5078 C C . SER A 1 629 ? 11.127 0.397 -48.875 1.00 80.75 629 SER A C 1
ATOM 5080 O O . SER A 1 629 ? 11.257 0.482 -50.098 1.00 80.75 629 SER A O 1
ATOM 5082 N N . ASP A 1 630 ? 11.118 1.467 -48.087 1.00 78.94 630 ASP A N 1
ATOM 5083 C CA . ASP A 1 630 ? 11.436 2.815 -48.550 1.00 78.94 630 ASP A CA 1
ATOM 5084 C C . ASP A 1 630 ? 12.940 2.992 -48.833 1.00 78.94 630 ASP A C 1
ATOM 5086 O O . ASP A 1 630 ? 13.316 3.843 -49.639 1.00 78.94 630 ASP A O 1
ATOM 5090 N N . GLY A 1 631 ? 13.799 2.156 -48.238 1.00 74.50 631 GLY A N 1
ATOM 5091 C CA . GLY A 1 631 ? 15.233 2.081 -48.538 1.00 74.50 631 GLY A CA 1
ATOM 5092 C C . GLY A 1 631 ? 15.545 1.540 -49.938 1.00 74.50 631 GLY A C 1
ATOM 5093 O O . GLY A 1 631 ? 16.597 1.847 -50.497 1.00 74.50 631 GLY A O 1
ATOM 5094 N N . ALA A 1 632 ? 14.604 0.803 -50.544 1.00 79.19 632 ALA A N 1
ATOM 5095 C CA . ALA A 1 632 ? 14.687 0.348 -51.934 1.00 79.19 632 ALA A CA 1
ATOM 5096 C C . ALA A 1 632 ? 14.239 1.409 -52.953 1.00 79.19 632 ALA A C 1
ATOM 5098 O O . ALA A 1 632 ? 14.354 1.192 -54.159 1.00 79.19 632 ALA A O 1
ATOM 5099 N N . CYS A 1 633 ? 13.717 2.549 -52.491 1.00 80.06 633 CYS A N 1
ATOM 5100 C CA . CYS A 1 633 ? 13.365 3.655 -53.366 1.00 80.06 633 CYS A CA 1
ATOM 5101 C C . CYS A 1 633 ? 14.611 4.388 -53.849 1.00 80.06 633 CYS A C 1
ATOM 5103 O O . CYS A 1 633 ? 15.459 4.789 -53.052 1.00 80.06 633 CYS A O 1
ATOM 5105 N N . VAL A 1 634 ? 14.684 4.618 -55.161 1.00 75.38 634 VAL A N 1
ATOM 5106 C CA . VAL A 1 634 ? 15.747 5.414 -55.776 1.00 75.38 634 VAL A CA 1
ATOM 5107 C C . VAL A 1 634 ? 15.731 6.807 -55.169 1.00 75.38 634 VAL A C 1
ATOM 5109 O O . VAL A 1 634 ? 14.767 7.560 -55.322 1.00 75.38 634 VAL A O 1
ATOM 5112 N N . ARG A 1 635 ? 16.820 7.162 -54.491 1.00 72.19 635 ARG A N 1
ATOM 5113 C CA . ARG A 1 635 ? 17.081 8.540 -54.088 1.00 72.19 635 ARG A CA 1
ATOM 5114 C C . ARG A 1 635 ? 18.077 9.126 -55.085 1.00 72.19 635 ARG A C 1
ATOM 5116 O O . ARG A 1 635 ? 19.125 8.507 -55.283 1.00 72.19 635 ARG A O 1
ATOM 5123 N N . PRO A 1 636 ? 17.778 10.271 -55.728 1.00 64.62 636 PRO A N 1
ATOM 5124 C CA . PRO A 1 636 ? 18.771 10.958 -56.537 1.00 64.62 636 PRO A CA 1
ATOM 5125 C C . PRO A 1 636 ? 19.954 11.290 -55.629 1.00 64.62 636 PRO A C 1
ATOM 5127 O O . PRO A 1 636 ? 19.807 12.018 -54.645 1.00 64.62 636 PRO A O 1
ATOM 5130 N N . TYR A 1 637 ? 21.107 10.691 -55.919 1.00 54.28 637 TYR A N 1
ATOM 5131 C CA . TYR A 1 637 ? 22.334 11.003 -55.212 1.00 54.28 637 TYR A CA 1
ATOM 5132 C C . TYR A 1 637 ? 22.810 12.364 -55.715 1.00 54.28 637 TYR A C 1
ATOM 5134 O O . TYR A 1 637 ? 23.394 12.485 -56.790 1.00 54.28 637 TYR A O 1
ATOM 5142 N N . ILE A 1 638 ? 22.473 13.410 -54.965 1.00 53.09 638 ILE A N 1
ATOM 5143 C CA . ILE A 1 638 ? 23.103 14.714 -55.129 1.00 53.09 638 ILE A CA 1
ATOM 5144 C C . ILE A 1 638 ? 24.493 14.534 -54.536 1.00 53.09 638 ILE A C 1
ATOM 5146 O O . ILE A 1 638 ? 24.604 14.272 -53.336 1.00 53.09 638 ILE A O 1
ATOM 5150 N N . ASP A 1 639 ? 25.520 14.598 -55.385 1.00 49.06 639 ASP A N 1
ATOM 5151 C CA . ASP A 1 639 ? 26.910 14.594 -54.937 1.00 49.06 639 ASP A CA 1
ATOM 5152 C C . ASP A 1 639 ? 27.006 15.630 -53.813 1.00 49.06 639 ASP A C 1
ATOM 5154 O O . ASP A 1 639 ? 26.595 16.778 -54.038 1.00 49.06 639 ASP A O 1
ATOM 5158 N N . PRO A 1 640 ? 27.385 15.238 -52.582 1.00 41.16 640 PRO A N 1
ATOM 5159 C CA . PRO A 1 640 ? 27.390 16.168 -51.474 1.00 41.16 640 PRO A CA 1
ATOM 5160 C C . PRO A 1 640 ? 28.216 17.369 -51.910 1.00 41.16 640 PRO A C 1
ATOM 5162 O O . PRO A 1 640 ? 29.383 17.215 -52.276 1.00 41.16 640 PRO A O 1
ATOM 5165 N N . THR A 1 641 ? 27.594 18.555 -51.913 1.00 43.62 641 THR A N 1
ATOM 5166 C CA . THR A 1 641 ? 28.331 19.816 -52.014 1.00 43.62 641 THR A CA 1
ATOM 5167 C C . THR A 1 641 ? 29.531 19.663 -51.092 1.00 43.62 641 THR A C 1
ATOM 5169 O O . THR A 1 641 ? 29.303 19.283 -49.934 1.00 43.62 641 THR A O 1
ATOM 5172 N N . PRO A 1 642 ? 30.770 19.840 -51.596 1.00 38.38 642 PRO A N 1
ATOM 5173 C CA . PRO A 1 642 ? 31.963 19.597 -50.804 1.00 38.38 642 PRO A CA 1
ATOM 5174 C C . PRO A 1 642 ? 31.757 20.289 -49.460 1.00 38.38 642 PRO A C 1
ATOM 5176 O O . PRO A 1 642 ? 31.274 21.429 -49.453 1.00 38.38 642 PRO A O 1
ATOM 5179 N N . PRO A 1 643 ? 31.982 19.575 -48.342 1.00 41.06 643 PRO A N 1
ATOM 5180 C CA . PRO A 1 643 ? 31.691 20.112 -47.026 1.00 41.06 643 PRO A CA 1
ATOM 5181 C C . PRO A 1 643 ? 32.314 21.507 -46.932 1.00 41.06 643 PRO A C 1
ATOM 5183 O O . PRO A 1 643 ? 33.418 21.690 -47.463 1.00 41.06 643 PRO A O 1
ATOM 5186 N N . PRO A 1 644 ? 31.633 22.494 -46.312 1.00 41.09 644 PRO A N 1
ATOM 5187 C CA . PRO A 1 644 ? 32.300 23.746 -45.988 1.00 41.09 644 PRO A CA 1
ATOM 5188 C C . PRO A 1 644 ? 33.625 23.378 -45.331 1.00 41.09 644 PRO A C 1
ATOM 5190 O O . PRO A 1 644 ? 33.647 22.456 -44.505 1.00 41.09 644 PRO A O 1
ATOM 5193 N N . GLU A 1 645 ? 34.707 24.008 -45.801 1.00 37.41 645 GLU A N 1
ATOM 5194 C CA . GLU A 1 645 ? 36.069 23.706 -45.366 1.00 37.41 645 GLU A CA 1
ATOM 5195 C C . GLU A 1 645 ? 36.069 23.426 -43.862 1.00 37.41 645 GLU A C 1
ATOM 5197 O O . GLU A 1 645 ? 35.426 24.181 -43.119 1.00 37.41 645 GLU A O 1
ATOM 5202 N N . PRO A 1 646 ? 36.704 22.322 -43.417 1.00 36.47 646 PRO A N 1
ATOM 5203 C CA . PRO A 1 646 ? 36.693 21.925 -42.020 1.00 36.47 646 PRO A CA 1
ATOM 5204 C C . PRO A 1 646 ? 36.983 23.156 -41.180 1.00 36.47 646 PRO A C 1
ATOM 5206 O O . PRO A 1 646 ? 37.991 23.825 -41.408 1.00 36.47 646 PRO A O 1
ATOM 5209 N N . TYR A 1 647 ? 36.062 23.474 -40.264 1.00 44.53 647 TYR A N 1
ATOM 5210 C CA . TYR A 1 647 ? 36.244 24.553 -39.309 1.00 44.53 647 TYR A CA 1
ATOM 5211 C C . TYR A 1 647 ? 37.606 24.344 -38.661 1.00 44.53 647 TYR A C 1
ATOM 5213 O O . TYR A 1 647 ? 37.791 23.420 -37.869 1.00 44.53 647 TYR A O 1
ATOM 5221 N N . VAL A 1 648 ? 38.573 25.160 -39.073 1.00 43.66 648 VAL A N 1
ATOM 5222 C CA . VAL A 1 648 ? 39.872 25.233 -38.431 1.00 43.66 648 VAL A CA 1
ATOM 5223 C C . VAL A 1 648 ? 39.557 25.837 -37.070 1.00 43.66 648 VAL A C 1
ATOM 5225 O O . VAL A 1 648 ? 39.139 27.000 -37.030 1.00 43.66 648 VAL A O 1
ATOM 5228 N N . PRO A 1 649 ? 39.655 25.071 -35.967 1.00 45.44 649 PRO A N 1
ATOM 5229 C CA . PRO A 1 649 ? 39.417 25.640 -34.656 1.00 45.44 649 PRO A CA 1
ATOM 5230 C C . PRO A 1 649 ? 40.333 26.861 -34.503 1.00 45.44 649 PRO A C 1
ATOM 5232 O O . PRO A 1 649 ? 41.509 26.783 -34.880 1.00 45.44 649 PRO A O 1
ATOM 5235 N N . PRO A 1 650 ? 39.820 28.006 -34.024 1.00 44.84 650 PRO A N 1
ATOM 5236 C CA . PRO A 1 650 ? 40.652 29.169 -33.784 1.00 44.84 650 PRO A CA 1
ATOM 5237 C C . PRO A 1 650 ? 41.812 28.762 -32.872 1.00 44.84 650 PRO A C 1
ATOM 5239 O O . PRO A 1 650 ? 41.624 27.985 -31.939 1.00 44.84 650 PRO A O 1
ATOM 5242 N N . SER A 1 651 ? 42.997 29.264 -33.233 1.00 49.94 651 SER A N 1
ATOM 5243 C CA . SER A 1 651 ? 44.284 29.246 -32.525 1.00 49.94 651 SER A CA 1
ATOM 5244 C C . SER A 1 651 ? 44.315 28.504 -31.186 1.00 49.94 651 SER A C 1
ATOM 5246 O O . SER A 1 651 ? 43.626 28.902 -30.252 1.00 49.94 651 SER A O 1
ATOM 5248 N N . THR A 1 652 ? 45.196 27.503 -31.122 1.00 57.88 652 THR A N 1
ATOM 5249 C CA . THR A 1 652 ? 45.849 26.905 -29.944 1.00 57.88 652 THR A CA 1
ATOM 5250 C C . THR A 1 652 ? 45.181 27.216 -28.590 1.00 57.88 652 THR A C 1
ATOM 5252 O O . THR A 1 652 ? 45.259 28.365 -28.147 1.00 57.88 652 THR A O 1
ATOM 5255 N N . PRO A 1 653 ? 44.579 26.225 -27.894 1.00 56.06 653 PRO A N 1
ATOM 5256 C CA . PRO A 1 653 ? 43.977 26.448 -26.579 1.00 56.06 653 PRO A CA 1
ATOM 5257 C C . PRO A 1 653 ? 44.970 27.171 -25.666 1.00 56.06 653 PRO A C 1
ATOM 5259 O O . PRO A 1 653 ? 46.138 26.782 -25.592 1.00 56.06 653 PRO A O 1
ATOM 5262 N N . LYS A 1 654 ? 44.525 28.244 -25.001 1.00 59.44 654 LYS A N 1
ATOM 5263 C CA . LYS A 1 654 ? 45.374 28.948 -24.037 1.00 59.44 654 LYS A CA 1
ATOM 5264 C C . LYS A 1 654 ? 45.711 27.964 -22.917 1.00 59.44 654 LYS A C 1
ATOM 5266 O O . LYS A 1 654 ? 44.815 27.416 -22.285 1.00 59.44 654 LYS A O 1
ATOM 5271 N N . THR A 1 655 ? 47.001 27.722 -22.692 1.00 56.44 655 THR A N 1
ATOM 5272 C CA . THR A 1 655 ? 47.504 26.798 -21.659 1.00 56.44 655 THR A CA 1
ATOM 5273 C C . THR A 1 655 ? 47.338 27.345 -20.235 1.00 56.44 655 THR A C 1
ATOM 5275 O O . THR A 1 655 ? 47.729 26.686 -19.278 1.00 56.44 655 THR A O 1
ATOM 5278 N N . GLU A 1 656 ? 46.791 28.551 -20.079 1.00 56.22 656 GLU A N 1
ATOM 5279 C CA . GLU A 1 656 ? 46.554 29.173 -18.780 1.00 56.22 656 GLU A CA 1
ATOM 5280 C C . GLU A 1 656 ? 45.341 28.521 -18.103 1.00 56.22 656 GLU A C 1
ATOM 5282 O O . GLU A 1 656 ? 44.208 28.610 -18.580 1.00 56.22 656 GLU A O 1
ATOM 5287 N N . THR A 1 657 ? 45.596 27.841 -16.986 1.00 55.50 657 THR A N 1
ATOM 5288 C CA . THR A 1 657 ? 44.584 27.458 -16.001 1.00 55.50 657 THR A CA 1
ATOM 5289 C C . THR A 1 657 ? 43.861 28.714 -15.525 1.00 55.50 657 THR A C 1
ATOM 5291 O O . THR A 1 657 ? 44.483 29.656 -15.036 1.00 55.50 657 THR A O 1
ATOM 5294 N N . VAL A 1 658 ? 42.542 28.752 -15.703 1.00 57.53 658 VAL A N 1
ATOM 5295 C CA . VAL A 1 658 ? 41.700 29.836 -15.192 1.00 57.53 658 VAL A CA 1
ATOM 5296 C C . VAL A 1 658 ? 41.539 29.606 -13.689 1.00 57.53 658 VAL A C 1
ATOM 5298 O O . VAL A 1 658 ? 40.657 28.866 -13.272 1.00 57.53 658 VAL A O 1
ATOM 5301 N N . GLU A 1 659 ? 42.405 30.214 -12.873 1.00 58.34 659 GLU A N 1
ATOM 5302 C CA . GLU A 1 659 ? 42.466 29.943 -11.423 1.00 58.34 659 GLU A CA 1
ATOM 5303 C C . GLU A 1 659 ? 41.147 30.255 -10.685 1.00 58.34 659 GLU A C 1
ATOM 5305 O O . GLU A 1 659 ? 40.839 29.641 -9.663 1.00 58.34 659 GLU A O 1
ATOM 5310 N N . SER A 1 660 ? 40.349 31.204 -11.189 1.00 66.88 660 SER A N 1
ATOM 5311 C CA . SER A 1 660 ? 38.952 31.433 -10.795 1.00 66.88 660 SER A CA 1
ATOM 5312 C C . SER A 1 660 ? 38.313 32.507 -11.678 1.00 66.88 660 SER A C 1
ATOM 5314 O O . SER A 1 660 ? 39.006 33.318 -12.293 1.00 66.88 660 SER A O 1
ATOM 5316 N N . TYR A 1 661 ? 36.984 32.561 -11.704 1.00 73.38 661 TYR A N 1
ATOM 5317 C CA . TYR A 1 661 ? 36.262 33.765 -12.109 1.00 73.38 661 TYR A CA 1
ATOM 5318 C C . TYR A 1 661 ? 35.243 34.152 -11.037 1.00 73.38 661 TYR A C 1
ATOM 5320 O O . TYR A 1 661 ? 34.695 33.298 -10.334 1.00 73.38 661 TYR A O 1
ATOM 5328 N N . GLU A 1 662 ? 35.034 35.458 -10.890 1.00 74.50 662 GLU A N 1
ATOM 5329 C CA . GLU A 1 662 ? 34.128 36.041 -9.904 1.00 74.50 662 GLU A CA 1
ATOM 5330 C C . GLU A 1 662 ? 32.767 36.298 -10.549 1.00 74.50 662 GLU A C 1
ATOM 5332 O O . GLU A 1 662 ? 32.647 37.105 -11.474 1.00 74.50 662 GLU A O 1
ATOM 5337 N N . ILE A 1 663 ? 31.735 35.620 -10.053 1.00 72.06 663 ILE A N 1
ATOM 5338 C CA . ILE A 1 663 ? 30.347 35.971 -10.352 1.00 72.06 663 ILE A CA 1
ATOM 5339 C C . ILE A 1 663 ? 29.977 37.085 -9.375 1.00 72.06 663 ILE A C 1
ATOM 5341 O O . ILE A 1 663 ? 29.896 36.851 -8.169 1.00 72.06 663 ILE A O 1
ATOM 5345 N N . LYS A 1 664 ? 29.832 38.311 -9.889 1.00 59.94 664 LYS A N 1
ATOM 5346 C CA . LYS A 1 664 ? 29.408 39.471 -9.099 1.00 59.94 664 LYS A CA 1
ATOM 5347 C C . LYS A 1 664 ? 27.890 39.449 -8.952 1.00 59.94 664 LYS A C 1
ATOM 5349 O O . LYS A 1 664 ? 27.187 39.779 -9.906 1.00 59.94 664 LYS A O 1
ATOM 5354 N N . GLY A 1 665 ? 27.411 39.088 -7.765 1.00 60.12 665 GLY A N 1
ATOM 5355 C CA . GLY A 1 665 ? 26.105 39.543 -7.294 1.00 60.12 665 GLY A CA 1
ATOM 5356 C C . GLY A 1 665 ? 26.148 41.047 -7.006 1.00 60.12 665 GLY A C 1
ATOM 5357 O O . GLY A 1 665 ? 27.212 41.664 -7.083 1.00 60.12 665 GLY A O 1
ATOM 5358 N N . GLU A 1 666 ? 25.011 41.660 -6.667 1.00 54.81 666 GLU A N 1
ATOM 5359 C CA . GLU A 1 666 ? 24.960 43.111 -6.420 1.00 54.81 666 GLU A CA 1
ATOM 5360 C C . GLU A 1 666 ? 25.931 43.573 -5.313 1.00 54.81 666 GLU A C 1
ATOM 5362 O O . GLU A 1 666 ? 26.404 44.703 -5.396 1.00 54.81 666 GLU A O 1
ATOM 5367 N N . ASN A 1 667 ? 26.310 42.703 -4.356 1.00 48.31 667 ASN A N 1
ATOM 5368 C CA . ASN A 1 667 ? 27.222 43.045 -3.250 1.00 48.31 667 ASN A CA 1
ATOM 5369 C C . ASN A 1 667 ? 28.289 41.987 -2.874 1.00 48.31 667 ASN A C 1
ATOM 5371 O O . ASN A 1 667 ? 29.150 42.289 -2.051 1.00 48.31 667 ASN A O 1
ATOM 5375 N N . GLU A 1 668 ? 28.303 40.792 -3.481 1.00 57.12 668 GLU A N 1
ATOM 5376 C CA . GLU A 1 668 ? 29.297 39.743 -3.186 1.00 57.12 668 GLU A CA 1
ATOM 5377 C C . GLU A 1 668 ? 29.819 39.034 -4.441 1.00 57.12 668 GLU A C 1
ATOM 5379 O O . GLU A 1 668 ? 29.143 38.935 -5.468 1.00 57.12 668 GLU A O 1
ATOM 5384 N N . THR A 1 669 ? 31.055 38.539 -4.354 1.00 61.47 669 THR A N 1
ATOM 5385 C CA . THR A 1 669 ? 31.740 37.801 -5.421 1.00 61.47 669 THR A CA 1
ATOM 5386 C C . THR A 1 669 ? 31.810 36.317 -5.084 1.00 61.47 669 THR A C 1
ATOM 5388 O O . THR A 1 669 ? 32.624 35.908 -4.254 1.00 61.47 669 THR A O 1
ATOM 5391 N N . MET A 1 670 ? 31.033 35.489 -5.781 1.00 74.81 670 MET A N 1
ATOM 5392 C CA . MET A 1 670 ? 31.211 34.039 -5.730 1.00 74.81 670 MET A CA 1
ATOM 5393 C C . MET A 1 670 ? 32.432 33.670 -6.578 1.00 74.81 670 MET A C 1
ATOM 5395 O O . MET A 1 670 ? 32.423 33.832 -7.802 1.00 74.81 670 MET A O 1
ATOM 5399 N N . LYS A 1 671 ? 33.492 33.163 -5.938 1.00 75.12 671 LYS A N 1
ATOM 5400 C CA . LYS A 1 671 ? 34.638 32.580 -6.647 1.00 75.12 671 LYS A CA 1
ATOM 5401 C C . LYS A 1 671 ? 34.321 31.147 -7.034 1.00 75.12 671 LYS A C 1
ATOM 5403 O O . LYS A 1 671 ? 34.259 30.260 -6.183 1.00 75.12 671 LYS A O 1
ATOM 5408 N N . VAL A 1 672 ? 34.156 30.907 -8.329 1.00 73.38 672 VAL A N 1
ATOM 5409 C CA . VAL A 1 672 ? 34.062 29.543 -8.847 1.00 73.38 672 VAL A CA 1
ATOM 5410 C C . VAL A 1 672 ? 35.484 29.002 -8.990 1.00 73.38 672 VAL A C 1
ATOM 5412 O O . VAL A 1 672 ? 36.236 29.435 -9.860 1.00 73.38 672 VAL A O 1
ATOM 5415 N N . THR A 1 673 ? 35.875 28.114 -8.075 1.00 70.94 673 THR A N 1
ATOM 5416 C CA . THR A 1 673 ? 37.218 27.515 -8.012 1.00 70.94 673 THR A CA 1
ATOM 5417 C C . THR A 1 673 ? 37.304 26.209 -8.808 1.00 70.94 673 THR A C 1
ATOM 5419 O O . THR A 1 673 ? 36.296 25.553 -9.086 1.00 70.94 673 THR A O 1
ATOM 5422 N N . GLU A 1 674 ? 38.528 25.788 -9.141 1.00 62.44 674 GLU A N 1
ATOM 5423 C CA . GLU A 1 674 ? 38.834 24.594 -9.952 1.00 62.44 674 GLU A CA 1
ATOM 5424 C C . GLU A 1 674 ? 38.303 23.252 -9.397 1.00 62.44 674 GLU A C 1
ATOM 5426 O O . GLU A 1 674 ? 38.265 22.246 -10.120 1.00 62.44 674 GLU A O 1
ATOM 5431 N N . SER A 1 675 ? 37.928 23.192 -8.116 1.00 63.19 675 SER A N 1
ATOM 5432 C CA . SER A 1 675 ? 37.543 21.953 -7.427 1.00 63.19 675 SER A CA 1
ATOM 5433 C C . SER A 1 675 ? 36.040 21.696 -7.366 1.00 63.19 675 SER A C 1
ATOM 5435 O O . SER A 1 675 ? 35.649 20.622 -6.914 1.00 63.19 675 SER A O 1
ATOM 5437 N N . THR A 1 676 ? 35.189 22.625 -7.811 1.00 77.56 676 THR A N 1
ATOM 5438 C CA . THR A 1 676 ? 33.744 22.412 -7.668 1.00 77.56 676 THR A CA 1
ATOM 5439 C C . THR A 1 676 ? 33.187 21.582 -8.824 1.00 77.56 676 THR A C 1
ATOM 5441 O O . THR A 1 676 ? 33.064 22.080 -9.943 1.00 77.56 676 THR A O 1
ATOM 5444 N N . GLU A 1 677 ? 32.821 20.333 -8.543 1.00 89.50 677 GLU A N 1
ATOM 5445 C CA . GLU A 1 677 ? 31.994 19.522 -9.437 1.00 89.50 677 GLU A CA 1
ATOM 5446 C C . GLU A 1 677 ? 30.513 19.854 -9.231 1.00 89.50 677 GLU A C 1
ATOM 5448 O O . GLU A 1 677 ? 30.019 19.864 -8.104 1.00 89.50 677 GLU A O 1
ATOM 5453 N N . ILE A 1 678 ? 29.801 20.090 -10.331 1.00 92.62 678 ILE A N 1
ATOM 5454 C CA . ILE A 1 678 ? 28.340 20.185 -10.359 1.00 92.62 678 ILE A CA 1
ATOM 5455 C C . ILE A 1 678 ? 27.835 18.999 -11.172 1.00 92.62 678 ILE A C 1
ATOM 5457 O O . ILE A 1 678 ? 28.234 18.826 -12.327 1.00 92.62 678 ILE A O 1
ATOM 5461 N N . ARG A 1 679 ? 26.950 18.193 -10.583 1.00 93.00 679 ARG A N 1
ATOM 5462 C CA . ARG A 1 679 ? 26.353 17.027 -11.242 1.00 93.00 679 ARG A CA 1
ATOM 5463 C C . ARG A 1 679 ? 24.848 16.981 -11.034 1.00 93.00 679 ARG A C 1
ATOM 5465 O O . ARG A 1 679 ? 24.345 17.441 -10.011 1.00 93.00 679 ARG A O 1
ATOM 5472 N N . GLY A 1 680 ? 24.131 16.416 -11.997 1.00 90.94 680 GLY A N 1
ATOM 5473 C CA . GLY A 1 680 ? 22.677 16.313 -11.925 1.00 90.94 680 GLY A CA 1
ATOM 5474 C C . GLY A 1 680 ? 22.047 15.753 -13.194 1.00 90.94 680 GLY A C 1
ATOM 5475 O O . GLY A 1 680 ? 22.666 15.730 -14.263 1.00 90.94 680 GLY A O 1
ATOM 5476 N N . HIS A 1 681 ? 20.808 15.293 -13.045 1.00 90.81 681 HIS A N 1
ATOM 5477 C CA . HIS A 1 681 ? 19.947 14.871 -14.142 1.00 90.81 681 HIS A CA 1
ATOM 5478 C C . HIS A 1 681 ? 19.172 16.084 -14.646 1.00 90.81 681 HIS A C 1
ATOM 5480 O O . HIS A 1 681 ? 18.509 16.752 -13.859 1.00 90.81 681 HIS A O 1
ATOM 5486 N N . VAL A 1 682 ? 19.249 16.361 -15.946 1.00 92.88 682 VAL A N 1
ATOM 5487 C CA . VAL A 1 682 ? 18.563 17.506 -16.547 1.00 92.88 682 VAL A CA 1
ATOM 5488 C C . VAL A 1 682 ? 17.692 17.024 -17.697 1.00 92.88 682 VAL A C 1
ATOM 5490 O O . VAL A 1 682 ? 18.177 16.397 -18.645 1.00 92.88 682 VAL A O 1
ATOM 5493 N N . LEU A 1 683 ? 16.401 17.338 -17.626 1.00 91.56 683 LEU A N 1
ATOM 5494 C CA . LEU A 1 683 ? 15.465 17.218 -18.733 1.00 91.56 683 LEU A CA 1
ATOM 5495 C C . LEU A 1 683 ? 15.646 18.429 -19.655 1.00 91.56 683 LEU A C 1
ATOM 5497 O O . LEU A 1 683 ? 15.192 19.538 -19.360 1.00 91.56 683 LEU A O 1
ATOM 5501 N N . LEU A 1 684 ? 16.336 18.214 -20.772 1.00 92.19 684 LEU A N 1
ATOM 5502 C CA . LEU A 1 684 ? 16.560 19.216 -21.805 1.00 92.19 684 LEU A CA 1
ATOM 5503 C C . LEU A 1 684 ? 15.330 19.329 -22.698 1.00 92.19 684 LEU A C 1
ATOM 5505 O O . LEU A 1 684 ? 15.027 18.398 -23.443 1.00 92.19 684 LEU A O 1
ATOM 5509 N N . LYS A 1 685 ? 14.688 20.495 -22.699 1.00 89.50 685 LYS A N 1
ATOM 5510 C CA . LYS A 1 685 ? 13.693 20.843 -23.716 1.00 89.50 685 LYS A CA 1
ATOM 5511 C C . LYS A 1 685 ? 14.412 21.260 -24.996 1.00 89.50 685 LYS A C 1
ATOM 5513 O O . LYS A 1 685 ? 15.118 22.272 -25.007 1.00 89.50 685 LYS A O 1
ATOM 5518 N N . GLY A 1 686 ? 14.291 20.446 -26.043 1.00 83.81 686 GLY A N 1
ATOM 5519 C CA . GLY A 1 686 ? 14.916 20.666 -27.351 1.00 83.81 686 GLY A CA 1
ATOM 5520 C C . GLY A 1 686 ? 13.897 20.981 -28.450 1.00 83.81 686 GLY A C 1
ATOM 5521 O O . GLY A 1 686 ? 12.704 20.752 -28.287 1.00 83.81 686 GLY A O 1
ATOM 5522 N N . GLU A 1 687 ? 14.365 21.472 -29.603 1.00 67.81 687 GLU A N 1
ATOM 5523 C CA . GLU A 1 687 ? 13.494 21.824 -30.744 1.00 67.81 687 GLU A CA 1
ATOM 5524 C C . GLU A 1 687 ? 12.833 20.610 -31.426 1.00 67.81 687 GLU A C 1
ATOM 5526 O O . GLU A 1 687 ? 11.798 20.764 -32.070 1.00 67.81 687 GLU A O 1
ATOM 5531 N N . MET A 1 688 ? 13.410 19.409 -31.290 1.00 63.03 688 MET A N 1
ATOM 5532 C CA . MET A 1 688 ? 12.895 18.182 -31.922 1.00 63.03 688 MET A CA 1
ATOM 5533 C C . MET A 1 688 ? 12.288 17.176 -30.933 1.00 63.03 688 MET A C 1
ATOM 5535 O O . MET A 1 688 ? 11.364 16.458 -31.304 1.00 63.03 688 MET A O 1
ATOM 5539 N N . ALA A 1 689 ? 12.805 17.103 -29.702 1.00 77.25 689 ALA A N 1
ATOM 5540 C CA . ALA A 1 689 ? 12.295 16.251 -28.627 1.00 77.25 689 ALA A CA 1
ATOM 5541 C C . ALA A 1 689 ? 12.935 16.634 -27.284 1.00 77.25 689 ALA A C 1
ATOM 5543 O O . ALA A 1 689 ? 14.071 17.121 -27.254 1.00 77.25 689 ALA A O 1
ATOM 5544 N N . ASP A 1 690 ? 12.234 16.343 -26.188 1.00 87.88 690 ASP A N 1
ATOM 5545 C CA . ASP A 1 690 ? 12.797 16.411 -24.841 1.00 87.88 690 ASP A CA 1
ATOM 5546 C C . ASP A 1 690 ? 13.809 15.269 -24.631 1.00 87.88 690 ASP A C 1
ATOM 5548 O O . ASP A 1 690 ? 13.594 14.138 -25.073 1.00 87.88 690 ASP A O 1
ATOM 5552 N N . GLN A 1 691 ? 14.933 15.553 -23.969 1.00 88.69 691 GLN A N 1
ATOM 5553 C CA . GLN A 1 691 ? 15.996 14.577 -23.702 1.00 88.69 691 GLN A CA 1
ATOM 5554 C C . GLN A 1 691 ? 16.406 14.604 -22.232 1.00 88.69 691 GLN A C 1
ATOM 5556 O O . GLN A 1 691 ? 16.844 15.638 -21.734 1.00 88.69 691 GLN A O 1
ATOM 5561 N N . LEU A 1 692 ? 16.348 13.459 -21.552 1.00 88.75 692 LEU A N 1
ATOM 5562 C CA . LEU A 1 692 ? 16.934 13.307 -20.220 1.00 88.75 692 LEU A CA 1
ATOM 5563 C C . LEU A 1 692 ? 18.426 12.963 -20.350 1.00 88.75 692 LEU A C 1
ATOM 5565 O O . LEU A 1 692 ? 18.776 11.975 -20.998 1.00 88.75 692 LEU A O 1
ATOM 5569 N N . ALA A 1 693 ? 19.306 13.771 -19.756 1.00 91.62 693 ALA A N 1
ATOM 5570 C CA . ALA A 1 693 ? 20.753 13.552 -19.794 1.00 91.62 693 ALA A CA 1
ATOM 5571 C C . ALA A 1 693 ? 21.421 13.885 -18.453 1.00 91.62 693 ALA A C 1
ATOM 5573 O O . ALA A 1 693 ? 20.912 14.692 -17.674 1.00 91.62 693 ALA A O 1
ATOM 5574 N N . ASN A 1 694 ? 22.588 13.285 -18.210 1.00 92.62 694 ASN A N 1
ATOM 5575 C CA . ASN A 1 694 ? 23.417 13.602 -17.050 1.00 92.62 694 ASN A CA 1
ATOM 5576 C C . ASN A 1 694 ? 24.427 14.668 -17.448 1.00 92.62 694 ASN A C 1
ATOM 5578 O O . ASN A 1 694 ? 25.118 14.521 -18.460 1.00 92.62 694 ASN A O 1
ATOM 5582 N N . PHE A 1 695 ? 24.535 15.711 -16.635 1.00 95.12 695 PHE A N 1
ATOM 5583 C CA . PHE A 1 695 ? 25.534 16.750 -16.825 1.00 95.12 695 PHE A CA 1
ATOM 5584 C C . PHE A 1 695 ? 26.583 16.697 -15.725 1.00 95.12 695 PHE A C 1
ATOM 5586 O O . PHE A 1 695 ? 26.253 16.511 -14.554 1.00 95.12 695 PHE A O 1
ATOM 5593 N N . TYR A 1 696 ? 27.836 16.898 -16.127 1.00 94.06 696 TYR A N 1
ATOM 5594 C CA . TYR A 1 696 ? 28.964 17.139 -15.232 1.00 94.06 696 TYR A CA 1
ATOM 5595 C C . TYR A 1 696 ? 29.604 18.456 -15.650 1.00 94.06 696 TYR A C 1
ATOM 5597 O O . TYR A 1 696 ? 30.043 18.580 -16.795 1.00 94.06 696 TYR A O 1
ATOM 5605 N N . ALA A 1 697 ? 29.650 19.437 -14.754 1.00 93.56 697 ALA A N 1
ATOM 5606 C CA . ALA A 1 697 ? 30.342 20.694 -14.993 1.00 93.56 697 ALA A CA 1
ATOM 5607 C C . ALA A 1 697 ? 31.467 20.911 -13.981 1.00 93.56 697 ALA A C 1
ATOM 5609 O O . ALA A 1 697 ? 31.291 20.756 -12.774 1.00 93.56 697 ALA A O 1
ATOM 5610 N N . TYR A 1 698 ? 32.599 21.341 -14.522 1.00 92.19 698 TYR A N 1
ATOM 5611 C CA . TYR A 1 698 ? 33.808 21.793 -13.852 1.00 92.19 698 TYR A CA 1
ATOM 5612 C C . TYR A 1 698 ? 34.066 23.223 -14.330 1.00 92.19 698 TYR A C 1
ATOM 5614 O O . TYR A 1 698 ? 34.894 23.450 -15.206 1.00 92.19 698 TYR A O 1
ATOM 5622 N N . PRO A 1 699 ? 33.319 24.224 -13.850 1.00 81.81 699 PRO A N 1
ATOM 5623 C CA . PRO A 1 699 ? 33.292 25.511 -14.536 1.00 81.81 699 PRO A CA 1
ATOM 5624 C C . PRO A 1 699 ? 34.658 26.227 -14.537 1.00 81.81 699 PRO A C 1
ATOM 5626 O O . PRO A 1 699 ? 34.969 26.945 -15.482 1.00 81.81 699 PRO A O 1
ATOM 5629 N N . GLY A 1 700 ? 35.497 25.973 -13.523 1.00 77.00 700 GLY A N 1
ATOM 5630 C CA . GLY A 1 700 ? 36.865 26.497 -13.417 1.00 77.00 700 GLY A CA 1
ATOM 5631 C C . GLY A 1 700 ? 37.980 25.575 -13.930 1.00 77.00 700 GLY A C 1
ATOM 5632 O O . GLY A 1 700 ? 39.138 25.960 -13.877 1.00 77.00 700 GLY A O 1
ATOM 5633 N N . SER A 1 701 ? 37.701 24.352 -14.399 1.00 82.69 701 SER A N 1
ATOM 5634 C CA . SER A 1 701 ? 38.761 23.454 -14.895 1.00 82.69 701 SER A CA 1
ATOM 5635 C C . SER A 1 701 ? 38.286 22.544 -16.030 1.00 82.69 701 SER A C 1
ATOM 5637 O O . SER A 1 701 ? 37.101 22.428 -16.311 1.00 82.69 701 SER A O 1
ATOM 5639 N N . ALA A 1 702 ? 39.209 21.906 -16.748 1.00 84.81 702 ALA A N 1
ATOM 5640 C CA . ALA A 1 702 ? 38.864 20.859 -17.706 1.00 84.81 702 ALA A CA 1
ATOM 5641 C C . ALA A 1 702 ? 39.268 19.511 -17.104 1.00 84.81 702 ALA A C 1
ATOM 5643 O O . ALA A 1 702 ? 40.459 19.215 -16.995 1.00 84.81 702 ALA A O 1
ATOM 5644 N N . LYS A 1 703 ? 38.286 18.699 -16.710 1.00 88.06 703 LYS A N 1
ATOM 5645 C CA . LYS A 1 703 ? 38.496 17.381 -16.088 1.00 88.06 703 LYS A CA 1
ATOM 5646 C C . LYS A 1 703 ? 37.665 16.324 -16.798 1.00 88.06 703 LYS A C 1
ATOM 5648 O O . LYS A 1 703 ? 36.669 16.646 -17.441 1.00 88.06 703 LYS A O 1
ATOM 5653 N N . ARG A 1 704 ? 38.081 15.065 -16.704 1.00 89.38 704 ARG A N 1
ATOM 5654 C CA . ARG A 1 704 ? 37.253 13.915 -17.080 1.00 89.38 704 ARG A CA 1
ATOM 5655 C C . ARG A 1 704 ? 36.248 13.643 -15.951 1.00 89.38 704 ARG A C 1
ATOM 5657 O O . ARG A 1 704 ? 36.663 13.748 -14.797 1.00 89.38 704 ARG A O 1
ATOM 5664 N N . PRO A 1 705 ? 34.983 13.283 -16.238 1.00 87.00 705 PRO A N 1
ATOM 5665 C CA . PRO A 1 705 ? 34.045 12.911 -15.187 1.00 87.00 705 PRO A CA 1
ATOM 5666 C C . PRO A 1 705 ? 34.565 11.711 -14.390 1.00 87.00 705 PRO A C 1
ATOM 5668 O O . PRO A 1 705 ? 35.181 10.802 -14.962 1.00 87.00 705 PRO A O 1
ATOM 5671 N N . GLU A 1 706 ? 34.322 11.696 -13.081 1.00 81.62 706 GLU A N 1
ATOM 5672 C CA . GLU A 1 706 ? 34.666 10.550 -12.237 1.00 81.62 706 GLU A CA 1
ATOM 5673 C C . GLU A 1 706 ? 33.921 9.283 -12.707 1.00 81.62 706 GLU A C 1
ATOM 5675 O O . GLU A 1 706 ? 32.776 9.341 -13.153 1.00 81.62 706 GLU A O 1
ATOM 5680 N N . GLY A 1 707 ? 34.585 8.121 -12.639 1.00 76.81 707 GLY A N 1
ATOM 5681 C CA . GLY A 1 707 ? 34.025 6.837 -13.094 1.00 76.81 707 GLY A CA 1
ATOM 5682 C C . GLY A 1 707 ? 34.484 6.357 -14.479 1.00 76.81 707 GLY A C 1
ATOM 5683 O O . GLY A 1 707 ? 33.969 5.355 -14.963 1.00 76.81 707 GLY A O 1
ATOM 5684 N N . ASN A 1 708 ? 35.466 7.026 -15.102 1.00 72.62 708 ASN A N 1
ATOM 5685 C CA . ASN A 1 708 ? 36.057 6.662 -16.403 1.00 72.62 708 ASN A CA 1
ATOM 5686 C C . ASN A 1 708 ? 35.029 6.403 -17.532 1.00 72.62 708 ASN A C 1
ATOM 5688 O O . ASN A 1 708 ? 35.129 5.385 -18.222 1.00 72.62 708 ASN A O 1
ATOM 5692 N N . PRO A 1 709 ? 34.077 7.323 -17.783 1.00 78.94 709 PRO A N 1
ATOM 5693 C CA . PRO A 1 709 ? 33.186 7.215 -18.937 1.00 78.94 709 PRO A CA 1
ATOM 5694 C C . PRO A 1 709 ? 33.977 7.195 -20.251 1.00 78.94 709 PRO A C 1
ATOM 5696 O O . PRO A 1 709 ? 35.039 7.822 -20.344 1.00 78.94 709 PRO A O 1
ATOM 5699 N N . GLU A 1 710 ? 33.471 6.521 -21.282 1.00 84.31 710 GLU A N 1
ATOM 5700 C CA . GLU A 1 710 ? 34.009 6.649 -22.637 1.00 84.31 710 GLU A CA 1
ATOM 5701 C C . GLU A 1 710 ? 33.741 8.070 -23.143 1.00 84.31 710 GLU A C 1
ATOM 5703 O O . GLU A 1 710 ? 32.601 8.488 -23.336 1.00 84.31 710 GLU A O 1
ATOM 5708 N N . THR A 1 711 ? 34.805 8.850 -23.314 1.00 87.25 711 THR A N 1
ATOM 5709 C CA . THR A 1 711 ? 34.724 10.244 -23.754 1.00 87.25 711 THR A CA 1
ATOM 5710 C C . THR A 1 711 ? 35.000 10.338 -25.246 1.00 87.25 711 THR A C 1
ATOM 5712 O O . THR A 1 711 ? 36.039 9.871 -25.714 1.00 87.25 711 THR A O 1
ATOM 5715 N N . PHE A 1 712 ? 34.107 10.974 -26.002 1.00 82.12 712 PHE A N 1
ATOM 5716 C CA . PHE A 1 712 ? 34.301 11.175 -27.437 1.00 82.12 712 PHE A CA 1
ATOM 5717 C C . PHE A 1 712 ? 35.034 12.497 -27.715 1.00 82.12 712 PHE A C 1
ATOM 5719 O O . PHE A 1 712 ? 34.614 13.561 -27.263 1.00 82.12 712 PHE A O 1
ATOM 5726 N N . GLY A 1 713 ? 36.124 12.443 -28.485 1.00 75.75 713 GLY A N 1
ATOM 5727 C CA . GLY A 1 713 ? 36.801 13.614 -29.061 1.00 75.75 713 GLY A CA 1
ATOM 5728 C C . GLY A 1 713 ? 37.832 14.332 -28.178 1.00 75.75 713 GLY A C 1
ATOM 5729 O O . GLY A 1 713 ? 38.811 14.843 -28.717 1.00 75.75 713 GLY A O 1
ATOM 5730 N N . VAL A 1 714 ? 37.677 14.356 -26.850 1.00 84.88 714 VAL A N 1
ATOM 5731 C CA . VAL A 1 714 ? 38.635 14.996 -25.922 1.00 84.88 714 VAL A CA 1
ATOM 5732 C C . VAL A 1 714 ? 38.748 14.228 -24.603 1.00 84.88 714 VAL A C 1
ATOM 5734 O O . VAL A 1 714 ? 37.796 13.583 -24.183 1.00 84.88 714 VAL A O 1
ATOM 5737 N N . ASN A 1 715 ? 39.902 14.318 -23.930 1.00 85.44 715 ASN A N 1
ATOM 5738 C CA . ASN A 1 715 ? 40.125 13.663 -22.628 1.00 85.44 715 ASN A CA 1
ATOM 5739 C C . ASN A 1 715 ? 39.622 14.490 -21.434 1.00 85.44 715 ASN A C 1
ATOM 5741 O O . ASN A 1 715 ? 39.310 13.927 -20.393 1.00 85.44 715 ASN A O 1
ATOM 5745 N N . ASN A 1 716 ? 39.555 15.815 -21.583 1.00 90.19 716 ASN A N 1
ATOM 5746 C CA . ASN A 1 716 ? 39.174 16.767 -20.542 1.00 90.19 716 ASN A CA 1
ATOM 5747 C C . ASN A 1 716 ? 38.268 17.835 -21.160 1.00 90.19 716 ASN A C 1
ATOM 5749 O O . ASN A 1 716 ? 38.572 18.312 -22.255 1.00 90.19 716 ASN A O 1
ATOM 5753 N N . ALA A 1 717 ? 37.213 18.228 -20.451 1.00 92.75 717 ALA A N 1
ATOM 5754 C CA . ALA A 1 717 ? 36.332 19.334 -20.816 1.00 92.75 717 ALA A CA 1
ATOM 5755 C C . ALA A 1 717 ? 35.758 19.986 -19.553 1.00 92.75 717 ALA A C 1
ATOM 5757 O O . ALA A 1 717 ? 35.809 19.397 -18.470 1.00 92.75 717 ALA A O 1
ATOM 5758 N N . SER A 1 718 ? 35.226 21.199 -19.689 1.00 93.75 718 SER A N 1
ATOM 5759 C CA . SER A 1 718 ? 34.605 21.920 -18.570 1.00 93.75 718 SER A CA 1
ATOM 5760 C C . SER A 1 718 ? 33.148 21.542 -18.375 1.00 93.75 718 SER A C 1
ATOM 5762 O O . SER A 1 718 ? 32.656 21.629 -17.259 1.00 93.75 718 SER A O 1
ATOM 5764 N N . VAL A 1 719 ? 32.446 21.103 -19.422 1.00 95.19 719 VAL A N 1
ATOM 5765 C CA . VAL A 1 719 ? 31.080 20.585 -19.299 1.00 95.19 719 VAL A CA 1
ATOM 5766 C C . VAL A 1 719 ? 30.894 19.357 -20.184 1.00 95.19 719 VAL A C 1
ATOM 5768 O O . VAL A 1 719 ? 31.164 19.386 -21.390 1.00 95.19 719 VAL A O 1
ATOM 5771 N N . TRP A 1 720 ? 30.379 18.292 -19.580 1.00 95.81 720 TRP A N 1
ATOM 5772 C CA . TRP A 1 720 ? 30.071 17.021 -20.220 1.00 95.81 720 TRP A CA 1
ATOM 5773 C C . TRP A 1 720 ? 28.572 16.771 -20.233 1.00 95.81 720 TRP A C 1
ATOM 5775 O O . TRP A 1 720 ? 27.901 16.953 -19.217 1.00 95.81 720 TRP A O 1
ATOM 5785 N N . LYS A 1 721 ? 28.076 16.291 -21.373 1.00 94.88 721 LYS A N 1
ATOM 5786 C CA . LYS A 1 721 ? 26.758 15.666 -21.490 1.00 94.88 721 LYS A CA 1
ATOM 5787 C C . LYS A 1 721 ? 26.979 14.171 -21.647 1.00 94.88 721 LYS A C 1
ATOM 5789 O O . LYS A 1 721 ? 27.606 13.736 -22.613 1.00 94.88 721 LYS A O 1
ATOM 5794 N N . CYS A 1 722 ? 26.477 13.405 -20.694 1.00 93.44 722 CYS A N 1
ATOM 5795 C CA . CYS A 1 722 ? 26.611 11.960 -20.661 1.00 93.44 722 CYS A CA 1
ATOM 5796 C C . CYS A 1 722 ? 25.235 11.324 -20.812 1.00 93.44 722 CYS A C 1
ATOM 5798 O O . CYS A 1 722 ? 24.284 11.690 -20.112 1.00 93.44 722 CYS A O 1
ATOM 5800 N N . TRP A 1 723 ? 25.130 10.358 -21.717 1.00 85.88 723 TRP A N 1
ATOM 5801 C CA . TRP A 1 723 ? 23.937 9.529 -21.811 1.00 85.88 723 TRP A CA 1
ATOM 5802 C C . TRP A 1 723 ? 24.108 8.330 -20.900 1.00 85.88 723 TRP A C 1
ATOM 5804 O O . TRP A 1 723 ? 25.169 7.703 -20.854 1.00 85.88 723 TRP A O 1
ATOM 5814 N N . MET A 1 724 ? 23.046 8.004 -20.173 1.00 68.25 724 MET A N 1
ATOM 5815 C CA . MET A 1 724 ? 22.971 6.711 -19.519 1.00 68.25 724 MET A CA 1
ATOM 5816 C C . MET A 1 724 ? 22.806 5.666 -20.618 1.00 68.25 724 MET A C 1
ATOM 5818 O O . MET A 1 724 ? 21.704 5.444 -21.113 1.00 68.25 724 MET A O 1
ATOM 5822 N N . ALA A 1 725 ? 23.918 5.062 -21.037 1.00 52.69 725 ALA A N 1
ATOM 5823 C CA . ALA A 1 725 ? 23.846 3.781 -21.709 1.00 52.69 725 ALA A CA 1
ATOM 5824 C C . ALA A 1 725 ? 23.304 2.755 -20.696 1.00 52.69 725 ALA A C 1
ATOM 5826 O O . ALA A 1 725 ? 23.608 2.849 -19.500 1.00 52.69 725 ALA A O 1
ATOM 5827 N N . PRO A 1 726 ? 22.482 1.794 -21.128 1.00 46.44 726 PRO A N 1
ATOM 5828 C CA . PRO A 1 726 ? 21.975 0.762 -20.239 1.00 46.44 726 PRO A CA 1
ATOM 5829 C C . PRO A 1 726 ? 23.152 -0.094 -19.732 1.00 46.44 726 PRO A C 1
ATOM 5831 O O . PRO A 1 726 ? 23.783 -0.786 -20.521 1.00 46.44 726 PRO A O 1
ATOM 5834 N N . LYS A 1 727 ? 23.465 0.076 -18.435 1.00 43.03 727 LYS A N 1
ATOM 5835 C CA . LYS A 1 727 ? 24.427 -0.531 -17.473 1.00 43.03 727 LYS A CA 1
ATOM 5836 C C . LYS A 1 727 ? 25.639 -1.391 -17.893 1.00 43.03 727 LYS A C 1
ATOM 5838 O O . LYS A 1 727 ? 26.510 -1.574 -17.048 1.00 43.03 727 LYS A O 1
ATOM 5843 N N . THR A 1 728 ? 25.763 -1.896 -19.113 1.00 39.34 728 THR A N 1
ATOM 5844 C CA . THR A 1 728 ? 26.889 -2.738 -19.557 1.00 39.34 728 THR A CA 1
ATOM 5845 C C . THR A 1 728 ? 27.885 -2.017 -20.465 1.00 39.34 728 THR A C 1
ATOM 5847 O O . THR A 1 728 ? 28.953 -2.559 -20.733 1.00 39.34 728 THR A O 1
ATOM 5850 N N . SER A 1 729 ? 27.586 -0.789 -20.898 1.00 48.91 729 SER A N 1
ATOM 5851 C CA . SER A 1 729 ? 28.541 0.083 -21.591 1.00 48.91 729 SER A CA 1
ATOM 5852 C C . SER A 1 729 ? 29.047 1.162 -20.632 1.00 48.91 729 SER A C 1
ATOM 5854 O O . SER A 1 729 ? 28.237 1.715 -19.880 1.00 48.91 729 SER A O 1
ATOM 5856 N N . PRO A 1 730 ? 30.344 1.520 -20.658 1.00 55.59 730 PRO A N 1
ATOM 5857 C CA . PRO A 1 730 ? 30.806 2.749 -20.020 1.00 55.59 730 PRO A CA 1
ATOM 5858 C C . PRO A 1 730 ? 29.938 3.918 -20.502 1.00 55.59 730 PRO A C 1
ATOM 5860 O O . PRO A 1 730 ? 29.558 3.974 -21.674 1.00 55.59 730 PRO A O 1
ATOM 5863 N N . PHE A 1 731 ? 29.575 4.826 -19.589 1.00 72.50 731 PHE A N 1
ATOM 5864 C CA . PHE A 1 731 ? 28.801 6.020 -19.930 1.00 72.50 731 PHE A CA 1
ATOM 5865 C C . PHE A 1 731 ? 29.488 6.730 -21.094 1.00 72.50 731 PHE A C 1
ATOM 5867 O O . PHE A 1 731 ? 30.662 7.076 -20.985 1.00 72.50 731 PHE A O 1
ATOM 5874 N N . THR A 1 732 ? 28.787 6.937 -22.205 1.00 86.06 732 THR A N 1
ATOM 5875 C CA . THR A 1 732 ? 29.346 7.730 -23.296 1.00 86.06 732 THR A CA 1
ATOM 5876 C C . THR A 1 732 ? 29.098 9.198 -22.988 1.00 86.06 732 THR A C 1
ATOM 5878 O O . THR A 1 732 ? 27.952 9.625 -22.817 1.00 86.06 732 THR A O 1
ATOM 5881 N N . CYS A 1 733 ? 30.173 9.971 -22.910 1.00 92.56 733 CYS A N 1
ATOM 5882 C CA . CYS A 1 733 ? 30.127 11.405 -22.669 1.00 92.56 733 CYS A CA 1
ATOM 5883 C C . CYS A 1 733 ? 30.678 12.162 -23.877 1.00 92.56 733 CYS A C 1
ATOM 5885 O O . CYS A 1 733 ? 31.733 11.821 -24.418 1.00 92.56 733 CYS A O 1
ATOM 5887 N N . ILE A 1 734 ? 29.992 13.235 -24.264 1.00 93.75 734 ILE A N 1
ATOM 5888 C CA . ILE A 1 734 ? 30.516 14.224 -25.210 1.00 93.75 734 ILE A CA 1
ATOM 5889 C C . ILE A 1 734 ? 30.844 15.517 -24.469 1.00 93.75 734 ILE A C 1
ATOM 5891 O O . ILE A 1 734 ? 30.149 15.899 -23.520 1.00 93.75 734 ILE A O 1
ATOM 5895 N N . ASN A 1 735 ? 31.891 16.211 -24.911 1.00 94.69 735 ASN A N 1
ATOM 5896 C CA . ASN A 1 735 ? 32.155 17.559 -24.431 1.00 94.69 735 ASN A CA 1
ATOM 5897 C C . ASN A 1 735 ? 31.143 18.524 -25.055 1.00 94.69 735 ASN A C 1
ATOM 5899 O O . ASN A 1 735 ? 31.035 18.619 -26.275 1.00 94.69 735 ASN A O 1
ATOM 5903 N N . VAL A 1 736 ? 30.407 19.260 -24.229 1.00 95.81 736 VAL A N 1
ATOM 5904 C CA . VAL A 1 736 ? 29.449 20.274 -24.705 1.00 95.81 736 VAL A CA 1
ATOM 5905 C C . VAL A 1 736 ? 29.956 21.699 -24.508 1.00 95.81 736 VAL A C 1
ATOM 5907 O O . VAL A 1 736 ? 29.464 22.605 -25.177 1.00 95.81 736 VAL A O 1
ATOM 5910 N N . ALA A 1 737 ? 30.972 21.888 -23.661 1.00 95.62 737 ALA A N 1
ATOM 5911 C CA . ALA A 1 737 ? 31.756 23.116 -23.562 1.00 95.62 737 ALA A CA 1
ATOM 5912 C C . ALA A 1 737 ? 33.120 22.863 -22.893 1.00 95.62 737 ALA A C 1
ATOM 5914 O O . ALA A 1 737 ? 33.288 21.922 -22.113 1.00 95.62 737 ALA A O 1
ATOM 5915 N N . ASP A 1 738 ? 34.097 23.718 -23.178 1.00 93.38 738 ASP A N 1
ATOM 5916 C CA . ASP A 1 738 ? 35.457 23.652 -22.650 1.00 93.38 738 ASP A CA 1
ATOM 5917 C C . ASP A 1 738 ? 36.026 25.067 -22.457 1.00 93.38 738 ASP A C 1
ATOM 5919 O O . ASP A 1 738 ? 36.286 25.797 -23.415 1.00 93.38 738 ASP A O 1
ATOM 5923 N N . ALA A 1 739 ? 36.228 25.455 -21.195 1.00 89.00 739 ALA A N 1
ATOM 5924 C CA . ALA A 1 739 ? 36.619 26.809 -20.811 1.00 89.00 739 ALA A CA 1
ATOM 5925 C C . ALA A 1 739 ? 38.002 27.220 -21.331 1.00 89.00 739 ALA A C 1
ATOM 5927 O O . ALA A 1 739 ? 38.295 28.415 -21.393 1.00 89.00 739 ALA A O 1
ATOM 5928 N N . ARG A 1 740 ? 38.829 26.268 -21.791 1.00 88.12 740 ARG A N 1
ATOM 5929 C CA . ARG A 1 740 ? 40.113 26.557 -22.455 1.00 88.12 740 ARG A CA 1
ATOM 5930 C C . ARG A 1 740 ? 39.948 27.338 -23.763 1.00 88.12 740 ARG A C 1
ATOM 5932 O O . ARG A 1 740 ? 40.889 27.996 -24.202 1.00 88.12 740 ARG A O 1
ATOM 5939 N N . TYR A 1 741 ? 38.757 27.298 -24.365 1.00 87.25 741 TYR A N 1
ATOM 5940 C CA . TYR A 1 741 ? 38.391 28.100 -25.539 1.00 87.25 741 TYR A CA 1
ATOM 5941 C C . TYR A 1 741 ? 37.779 29.462 -25.175 1.00 87.25 741 TYR A C 1
ATOM 5943 O O . TYR A 1 741 ? 37.354 30.209 -26.056 1.00 87.25 741 TYR A O 1
ATOM 5951 N N . GLY A 1 742 ? 37.765 29.807 -23.887 1.00 85.81 742 GLY A N 1
ATOM 5952 C CA . GLY A 1 742 ? 37.212 31.044 -23.360 1.00 85.81 742 GLY A CA 1
ATOM 5953 C C . GLY A 1 742 ? 35.817 30.876 -22.763 1.00 85.81 742 GLY A C 1
ATOM 5954 O O . GLY A 1 742 ? 35.058 29.956 -23.077 1.00 85.81 742 GLY A O 1
ATOM 5955 N N . TYR A 1 743 ? 35.486 31.816 -21.886 1.00 90.94 743 TYR A N 1
ATOM 5956 C CA . TYR A 1 743 ? 34.186 31.947 -21.248 1.00 90.94 743 TYR A CA 1
ATOM 5957 C C . TYR A 1 743 ? 33.790 33.427 -21.200 1.00 90.94 743 TYR A C 1
ATOM 5959 O O . TYR A 1 743 ? 34.637 34.320 -21.284 1.00 90.94 743 TYR A O 1
ATOM 5967 N N . LYS A 1 744 ? 32.491 33.691 -21.075 1.00 92.75 744 LYS A N 1
ATOM 5968 C CA . LYS A 1 744 ? 31.914 35.028 -20.931 1.00 92.75 744 LYS A CA 1
ATOM 5969 C C . LYS A 1 744 ? 31.024 35.047 -19.694 1.00 92.75 744 LYS A C 1
ATOM 5971 O O . LYS A 1 744 ? 30.116 34.225 -19.593 1.00 92.75 744 LYS A O 1
ATOM 5976 N N . VAL A 1 745 ? 31.283 35.972 -18.774 1.00 91.56 745 VAL A N 1
ATOM 5977 C CA . VAL A 1 745 ? 30.458 36.178 -17.574 1.00 91.56 745 VAL A CA 1
ATOM 5978 C C . VAL A 1 745 ? 29.564 37.396 -17.798 1.00 91.56 745 VAL A C 1
ATOM 5980 O O . VAL A 1 745 ? 30.064 38.478 -18.101 1.00 91.56 745 VAL A O 1
ATOM 5983 N N . GLU A 1 746 ? 28.251 37.219 -17.664 1.00 92.25 746 GLU A N 1
ATOM 5984 C CA . GLU A 1 746 ? 27.237 38.273 -17.772 1.00 92.25 746 GLU A CA 1
ATOM 5985 C C . GLU A 1 746 ? 26.252 38.152 -16.601 1.00 92.25 746 GLU A C 1
ATOM 5987 O O . GLU A 1 746 ? 25.328 37.337 -16.629 1.00 92.25 746 GLU A O 1
ATOM 5992 N N . GLY A 1 747 ? 26.460 38.943 -15.545 1.00 89.88 747 GLY A N 1
ATOM 5993 C CA . GLY A 1 747 ? 25.705 38.798 -14.295 1.00 89.88 747 GLY A CA 1
ATOM 5994 C C . GLY A 1 747 ? 25.896 37.402 -13.696 1.00 89.88 747 GLY A C 1
ATOM 5995 O O . GLY A 1 747 ? 27.029 36.942 -13.562 1.00 89.88 747 GLY A O 1
ATOM 5996 N N . ASN A 1 748 ? 24.791 36.706 -13.414 1.00 90.62 748 ASN A N 1
ATOM 5997 C CA . ASN A 1 748 ? 24.790 35.340 -12.867 1.00 90.62 748 ASN A CA 1
ATOM 5998 C C . ASN A 1 748 ? 24.937 34.243 -13.937 1.00 90.62 748 ASN A C 1
ATOM 6000 O O . ASN A 1 748 ? 24.792 33.058 -13.630 1.00 90.62 748 ASN A O 1
ATOM 6004 N N . ASN A 1 749 ? 25.193 34.621 -15.193 1.00 93.31 749 ASN A N 1
ATOM 6005 C CA . ASN A 1 749 ? 25.335 33.689 -16.303 1.00 93.31 749 ASN A CA 1
ATOM 6006 C C . ASN A 1 749 ? 26.802 33.534 -16.702 1.00 93.31 749 ASN A C 1
ATOM 6008 O O . ASN A 1 749 ? 27.490 34.515 -16.990 1.00 93.31 749 ASN A O 1
ATOM 6012 N N . VAL A 1 750 ? 27.257 32.289 -16.804 1.00 93.62 750 VAL A N 1
ATOM 6013 C CA . VAL A 1 750 ? 28.583 31.939 -17.321 1.00 93.62 750 VAL A CA 1
ATOM 6014 C C . VAL A 1 750 ? 28.402 31.150 -18.604 1.00 93.62 750 VAL A C 1
ATOM 6016 O O . VAL A 1 750 ? 27.909 30.026 -18.580 1.00 93.62 750 VAL A O 1
ATOM 6019 N N . THR A 1 751 ? 28.797 31.732 -19.732 1.00 94.88 751 THR A N 1
ATOM 6020 C CA . THR A 1 751 ? 28.749 31.063 -21.035 1.00 94.88 751 THR A CA 1
ATOM 6021 C C . THR A 1 751 ? 30.126 30.530 -21.404 1.00 94.88 751 THR A C 1
ATOM 6023 O O . THR A 1 751 ? 31.081 31.297 -21.483 1.00 94.88 751 THR A O 1
ATOM 6026 N N . ILE A 1 752 ? 30.224 29.226 -21.644 1.00 94.88 752 ILE A N 1
ATOM 6027 C CA . ILE A 1 752 ? 31.451 28.495 -21.967 1.00 94.88 752 ILE A CA 1
ATOM 6028 C C . ILE A 1 752 ? 31.323 27.951 -23.397 1.00 94.88 752 ILE A C 1
ATOM 6030 O O . ILE A 1 752 ? 30.334 27.292 -23.718 1.00 94.88 752 ILE A O 1
ATOM 6034 N N . GLY A 1 753 ? 32.292 28.250 -24.266 1.00 93.06 753 GLY A N 1
ATOM 6035 C CA . GLY A 1 753 ? 32.315 27.788 -25.663 1.00 93.06 753 GLY A CA 1
ATOM 6036 C C . GLY A 1 753 ? 33.134 26.509 -25.870 1.00 93.06 753 GLY A C 1
ATOM 6037 O O . GLY A 1 753 ? 33.526 25.853 -24.911 1.00 93.06 753 GLY A O 1
ATOM 6038 N N . GLY A 1 754 ? 33.424 26.155 -27.127 1.00 90.56 754 GLY A N 1
ATOM 6039 C CA . GLY A 1 754 ? 34.399 25.102 -27.460 1.00 90.56 754 GLY A CA 1
ATOM 6040 C C . GLY A 1 754 ? 33.901 23.657 -27.325 1.00 90.56 754 GLY A C 1
ATOM 6041 O O . GLY A 1 754 ? 34.707 22.733 -27.223 1.00 90.56 754 GLY A O 1
ATOM 6042 N N . GLY A 1 755 ? 32.585 23.444 -27.300 1.00 90.56 755 GLY A N 1
ATOM 6043 C CA . GLY A 1 755 ? 31.986 22.114 -27.293 1.00 90.56 755 GLY A CA 1
ATOM 6044 C C . GLY A 1 755 ? 32.039 21.397 -28.641 1.00 90.56 755 GLY A C 1
ATOM 6045 O O . GLY A 1 755 ? 32.326 21.987 -29.688 1.00 90.56 755 GLY A O 1
ATOM 6046 N N . HIS A 1 756 ? 31.735 20.101 -28.622 1.00 90.50 756 HIS A N 1
ATOM 6047 C CA . HIS A 1 756 ? 31.603 19.291 -29.826 1.00 90.50 756 HIS A CA 1
ATOM 6048 C C . HIS A 1 756 ? 30.582 19.911 -30.794 1.00 90.50 756 HIS A C 1
ATOM 6050 O O . HIS A 1 756 ? 29.525 20.382 -30.383 1.00 90.50 756 HIS A O 1
ATOM 6056 N N . SER A 1 757 ? 30.895 19.921 -32.094 1.00 88.19 757 SER A N 1
ATOM 6057 C CA . SER A 1 757 ? 30.076 20.586 -33.124 1.00 88.19 757 SER A CA 1
ATOM 6058 C C . SER A 1 757 ? 29.847 22.089 -32.882 1.00 88.19 757 SER A C 1
ATOM 6060 O O . SER A 1 757 ? 28.846 22.644 -33.327 1.00 88.19 757 SER A O 1
ATOM 6062 N N . GLY A 1 758 ? 30.763 22.761 -32.174 1.00 91.38 758 GLY A N 1
ATOM 6063 C CA . GLY A 1 758 ? 30.682 24.197 -31.898 1.00 91.38 758 GLY A CA 1
ATOM 6064 C C . GLY A 1 758 ? 29.636 24.567 -30.847 1.00 91.38 758 GLY A C 1
ATOM 6065 O O . GLY A 1 758 ? 29.175 25.708 -30.839 1.00 91.38 758 GLY A O 1
ATOM 6066 N N . SER A 1 759 ? 29.221 23.617 -30.003 1.00 94.38 759 SER A N 1
ATOM 6067 C CA . SER A 1 759 ? 28.243 23.896 -28.957 1.00 94.38 759 SER A CA 1
ATOM 6068 C C . SER A 1 759 ? 28.816 24.794 -27.861 1.00 94.38 759 SER A C 1
ATOM 6070 O O . SER A 1 759 ? 30.027 24.824 -27.614 1.00 94.38 759 SER A O 1
ATOM 6072 N N . SER A 1 760 ? 27.929 25.510 -27.178 1.00 96.06 760 SER A N 1
ATOM 6073 C CA . SER A 1 760 ? 28.241 26.274 -25.970 1.00 96.06 760 SER A CA 1
ATOM 6074 C C . SER A 1 760 ? 27.291 25.907 -24.832 1.00 96.06 760 SER A C 1
ATOM 6076 O O . SER A 1 760 ? 26.233 25.317 -25.053 1.00 96.06 760 SER A O 1
ATOM 6078 N N . VAL A 1 761 ? 27.671 26.235 -23.601 1.00 97.25 761 VAL A N 1
ATOM 6079 C CA . VAL A 1 761 ? 26.841 26.039 -22.407 1.00 97.25 761 VAL A CA 1
ATOM 6080 C C . VAL A 1 761 ? 26.764 27.353 -21.641 1.00 97.25 761 VAL A C 1
ATOM 6082 O O . VAL A 1 761 ? 27.797 27.903 -21.274 1.00 97.25 761 VAL A O 1
ATOM 6085 N N . THR A 1 762 ? 25.557 27.830 -21.354 1.00 97.12 762 THR A N 1
ATOM 6086 C CA . THR A 1 762 ? 25.278 28.923 -20.420 1.00 97.12 762 THR A CA 1
ATOM 6087 C C . THR A 1 762 ? 24.800 28.342 -19.089 1.00 97.12 762 THR A C 1
ATOM 6089 O O . THR A 1 762 ? 23.718 27.762 -19.017 1.00 97.12 762 THR A O 1
ATOM 6092 N N . LEU A 1 763 ? 25.604 28.507 -18.038 1.00 96.62 763 LEU A N 1
ATOM 6093 C CA . LEU A 1 763 ? 25.275 28.153 -16.657 1.00 96.62 763 LEU A CA 1
ATOM 6094 C C . LEU A 1 763 ? 24.683 29.374 -15.941 1.00 96.62 763 LEU A C 1
ATOM 6096 O O . LEU A 1 763 ? 25.381 30.375 -15.780 1.00 96.62 763 LEU A O 1
ATOM 6100 N N . SER A 1 764 ? 23.425 29.291 -15.517 1.00 95.81 764 SER A N 1
ATOM 6101 C CA . SER A 1 764 ? 22.724 30.331 -14.755 1.00 95.81 764 SER A CA 1
ATOM 6102 C C . SER A 1 764 ? 22.687 29.955 -13.279 1.00 95.81 764 SER A C 1
ATOM 6104 O O . SER A 1 764 ? 21.992 29.013 -12.905 1.00 95.81 764 SER A O 1
ATOM 6106 N N . PHE A 1 765 ? 23.427 30.673 -12.439 1.00 94.00 765 PHE A N 1
ATOM 6107 C CA . PHE A 1 765 ? 23.487 30.387 -11.005 1.00 94.00 765 PHE A CA 1
ATOM 6108 C C . PHE A 1 765 ? 22.330 31.074 -10.266 1.00 94.00 765 PHE A C 1
ATOM 6110 O O . PHE A 1 765 ? 22.117 32.280 -10.417 1.00 94.00 765 PHE A O 1
ATOM 6117 N N . VAL A 1 766 ? 21.578 30.309 -9.471 1.00 94.19 766 VAL A N 1
ATOM 6118 C CA . VAL A 1 766 ? 20.430 30.783 -8.679 1.00 94.19 766 VAL A CA 1
ATOM 6119 C C . VAL A 1 766 ? 20.508 30.273 -7.237 1.00 94.19 766 VAL A C 1
ATOM 6121 O O . VAL A 1 766 ? 21.149 29.258 -6.962 1.00 94.19 766 VAL A O 1
ATOM 6124 N N . CYS A 1 767 ? 19.856 30.970 -6.307 1.00 90.19 767 CYS A N 1
ATOM 6125 C CA . CYS A 1 767 ? 19.777 30.548 -4.908 1.00 90.19 767 CYS A CA 1
ATOM 6126 C C . CYS A 1 767 ? 18.908 29.282 -4.754 1.00 90.19 767 CYS A C 1
ATOM 6128 O O . CYS A 1 767 ? 17.787 29.235 -5.251 1.00 90.19 767 CYS A O 1
ATOM 6130 N N . SER A 1 768 ? 19.413 28.281 -4.023 1.00 87.69 768 SER A N 1
ATOM 6131 C CA . SER A 1 768 ? 18.713 27.009 -3.735 1.00 87.69 768 SER A CA 1
ATOM 6132 C C . SER A 1 768 ? 17.647 27.080 -2.622 1.00 87.69 768 SER A C 1
ATOM 6134 O O . SER A 1 768 ? 17.010 26.078 -2.299 1.00 87.69 768 SER A O 1
ATOM 6136 N N . GLY A 1 769 ? 17.495 28.232 -1.961 1.00 83.62 769 GLY A N 1
ATOM 6137 C CA . GLY A 1 769 ? 16.651 28.409 -0.771 1.00 83.62 769 GLY A CA 1
ATOM 6138 C C . GLY A 1 769 ? 17.174 27.713 0.495 1.00 83.62 769 GLY A C 1
ATOM 6139 O O . GLY A 1 769 ? 16.524 27.764 1.537 1.00 83.62 769 GLY A O 1
ATOM 6140 N N . LYS A 1 770 ? 18.336 27.051 0.429 1.00 82.38 770 LYS A N 1
ATOM 6141 C CA . LYS A 1 770 ? 18.986 26.378 1.561 1.00 82.38 770 LYS A CA 1
ATOM 6142 C C . LYS A 1 770 ? 20.288 27.100 1.902 1.00 82.38 770 LYS A C 1
ATOM 6144 O O . LYS A 1 770 ? 21.029 27.469 0.997 1.00 82.38 770 LYS A O 1
ATOM 6149 N N . LYS A 1 771 ? 20.581 27.263 3.199 1.00 79.81 771 LYS A N 1
ATOM 6150 C CA . LYS A 1 771 ? 21.840 27.869 3.687 1.00 79.81 771 LYS A CA 1
ATOM 6151 C C . LYS A 1 771 ? 23.064 26.985 3.456 1.00 79.81 771 LYS A C 1
ATOM 6153 O O . LYS A 1 771 ? 24.170 27.486 3.317 1.00 79.81 771 LYS A O 1
ATOM 6158 N N . GLU A 1 772 ? 22.864 25.671 3.395 1.00 83.31 772 GLU A N 1
ATOM 6159 C CA . GLU A 1 772 ? 23.927 24.688 3.200 1.00 83.31 772 GLU A CA 1
ATOM 6160 C C . GLU A 1 772 ? 23.463 23.603 2.218 1.00 83.31 772 GLU A C 1
ATOM 6162 O O . GLU A 1 772 ? 22.304 23.179 2.239 1.00 83.31 772 GLU A O 1
ATOM 6167 N N . GLY A 1 773 ? 24.364 23.141 1.348 1.00 83.69 773 GLY A N 1
ATOM 6168 C CA . GLY A 1 773 ? 24.090 22.053 0.409 1.00 83.69 773 GLY A CA 1
ATOM 6169 C C . GLY A 1 773 ? 25.064 21.999 -0.773 1.00 83.69 773 GLY A C 1
ATOM 6170 O O . GLY A 1 773 ? 25.753 22.977 -1.059 1.00 83.69 773 GLY A O 1
ATOM 6171 N N . PRO A 1 774 ? 25.160 20.858 -1.476 1.00 88.12 774 PRO A N 1
ATOM 6172 C CA . PRO A 1 774 ? 25.951 20.769 -2.695 1.00 88.12 774 PRO A CA 1
ATOM 6173 C C . PRO A 1 774 ? 25.288 21.544 -3.841 1.00 88.12 774 PRO A C 1
ATOM 6175 O O . PRO A 1 774 ? 24.060 21.577 -3.972 1.00 88.12 774 PRO A O 1
ATOM 6178 N N . ARG A 1 775 ? 26.118 22.108 -4.722 1.00 90.44 775 ARG A N 1
ATOM 6179 C CA . ARG A 1 775 ? 25.659 22.698 -5.984 1.00 90.44 775 ARG A CA 1
ATOM 6180 C C . ARG A 1 775 ? 25.120 21.594 -6.883 1.00 90.44 775 ARG A C 1
ATOM 6182 O O . ARG A 1 775 ? 25.787 20.577 -7.082 1.00 90.44 775 ARG A O 1
ATOM 6189 N N . HIS A 1 776 ? 23.939 21.790 -7.441 1.00 92.94 776 HIS A N 1
ATOM 6190 C CA . HIS A 1 776 ? 23.323 20.816 -8.336 1.00 92.94 776 HIS A CA 1
ATOM 6191 C C . HIS A 1 776 ? 22.615 21.525 -9.486 1.00 92.94 776 HIS A C 1
ATOM 6193 O O . HIS A 1 776 ? 22.310 22.716 -9.413 1.00 92.94 776 HIS A O 1
ATOM 6199 N N . PHE A 1 777 ? 22.406 20.802 -10.583 1.00 95.50 777 PHE A N 1
ATOM 6200 C CA . PHE A 1 777 ? 21.576 21.311 -11.667 1.00 95.50 777 PHE A CA 1
ATOM 6201 C C . PHE A 1 777 ? 20.103 21.243 -11.273 1.00 95.50 777 PHE A C 1
ATOM 6203 O O . PHE A 1 777 ? 19.677 20.265 -10.658 1.00 95.50 777 PHE A O 1
ATOM 6210 N N . ASN A 1 778 ? 19.330 22.243 -11.688 1.00 94.62 778 ASN A N 1
ATOM 6211 C CA . ASN A 1 778 ? 17.878 22.137 -11.713 1.00 94.62 778 ASN A CA 1
ATOM 6212 C C . ASN A 1 778 ? 17.460 21.002 -12.668 1.00 94.62 778 ASN A C 1
ATOM 6214 O O . ASN A 1 778 ? 18.131 20.739 -13.671 1.00 94.62 778 ASN A O 1
ATOM 6218 N N . GLU A 1 779 ? 16.329 20.358 -12.386 1.00 92.88 779 GLU A N 1
ATOM 6219 C CA . GLU A 1 779 ? 15.805 19.242 -13.183 1.00 92.88 779 GLU A CA 1
ATOM 6220 C C . GLU A 1 779 ? 15.461 19.633 -14.632 1.00 92.88 779 GLU A C 1
ATOM 6222 O O . GLU A 1 779 ? 15.287 18.762 -15.487 1.00 92.88 779 GLU A O 1
ATOM 6227 N N . HIS A 1 780 ? 15.389 20.931 -14.945 1.00 94.62 780 HIS A N 1
ATOM 6228 C CA . HIS A 1 780 ? 15.048 21.448 -16.265 1.00 94.62 780 HIS A CA 1
ATOM 6229 C C . HIS A 1 780 ? 16.169 22.286 -16.896 1.00 94.62 780 HIS A C 1
ATOM 6231 O O . HIS A 1 780 ? 16.755 23.173 -16.277 1.00 94.62 780 HIS A O 1
ATOM 6237 N N . GLY A 1 781 ? 16.410 22.047 -18.187 1.00 95.56 781 GLY A N 1
ATOM 6238 C CA . GLY A 1 781 ? 17.315 22.834 -19.026 1.00 95.56 781 GLY A CA 1
ATOM 6239 C C . GLY A 1 781 ? 16.749 23.027 -20.432 1.00 95.56 781 GLY A C 1
ATOM 6240 O O . GLY A 1 781 ? 15.774 22.382 -20.819 1.00 95.56 781 GLY A O 1
ATOM 6241 N N . VAL A 1 782 ? 17.350 23.918 -21.219 1.00 95.88 782 VAL A N 1
ATOM 6242 C CA . VAL A 1 782 ? 16.903 24.210 -22.594 1.00 95.88 782 VAL A CA 1
ATOM 6243 C C . VAL A 1 782 ? 18.073 24.077 -23.558 1.00 95.88 782 VAL A C 1
ATOM 6245 O O . VAL A 1 782 ? 19.150 24.604 -23.297 1.00 95.88 782 VAL A O 1
ATOM 6248 N N . PHE A 1 783 ? 17.868 23.404 -24.690 1.00 95.69 783 PHE A N 1
ATOM 6249 C CA . PHE A 1 783 ? 18.846 23.352 -25.778 1.00 95.69 783 PHE A CA 1
ATOM 6250 C C . PHE A 1 783 ? 18.303 24.087 -27.005 1.00 95.69 783 PHE A C 1
ATOM 6252 O O . PHE A 1 783 ? 17.321 23.652 -27.606 1.00 95.69 783 PHE A O 1
ATOM 6259 N N . ARG A 1 784 ? 18.937 25.205 -27.377 1.00 93.69 784 ARG A N 1
ATOM 6260 C CA . ARG A 1 784 ? 18.518 26.040 -28.513 1.00 93.69 784 ARG A CA 1
ATOM 6261 C C . ARG A 1 784 ? 19.724 26.671 -29.197 1.00 93.69 784 ARG A C 1
ATOM 6263 O O . ARG A 1 784 ? 20.635 27.126 -28.517 1.00 93.69 784 ARG A O 1
ATOM 6270 N N . ASN A 1 785 ? 19.729 26.731 -30.530 1.00 93.12 785 ASN A N 1
ATOM 6271 C CA . ASN A 1 785 ? 20.815 27.338 -31.318 1.00 93.12 785 ASN A CA 1
ATOM 6272 C C . ASN A 1 785 ? 22.216 26.798 -30.962 1.00 93.12 785 ASN A C 1
ATOM 6274 O O . ASN A 1 785 ? 23.168 27.566 -30.857 1.00 93.12 785 ASN A O 1
ATOM 6278 N N . ASN A 1 786 ? 22.335 25.484 -30.739 1.00 93.94 786 ASN A N 1
ATOM 6279 C CA . ASN A 1 786 ? 23.577 24.832 -30.303 1.00 93.94 786 ASN A CA 1
ATOM 6280 C C . ASN A 1 786 ? 24.108 25.302 -28.928 1.00 93.94 786 ASN A C 1
ATOM 6282 O O . ASN A 1 786 ? 25.263 25.049 -28.588 1.00 93.94 786 ASN A O 1
ATOM 6286 N N . ASN A 1 787 ? 23.267 25.963 -28.126 1.00 96.31 787 ASN A N 1
ATOM 6287 C CA . ASN A 1 787 ? 23.581 26.404 -26.774 1.00 96.31 787 ASN A CA 1
ATOM 6288 C C . ASN A 1 787 ? 22.734 25.652 -25.740 1.00 96.31 787 ASN A C 1
ATOM 6290 O O . ASN A 1 787 ? 21.506 25.583 -25.855 1.00 96.31 787 ASN A O 1
ATOM 6294 N N . TYR A 1 788 ? 23.387 25.111 -24.715 1.00 96.81 788 TYR A N 1
ATOM 6295 C CA . TYR A 1 788 ? 22.735 24.504 -23.557 1.00 96.81 788 TYR A CA 1
ATOM 6296 C C . TYR A 1 788 ? 22.561 25.556 -22.463 1.00 96.81 788 TYR A C 1
ATOM 6298 O O . TYR A 1 788 ? 23.543 26.045 -21.920 1.00 96.81 788 TYR A O 1
ATOM 6306 N N . HIS A 1 789 ? 21.326 25.884 -22.106 1.00 97.12 789 HIS A N 1
ATOM 6307 C CA . HIS A 1 789 ? 21.007 26.732 -20.962 1.00 97.12 789 HIS A CA 1
ATOM 6308 C C . HIS A 1 789 ? 20.669 25.844 -19.762 1.00 97.12 789 HIS A C 1
ATOM 6310 O O . HIS A 1 789 ? 19.633 25.172 -19.765 1.00 97.12 789 HIS A O 1
ATOM 6316 N N . LEU A 1 790 ? 21.553 25.822 -18.763 1.00 97.31 790 LEU A N 1
ATOM 6317 C CA . LEU A 1 790 ? 21.429 25.003 -17.556 1.00 97.31 790 LEU A CA 1
ATOM 6318 C C . LEU A 1 790 ? 21.357 25.909 -16.326 1.00 97.31 790 LEU A C 1
ATOM 6320 O O . LEU A 1 790 ? 22.146 26.844 -16.199 1.00 97.31 790 LEU A O 1
ATOM 6324 N N . ILE A 1 791 ? 20.439 25.613 -15.409 1.00 96.62 791 ILE A N 1
ATOM 6325 C CA . ILE A 1 791 ? 20.305 26.339 -14.142 1.00 96.62 791 ILE A CA 1
ATOM 6326 C C . ILE A 1 791 ? 21.062 25.563 -13.063 1.00 96.62 791 ILE A C 1
ATOM 6328 O O . ILE A 1 791 ? 20.882 24.353 -12.929 1.00 96.62 791 ILE A O 1
ATOM 6332 N N . VAL A 1 792 ? 21.920 26.253 -12.317 1.00 96.12 792 VAL A N 1
ATOM 6333 C CA . VAL A 1 792 ? 22.692 25.703 -11.200 1.00 96.12 792 VAL A CA 1
ATOM 6334 C C . VAL A 1 792 ? 22.173 26.319 -9.911 1.00 96.12 792 VAL A C 1
ATOM 6336 O O . VAL A 1 792 ? 22.262 27.530 -9.719 1.00 96.12 792 VAL A O 1
ATOM 6339 N N . GLU A 1 793 ? 21.660 25.487 -9.016 1.00 94.44 793 GLU A N 1
ATOM 6340 C CA . GLU A 1 793 ? 21.205 25.911 -7.698 1.00 94.44 793 GLU A CA 1
ATOM 6341 C C . GLU A 1 793 ? 22.368 25.850 -6.707 1.00 94.44 793 GLU A C 1
ATOM 6343 O O . GLU A 1 793 ? 23.045 24.825 -6.577 1.00 94.44 793 GLU A O 1
ATOM 6348 N N . THR A 1 794 ? 22.625 26.966 -6.024 1.00 91.75 794 THR A N 1
ATOM 6349 C CA . THR A 1 794 ? 23.794 27.143 -5.156 1.00 91.75 794 THR A CA 1
ATOM 6350 C C . THR A 1 794 ? 23.376 27.862 -3.862 1.00 91.75 794 THR A C 1
ATOM 6352 O O . THR A 1 794 ? 22.650 28.858 -3.928 1.00 91.75 794 THR A O 1
ATOM 6355 N N . PRO A 1 795 ? 23.744 27.362 -2.668 1.00 86.38 795 PRO A N 1
ATOM 6356 C CA . PRO A 1 795 ? 23.424 28.023 -1.396 1.00 86.38 795 PRO A CA 1
ATOM 6357 C C . PRO A 1 795 ? 24.175 29.348 -1.193 1.00 86.38 795 PRO A C 1
ATOM 6359 O O . PRO A 1 795 ? 23.675 30.240 -0.523 1.00 86.38 795 PRO A O 1
ATOM 6362 N N . GLU A 1 796 ? 25.338 29.528 -1.818 1.00 85.00 796 GLU A N 1
ATOM 6363 C CA . GLU A 1 796 ? 26.193 30.713 -1.652 1.00 85.00 796 GLU A CA 1
ATOM 6364 C C . GLU A 1 796 ? 25.583 31.991 -2.245 1.00 85.00 796 GLU A C 1
ATOM 6366 O O . GLU A 1 796 ? 26.002 33.087 -1.906 1.00 85.00 796 GLU A O 1
ATOM 6371 N N . LEU A 1 797 ? 24.578 31.871 -3.120 1.00 84.06 797 LEU A N 1
ATOM 6372 C CA . LEU A 1 797 ? 23.816 33.021 -3.620 1.00 84.06 797 LEU A CA 1
ATOM 6373 C C . LEU A 1 797 ? 22.594 33.351 -2.743 1.00 84.06 797 LEU A C 1
ATOM 6375 O O . LEU A 1 797 ? 21.858 34.283 -3.062 1.00 84.06 797 LEU A O 1
ATOM 6379 N N . CYS A 1 798 ? 22.343 32.587 -1.672 1.00 79.94 798 CYS A N 1
ATOM 6380 C CA . CYS A 1 798 ? 21.167 32.751 -0.816 1.00 79.94 798 CYS A CA 1
ATOM 6381 C C . CYS A 1 798 ? 21.338 33.748 0.332 1.00 79.94 798 CYS A C 1
ATOM 6383 O O . CYS A 1 798 ? 20.326 34.144 0.904 1.00 79.94 798 CYS A O 1
ATOM 6385 N N . GLU A 1 799 ? 22.557 34.201 0.651 1.00 67.75 799 GLU A N 1
ATOM 6386 C CA . GLU A 1 799 ? 22.770 35.169 1.745 1.00 67.75 799 GLU A CA 1
ATOM 6387 C C . GLU A 1 799 ? 22.041 36.503 1.518 1.00 67.75 799 GLU A C 1
ATOM 6389 O O . GLU A 1 799 ? 21.727 37.206 2.473 1.00 67.75 799 GLU A O 1
ATOM 6394 N N . TRP A 1 800 ? 21.658 36.813 0.277 1.00 60.69 800 TRP A N 1
ATOM 6395 C CA . TRP A 1 800 ? 20.899 38.023 -0.032 1.00 60.69 800 TRP A CA 1
ATOM 6396 C C . TRP A 1 800 ? 19.395 37.926 0.272 1.00 60.69 800 TRP A C 1
ATOM 6398 O O . TRP A 1 800 ? 18.740 38.950 0.429 1.00 60.69 800 TRP A O 1
ATOM 6408 N N . TYR A 1 801 ? 18.831 36.716 0.371 1.00 55.34 801 TYR A N 1
ATOM 6409 C CA . TYR A 1 801 ? 17.384 36.546 0.571 1.00 55.34 801 TYR A CA 1
ATOM 6410 C C . TYR A 1 801 ? 16.960 36.472 2.042 1.00 55.34 801 TYR A C 1
ATOM 6412 O O . TYR A 1 801 ? 15.765 36.511 2.326 1.00 55.34 801 TYR A O 1
ATOM 6420 N N . ASP A 1 802 ? 17.922 36.389 2.964 1.00 53.09 802 ASP A N 1
ATOM 6421 C CA . ASP A 1 802 ? 17.654 36.206 4.394 1.00 53.09 802 ASP A CA 1
ATOM 6422 C C . ASP A 1 802 ? 17.874 37.457 5.256 1.00 53.09 802 ASP A C 1
ATOM 6424 O O . ASP A 1 802 ? 17.605 37.401 6.453 1.00 53.09 802 ASP A O 1
ATOM 6428 N N . ASP A 1 803 ? 18.302 38.591 4.691 1.00 49.50 803 ASP A N 1
ATOM 6429 C CA . ASP A 1 803 ? 18.515 39.808 5.489 1.00 49.50 803 ASP A CA 1
ATOM 6430 C C . ASP A 1 803 ? 18.314 41.122 4.715 1.00 49.50 803 ASP A C 1
ATOM 6432 O O . ASP A 1 803 ? 18.826 42.176 5.105 1.00 49.50 803 ASP A O 1
ATOM 6436 N N . ASP A 1 804 ? 17.461 41.119 3.681 1.00 44.91 804 ASP A N 1
ATOM 6437 C CA . ASP A 1 804 ? 16.624 42.303 3.493 1.00 44.91 804 ASP A CA 1
ATOM 6438 C C . ASP A 1 804 ? 15.770 42.349 4.744 1.00 44.91 804 ASP A C 1
ATOM 6440 O O . ASP A 1 804 ? 14.750 41.665 4.853 1.00 44.91 804 ASP A O 1
ATOM 6444 N N . GLY A 1 805 ? 16.279 43.085 5.734 1.00 47.75 805 GLY A N 1
ATOM 6445 C CA . GLY A 1 805 ? 15.591 43.383 6.956 1.00 47.75 805 GLY A CA 1
ATOM 6446 C C . GLY A 1 805 ? 14.177 43.737 6.557 1.00 47.75 805 GLY A C 1
ATOM 6447 O O . GLY A 1 805 ? 13.891 44.855 6.113 1.00 47.75 805 GLY A O 1
ATOM 6448 N N . SER A 1 806 ? 13.275 42.778 6.762 1.00 43.56 806 SER A N 1
ATOM 6449 C CA . SER A 1 806 ? 11.924 43.098 7.126 1.00 43.56 806 SER A CA 1
ATOM 6450 C C . SER A 1 806 ? 12.132 43.918 8.392 1.00 43.56 806 SER A C 1
ATOM 6452 O O . SER A 1 806 ? 12.252 43.417 9.507 1.00 43.56 806 SER A O 1
ATOM 6454 N N . THR A 1 807 ? 12.326 45.224 8.183 1.00 47.16 807 THR A N 1
ATOM 6455 C CA . THR A 1 807 ? 11.932 46.292 9.073 1.00 47.16 807 THR A CA 1
ATOM 6456 C C . THR A 1 807 ? 10.540 45.878 9.415 1.00 47.16 807 THR A C 1
ATOM 6458 O O . THR A 1 807 ? 9.627 45.994 8.596 1.00 47.16 807 THR A O 1
ATOM 6461 N N . SER A 1 808 ? 10.473 45.143 10.516 1.00 46.38 808 SER A N 1
ATOM 6462 C CA . SER A 1 808 ? 9.478 44.114 10.647 1.00 46.38 808 SER A CA 1
ATOM 6463 C C . SER A 1 808 ? 8.158 44.833 10.447 1.00 46.38 808 SER A C 1
ATOM 6465 O O . SER A 1 808 ? 7.926 45.923 10.975 1.00 46.38 808 SER A O 1
ATOM 6467 N N . LEU A 1 809 ? 7.305 44.316 9.578 1.00 51.69 809 LEU A N 1
ATOM 6468 C CA . LEU A 1 809 ? 6.028 44.965 9.309 1.00 51.69 809 LEU A CA 1
ATOM 6469 C C . LEU A 1 809 ? 5.111 44.874 10.553 1.00 51.69 809 LEU A C 1
ATOM 6471 O O . LEU A 1 809 ? 3.907 45.070 10.447 1.00 51.69 809 LEU A O 1
ATOM 6475 N N . TRP A 1 810 ? 5.658 44.625 11.759 1.00 57.62 810 TRP A N 1
ATOM 6476 C CA . TRP A 1 810 ? 5.000 44.826 13.049 1.00 57.62 810 TRP A CA 1
ATOM 6477 C C . TRP A 1 810 ? 4.468 46.248 13.181 1.00 57.62 810 TRP A C 1
ATOM 6479 O O . TRP A 1 810 ? 3.408 46.409 13.769 1.00 57.62 810 TRP A O 1
ATOM 6489 N N . TRP A 1 811 ? 5.109 47.271 12.596 1.00 65.31 811 TRP A N 1
ATOM 6490 C CA . TRP A 1 811 ? 4.534 48.622 12.593 1.00 65.31 811 TRP A CA 1
ATOM 6491 C C . TRP A 1 811 ? 3.278 48.723 11.707 1.00 65.31 811 TRP A C 1
ATOM 6493 O O . TRP A 1 811 ? 2.338 49.428 12.077 1.00 65.31 811 TRP A O 1
ATOM 6503 N N . ILE A 1 812 ? 3.189 47.952 10.610 1.00 72.06 812 ILE A N 1
ATOM 6504 C CA . ILE A 1 812 ? 1.958 47.842 9.803 1.00 72.06 812 ILE A CA 1
ATOM 6505 C C . ILE A 1 812 ? 0.857 47.097 10.558 1.00 72.06 812 ILE A C 1
ATOM 6507 O O . ILE A 1 812 ? -0.303 47.458 10.401 1.00 72.06 812 ILE A O 1
ATOM 6511 N N . TRP A 1 813 ? 1.184 46.133 11.423 1.00 72.38 813 TRP A N 1
ATOM 6512 C CA . TRP A 1 813 ? 0.202 45.490 12.309 1.00 72.38 813 TRP A CA 1
ATOM 6513 C C . TRP A 1 813 ? -0.140 46.331 13.552 1.00 72.38 813 TRP A C 1
ATOM 6515 O O . TRP A 1 813 ? -1.268 46.280 14.043 1.00 72.38 813 TRP A O 1
ATOM 6525 N N . LEU A 1 814 ? 0.777 47.180 14.026 1.00 77.88 814 LEU A N 1
ATOM 6526 C CA . LEU A 1 814 ? 0.545 48.086 15.152 1.00 77.88 814 LEU A CA 1
ATOM 6527 C C . LEU A 1 814 ? -0.450 49.190 14.819 1.00 77.88 814 LEU A C 1
ATOM 6529 O O . LEU A 1 814 ? -1.236 49.551 15.688 1.00 77.88 814 LEU A O 1
ATOM 6533 N N . ILE A 1 815 ? -0.454 49.730 13.600 1.00 82.88 815 ILE A N 1
ATOM 6534 C CA . ILE A 1 815 ? -1.402 50.786 13.211 1.00 82.88 815 ILE A CA 1
ATOM 6535 C C . ILE A 1 815 ? -2.871 50.321 13.344 1.00 82.88 815 ILE A C 1
ATOM 6537 O O . ILE A 1 815 ? -3.621 50.976 14.073 1.00 82.88 815 ILE A O 1
ATOM 6541 N N . PRO A 1 816 ? -3.317 49.200 12.737 1.00 83.31 816 PRO A N 1
ATOM 6542 C CA . PRO A 1 816 ? -4.680 48.707 12.895 1.00 83.31 816 PRO A CA 1
ATOM 6543 C C . PRO A 1 816 ? -4.960 48.228 14.321 1.00 83.31 816 PRO A C 1
ATOM 6545 O O . PRO A 1 816 ? -6.056 48.471 14.818 1.00 83.31 816 PRO A O 1
ATOM 6548 N N . MET A 1 817 ? -3.987 47.632 15.023 1.00 86.62 817 MET A N 1
ATOM 6549 C CA . MET A 1 817 ? -4.176 47.220 16.420 1.00 86.62 817 MET A CA 1
ATOM 6550 C C . MET A 1 817 ? -4.357 48.428 17.357 1.00 86.62 817 MET A C 1
ATOM 6552 O O . MET A 1 817 ? -5.228 48.420 18.226 1.00 86.62 817 MET A O 1
ATOM 6556 N N . THR A 1 818 ? -3.604 49.509 17.137 1.00 89.62 818 THR A N 1
ATOM 6557 C CA . THR A 1 818 ? -3.729 50.765 17.892 1.00 89.62 818 THR A CA 1
ATOM 6558 C C . THR A 1 818 ? -5.043 51.468 17.562 1.00 89.62 818 THR A C 1
ATOM 6560 O O . THR A 1 818 ? -5.729 51.935 18.470 1.00 89.62 818 THR A O 1
ATOM 6563 N N . LEU A 1 819 ? -5.452 51.498 16.288 1.00 90.56 819 LEU A N 1
ATOM 6564 C CA . LEU A 1 819 ? -6.753 52.039 15.885 1.00 90.56 819 LEU A CA 1
ATOM 6565 C C . LEU A 1 819 ? -7.915 51.237 16.486 1.00 90.56 819 LEU A C 1
ATOM 6567 O O . LEU A 1 819 ? -8.857 51.841 16.996 1.00 90.56 819 LEU A O 1
ATOM 6571 N N . ALA A 1 820 ? -7.833 49.904 16.502 1.00 89.19 820 ALA A N 1
ATOM 6572 C CA . ALA A 1 820 ? -8.829 49.042 17.134 1.00 89.19 820 ALA A CA 1
ATOM 6573 C C . ALA A 1 820 ? -8.902 49.267 18.654 1.00 89.19 820 ALA A C 1
ATOM 6575 O O . ALA A 1 820 ? -9.997 49.341 19.211 1.00 89.19 820 ALA A O 1
ATOM 6576 N N . LEU A 1 821 ? -7.759 49.451 19.323 1.00 93.50 821 LEU A N 1
ATOM 6577 C CA . LEU A 1 821 ? -7.707 49.756 20.754 1.00 93.50 821 LEU A CA 1
ATOM 6578 C C . LEU A 1 821 ? -8.320 51.129 21.070 1.00 93.50 821 LEU A C 1
ATOM 6580 O O . LEU A 1 821 ? -9.144 51.239 21.978 1.00 93.50 821 LEU A O 1
ATOM 6584 N N . VAL A 1 822 ? -7.961 52.174 20.314 1.00 94.75 822 VAL A N 1
ATOM 6585 C CA . VAL A 1 822 ? -8.544 53.521 20.460 1.00 94.75 822 VAL A CA 1
ATOM 6586 C C . VAL A 1 822 ? -10.049 53.478 20.211 1.00 94.75 822 VAL A C 1
ATOM 6588 O O . VAL A 1 822 ? -10.819 54.096 20.948 1.00 94.75 822 VAL A O 1
ATOM 6591 N N . PHE A 1 823 ? -10.480 52.704 19.217 1.00 93.00 823 PHE A N 1
ATOM 6592 C CA . PHE A 1 823 ? -11.885 52.511 18.901 1.00 93.00 823 PHE A CA 1
ATOM 6593 C C . PHE A 1 823 ? -12.653 51.820 20.035 1.00 93.00 823 PHE A C 1
ATOM 6595 O O . PHE A 1 823 ? -13.705 52.300 20.467 1.00 93.00 823 PHE A O 1
ATOM 6602 N N . PHE A 1 824 ? -12.095 50.737 20.575 1.00 93.44 824 PHE A N 1
ATOM 6603 C CA . PHE A 1 824 ? -12.664 50.014 21.705 1.00 93.44 824 PHE A CA 1
ATOM 6604 C C . PHE A 1 824 ? -12.767 50.904 22.951 1.00 93.44 824 PHE A C 1
ATOM 6606 O O . PHE A 1 824 ? -13.830 50.992 23.570 1.00 93.44 824 PHE A O 1
ATOM 6613 N N . LEU A 1 825 ? -11.699 51.638 23.281 1.00 94.56 825 LEU A N 1
ATOM 6614 C CA . LEU A 1 825 ? -11.686 52.580 24.404 1.00 94.56 825 LEU A CA 1
ATOM 6615 C C . LEU A 1 825 ? -12.707 53.708 24.220 1.00 94.56 825 LEU A C 1
ATOM 6617 O O . LEU A 1 825 ? -13.399 54.058 25.178 1.00 94.56 825 LEU A O 1
ATOM 6621 N N . TYR A 1 826 ? -12.855 54.240 23.004 1.00 95.44 826 TYR A N 1
ATOM 6622 C CA . TYR A 1 826 ? -13.872 55.243 22.689 1.00 95.44 826 TYR A CA 1
ATOM 6623 C C . TYR A 1 826 ? -15.290 54.719 22.952 1.00 95.44 826 TYR A C 1
ATOM 6625 O O . TYR A 1 826 ? -16.077 55.410 23.603 1.00 95.44 826 TYR A O 1
ATOM 6633 N N . ILE A 1 827 ? -15.611 53.493 22.519 1.00 94.44 827 ILE A N 1
ATOM 6634 C CA . ILE A 1 827 ? -16.926 52.890 22.774 1.00 94.44 827 ILE A CA 1
ATOM 6635 C C . ILE A 1 827 ? -17.145 52.675 24.272 1.00 94.44 827 ILE A C 1
ATOM 6637 O O . ILE A 1 827 ? -18.187 53.083 24.784 1.00 94.44 827 ILE A O 1
ATOM 6641 N N . VAL A 1 828 ? -16.193 52.078 24.993 1.00 93.44 828 VAL A N 1
ATOM 6642 C CA . VAL A 1 828 ? -16.366 51.744 26.419 1.00 93.44 828 VAL A CA 1
ATOM 6643 C C . VAL A 1 828 ? -16.484 53.006 27.276 1.00 93.44 828 VAL A C 1
ATOM 6645 O O . VAL A 1 828 ? -17.453 53.164 28.026 1.00 93.44 828 VAL A O 1
ATOM 6648 N N . ILE A 1 829 ? -15.535 53.936 27.143 1.00 95.38 829 ILE A N 1
ATOM 6649 C CA . ILE A 1 829 ? -15.508 55.170 27.938 1.00 95.38 829 ILE A CA 1
ATOM 6650 C C . ILE A 1 829 ? -16.665 56.083 27.532 1.00 95.38 829 ILE A C 1
ATOM 6652 O O . ILE A 1 829 ? -17.366 56.614 28.395 1.00 95.38 829 ILE A O 1
ATOM 6656 N N . GLY A 1 830 ? -16.920 56.237 26.232 1.00 94.50 830 GLY A N 1
ATOM 6657 C CA . GLY A 1 830 ? -18.029 57.050 25.750 1.00 94.50 830 GLY A CA 1
ATOM 6658 C C . GLY A 1 830 ? -19.384 56.506 26.206 1.00 94.50 830 GLY A C 1
ATOM 6659 O O . GLY A 1 830 ? -20.222 57.284 26.662 1.00 94.50 830 GLY A O 1
ATOM 6660 N N . SER A 1 831 ? -19.580 55.184 26.200 1.00 93.75 831 SER A N 1
ATOM 6661 C CA . SER A 1 831 ? -20.824 54.571 26.688 1.00 93.75 831 SER A CA 1
ATOM 6662 C C . SER A 1 831 ? -20.996 54.746 28.199 1.00 93.75 831 SER A C 1
ATOM 6664 O O . SER A 1 831 ? -22.107 55.004 28.662 1.00 93.75 831 SER A O 1
ATOM 6666 N N . LEU A 1 832 ? -19.906 54.692 28.976 1.00 93.50 832 LEU A N 1
ATOM 6667 C CA . LEU A 1 832 ? -19.921 55.007 30.411 1.00 93.50 832 LEU A CA 1
ATOM 6668 C C . LEU A 1 832 ? -20.312 56.469 30.679 1.00 93.50 832 LEU A C 1
ATOM 6670 O O . LEU A 1 832 ? -21.120 56.735 31.571 1.00 93.50 832 LEU A O 1
ATOM 6674 N N . VAL A 1 833 ? -19.780 57.420 29.904 1.00 94.69 833 VAL A N 1
ATOM 6675 C CA . VAL A 1 833 ? -20.132 58.846 30.020 1.00 94.69 833 VAL A CA 1
ATOM 6676 C C . VAL A 1 833 ? -21.599 59.077 29.657 1.00 94.69 833 VAL A C 1
ATOM 6678 O O . VAL A 1 833 ? -22.306 59.778 30.385 1.00 94.69 833 VAL A O 1
ATOM 6681 N N . VAL A 1 834 ? -22.088 58.456 28.580 1.00 93.88 834 VAL A N 1
ATOM 6682 C CA . VAL A 1 834 ? -23.499 58.548 28.179 1.00 93.88 834 VAL A CA 1
ATOM 6683 C C . VAL A 1 834 ? -24.406 57.926 29.238 1.00 93.88 834 VAL A C 1
ATOM 6685 O O . VAL A 1 834 ? -25.395 58.558 29.612 1.00 93.88 834 VAL A O 1
ATOM 6688 N N . LYS A 1 835 ? -24.041 56.770 29.808 1.00 93.38 835 LYS A N 1
ATOM 6689 C CA . LYS A 1 835 ? -24.770 56.162 30.930 1.00 93.38 835 LYS A CA 1
ATOM 6690 C C . LYS A 1 835 ? -24.835 57.098 32.126 1.00 93.38 835 LYS A C 1
ATOM 6692 O O . LYS A 1 835 ? -25.905 57.299 32.691 1.00 93.38 835 LYS A O 1
ATOM 6697 N N . ARG A 1 836 ? -23.710 57.713 32.494 1.00 94.19 836 ARG A N 1
ATOM 6698 C CA . ARG A 1 836 ? -23.660 58.644 33.626 1.00 94.19 836 ARG A CA 1
ATOM 6699 C C . ARG A 1 836 ? -24.510 59.894 33.389 1.00 94.19 836 ARG A C 1
ATOM 6701 O O . ARG A 1 836 ? -25.055 60.432 34.344 1.00 94.19 836 ARG A O 1
ATOM 6708 N N . ARG A 1 837 ? -24.630 60.354 32.139 1.00 92.44 837 ARG A N 1
ATOM 6709 C CA . ARG A 1 837 ? -25.382 61.568 31.784 1.00 92.44 837 ARG A CA 1
ATOM 6710 C C . ARG A 1 837 ? -26.875 61.323 31.551 1.00 92.44 837 ARG A C 1
ATOM 6712 O O . ARG A 1 837 ? -27.673 62.202 31.845 1.00 92.44 837 ARG A O 1
ATOM 6719 N N . THR A 1 838 ? -27.242 60.169 30.998 1.00 91.44 838 THR A N 1
ATOM 6720 C CA . THR A 1 838 ? -28.615 59.871 30.545 1.00 91.44 838 THR A CA 1
ATOM 6721 C C . THR A 1 838 ? -29.325 58.807 31.380 1.00 91.44 838 THR A C 1
ATOM 6723 O O . THR A 1 838 ? -30.522 58.617 31.215 1.00 91.44 838 THR A O 1
ATOM 6726 N N . GLY A 1 839 ? -28.608 58.096 32.256 1.00 92.25 839 GLY A N 1
ATOM 6727 C CA . GLY A 1 839 ? -29.128 56.963 33.028 1.00 92.25 839 GLY A CA 1
ATOM 6728 C C . GLY A 1 839 ? -29.154 55.635 32.261 1.00 92.25 839 GLY A C 1
ATOM 6729 O O . GLY A 1 839 ? -29.243 54.578 32.884 1.00 92.25 839 GLY A O 1
ATOM 6730 N N . HIS A 1 840 ? -28.997 55.659 30.935 1.00 91.06 840 HIS A N 1
ATOM 6731 C CA . HIS A 1 840 ? -29.080 54.478 30.076 1.00 91.06 840 HIS A CA 1
ATOM 6732 C C . HIS A 1 840 ? -27.772 54.232 29.319 1.00 91.06 840 HIS A C 1
ATOM 6734 O O . HIS A 1 840 ? -27.101 55.166 28.878 1.00 91.06 840 HIS A O 1
ATOM 6740 N N . TRP A 1 841 ? -27.406 52.961 29.148 1.00 90.56 841 TRP A N 1
ATOM 6741 C CA . TRP A 1 841 ? -26.279 52.585 28.298 1.00 90.56 841 TRP A CA 1
ATOM 6742 C C . TRP A 1 841 ? -26.627 52.858 26.836 1.00 90.56 841 TRP A C 1
ATOM 6744 O O . TRP A 1 841 ? -27.577 52.293 26.308 1.00 90.56 841 TRP A O 1
ATOM 6754 N N . ASN A 1 842 ? -25.854 53.721 26.187 1.00 90.44 842 ASN A N 1
ATOM 6755 C CA . ASN A 1 842 ? -25.985 54.025 24.768 1.00 90.44 842 ASN A CA 1
ATOM 6756 C C . ASN A 1 842 ? -24.594 54.255 24.173 1.00 90.44 842 ASN A C 1
ATOM 6758 O O . ASN A 1 842 ? -23.714 54.786 24.852 1.00 90.44 842 ASN A O 1
ATOM 6762 N N . VAL A 1 843 ? -24.415 53.887 22.901 1.00 91.81 843 VAL A N 1
ATOM 6763 C CA . VAL A 1 843 ? -23.156 54.097 22.172 1.00 91.81 843 VAL A CA 1
ATOM 6764 C C . VAL A 1 843 ? -22.926 55.605 21.972 1.00 91.81 843 VAL A C 1
ATOM 6766 O O . VAL A 1 843 ? -23.859 56.318 21.576 1.00 91.81 843 VAL A O 1
ATOM 6769 N N . PRO A 1 844 ? -21.713 56.125 22.233 1.00 92.69 844 PRO A N 1
ATOM 6770 C CA . PRO A 1 844 ? -21.392 57.533 22.023 1.00 92.69 844 PRO A CA 1
ATOM 6771 C C . PRO A 1 844 ? -21.597 57.931 20.556 1.00 92.69 844 PRO A C 1
ATOM 6773 O O . PRO A 1 844 ? -21.266 57.179 19.641 1.00 92.69 844 PRO A O 1
ATOM 6776 N N . ASN A 1 845 ? -22.157 59.126 20.338 1.00 90.94 845 ASN A N 1
ATOM 6777 C CA . ASN A 1 845 ? -22.476 59.658 19.009 1.00 90.94 845 ASN A CA 1
ATOM 6778 C C . ASN A 1 845 ? -23.318 58.701 18.139 1.00 90.94 845 ASN A C 1
ATOM 6780 O O . ASN A 1 845 ? -23.048 58.541 16.955 1.00 90.94 845 ASN A O 1
ATOM 6784 N N . ARG A 1 846 ? -24.368 58.084 18.705 1.00 89.25 846 ARG A N 1
ATOM 6785 C CA . ARG A 1 846 ? -25.277 57.140 18.016 1.00 89.25 846 ARG A CA 1
ATOM 6786 C C . ARG A 1 846 ? -25.647 57.529 16.574 1.00 89.25 846 ARG A C 1
ATOM 6788 O O . ARG A 1 846 ? -25.630 56.668 15.701 1.00 89.25 846 ARG A O 1
ATOM 6795 N N . ASN A 1 847 ? -25.954 58.802 16.317 1.00 88.44 847 ASN A N 1
ATOM 6796 C CA . ASN A 1 847 ? -26.356 59.264 14.982 1.00 88.44 847 ASN A CA 1
ATOM 6797 C C . ASN A 1 847 ? -25.240 59.090 13.936 1.00 88.44 847 ASN A C 1
ATOM 6799 O O . ASN A 1 847 ? -25.526 58.670 12.822 1.00 88.44 847 ASN A O 1
ATOM 6803 N N . PHE A 1 848 ? -23.973 59.296 14.314 1.00 90.69 848 PHE A N 1
ATOM 6804 C CA . PHE A 1 848 ? -22.827 59.072 13.426 1.00 90.69 848 PHE A CA 1
ATOM 6805 C C . PHE A 1 848 ? -22.751 57.614 12.950 1.00 90.69 848 PHE A C 1
ATOM 6807 O O . PHE A 1 848 ? -22.571 57.363 11.763 1.00 90.69 848 PHE A O 1
ATOM 6814 N N . TRP A 1 849 ? -22.944 56.645 13.852 1.00 87.75 849 TRP A N 1
ATOM 6815 C CA . TRP A 1 849 ? -22.908 55.215 13.513 1.00 87.75 849 TRP A CA 1
ATOM 6816 C C . TRP A 1 849 ? -24.043 54.797 12.582 1.00 87.75 849 TRP A C 1
ATOM 6818 O O . TRP A 1 849 ? -23.844 53.976 11.688 1.00 87.75 849 TRP A O 1
ATOM 6828 N N . ILE A 1 850 ? -25.229 55.376 12.776 1.00 83.88 850 ILE A N 1
ATOM 6829 C CA . ILE A 1 850 ? -26.387 55.143 11.909 1.00 83.88 850 ILE A CA 1
ATOM 6830 C C . ILE A 1 850 ? -26.124 55.699 10.502 1.00 83.88 850 ILE A C 1
ATOM 6832 O O . ILE A 1 850 ? -26.456 55.050 9.513 1.00 83.88 850 ILE A O 1
ATOM 6836 N N . ASP A 1 851 ? -25.501 56.870 10.392 1.00 85.50 851 ASP A N 1
ATOM 6837 C CA . ASP A 1 851 ? -25.201 57.477 9.092 1.00 85.50 851 ASP A CA 1
ATOM 6838 C C . ASP A 1 851 ? -24.035 56.771 8.375 1.00 85.50 851 ASP A C 1
ATOM 6840 O O . ASP A 1 851 ? -24.051 56.620 7.148 1.00 85.50 851 ASP A O 1
ATOM 6844 N N . LEU A 1 852 ? -23.061 56.257 9.135 1.00 84.81 852 LEU A N 1
ATOM 6845 C CA . LEU A 1 852 ? -21.945 55.466 8.613 1.00 84.81 852 LEU A CA 1
ATOM 6846 C C . LEU A 1 852 ? -22.423 54.132 8.015 1.00 84.81 852 LEU A C 1
ATOM 6848 O O . LEU A 1 852 ? -22.023 53.777 6.905 1.00 84.81 852 LEU A O 1
ATOM 6852 N N . THR A 1 853 ? -23.320 53.410 8.698 1.00 81.81 853 THR A N 1
ATOM 6853 C CA . THR A 1 853 ? -23.862 52.135 8.189 1.00 81.81 853 THR A CA 1
ATOM 6854 C C . THR A 1 853 ? -24.749 52.339 6.963 1.00 81.81 853 THR A C 1
ATOM 6856 O O . THR A 1 853 ? -24.640 51.587 5.991 1.00 81.81 853 THR A O 1
ATOM 6859 N N . LYS A 1 854 ? -25.543 53.417 6.939 1.00 81.56 854 LYS A N 1
ATOM 6860 C CA . LYS A 1 854 ? -26.310 53.818 5.750 1.00 81.56 854 LYS A CA 1
ATOM 6861 C C . LYS A 1 854 ? -25.398 54.139 4.561 1.00 81.56 854 LYS A C 1
ATOM 6863 O O . LYS A 1 854 ? -25.671 53.681 3.450 1.00 81.56 854 LYS A O 1
ATOM 6868 N N . SER A 1 855 ? -24.287 54.842 4.784 1.00 77.19 855 SER A N 1
ATOM 6869 C CA . SER A 1 855 ? -23.329 55.177 3.717 1.00 77.19 855 SER A CA 1
ATOM 6870 C C . SER A 1 855 ? -22.587 53.949 3.167 1.00 77.19 855 SER A C 1
ATOM 6872 O O . SER A 1 855 ? -22.381 53.853 1.960 1.00 77.19 855 SER A O 1
ATOM 6874 N N . CYS A 1 856 ? -22.255 52.956 4.003 1.00 71.38 856 CYS A N 1
ATOM 6875 C CA . CYS A 1 856 ? -21.668 51.694 3.524 1.00 71.38 856 CYS A CA 1
ATOM 6876 C C . CYS A 1 856 ? -22.646 50.870 2.672 1.00 71.38 856 CYS A C 1
ATOM 6878 O O . CYS A 1 856 ? -22.254 50.341 1.633 1.00 71.38 856 CYS A O 1
ATOM 6880 N N . SER A 1 857 ? -23.928 50.811 3.052 1.00 66.50 857 SER A N 1
ATOM 6881 C CA . SER A 1 857 ? -24.951 50.055 2.304 1.00 66.50 857 SER A CA 1
ATOM 6882 C C . SER A 1 857 ? -25.241 50.601 0.896 1.00 66.50 857 SER A C 1
ATOM 6884 O O . SER A 1 857 ? -25.784 49.897 0.048 1.00 66.50 857 SER A O 1
ATOM 6886 N N . SER A 1 858 ? -24.852 51.850 0.623 1.00 66.12 858 SER A N 1
ATOM 6887 C CA . SER A 1 858 ? -25.066 52.532 -0.659 1.00 66.12 858 SER A CA 1
ATOM 6888 C C . SER A 1 858 ? -23.833 52.510 -1.578 1.00 66.12 858 SER A C 1
ATOM 6890 O O . SER A 1 858 ? -23.902 52.985 -2.715 1.00 66.12 858 SER A O 1
ATOM 6892 N N . CYS A 1 859 ? -22.720 51.909 -1.143 1.00 56.12 859 CYS A N 1
ATOM 6893 C CA . CYS A 1 859 ? -21.492 51.827 -1.929 1.00 56.12 859 CYS A CA 1
ATOM 6894 C C . CYS A 1 859 ? -21.517 50.631 -2.906 1.00 56.12 859 CYS A C 1
ATOM 6896 O O . CYS A 1 859 ? -21.741 49.484 -2.519 1.00 56.12 859 CYS A O 1
ATOM 6898 N N . LYS A 1 860 ? -21.262 50.892 -4.199 1.00 61.81 860 LYS A N 1
ATOM 6899 C CA . LYS A 1 860 ? -21.356 49.913 -5.307 1.00 61.81 860 LYS A CA 1
ATOM 6900 C C . LYS A 1 860 ? -20.497 48.647 -5.134 1.00 61.81 860 LYS A C 1
ATOM 6902 O O . LYS A 1 860 ? -20.814 47.642 -5.763 1.00 61.81 860 LYS A O 1
ATOM 6907 N N . CYS A 1 861 ? -19.461 48.665 -4.293 1.00 58.56 861 CYS A N 1
ATOM 6908 C CA . CYS A 1 861 ? -18.582 47.512 -4.065 1.00 58.56 861 CYS A CA 1
ATOM 6909 C C . CYS A 1 861 ? -19.255 46.350 -3.308 1.00 58.56 861 CYS A C 1
ATOM 6911 O O . CYS A 1 861 ? -18.794 45.221 -3.418 1.00 58.56 861 CYS A O 1
ATOM 6913 N N . CYS A 1 862 ? -20.362 46.585 -2.593 1.00 54.75 862 CYS A N 1
ATOM 6914 C CA . CYS A 1 862 ? -21.079 45.536 -1.850 1.00 54.75 862 CYS A CA 1
ATOM 6915 C C . CYS A 1 862 ? -22.188 44.840 -2.666 1.00 54.75 862 CYS A C 1
ATOM 6917 O O . CYS A 1 862 ? -22.924 44.020 -2.127 1.00 54.75 862 CYS A O 1
ATOM 6919 N N . ARG A 1 863 ? -22.328 45.144 -3.967 1.00 47.44 863 ARG A N 1
ATOM 6920 C CA . ARG A 1 863 ? -23.387 44.611 -4.850 1.00 47.44 863 ARG A CA 1
ATOM 6921 C C . ARG A 1 863 ? -22.973 43.352 -5.634 1.00 47.44 863 ARG A C 1
ATOM 6923 O O . ARG A 1 863 ? -23.416 43.155 -6.762 1.00 47.44 863 ARG A O 1
ATOM 6930 N N . GLY A 1 864 ? -22.115 42.512 -5.054 1.00 43.16 864 GLY A N 1
ATOM 6931 C CA . GLY A 1 864 ? -21.740 41.218 -5.628 1.00 43.16 864 GLY A CA 1
ATOM 6932 C C . GLY A 1 864 ? -22.785 40.139 -5.329 1.00 43.16 864 GLY A C 1
ATOM 6933 O O . GLY A 1 864 ? -22.861 39.676 -4.199 1.00 43.16 864 GLY A O 1
ATOM 6934 N N . ASN A 1 865 ? -23.593 39.786 -6.337 1.00 44.62 865 ASN A N 1
ATOM 6935 C CA . ASN A 1 865 ? -24.404 38.565 -6.509 1.00 44.62 865 ASN A CA 1
ATOM 6936 C C . ASN A 1 865 ? -24.794 37.748 -5.254 1.00 44.62 865 ASN A C 1
ATOM 6938 O O . ASN A 1 865 ? -24.483 36.566 -5.158 1.00 44.62 865 ASN A O 1
ATOM 6942 N N . TYR A 1 866 ? -25.577 38.342 -4.355 1.00 43.72 866 TYR A N 1
ATOM 6943 C CA . TYR A 1 866 ? -26.433 37.605 -3.418 1.00 43.72 866 TYR A CA 1
ATOM 6944 C C . TYR A 1 866 ? -27.883 38.035 -3.642 1.00 43.72 866 TYR A C 1
ATOM 6946 O O . TYR A 1 866 ? -28.451 38.817 -2.885 1.00 43.72 866 TYR A O 1
ATOM 6954 N N . SER A 1 867 ? -28.481 37.563 -4.733 1.00 40.66 867 SER A N 1
ATOM 6955 C CA . SER A 1 867 ? -29.910 37.721 -5.003 1.00 40.66 867 SER A CA 1
ATOM 6956 C C . SER A 1 867 ? -30.608 36.373 -4.864 1.00 40.66 867 SER A C 1
ATOM 6958 O O . SER A 1 867 ? -31.021 35.817 -5.870 1.00 40.66 867 SER A O 1
ATOM 6960 N N . GLU A 1 868 ? -30.702 35.837 -3.641 1.00 42.91 868 GLU A N 1
ATOM 6961 C CA . GLU A 1 868 ? -31.725 34.819 -3.310 1.00 42.91 868 GLU A CA 1
ATOM 6962 C C . GLU A 1 868 ? -31.974 34.561 -1.804 1.00 42.91 868 GLU A C 1
ATOM 6964 O O . GLU A 1 868 ? -32.866 33.791 -1.474 1.00 42.91 868 GLU A O 1
ATOM 6969 N N . ILE A 1 869 ? -31.306 35.255 -0.865 1.00 44.25 869 ILE A N 1
ATOM 6970 C CA . ILE A 1 869 ? -31.512 35.055 0.594 1.00 44.25 869 ILE A CA 1
ATOM 6971 C C . ILE A 1 869 ? -31.922 36.358 1.314 1.00 44.25 869 ILE A C 1
ATOM 6973 O O . ILE A 1 869 ? -31.405 36.693 2.373 1.00 44.25 869 ILE A O 1
ATOM 6977 N N . SER A 1 870 ? -32.844 37.149 0.755 1.00 40.97 870 SER A N 1
ATOM 6978 C CA . SER A 1 870 ? -33.366 38.335 1.465 1.00 40.97 870 SER A CA 1
ATOM 6979 C C . SER A 1 870 ? -34.885 38.469 1.373 1.00 40.97 870 SER A C 1
ATOM 6981 O O . SER A 1 870 ? -35.419 39.426 0.807 1.00 40.97 870 SER A O 1
ATOM 6983 N N . LYS A 1 871 ? -35.601 37.494 1.934 1.00 38.84 871 LYS A N 1
ATOM 6984 C CA . LYS A 1 871 ? -37.004 37.704 2.323 1.00 38.84 871 LYS A CA 1
ATOM 6985 C C . LYS A 1 871 ? -37.308 37.461 3.804 1.00 38.84 871 LYS A C 1
ATOM 6987 O O . LYS A 1 871 ? -38.321 37.976 4.254 1.00 38.84 871 LYS A O 1
ATOM 6992 N N . ASP A 1 872 ? -36.408 36.844 4.575 1.00 39.97 872 ASP A N 1
ATOM 6993 C CA . ASP A 1 872 ? -36.692 36.505 5.984 1.00 39.97 872 ASP A CA 1
ATOM 6994 C C . ASP A 1 872 ? -35.885 37.290 7.037 1.00 39.97 872 ASP A C 1
ATOM 6996 O O . ASP A 1 872 ? -36.123 37.142 8.234 1.00 39.97 872 ASP A O 1
ATOM 7000 N N . THR A 1 873 ? -34.973 38.183 6.643 1.00 38.00 873 THR A N 1
ATOM 7001 C CA . THR A 1 873 ? -34.136 38.950 7.590 1.00 38.00 873 THR A CA 1
ATOM 7002 C C . THR A 1 873 ? -34.704 40.312 8.005 1.00 38.00 873 THR A C 1
ATOM 7004 O O . THR A 1 873 ? -34.237 40.882 8.990 1.00 38.00 873 THR A O 1
ATOM 7007 N N . ASP A 1 874 ? -35.752 40.810 7.342 1.00 33.97 874 ASP A N 1
ATOM 7008 C CA . ASP A 1 874 ? -36.357 42.115 7.661 1.00 33.97 874 ASP A CA 1
ATOM 7009 C C . ASP A 1 874 ? -37.335 42.081 8.854 1.00 33.97 874 ASP A C 1
ATOM 7011 O O . ASP A 1 874 ? -37.761 43.135 9.326 1.00 33.97 874 ASP A O 1
ATOM 7015 N N . LEU A 1 875 ? -37.661 40.902 9.405 1.00 36.53 875 LEU A N 1
ATOM 7016 C CA . LEU A 1 875 ? -38.611 40.780 10.524 1.00 36.53 875 LEU A CA 1
ATOM 7017 C C . LEU A 1 875 ? -37.980 40.730 11.929 1.00 36.53 875 LEU A C 1
ATOM 7019 O O . LEU A 1 875 ? -38.711 40.832 12.911 1.00 36.53 875 LEU A O 1
ATOM 7023 N N . ILE A 1 876 ? -36.654 40.603 12.064 1.00 34.22 876 ILE A N 1
ATOM 7024 C CA . ILE A 1 876 ? -36.016 40.356 13.378 1.00 34.22 876 ILE A CA 1
ATOM 7025 C C . ILE A 1 876 ? -35.441 41.633 14.025 1.00 34.22 876 ILE A C 1
ATOM 7027 O O . ILE A 1 876 ? -35.206 41.668 15.230 1.00 34.22 876 ILE A O 1
ATOM 7031 N N . LEU A 1 877 ? -35.286 42.737 13.286 1.00 31.83 877 LEU A N 1
ATOM 7032 C CA . LEU A 1 877 ? -34.671 43.965 13.822 1.00 31.83 877 LEU A CA 1
ATOM 7033 C C . LEU A 1 877 ? -35.656 45.040 14.317 1.00 31.83 877 LEU A C 1
ATOM 7035 O O . LEU A 1 877 ? -35.207 46.083 14.792 1.00 31.83 877 LEU A O 1
ATOM 7039 N N . SER A 1 878 ? -36.975 44.805 14.279 1.00 31.34 878 SER A N 1
ATOM 7040 C CA . SER A 1 878 ? -37.969 45.787 14.755 1.00 31.34 878 SER A CA 1
ATOM 7041 C C . SER A 1 878 ? -38.692 45.432 16.060 1.00 31.34 878 SER A C 1
ATOM 7043 O O . SER A 1 878 ? -39.452 46.266 16.542 1.00 31.34 878 SER A O 1
ATOM 7045 N N . SER A 1 879 ? -38.493 44.247 16.655 1.00 30.62 879 SER A N 1
ATOM 7046 C CA . SER A 1 879 ? -39.304 43.797 17.808 1.00 30.62 879 SER A CA 1
ATOM 7047 C C . SER A 1 879 ? -38.562 43.634 19.136 1.00 30.62 879 SER A C 1
ATOM 7049 O O . SER A 1 879 ? -39.157 43.186 20.111 1.00 30.62 879 SER A O 1
ATOM 7051 N N . SER A 1 880 ? -37.290 44.010 19.226 1.00 34.53 880 SER A N 1
ATOM 7052 C CA . SER A 1 880 ? -36.538 43.882 20.480 1.00 34.53 880 SER A CA 1
ATOM 7053 C C . SER A 1 880 ? -35.606 45.062 20.693 1.00 34.53 880 SER A C 1
ATOM 7055 O O . SER A 1 880 ? -34.400 44.895 20.652 1.00 34.53 880 SER A O 1
ATOM 7057 N N . PHE A 1 881 ? -36.182 46.254 20.878 1.00 37.44 881 PHE A N 1
ATOM 7058 C CA . PHE A 1 881 ? -35.625 47.366 21.664 1.00 37.44 881 PHE A CA 1
ATOM 7059 C C . PHE A 1 881 ? -36.730 48.416 21.899 1.00 37.44 881 PHE A C 1
ATOM 7061 O O . PHE A 1 881 ? -36.798 49.444 21.225 1.00 37.44 881 PHE A O 1
ATOM 7068 N N . THR A 1 882 ? -37.587 48.129 22.878 1.00 38.94 882 THR A N 1
ATOM 7069 C CA . THR A 1 882 ? -38.326 49.107 23.697 1.00 38.94 882 THR A CA 1
ATOM 7070 C C . THR A 1 882 ? -38.217 48.678 25.141 1.00 38.94 882 THR A C 1
ATOM 7072 O O . THR A 1 882 ? -38.390 47.458 25.371 1.00 38.94 882 THR A O 1
#

Organism: Trichomonas vaginalis (strain ATCC PRA-98 / G3) (NCBI:txid412133)

pLDDT: mean 76.9, std 18.51, range [25.0, 97.62]

Secondary structure (DSSP, 8-state):
--------------------TTEEEETTEEEE-HHHHT--EEEEETTEEEEE-SSSPPPGGGS-TT---TTEEEEEEETTS---EEEEEGGG-EEEESSTT-GGG-EEEEEEEEETTTTEEEEEEEEEEE-SS-SSEEEEEEEEGGGTEEEEEEEEGGG--EEPP-----------EEEEE-TTS-EEEEEGGGG--TT-EEEEETTEEEEE-TTS-EEPPTTSEESSSEESEEEEETTEEEE---TTSPPEEEEETTEEEEEEE-SS-EEEEEEEE-TTSPTT--EEEEEEEETTEEEEEEEEGGGSSTT-----EEEEEETTEEEEEETTSGGG-S-EEEEEPS-S-TTS--EEEE-SSSPBPPPTT-EESSSS-EEEEEEE-STT-EEEEEEESSSPPEEEEE-SSSS-EEEEEEE-GGG-EEEEEEEE---TT--TT--EE-S--EEEEEGGGTEEEEEEEEGGG-SS------------TT--PPPSEEEEE-SS-EEEEE-GGG--EEE------SSSS---EEEEE-TTS-EE-SSSS--SS-SEESEEEEE--TT--EEEEEE-GGG-EEEEE-TT-GGG-EEEEEE-STT-EEEEEEEE-SS---EEEEETTEEEEEEEEGGGSPEE-----PPS-----SS--------EEEEE-SS-EEEEETT--EEEEEEEE-SS--EEEEEEE-TTS-BPPTT--EEES-S-BSEEEEE---TTSPPEEEEEE-GGG-EEEETTEEEE-B-GGG-EEEEEEEE-S-SS---EEEEEEEEETTEEEEEEEEGGG-TTTS-S----THHHHHHHHHHHHHHHHHHHHHHHHHHHHHSS---TTHHHHHHHHHHHHT-GGG-SS--SS-SSSTTSSSSS--

Sequence (882 aa):
MFLTLLYYINIPQPHGYESLPCGANIDGYIYNFEGVANNANEIDFGNATIVFSICQQLSEDRFIEGTYKAGISSVLFPGNKAESYFYGYTGTQYAEFNDNSDPNKGVNLIYYYSNIQDNIKRVTVLSIEYDEKEDFKCESVNYFEDISYINIKIKSKFAKPTKSPVPEEEYYQANCLVYSPAKDGKHYMTNLNLFNYQNGYVLESGENLIFYQPCSTMKCPASYSCNTNQSSAWVCKNQSCISYGTTMNPMDYVYRNDSFTVKYTESSQSLTVKYQCDRDGFLHSPDFTNAEISGNNLSISANILDICNPVRGSKNVYHFDKLNYDAKVDLNNKKYIGQTEFNLSDTFDLAYQPKVFANPVDILPCPEGYKCSGHRPSHGWLCYQNDTKRCLNIWHADEVPKTSYNNKSLYAKVTLVYNGESDIQSIVNFKCNARPPIQDDEIAWLPNKTVKYYEKYNYFLYQFNSKDTCSMTWDFPDFDYQLPSSTSYPPQYIYESNGTHSIKIDLSSIFMFDVNSLCKTTMDYRKESLLFISPFADFGCPIAGACKSINKSDGYICTSRNDNPRCIPIMYLQEGYSYEFTKQGLNDGITIKFRGTDYITLSVRVECKKSSRYVIYDEPNIFHVHASSDGACVRPYIDPTPPPEPYVPPSTPKTETVESYEIKGENETMKVTESTEIRGHVLLKGEMADQLANFYAYPGSAKRPEGNPETFGVNNASVWKCWMAPKTSPFTCINVADARYGYKVEGNNVTIGGGHSGSSVTLSFVCSGKKEGPRHFNEHGVFRNNNYHLIVETPELCEWYDDDGSTSLWWIWLIPMTLALVFFLYIVIGSLVVKRRTGHWNVPNRNFWIDLTKSCSSCKCCRGNYSEISKDTDLILSSSFT

Foldseek 3Di:
DPDDDDDDDDPPDPDPDDPLLQWDQDPQWIQHLVLQQPDWDWDDDDQKIKTFGRLAADDPVVADPPPDDPQQGMWMQGHPSPDIDGAFGSLQWDKDAPDPVDLQQFIKIKGWDADLVVRAIAIEIEAEGEDCPDQKDWDDWDADPVNNYIYTYMYHNSRGIDRHPDDPDDFDFQQQWDWDCDPVRDTDTDGQVLLADQFADWDDDPQKIKGAGTRGWDADDPQADEPDGIARMWIDHPRYTYHAAHNVDPWDKDDDDLKMWIWGDDDQAIEIEIEHEDCPDDASDWAWNDWDDDPRYIYTYTYHNSSVPNPPQPQQFDWDDDDPATQTQGPVPCLLDDWDKFFAPDDDDPPWRKIKTAGPRDWDDDPPPEAEPDSFTARMWTWTPPPRTYIFRAFGSVDFFDWDWDPVDPWTKIWTWGGGPPRAIEIAIETEDPDPPCPLNDFPQPPHSYWYADPVNRYIYHYTYDNSSDRDPPCPPPDPPPPPPDDDQPDQWDWDDPPPFIWTQHNVQVAWDQPPDQAPEPPDDDKGKTKTAGQGDWDADPDPADEPPDGTARMWIWIDDDPHIYIYRQAHCVVPKDKDQDPVDQFQFIWIWGGTPPLAIEIETEGADPDWDWHWYDDVRYIYIYIYDVSRGTDGPPPPPPPDPPPPPPDDQDPDQQQWDFQDDVDDTDTLGQPAWAWDWAFADEPVDTDIWIKIARPRWWAADPPPAAEPPDHTARMWTWDPDPPPHRTYIFHQFHCSSPWDHDRQWIKGFDGDVGAIEIEREDAPLDLDDGKYWDRYWYQDPSYIYIYIHDNVRCPVVPPPPCPPCVVVVVVVVVVVVVVVCQQVVQQVVCCVVPVDRDGHPVVVVVVVVVVVVPDPVVPPDPPPPPDPPVPPPPPPDD

Radius of gyration: 40.58 Å; chains: 1; bounding box: 88×97×119 Å